Protein AF-A0A3D4V371-F1 (afdb_monomer_lite)

Radius of gyration: 34.93 Å; chains: 1; bounding box: 84×102×111 Å

Secondary structure (DSSP, 8-state):
-HHHHHHHHHHHHHHHHHHHHHHHHTTTS-TTSTTSHHHHHHHHHHHHHHHHHHHHHHTSTTGGG--THHHHHHHHHHHHHHHHHHHHHHHHHHHHHHHS--HHHHHHHHHHHHTTTT--SHHHHHHHHHHHHHEE--TTS--EEPHHHHHHHHHHHHHHHTSTHHHHHHHHHHHHHHHHHHHHHHHHHHHHHHHH--HHHHHHHHHHHHHHHHTHHHHHHHHHHHHHHHHHS-GGG---TT----GGG--HHHHHHHHHHH--HHHHHHHHHHHHHHHHHH-TTTTHHHHHHHHHHHHHHHHHHHHHHHHHHHHHHHHHHHHTSSSS--HHHHHHHHHHHHHTTB-TTS-B-GGGSHHHHHHHHHHTT----GGGHHHHHHHHHH-GGGHHHHHTHHHHHHHHHHHHHHSTTGGGGSHHHHHHHH--TT--TTTGGGT--SHHHHHHHHHHHHHHHHHHHHHHHHHHHHHHTT-B--S--SSHHHHHHHHHTT--SSEEEETTEEEEGGGSTTTHHHHHHHHHHHHHHHHH-HHHHHHHHHHHHTT--TTTT-HHHHHHHHHHHHHHHT-TTHHHHHHHHHHHHTSS-HHHHHHHHHHHS-S-B---S-HHHHHHHH-GGGGGT-SSPPPBPB-TTT-PBTT---HHHHHHHHH-SS-EEPPPPHHHHHHHHTT---TT-TTB-TT--B-SS-HHHHHHHHHHHHT---TTS--HHHHHHHHHH-HHHHHHHHHHHHHHHTT-TTS-HHHH-HHHHHHHHHHHHHHHHHHHHHTTSHHHHHHHHHHHHHHHHHHHHHHHHHHHHHHSS--

Sequence (811 aa):
VIVADLVNSALFKQLRDLSLGAREISDFADIFAVDGPMKTIADRLVVGLTNVKRSRYLISTEFSKLKGDAAKRAVKDFTQDIHQETQDGVKLMMQMMRDSDSIELANGILEVWSQADKIQNWMDFDNFMRKRVYGGKFKGGDKKTGQIIRELQGVMINSRLSGFRTPQRAIIGTGFNEFLTEWNTLVGATIRAPFTGDTVTLKANLAKMKGMFEVIPEAWDTFNSKLNSYFSSDITQIKSRYGVTRHADFNWDIQEAWLEKRGNDWDKYLHRIGRIGYNLNNDVVASWSPRTLKAGDDAHAVIMGRARAKEKAMIAAIEAQSRGDIPEVNEQVLKQAEDLFFNQLLDEHGDIDVTKDAFLEFEFREGTLTTELGENSALMERLFNQIPLLKPHFMFIRPSINGLKVNVKNMPLLNLVLDEARSVHFGKPDNFEHLAQYGITNAQELANAKSKWLGRLAMGMGITYMGVQKYLTGGLTGNGPVDPSIRKMWEDGGWERGTISLFGQRFDLDTIEPYSILMKSIADVGDNMYLMGPEWAEERFQAIALSVAAASTSKTFMQGANNLVELFKGTPGSKGRIIGGLLNDQVPMGGARNDIGKLLNPYMRELSKSTWDAIRNRNLITEHIARDPLPVSYNILNGKPRGGANPLRRMFNAAYAFRILEGNSEALWLLKNSNFDERLSTYTSPDGIKLQDENGVRSKFQKAIGDWRNSRGQSLEDALVELSKEKRIIESINEMRKDMKNGNYDIDPMKAYYHNVRIKQIMENARKIAWSRISASGEVQKLIAEQKSLELRTSQSRSQTSTQNLLSIYK

Foldseek 3Di:
DVVLLVLLQVLLVVLLVLLVVLVVCVVPDDQLPPPHSLVVNLVSQLVNQLSVVLVVCCVDPVLVPDDDVRSVVCSVVSSVVSSVVSSVVSVVVSVVVVVPPDPLVSNQVSVLSNPSNLVSDVVLSVVVLVCQACWQDRPPDDTDHHLLLQLLLLLLLLQQLLFLANLVLLLLQLLVLLLLLLVLLLQLCVVCCVVPVCVLSNVLSVQLNVLLVVCLVVLVVLLVVQLVVLLVDFCLPPDFLSDDDVCSNPDLVVSVVCCVVPNDPVSVVSSVSSVVSVCLSRDCSLRVRRSSNSSSLQSVLSSLLLSVLLSQLSNVLVVCCVVVVDVDDDPVSSVVSSVVSSVQQADPVRGGNQVSQLLSVLSSCLSSLNDDPPPVVVVVVVVCSVPVLCVSVCSVVSSVVSLLLQLLLLQAPSVCVDPQLVCLCVPDQVDCPSVVNNSDDGNSSSSSSSSSSSSSNVVNLVLLVVLLVQLVVVQAAAQAEPPPLLSVLLVLQVDDHQWGQDPNWIWHLSSVPPCSLLSNQSNHLVRCCLVVFVVSSVVVSVCSSVGPPRSPPPVSSVVSVVLVVCCVVVDQLSVLLVVLSSVLSSDGNLSVQQLVLCLVVQFDFQAASHSVSSNCNSRNVCQVVDPDHGFFRARLQALHGHRPDDNVLSVVCSNHNIHTGDDRAPLSVLSSLLPAPSPVGLQAALVGQGCRRPRPLSSLLSNQSNCDADPVRDTNRRVSNVLSPDPLLVVQSVVVVVCSVVVVSVPDSCPNTPNNVVNCVSNSVSRVSSCVVCCPDPVNVVSVVVVVVVVVVVVVVVVVVVVVVVVVVVD

pLDDT: mean 72.8, std 11.35, range [37.69, 90.12]

Structure (mmCIF, N/CA/C/O backbone):
data_AF-A0A3D4V371-F1
#
_entry.id   AF-A0A3D4V371-F1
#
loop_
_atom_site.group_PDB
_atom_site.id
_atom_site.type_symbol
_atom_site.label_atom_id
_atom_site.label_alt_id
_atom_site.label_comp_id
_atom_site.label_asym_id
_atom_site.label_entity_id
_atom_site.label_seq_id
_atom_site.pdbx_PDB_ins_code
_atom_site.Cartn_x
_atom_site.Cartn_y
_atom_site.Cartn_z
_atom_site.occupancy
_atom_site.B_iso_or_equiv
_atom_site.auth_seq_id
_atom_site.auth_comp_id
_atom_site.auth_asym_id
_atom_site.auth_atom_id
_atom_site.pdbx_PDB_model_num
ATOM 1 N N . VAL A 1 1 ? -41.589 -46.573 -9.405 1.00 42.97 1 VAL A N 1
ATOM 2 C CA . VAL A 1 1 ? -40.660 -45.419 -9.493 1.00 42.97 1 VAL A CA 1
ATOM 3 C C . VAL A 1 1 ? -41.199 -44.227 -8.718 1.00 42.97 1 VAL A C 1
ATOM 5 O O . VAL A 1 1 ? -40.668 -43.964 -7.655 1.00 42.97 1 VAL A O 1
ATOM 8 N N . ILE A 1 2 ? -42.329 -43.633 -9.122 1.00 42.19 2 ILE A N 1
ATOM 9 C CA . ILE A 1 2 ? -42.969 -42.501 -8.414 1.00 42.19 2 ILE A CA 1
ATOM 10 C C . ILE A 1 2 ? -43.218 -42.796 -6.920 1.00 42.19 2 ILE A C 1
ATOM 12 O O . ILE A 1 2 ? -42.904 -41.979 -6.064 1.00 42.19 2 ILE A O 1
ATOM 16 N N . VAL A 1 3 ? -43.694 -44.002 -6.586 1.00 46.31 3 VAL A N 1
ATOM 17 C CA . VAL A 1 3 ? -43.887 -44.434 -5.186 1.00 46.31 3 VAL A CA 1
ATOM 18 C C . VAL A 1 3 ? -42.561 -44.522 -4.416 1.00 46.31 3 VAL A C 1
ATOM 20 O O . VAL A 1 3 ? -42.509 -44.148 -3.252 1.00 46.31 3 VAL A O 1
ATOM 23 N N . ALA A 1 4 ? -41.475 -44.964 -5.057 1.00 51.72 4 ALA A N 1
ATOM 24 C CA . ALA A 1 4 ? -40.159 -45.037 -4.420 1.00 51.72 4 ALA A CA 1
ATOM 25 C C . ALA A 1 4 ? -39.572 -43.635 -4.185 1.00 51.72 4 ALA A C 1
ATOM 27 O O . ALA A 1 4 ? -38.981 -43.395 -3.138 1.00 51.72 4 ALA A O 1
ATOM 28 N N . ASP A 1 5 ? -39.789 -42.697 -5.108 1.00 48.56 5 ASP A N 1
ATOM 29 C CA . ASP A 1 5 ? -39.353 -41.304 -4.956 1.00 48.56 5 ASP A CA 1
ATOM 30 C C . ASP A 1 5 ? -40.151 -40.560 -3.871 1.00 48.56 5 ASP A C 1
ATOM 32 O O . ASP A 1 5 ? -39.570 -39.800 -3.098 1.00 48.56 5 ASP A O 1
ATOM 36 N N . LEU A 1 6 ? -41.454 -40.834 -3.736 1.00 55.31 6 LEU A N 1
ATOM 37 C CA . LEU A 1 6 ? -42.285 -40.309 -2.642 1.00 55.31 6 LEU A CA 1
ATOM 38 C C . LEU A 1 6 ? -41.867 -40.870 -1.276 1.00 55.31 6 LEU A C 1
ATOM 40 O O . LEU A 1 6 ? -41.757 -40.115 -0.310 1.00 55.31 6 LEU A O 1
ATOM 44 N N . VAL A 1 7 ? -41.583 -42.175 -1.201 1.00 61.88 7 VAL A N 1
ATOM 45 C CA . VAL A 1 7 ? -41.063 -42.826 0.014 1.00 61.88 7 VAL A CA 1
ATOM 46 C C . VAL A 1 7 ? -39.697 -42.249 0.393 1.00 61.88 7 VAL A C 1
ATOM 48 O O . VAL A 1 7 ? -39.482 -41.914 1.554 1.00 61.88 7 VAL A O 1
ATOM 51 N N . ASN A 1 8 ? -38.800 -42.046 -0.574 1.00 55.62 8 ASN A N 1
ATOM 52 C CA . ASN A 1 8 ? -37.504 -41.411 -0.329 1.00 55.62 8 ASN A CA 1
ATOM 53 C C . ASN A 1 8 ? -37.654 -39.955 0.133 1.00 55.62 8 ASN A C 1
ATOM 55 O O . ASN A 1 8 ? -36.995 -39.552 1.085 1.00 55.62 8 ASN A O 1
ATOM 59 N N . SER A 1 9 ? -38.554 -39.174 -0.473 1.00 56.00 9 SER A N 1
ATOM 60 C CA . SER A 1 9 ? -38.822 -37.793 -0.051 1.00 56.00 9 SER A CA 1
ATOM 61 C C . SER A 1 9 ? -39.347 -37.713 1.389 1.00 56.00 9 SER A C 1
ATOM 63 O O . SER A 1 9 ? -38.922 -36.842 2.151 1.00 56.00 9 SER A O 1
ATOM 65 N N . ALA A 1 10 ? -40.222 -38.639 1.791 1.00 65.75 10 ALA A N 1
ATOM 66 C CA . ALA A 1 10 ? -40.706 -38.734 3.166 1.00 65.75 10 ALA A CA 1
ATOM 67 C C . ALA A 1 10 ? -39.591 -39.138 4.148 1.00 65.75 10 ALA A C 1
ATOM 69 O O . ALA A 1 10 ? -39.469 -38.532 5.213 1.00 65.75 10 ALA A O 1
ATOM 70 N N . LEU A 1 11 ? -38.743 -40.101 3.767 1.00 66.88 11 LEU A N 1
ATOM 71 C CA . LEU A 1 11 ? -37.583 -40.526 4.557 1.00 66.88 11 LEU A CA 1
ATOM 72 C C . LEU A 1 11 ? -36.573 -39.385 4.748 1.00 66.88 11 LEU A C 1
ATOM 74 O O . LEU A 1 11 ? -36.081 -39.194 5.855 1.00 66.88 11 LEU A O 1
ATOM 78 N N . PHE A 1 12 ? -36.302 -38.579 3.718 1.00 60.09 12 PHE A N 1
ATOM 79 C CA . PHE A 1 12 ? -35.377 -37.444 3.809 1.00 60.09 12 PHE A CA 1
ATOM 80 C C . PHE A 1 12 ? -35.896 -36.305 4.705 1.00 60.09 12 PHE A C 1
ATOM 82 O O . PHE A 1 12 ? -35.118 -35.751 5.479 1.00 60.09 12 PHE A O 1
ATOM 89 N N . LYS A 1 13 ? -37.203 -36.002 4.695 1.00 66.56 13 LYS A N 1
ATOM 90 C CA . LYS A 1 13 ? -37.808 -35.052 5.658 1.00 66.56 13 LYS A CA 1
ATOM 91 C C . LYS A 1 13 ? -37.681 -35.540 7.100 1.00 66.56 13 LYS A C 1
ATOM 93 O O . LYS A 1 13 ? -37.314 -34.791 7.994 1.00 66.56 13 LYS A O 1
ATOM 98 N N . GLN A 1 14 ? -37.931 -36.827 7.299 1.00 68.31 14 GLN A N 1
ATOM 99 C CA . GLN A 1 14 ? -37.776 -37.492 8.583 1.00 68.31 14 GLN A CA 1
ATOM 100 C C . GLN A 1 14 ? -36.322 -37.523 9.078 1.00 68.31 14 GLN A C 1
ATOM 102 O O . GLN A 1 14 ? -36.089 -37.426 10.281 1.00 68.31 14 GLN A O 1
ATOM 107 N N . LEU A 1 15 ? -35.352 -37.668 8.171 1.00 66.75 15 LEU A N 1
ATOM 108 C CA . LEU A 1 15 ? -33.925 -37.566 8.477 1.00 66.75 15 LEU A CA 1
ATOM 109 C C . LEU A 1 15 ? -33.547 -36.140 8.895 1.00 66.75 15 LEU A C 1
ATOM 111 O O . LEU A 1 15 ? -32.866 -35.988 9.900 1.00 66.75 15 LEU A O 1
ATOM 115 N N . ARG A 1 16 ? -34.047 -35.105 8.204 1.00 65.31 16 ARG A N 1
ATOM 116 C CA . ARG A 1 16 ? -33.845 -33.691 8.577 1.00 65.31 16 ARG A CA 1
ATOM 117 C C . ARG A 1 16 ? -34.300 -33.402 10.002 1.00 65.31 16 ARG A C 1
ATOM 119 O O . ARG A 1 16 ? -33.537 -32.831 10.773 1.00 65.31 16 ARG A O 1
ATOM 126 N N . ASP A 1 17 ? -35.527 -33.790 10.342 1.00 70.50 17 ASP A N 1
ATOM 127 C CA . ASP A 1 17 ? -36.112 -33.491 11.654 1.00 70.50 17 ASP A CA 1
ATOM 128 C C . ASP A 1 17 ? -35.336 -34.197 12.779 1.00 70.50 17 ASP A C 1
ATOM 130 O O . ASP A 1 17 ? -35.054 -33.599 13.816 1.00 70.50 17 ASP A O 1
ATOM 134 N N . LEU A 1 18 ? -34.902 -35.441 12.536 1.00 71.06 18 LEU A N 1
ATOM 135 C CA . LEU A 1 18 ? -34.026 -36.175 13.451 1.00 71.06 18 LEU A CA 1
ATOM 136 C C . LEU A 1 18 ? -32.629 -35.563 13.553 1.00 71.06 18 LEU A C 1
ATOM 138 O O . LEU A 1 18 ? -32.069 -35.542 14.642 1.00 71.06 18 LEU A O 1
ATOM 142 N N . SER A 1 19 ? -32.059 -35.066 12.454 1.00 64.81 19 SER A N 1
ATOM 143 C CA . SER A 1 19 ? -30.743 -34.425 12.464 1.00 64.81 19 SER A CA 1
ATOM 144 C C . SER A 1 19 ? -30.756 -33.075 13.180 1.00 64.81 19 SER A C 1
ATOM 146 O O . SER A 1 19 ? -29.814 -32.765 13.902 1.00 64.81 19 SER A O 1
ATOM 148 N N . LEU A 1 20 ? -31.828 -32.292 13.030 1.00 66.75 20 LEU A N 1
ATOM 149 C CA . LEU A 1 20 ? -32.030 -31.067 13.805 1.00 66.75 20 LEU A CA 1
ATOM 150 C C . LEU A 1 20 ? -32.135 -31.392 15.299 1.00 66.75 20 LEU A C 1
ATOM 152 O O . LEU A 1 20 ? -31.408 -30.806 16.090 1.00 66.75 20 LEU A O 1
ATOM 156 N N . GLY A 1 21 ? -32.952 -32.383 15.672 1.00 68.62 21 GLY A N 1
ATOM 157 C CA . GLY A 1 21 ? -33.056 -32.834 17.062 1.00 68.62 21 GLY A CA 1
ATOM 158 C C . GLY A 1 21 ? -31.738 -33.379 17.624 1.00 68.62 21 GLY A C 1
ATOM 159 O O . GLY A 1 21 ? -31.376 -33.060 18.750 1.00 68.62 21 GLY A O 1
ATOM 160 N N . ALA A 1 22 ? -30.983 -34.149 16.835 1.00 70.38 22 ALA A N 1
ATOM 161 C CA . ALA A 1 22 ? -29.677 -34.670 17.237 1.00 70.38 22 ALA A CA 1
ATOM 162 C C . ALA A 1 22 ? -28.665 -33.552 17.509 1.00 70.38 22 ALA A C 1
ATOM 164 O O . ALA A 1 22 ? -27.906 -33.652 18.464 1.00 70.38 22 ALA A O 1
ATOM 165 N N . ARG A 1 23 ? -28.674 -32.487 16.699 1.00 64.62 23 ARG A N 1
ATOM 166 C CA . ARG A 1 23 ? -27.763 -31.346 16.847 1.00 64.62 23 ARG A CA 1
ATOM 167 C C . ARG A 1 23 ? -28.049 -30.517 18.099 1.00 64.62 23 ARG A C 1
ATOM 169 O O . ARG A 1 23 ? -27.128 -30.028 18.724 1.00 64.62 23 ARG A O 1
ATOM 176 N N . GLU A 1 24 ? -29.315 -30.352 18.469 1.00 69.50 24 GLU A N 1
ATOM 177 C CA . GLU A 1 24 ? -29.670 -29.612 19.692 1.00 69.50 24 GLU A CA 1
ATOM 178 C C . GLU A 1 24 ? -29.376 -30.431 20.966 1.00 69.50 24 GLU A C 1
ATOM 180 O O . GLU A 1 24 ? -29.199 -29.871 22.043 1.00 69.50 24 GLU A O 1
ATOM 185 N N . ILE A 1 25 ? -29.321 -31.764 20.853 1.00 73.12 25 ILE A N 1
ATOM 186 C CA . ILE A 1 25 ? -29.072 -32.679 21.978 1.00 73.12 25 ILE A CA 1
ATOM 187 C C . ILE A 1 25 ? -27.586 -33.065 22.085 1.00 73.12 25 ILE A C 1
ATOM 189 O O . ILE A 1 25 ? -27.158 -33.492 23.156 1.00 73.12 25 ILE A O 1
ATOM 193 N N . SER A 1 26 ? -26.780 -32.888 21.029 1.00 64.12 26 SER A N 1
ATOM 194 C CA . SER A 1 26 ? -25.364 -33.292 21.006 1.00 64.12 26 SER A CA 1
ATOM 195 C C . SER A 1 26 ? -24.506 -32.628 22.075 1.00 64.12 26 SER A C 1
ATOM 197 O O . SER A 1 26 ? -23.529 -33.224 22.515 1.00 64.12 26 SER A O 1
ATOM 199 N N . ASP A 1 27 ? -24.892 -31.433 22.520 1.00 60.06 27 ASP A N 1
ATOM 200 C CA . ASP A 1 27 ? -24.180 -30.693 23.566 1.00 60.06 27 ASP A CA 1
ATOM 201 C C . ASP A 1 27 ? -24.510 -31.210 24.981 1.00 60.06 27 ASP A C 1
ATOM 203 O O . ASP A 1 27 ? -23.805 -30.897 25.939 1.00 60.06 27 ASP A O 1
ATOM 207 N N . PHE A 1 28 ? -25.568 -32.019 25.124 1.00 63.03 28 PHE A N 1
ATOM 208 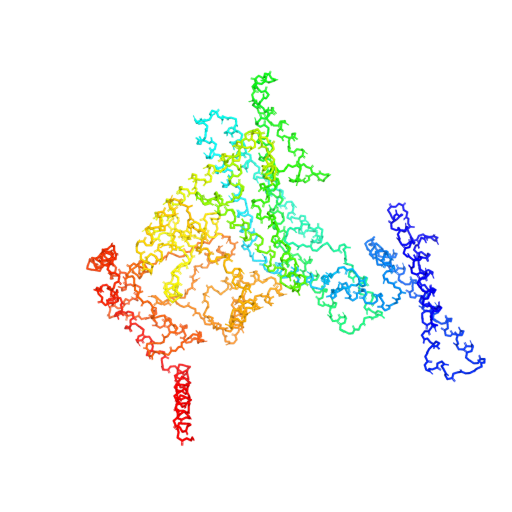C CA . PHE A 1 28 ? -26.113 -32.452 26.416 1.00 63.03 28 PHE A CA 1
ATOM 209 C C . PHE A 1 28 ? -26.206 -33.979 26.587 1.00 63.03 28 PHE A C 1
ATOM 211 O O . PHE A 1 28 ? -26.343 -34.448 27.718 1.00 63.03 28 PHE A O 1
ATOM 218 N N . ALA A 1 29 ? -26.148 -34.772 25.509 1.00 68.00 29 ALA A N 1
ATOM 219 C CA . ALA A 1 29 ? -26.218 -36.234 25.567 1.00 68.00 29 ALA A CA 1
ATOM 220 C C . ALA A 1 29 ? -25.497 -36.926 24.394 1.00 68.00 29 ALA A C 1
ATOM 222 O O . ALA A 1 29 ? -25.366 -36.376 23.301 1.00 68.00 29 ALA A O 1
ATOM 223 N N . ASP A 1 30 ? -25.078 -38.179 24.611 1.00 70.69 30 ASP A N 1
ATOM 224 C CA . ASP A 1 30 ? -24.441 -39.012 23.585 1.00 70.69 30 ASP A CA 1
ATOM 225 C C . ASP A 1 30 ? -25.437 -39.394 22.475 1.00 70.69 30 ASP A C 1
ATOM 227 O O . ASP A 1 30 ? -26.304 -40.261 22.630 1.00 70.69 30 ASP A O 1
ATOM 231 N N . ILE A 1 31 ? -25.287 -38.749 21.319 1.00 70.69 31 ILE A N 1
ATOM 232 C CA . ILE A 1 31 ? -26.118 -38.964 20.129 1.00 70.69 31 ILE A CA 1
ATOM 233 C C . ILE A 1 31 ? -25.930 -40.351 19.485 1.00 70.69 31 ILE A C 1
ATOM 235 O O . ILE A 1 31 ? -26.783 -40.754 18.685 1.00 70.69 31 ILE A O 1
ATOM 239 N N . PHE A 1 32 ? -24.871 -41.091 19.845 1.00 69.62 32 PHE A N 1
ATOM 240 C CA . PHE A 1 32 ? -24.551 -42.447 19.371 1.00 69.62 32 PHE A CA 1
ATOM 241 C C . PHE A 1 32 ? -24.966 -43.561 20.343 1.00 69.62 32 PHE A C 1
ATOM 243 O O . PHE A 1 32 ? -24.647 -44.732 20.104 1.00 69.62 32 PHE A O 1
ATOM 250 N N . ALA A 1 33 ? -25.694 -43.232 21.415 1.00 72.31 33 ALA A N 1
ATOM 251 C CA . ALA A 1 33 ? -26.216 -44.213 22.360 1.00 72.31 33 ALA A CA 1
ATOM 252 C C . ALA A 1 33 ? -27.034 -45.326 21.671 1.00 72.31 33 ALA A C 1
ATOM 254 O O . ALA A 1 33 ? -27.526 -45.177 20.549 1.00 72.31 33 ALA A O 1
ATOM 255 N N . VAL A 1 34 ? -27.223 -46.449 22.375 1.00 60.19 34 VAL A N 1
ATOM 256 C CA . VAL A 1 34 ? -27.874 -47.661 21.840 1.00 60.19 34 VAL A CA 1
ATOM 257 C C . VAL A 1 34 ? -29.276 -47.393 21.285 1.00 60.19 34 VAL A C 1
ATOM 259 O O . VAL A 1 34 ? -29.660 -48.115 20.377 1.00 60.19 34 VAL A O 1
ATOM 262 N N . ASP A 1 35 ? -29.982 -46.343 21.722 1.00 67.88 35 ASP A N 1
ATOM 263 C CA . ASP A 1 35 ? -31.250 -45.861 21.138 1.00 67.88 35 ASP A CA 1
ATOM 264 C C . ASP A 1 35 ? -31.214 -44.360 20.776 1.00 67.88 35 ASP A C 1
ATOM 266 O O . ASP A 1 35 ? -32.230 -43.665 20.762 1.00 67.88 35 ASP A O 1
ATOM 270 N N . GLY A 1 36 ? -30.019 -43.847 20.479 1.00 71.50 36 GLY A N 1
ATOM 271 C CA . GLY A 1 36 ? -29.780 -42.454 20.125 1.00 71.50 36 GLY A CA 1
ATOM 272 C C . GLY A 1 36 ? -30.296 -42.068 18.729 1.00 71.50 36 GLY A C 1
ATOM 273 O O . GLY A 1 36 ? -30.561 -42.922 17.868 1.00 71.50 36 GLY A O 1
ATOM 274 N N . PRO A 1 37 ? -30.411 -40.758 18.452 1.00 73.25 37 PRO A N 1
ATOM 275 C CA . PRO A 1 37 ? -30.914 -40.257 17.177 1.00 73.25 37 PRO A CA 1
ATOM 276 C C . PRO A 1 37 ? -30.051 -40.691 15.979 1.00 73.25 37 PRO A C 1
ATOM 278 O O . PRO A 1 37 ? -30.598 -40.915 14.896 1.00 73.25 37 PRO A O 1
ATOM 281 N N . MET A 1 38 ? -28.740 -40.914 16.159 1.00 69.88 38 MET A N 1
ATOM 282 C CA . MET A 1 38 ? -27.856 -41.379 15.080 1.00 69.88 38 MET A CA 1
ATOM 283 C C . MET A 1 38 ? -28.152 -42.811 14.626 1.00 69.88 38 MET A C 1
ATOM 285 O O . MET A 1 38 ? -28.105 -43.086 13.428 1.00 69.88 38 MET A O 1
ATOM 289 N N . LYS A 1 39 ? -28.546 -43.712 15.534 1.00 75.25 39 LYS A N 1
ATOM 290 C CA . LYS A 1 39 ? -28.999 -45.064 15.163 1.00 75.25 39 LYS A CA 1
ATOM 291 C C . LYS A 1 39 ? -30.274 -45.003 14.324 1.00 75.25 39 LYS A C 1
ATOM 293 O O . LYS A 1 39 ? -30.368 -45.650 13.287 1.00 75.25 39 LYS A O 1
ATOM 298 N N . THR A 1 40 ? -31.218 -44.147 14.712 1.00 75.38 40 THR A N 1
ATOM 299 C CA . THR A 1 40 ? -32.464 -43.956 13.952 1.00 75.38 40 THR A CA 1
ATOM 300 C C . THR A 1 40 ? -32.193 -43.370 12.559 1.00 75.38 40 THR A C 1
ATOM 302 O O . THR A 1 40 ? -32.826 -43.767 11.578 1.00 75.38 40 THR A O 1
ATOM 305 N N . ILE A 1 41 ? -31.224 -42.454 12.446 1.00 72.12 41 ILE A N 1
ATOM 306 C CA . ILE A 1 41 ? -30.726 -41.931 11.165 1.00 72.12 41 ILE A CA 1
ATOM 307 C C . ILE A 1 41 ? -30.092 -43.057 10.331 1.00 72.12 41 ILE A C 1
ATOM 309 O O . ILE A 1 41 ? -30.400 -43.175 9.144 1.00 72.12 41 ILE A O 1
ATOM 313 N N . ALA A 1 42 ? -29.269 -43.915 10.942 1.00 68.38 42 ALA A N 1
ATOM 314 C CA . ALA A 1 42 ? -28.642 -45.065 10.290 1.00 68.38 42 ALA A CA 1
ATOM 315 C C . ALA A 1 42 ? -29.680 -46.023 9.699 1.00 68.38 42 ALA A C 1
ATOM 317 O O . ALA A 1 42 ? -29.649 -46.315 8.505 1.00 68.38 42 ALA A O 1
ATOM 318 N N . ASP A 1 43 ? -30.648 -46.449 10.505 1.00 75.50 43 ASP A N 1
ATOM 319 C CA . ASP A 1 43 ? -31.670 -47.410 10.093 1.00 75.50 43 ASP A CA 1
ATOM 320 C C . ASP A 1 43 ? -32.529 -46.854 8.946 1.00 75.50 43 ASP A C 1
ATOM 322 O O . ASP A 1 43 ? -32.800 -47.542 7.956 1.00 75.50 43 ASP A O 1
ATOM 326 N N . ARG A 1 44 ? -32.891 -45.566 9.009 1.00 72.75 44 ARG A N 1
ATOM 327 C CA . ARG A 1 44 ? -33.640 -44.891 7.936 1.00 72.75 44 ARG A CA 1
ATOM 328 C C . ARG A 1 44 ? -32.815 -44.733 6.657 1.00 72.75 44 ARG A C 1
ATOM 330 O O . ARG A 1 44 ? -33.365 -44.893 5.564 1.00 72.75 44 ARG A O 1
ATOM 337 N N . LEU A 1 45 ? -31.508 -44.481 6.767 1.00 64.50 45 LEU A N 1
ATOM 338 C CA . LEU A 1 45 ? -30.591 -44.453 5.623 1.00 64.50 45 LEU A CA 1
ATOM 339 C C . LEU A 1 45 ? -30.463 -45.826 4.964 1.00 64.50 45 LEU A C 1
ATOM 341 O O . LEU A 1 45 ? -30.512 -45.901 3.735 1.00 64.50 45 LEU A O 1
ATOM 345 N N . VAL A 1 46 ? -30.371 -46.906 5.750 1.00 68.50 46 VAL A N 1
ATOM 346 C CA . VAL A 1 46 ? -30.342 -48.278 5.223 1.00 68.50 46 VAL A CA 1
ATOM 347 C C . VAL A 1 46 ? -31.605 -48.565 4.420 1.00 68.50 46 VAL A C 1
ATOM 349 O O . VAL A 1 46 ? -31.520 -49.030 3.281 1.00 68.50 46 VAL A O 1
ATOM 352 N N . VAL A 1 47 ? -32.778 -48.226 4.958 1.00 74.00 47 VAL A N 1
ATOM 353 C CA . VAL A 1 47 ? -34.063 -48.414 4.267 1.00 74.00 47 VAL A CA 1
ATOM 354 C C . VAL A 1 47 ? -34.136 -47.583 2.979 1.00 74.00 47 VAL A C 1
ATOM 356 O O . VAL A 1 47 ? -34.516 -48.110 1.929 1.00 74.00 47 VAL A O 1
ATOM 359 N N . GLY A 1 48 ? -33.731 -46.311 3.019 1.00 65.06 48 GLY A N 1
ATOM 360 C CA . GLY A 1 48 ? -33.734 -45.426 1.849 1.00 65.06 48 GLY A CA 1
ATOM 361 C C . GLY A 1 48 ? -32.792 -45.899 0.735 1.00 65.06 48 GLY A C 1
ATOM 362 O O . GLY A 1 48 ? -33.195 -46.031 -0.422 1.00 65.06 48 GLY A O 1
ATOM 363 N N . LEU A 1 49 ? -31.543 -46.222 1.075 1.00 58.72 49 LEU A N 1
ATOM 364 C CA . LEU A 1 49 ? -30.536 -46.725 0.133 1.00 58.72 49 LEU A CA 1
ATOM 365 C C . LEU A 1 49 ? -30.930 -48.078 -0.475 1.00 58.72 49 LEU A C 1
ATOM 367 O O . LEU A 1 49 ? -30.810 -48.257 -1.692 1.00 58.72 49 LEU A O 1
ATOM 371 N N . THR A 1 50 ? -31.466 -48.990 0.343 1.00 65.06 50 THR A N 1
ATOM 372 C CA . THR A 1 50 ? -31.971 -50.296 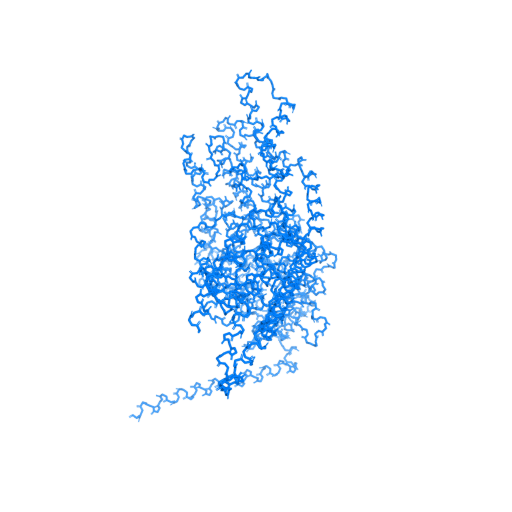-0.111 1.00 65.06 50 THR A CA 1
ATOM 373 C C . THR A 1 50 ? -33.092 -50.107 -1.133 1.00 65.06 50 THR A C 1
ATOM 375 O O . THR A 1 50 ? -33.059 -50.696 -2.214 1.00 65.06 50 THR A O 1
ATOM 378 N N . ASN A 1 51 ? -34.058 -49.226 -0.849 1.00 65.38 51 ASN A N 1
ATOM 379 C CA . ASN A 1 51 ? -35.179 -48.957 -1.752 1.00 65.38 51 ASN A CA 1
ATOM 380 C C . ASN A 1 51 ? -34.744 -48.313 -3.076 1.00 65.38 51 ASN A C 1
ATOM 382 O O . ASN A 1 51 ? -35.284 -48.652 -4.131 1.00 65.38 51 ASN A O 1
ATOM 386 N N . VAL A 1 52 ? -33.745 -47.427 -3.058 1.00 57.97 52 VAL A N 1
ATOM 387 C CA . VAL A 1 52 ? -33.190 -46.808 -4.276 1.00 57.97 52 VAL A CA 1
ATOM 388 C C . VAL A 1 52 ? -32.500 -47.841 -5.157 1.00 57.97 52 VAL A C 1
ATOM 390 O O . VAL A 1 52 ? -32.781 -47.922 -6.356 1.00 57.97 52 VAL A O 1
ATOM 393 N N . LYS A 1 53 ? -31.599 -48.635 -4.574 1.00 60.28 53 LYS A N 1
ATOM 394 C CA . LYS A 1 53 ? -30.872 -49.682 -5.296 1.00 60.28 53 LYS A CA 1
ATOM 395 C C . LYS A 1 53 ? -31.839 -50.744 -5.846 1.00 60.28 53 LYS A C 1
ATOM 397 O O . LYS A 1 53 ? -31.743 -51.103 -7.019 1.00 60.28 53 LYS A O 1
ATOM 402 N N . ARG A 1 54 ? -32.853 -51.137 -5.063 1.00 66.69 54 ARG A N 1
ATOM 403 C CA . ARG A 1 54 ? -33.951 -52.014 -5.502 1.00 66.69 54 ARG A CA 1
ATOM 404 C C . ARG A 1 54 ? -34.734 -51.419 -6.674 1.00 66.69 54 ARG A C 1
ATOM 406 O O . ARG A 1 54 ? -34.957 -52.104 -7.664 1.00 66.69 54 ARG A O 1
ATOM 413 N N . SER A 1 55 ? -35.120 -50.144 -6.603 1.00 62.16 55 SER A N 1
ATOM 414 C CA . SER A 1 55 ? -35.847 -49.460 -7.684 1.00 62.16 55 SER A CA 1
ATOM 415 C C . SER A 1 55 ? -35.036 -49.436 -8.987 1.00 62.16 55 SER A C 1
ATOM 417 O O . SER A 1 55 ? -35.576 -49.718 -10.052 1.00 62.16 55 SER A O 1
ATOM 419 N N . ARG A 1 56 ? -33.721 -49.185 -8.914 1.00 58.34 56 ARG A N 1
ATOM 420 C CA . ARG A 1 56 ? -32.824 -49.207 -10.085 1.00 58.34 56 ARG A CA 1
ATOM 421 C C . ARG A 1 56 ? -32.690 -50.594 -10.705 1.00 58.34 56 ARG A C 1
ATOM 423 O O . ARG A 1 56 ? -32.685 -50.708 -11.925 1.00 58.34 56 ARG A O 1
ATOM 430 N N . TYR A 1 57 ? -32.629 -51.637 -9.884 1.00 66.12 57 TYR A N 1
ATOM 431 C CA . TYR A 1 57 ? -32.609 -53.013 -10.373 1.00 66.12 57 TYR A CA 1
ATOM 432 C C . TYR A 1 57 ? -33.915 -53.416 -11.043 1.00 66.12 57 TYR A C 1
ATOM 434 O O . TYR A 1 57 ? -33.879 -53.988 -12.125 1.00 66.12 57 TYR A O 1
ATOM 442 N N . LEU A 1 58 ? -35.059 -53.023 -10.478 1.00 66.38 58 LEU A N 1
ATOM 443 C CA . LEU A 1 58 ? -36.374 -53.272 -11.075 1.00 66.38 58 LEU A CA 1
ATOM 444 C C . LEU A 1 58 ? -36.571 -52.576 -12.435 1.00 66.38 58 LEU A C 1
ATOM 446 O O . LEU A 1 58 ? -37.426 -52.991 -13.209 1.00 66.38 58 LEU A O 1
ATOM 450 N N . ILE A 1 59 ? -35.796 -51.529 -12.729 1.00 61.59 59 ILE A N 1
ATOM 451 C CA . ILE A 1 59 ? -35.803 -50.808 -14.016 1.00 61.59 59 ILE A CA 1
ATOM 452 C C . ILE A 1 59 ? -34.688 -51.323 -14.949 1.00 61.59 59 ILE A C 1
ATOM 454 O O . ILE A 1 59 ? -34.619 -50.945 -16.117 1.00 61.59 59 ILE A O 1
ATOM 458 N N . SER A 1 60 ? -33.797 -52.191 -14.461 1.00 61.09 60 SER A N 1
ATOM 459 C CA . SER A 1 60 ? -32.673 -52.686 -15.251 1.00 61.09 60 SER A CA 1
ATOM 460 C C . SER A 1 60 ? -33.131 -53.609 -16.386 1.00 61.09 60 SER A C 1
ATOM 462 O O . SER A 1 60 ? -34.115 -54.352 -16.287 1.00 61.09 60 SER A O 1
ATOM 464 N N . THR A 1 61 ? -32.382 -53.575 -17.486 1.00 49.59 61 THR A N 1
ATOM 465 C CA . THR A 1 61 ? -32.596 -54.437 -18.655 1.00 49.59 61 THR A CA 1
ATOM 466 C C . THR A 1 61 ? -32.392 -55.916 -18.326 1.00 49.59 61 THR A C 1
ATOM 468 O O . THR A 1 61 ? -33.053 -56.759 -18.923 1.00 49.59 61 THR A O 1
ATOM 471 N N . GLU A 1 62 ? -31.534 -56.230 -17.354 1.00 59.06 62 GLU A N 1
ATOM 472 C CA . GLU A 1 62 ? -31.319 -57.585 -16.832 1.00 59.06 62 GLU A CA 1
ATOM 473 C C . GLU A 1 62 ? -32.544 -58.116 -16.081 1.00 59.06 62 GLU A C 1
ATOM 475 O O . GLU A 1 62 ? -32.993 -59.232 -16.334 1.00 59.06 62 GLU A O 1
ATOM 480 N N . PHE A 1 63 ? -33.166 -57.292 -15.235 1.00 62.25 63 PHE A N 1
ATOM 481 C CA . PHE A 1 63 ? -34.394 -57.676 -14.542 1.00 62.25 63 PHE A CA 1
ATOM 482 C C . PHE A 1 63 ? -35.588 -57.830 -15.496 1.00 62.25 63 PHE A C 1
ATOM 484 O O . PHE A 1 63 ? -36.385 -58.757 -15.360 1.00 62.25 63 PHE A O 1
ATOM 491 N N . SER A 1 64 ? -35.678 -56.967 -16.511 1.00 59.88 64 SER A N 1
ATOM 492 C CA . SER A 1 64 ? -36.761 -56.974 -17.508 1.00 59.88 64 SER A CA 1
ATOM 493 C C . SER A 1 64 ? -36.821 -58.261 -18.352 1.00 59.88 64 SER A C 1
ATOM 495 O O . SER A 1 64 ? -37.839 -58.536 -18.988 1.00 59.88 64 SER A O 1
ATOM 497 N N . LYS A 1 65 ? -35.743 -59.059 -18.364 1.00 66.56 65 LYS A N 1
ATOM 498 C CA . LYS A 1 65 ? -35.660 -60.357 -19.057 1.00 66.56 65 LYS A CA 1
ATOM 499 C C . LYS A 1 65 ? -36.212 -61.523 -18.226 1.00 66.56 65 LYS A C 1
ATOM 501 O O . LYS A 1 65 ? -36.486 -62.584 -18.784 1.00 66.56 65 LYS A O 1
ATOM 506 N N . LEU A 1 66 ? -36.389 -61.351 -16.915 1.00 68.38 66 LEU A N 1
ATOM 507 C CA . LEU A 1 66 ? -36.881 -62.388 -16.006 1.00 68.38 66 LEU A CA 1
ATOM 508 C C . LEU A 1 66 ? -38.420 -62.401 -15.982 1.00 68.38 66 LEU A C 1
ATOM 510 O O . LEU A 1 66 ? -39.061 -61.354 -15.926 1.00 68.38 66 LEU A O 1
ATOM 514 N N . LYS A 1 67 ? -39.041 -63.590 -15.995 1.00 66.69 67 LYS A N 1
ATOM 515 C CA . LYS A 1 67 ? -40.508 -63.759 -15.934 1.00 66.69 67 LYS A CA 1
ATOM 516 C C . LYS A 1 67 ? -40.926 -64.725 -14.823 1.00 66.69 67 LYS A C 1
ATOM 518 O O . LYS A 1 67 ? -40.193 -65.648 -14.478 1.00 66.69 67 LYS A O 1
ATOM 523 N N . GLY A 1 68 ? -42.132 -64.526 -14.286 1.00 72.50 68 GLY A N 1
ATOM 524 C CA . GLY A 1 68 ? -42.755 -65.435 -13.316 1.00 72.50 68 GLY A CA 1
ATOM 525 C C . GLY A 1 68 ? -42.029 -65.505 -11.966 1.00 72.50 68 GLY A C 1
ATOM 526 O O . GLY A 1 68 ? -41.490 -64.511 -11.479 1.00 72.50 68 GLY A O 1
ATOM 527 N N . ASP A 1 69 ? -42.018 -66.683 -11.341 1.00 68.25 69 ASP A N 1
ATOM 528 C CA . ASP A 1 69 ? -41.458 -66.872 -9.994 1.00 68.25 69 ASP A CA 1
ATOM 529 C C . ASP A 1 69 ? -39.930 -66.709 -9.926 1.00 68.25 69 ASP A C 1
ATOM 531 O O . ASP A 1 69 ? -39.402 -66.363 -8.868 1.00 68.25 69 ASP A O 1
ATOM 535 N N . ALA A 1 70 ? -39.223 -66.849 -11.053 1.00 67.50 70 ALA A N 1
ATOM 536 C CA . ALA A 1 70 ? -37.795 -66.542 -11.152 1.00 67.50 70 ALA A CA 1
ATOM 537 C C . ALA A 1 70 ? -37.513 -65.042 -10.948 1.00 67.50 70 ALA A C 1
ATOM 539 O O . ALA A 1 70 ? -36.568 -64.687 -10.250 1.00 67.50 70 ALA A O 1
ATOM 540 N N . ALA A 1 71 ? -38.377 -64.158 -11.466 1.00 66.94 71 ALA A N 1
ATOM 541 C CA . ALA A 1 71 ? -38.271 -62.718 -11.229 1.00 66.94 71 ALA A CA 1
ATOM 542 C C . ALA A 1 71 ? -38.533 -62.375 -9.754 1.00 66.94 71 ALA A C 1
ATOM 544 O O . ALA A 1 71 ? -37.814 -61.570 -9.170 1.00 66.94 71 ALA A O 1
ATOM 545 N N . LYS A 1 72 ? -39.519 -63.020 -9.113 1.00 70.00 72 LYS A N 1
ATOM 546 C CA . LYS A 1 72 ? -39.812 -62.801 -7.685 1.00 70.00 72 LYS A CA 1
ATOM 547 C C . LYS A 1 72 ? -38.655 -63.233 -6.779 1.00 70.00 72 LYS A C 1
ATOM 549 O O . LYS A 1 72 ? -38.341 -62.507 -5.839 1.00 70.00 72 LYS A O 1
ATOM 554 N N . ARG A 1 73 ? -38.022 -64.380 -7.064 1.00 74.88 73 ARG A N 1
ATOM 555 C CA . ARG A 1 73 ? -36.835 -64.855 -6.327 1.00 74.88 73 ARG A CA 1
ATOM 556 C C . ARG A 1 73 ? -35.640 -63.933 -6.548 1.00 74.88 73 ARG A C 1
ATOM 558 O O . ARG A 1 73 ? -35.099 -63.441 -5.572 1.00 74.88 73 ARG A O 1
ATOM 565 N N . ALA A 1 74 ? -35.349 -63.562 -7.795 1.00 73.00 74 ALA A N 1
ATOM 566 C CA . ALA A 1 74 ? -34.263 -62.635 -8.110 1.00 73.00 74 ALA A CA 1
ATOM 567 C C . ALA A 1 74 ? -34.422 -61.265 -7.427 1.00 73.00 74 ALA A C 1
ATOM 569 O O . ALA A 1 74 ? -33.453 -60.744 -6.890 1.00 73.00 74 ALA A O 1
ATOM 570 N N . VAL A 1 75 ? -35.636 -60.692 -7.367 1.00 72.06 75 VAL A N 1
ATOM 571 C CA . VAL A 1 75 ? -35.875 -59.455 -6.591 1.00 72.06 75 VAL A CA 1
ATOM 572 C C . VAL A 1 75 ? -35.640 -59.682 -5.110 1.00 72.06 75 VAL A C 1
ATOM 574 O O . VAL A 1 75 ? -35.087 -58.800 -4.462 1.00 72.06 75 VAL A O 1
ATOM 577 N N . LYS A 1 76 ? -36.102 -60.806 -4.556 1.00 76.00 76 LYS A N 1
ATOM 578 C CA . LYS A 1 76 ? -35.974 -61.096 -3.128 1.00 76.00 76 LYS A CA 1
ATOM 579 C C . LYS A 1 76 ? -34.504 -61.246 -2.735 1.00 76.00 76 LYS A C 1
ATOM 581 O O . LYS A 1 76 ? -34.074 -60.539 -1.830 1.00 76.00 76 LYS A O 1
ATOM 586 N N . ASP A 1 77 ? -33.760 -62.070 -3.464 1.00 77.75 77 ASP A N 1
ATOM 587 C CA . ASP A 1 77 ? -32.348 -62.359 -3.207 1.00 77.75 77 ASP A CA 1
ATOM 588 C C . ASP A 1 77 ? -31.505 -61.092 -3.409 1.00 77.75 77 ASP A C 1
ATOM 590 O O . ASP A 1 77 ? -30.810 -60.654 -2.499 1.00 77.75 77 ASP A O 1
ATOM 594 N N . PHE A 1 78 ? -31.701 -60.379 -4.524 1.00 72.25 78 PHE A N 1
ATOM 595 C CA . PHE A 1 78 ? -31.020 -59.109 -4.782 1.00 72.25 78 PHE A CA 1
ATOM 596 C C . PHE A 1 78 ? -31.356 -58.021 -3.752 1.00 72.25 78 PHE A C 1
ATOM 598 O O . PHE A 1 78 ? -30.490 -57.246 -3.353 1.00 72.25 78 PHE A O 1
ATOM 605 N N . THR A 1 79 ? -32.617 -57.927 -3.311 1.00 73.44 79 THR A N 1
ATOM 606 C CA . THR A 1 79 ? -33.004 -56.959 -2.270 1.00 73.44 79 THR A CA 1
ATOM 607 C C . THR A 1 79 ? -32.346 -57.311 -0.940 1.00 73.44 79 THR A C 1
ATOM 609 O O . THR A 1 79 ? -31.953 -56.398 -0.223 1.00 73.44 79 THR A O 1
ATOM 612 N N . GLN A 1 80 ? -32.216 -58.598 -0.613 1.00 74.88 80 GLN A N 1
ATOM 613 C CA . GLN A 1 80 ? -31.580 -59.065 0.615 1.00 74.88 80 GLN A CA 1
ATOM 614 C C . GLN A 1 80 ? -30.066 -58.812 0.598 1.00 74.88 80 GLN A C 1
ATOM 616 O O . GLN A 1 80 ? -29.551 -58.231 1.552 1.00 74.88 80 GLN A O 1
ATOM 621 N N . ASP A 1 81 ? -29.389 -59.122 -0.509 1.00 70.44 81 ASP A N 1
ATOM 622 C CA . ASP A 1 81 ? -27.955 -58.859 -0.692 1.00 70.44 81 ASP A CA 1
ATOM 623 C C . ASP A 1 81 ? -27.645 -57.364 -0.589 1.00 70.44 81 ASP A C 1
ATOM 625 O O . ASP A 1 81 ? -26.737 -56.939 0.124 1.00 70.44 81 ASP A O 1
ATOM 629 N N . ILE A 1 82 ? -28.457 -56.533 -1.244 1.00 66.25 82 ILE A N 1
ATOM 630 C CA . ILE A 1 82 ? -28.296 -55.082 -1.197 1.00 66.25 82 ILE A CA 1
ATOM 631 C C . ILE A 1 82 ? -28.656 -54.498 0.153 1.00 66.25 82 ILE A C 1
ATOM 633 O O . ILE A 1 82 ? -28.039 -53.513 0.560 1.00 66.25 82 ILE A O 1
ATOM 637 N N . HIS A 1 83 ? -29.654 -55.050 0.836 1.00 71.19 83 HIS A N 1
ATOM 638 C CA . HIS A 1 83 ? -29.982 -54.621 2.183 1.00 71.19 83 HIS A CA 1
ATOM 639 C C . HIS A 1 83 ? -28.799 -54.873 3.118 1.00 71.19 83 HIS A C 1
ATOM 641 O O . HIS A 1 83 ? -28.410 -53.954 3.833 1.00 71.19 83 HIS A O 1
ATOM 647 N N . GLN A 1 84 ? -28.171 -56.050 3.029 1.00 66.75 84 GLN A N 1
ATOM 648 C CA . GLN A 1 84 ? -26.988 -56.400 3.813 1.00 66.75 84 GLN A CA 1
ATOM 649 C C . GLN A 1 84 ? -25.783 -55.514 3.461 1.00 66.75 84 GLN A C 1
ATOM 651 O O . GLN A 1 84 ? -25.218 -54.873 4.340 1.00 66.75 84 GLN A O 1
ATOM 656 N N . GLU A 1 85 ? -25.461 -55.361 2.173 1.00 57.19 85 GLU A N 1
ATOM 657 C CA . GLU A 1 85 ? -24.376 -54.488 1.690 1.00 57.19 85 GLU A CA 1
ATOM 658 C C . GLU A 1 85 ? -24.571 -53.029 2.145 1.00 57.19 85 GLU A C 1
ATOM 660 O O . GLU A 1 85 ? -23.637 -52.331 2.542 1.00 57.19 85 GLU A O 1
ATOM 665 N N . THR A 1 86 ? -25.815 -52.552 2.093 1.00 53.88 86 THR A N 1
ATOM 666 C CA . THR A 1 86 ? -26.181 -51.202 2.522 1.00 53.88 86 THR A CA 1
ATOM 667 C C . THR A 1 86 ? -26.095 -51.065 4.038 1.00 53.88 86 THR A C 1
ATOM 669 O O . THR A 1 86 ? -25.617 -50.043 4.526 1.00 53.88 86 THR A O 1
ATOM 672 N N . GLN A 1 87 ? -26.536 -52.076 4.785 1.00 66.56 87 GLN A N 1
ATOM 673 C CA . GLN A 1 87 ? -26.451 -52.103 6.238 1.00 66.56 87 GLN A CA 1
ATOM 674 C C . GLN A 1 87 ? -24.995 -52.084 6.703 1.00 66.56 87 GLN A C 1
ATOM 676 O O . GLN A 1 87 ? -24.661 -51.308 7.594 1.00 66.56 87 GLN A O 1
ATOM 681 N N . ASP A 1 88 ? -24.125 -52.866 6.071 1.00 59.53 88 ASP A N 1
ATOM 682 C CA . ASP A 1 88 ? -22.703 -52.926 6.404 1.00 59.53 88 ASP A CA 1
ATOM 683 C C . ASP A 1 88 ? -21.989 -51.617 6.036 1.00 59.53 88 ASP A C 1
ATOM 685 O O . ASP A 1 88 ? -21.209 -51.089 6.827 1.00 59.53 88 ASP A O 1
ATOM 689 N N . GLY A 1 89 ? -22.333 -51.013 4.892 1.00 47.06 89 GLY A N 1
ATOM 690 C CA . GLY A 1 89 ? -21.818 -49.699 4.499 1.00 47.06 89 GLY A CA 1
ATOM 691 C C . GLY A 1 89 ? -22.252 -48.563 5.435 1.00 47.06 89 GLY A C 1
ATOM 692 O O . GLY A 1 89 ? -21.439 -47.707 5.783 1.00 47.06 89 GLY A O 1
ATOM 693 N N . VAL A 1 90 ? -23.514 -48.557 5.876 1.00 57.97 90 VAL A N 1
ATOM 694 C CA . VAL A 1 90 ? -24.021 -47.559 6.832 1.00 57.97 90 VAL A CA 1
ATOM 695 C C . VAL A 1 90 ? -23.456 -47.800 8.234 1.00 57.97 90 VAL A C 1
ATOM 697 O O . VAL A 1 90 ? -23.119 -46.831 8.908 1.00 57.97 90 VAL A O 1
ATOM 700 N N . LYS A 1 91 ? -23.283 -49.055 8.666 1.00 60.25 91 LYS A N 1
ATOM 701 C CA . LYS A 1 91 ? -22.610 -49.388 9.933 1.00 60.25 91 LYS A CA 1
ATOM 702 C C . LYS A 1 91 ? -21.156 -48.937 9.937 1.00 60.25 91 LYS A C 1
ATOM 704 O O . LYS A 1 91 ? -20.750 -48.325 10.913 1.00 60.25 91 LYS A O 1
ATOM 709 N N . LEU A 1 92 ? -20.411 -49.165 8.855 1.00 50.31 92 LEU A N 1
ATOM 710 C CA . LEU A 1 92 ? -19.035 -48.685 8.721 1.00 50.31 92 LEU A CA 1
ATOM 711 C C . LEU A 1 92 ? -18.976 -47.154 8.775 1.00 50.31 92 LEU A C 1
ATOM 713 O O . LEU A 1 92 ? -18.156 -46.602 9.494 1.00 50.31 92 LEU A O 1
ATOM 717 N N . MET A 1 93 ? -19.883 -46.462 8.079 1.00 52.72 93 MET A N 1
ATOM 718 C CA . MET A 1 93 ? -19.994 -45.001 8.151 1.00 52.72 93 MET A CA 1
ATOM 719 C C . MET A 1 93 ? -20.296 -44.525 9.582 1.00 52.72 93 MET A C 1
ATOM 721 O O . MET A 1 93 ? -19.698 -43.564 10.050 1.00 52.72 93 MET A O 1
ATOM 725 N N . MET A 1 94 ? -21.200 -45.206 10.292 1.00 61.91 94 MET A N 1
ATOM 726 C CA . MET A 1 94 ? -21.557 -44.897 11.682 1.00 61.91 94 MET A CA 1
ATOM 727 C C . MET A 1 94 ? -20.434 -45.219 12.671 1.00 61.91 94 MET A C 1
ATOM 729 O O . MET A 1 94 ? -20.250 -44.475 13.626 1.00 61.91 94 MET A O 1
ATOM 733 N N . GLN A 1 95 ? -19.660 -46.275 12.425 1.00 59.75 95 GLN A N 1
ATOM 734 C CA . GLN A 1 95 ? -18.454 -46.605 13.182 1.00 59.75 95 GLN A CA 1
ATOM 735 C C . GLN A 1 95 ? -17.359 -45.568 12.942 1.00 59.75 95 GLN A C 1
ATOM 737 O O . GLN A 1 95 ? -16.846 -45.024 13.903 1.00 59.75 95 GLN A O 1
ATOM 742 N N . MET A 1 96 ? -17.096 -45.174 11.692 1.00 52.22 96 MET A N 1
ATOM 743 C CA . MET A 1 96 ? -16.147 -44.097 11.382 1.00 52.22 96 MET A CA 1
ATOM 744 C C . MET A 1 96 ? -16.532 -42.767 12.043 1.00 52.22 96 MET A C 1
ATOM 746 O O . MET A 1 96 ? -15.651 -42.047 12.489 1.00 52.22 96 MET A O 1
ATOM 750 N N . MET A 1 97 ? -17.830 -42.452 12.135 1.00 58.53 97 MET A N 1
ATOM 751 C CA . MET A 1 97 ? -18.320 -41.261 12.847 1.00 58.53 97 MET A CA 1
ATOM 752 C C . MET A 1 97 ? -18.204 -41.362 14.369 1.00 58.53 97 MET A C 1
ATOM 754 O O . MET A 1 97 ? -18.077 -40.339 15.032 1.00 58.53 97 MET A O 1
ATOM 758 N N . ARG A 1 98 ? -18.296 -42.576 14.918 1.00 61.22 98 ARG A N 1
ATOM 759 C CA . ARG A 1 98 ? -18.160 -42.842 16.354 1.00 61.22 98 ARG A CA 1
ATOM 760 C C . ARG A 1 98 ? -16.696 -42.879 16.793 1.00 61.22 98 ARG A C 1
ATOM 762 O O . ARG A 1 98 ? -16.394 -42.456 17.900 1.00 61.22 98 ARG A O 1
ATOM 769 N N . ASP A 1 99 ? -15.824 -43.386 15.927 1.00 54.94 99 ASP A N 1
ATOM 770 C CA . ASP A 1 99 ? -14.393 -43.572 16.176 1.00 54.94 99 ASP A CA 1
ATOM 771 C C . ASP A 1 99 ? -13.572 -42.322 15.804 1.00 54.94 99 ASP A C 1
ATOM 773 O O . ASP A 1 99 ? -12.405 -42.211 16.175 1.00 54.94 99 ASP A O 1
ATOM 777 N N . SER A 1 100 ? -14.156 -41.366 15.071 1.00 51.19 100 SER A N 1
ATOM 778 C CA . SER A 1 100 ? -13.563 -40.046 14.872 1.00 51.19 100 SER A CA 1
ATOM 779 C C . SER A 1 100 ? -13.862 -39.155 16.080 1.00 51.19 100 SER A C 1
ATOM 781 O O . SER A 1 100 ? -15.012 -38.774 16.283 1.00 51.19 100 SER A O 1
ATOM 783 N N . ASP A 1 101 ? -12.838 -38.731 16.819 1.00 45.69 101 ASP A N 1
ATOM 784 C CA . ASP A 1 101 ? -12.953 -37.789 17.950 1.00 45.69 101 ASP A CA 1
ATOM 785 C C . ASP A 1 101 ? -13.480 -36.379 17.566 1.00 45.69 101 ASP A C 1
ATOM 787 O O . ASP A 1 101 ? -13.469 -35.460 18.386 1.00 45.69 101 ASP A O 1
ATOM 791 N N . SER A 1 102 ? -13.938 -36.148 16.325 1.00 51.62 102 SER A N 1
ATOM 792 C CA . SER A 1 102 ? -14.392 -34.832 15.865 1.00 51.62 102 SER A CA 1
ATOM 793 C C . SER A 1 102 ? -15.921 -34.689 15.893 1.00 51.62 102 SER A C 1
ATOM 795 O O . SER A 1 102 ? -16.660 -35.118 15.005 1.00 51.62 102 SER A O 1
ATOM 797 N N . ILE A 1 103 ? -16.403 -33.955 16.900 1.00 51.62 103 ILE A N 1
ATOM 798 C CA . ILE A 1 103 ? -17.766 -33.389 16.965 1.00 51.62 103 ILE A CA 1
ATOM 799 C C . ILE A 1 103 ? -18.118 -32.631 15.663 1.00 51.62 103 ILE A C 1
ATOM 801 O O . ILE A 1 103 ? -19.270 -32.595 15.231 1.00 51.62 103 ILE A O 1
ATOM 805 N N . GLU A 1 104 ? -17.114 -32.080 14.975 1.00 50.41 104 GLU A N 1
ATOM 806 C CA . GLU A 1 104 ? -17.237 -31.402 13.680 1.00 50.41 104 GLU A CA 1
ATOM 807 C C . GLU A 1 104 ? -17.662 -32.319 12.520 1.00 50.41 104 GLU A C 1
ATOM 809 O O . GLU A 1 104 ? -18.370 -31.862 11.619 1.00 50.41 104 GLU A O 1
ATOM 814 N N . LEU A 1 105 ? -17.281 -33.605 12.514 1.00 54.66 105 LEU A N 1
ATOM 815 C CA . LEU A 1 105 ? -17.729 -34.554 11.488 1.00 54.66 105 LEU A CA 1
ATOM 816 C C . LEU A 1 105 ? -19.215 -34.874 11.659 1.00 54.66 105 LEU A C 1
ATOM 818 O O . LEU A 1 105 ? -19.977 -34.810 10.690 1.00 54.66 105 LEU A O 1
ATOM 822 N N . ALA A 1 106 ? -19.638 -35.143 12.896 1.00 56.84 106 ALA A N 1
ATOM 823 C CA . ALA A 1 106 ? -21.040 -35.364 13.230 1.00 56.84 106 ALA A CA 1
ATOM 824 C C . ALA A 1 106 ? -21.887 -34.125 12.887 1.00 56.84 106 ALA A C 1
ATOM 826 O O . ALA A 1 106 ? -22.861 -34.234 12.142 1.00 56.84 106 ALA A O 1
ATOM 827 N N . ASN A 1 107 ? -21.462 -32.932 13.313 1.00 57.31 107 ASN A N 1
ATOM 828 C CA . ASN A 1 107 ? -22.149 -31.673 13.010 1.00 57.31 107 ASN A CA 1
ATOM 829 C C . ASN A 1 107 ? -22.188 -31.350 11.511 1.00 57.31 107 ASN A C 1
ATOM 831 O O . ASN A 1 107 ? -23.220 -30.903 11.009 1.00 57.31 107 ASN A O 1
ATOM 835 N N . GLY A 1 108 ? -21.110 -31.620 10.770 1.00 56.28 108 GLY A N 1
ATOM 836 C CA . GLY A 1 108 ? -21.066 -31.427 9.320 1.00 56.28 108 GLY A CA 1
ATOM 837 C C . GLY A 1 108 ? -22.033 -32.351 8.578 1.00 56.28 108 GLY A C 1
ATOM 838 O O . GLY A 1 108 ? -22.732 -31.917 7.663 1.00 56.28 108 GLY A O 1
ATOM 839 N N . ILE A 1 109 ? -22.139 -33.612 8.998 1.00 58.34 109 ILE A N 1
ATOM 840 C CA . ILE A 1 109 ? -23.096 -34.570 8.434 1.00 58.34 109 ILE A CA 1
ATOM 841 C C . ILE A 1 109 ? -24.533 -34.153 8.780 1.00 58.34 109 ILE A C 1
ATOM 843 O O . ILE A 1 109 ? -25.387 -34.114 7.891 1.00 58.34 109 ILE A O 1
ATOM 847 N N . LEU A 1 110 ? -24.794 -33.749 10.026 1.00 58.84 110 LEU A N 1
ATOM 848 C CA . LEU A 1 110 ? -26.089 -33.210 10.455 1.00 58.84 110 LEU A CA 1
ATOM 849 C C . LEU A 1 110 ? -26.474 -31.942 9.677 1.00 58.84 110 LEU A C 1
ATOM 851 O O . LEU A 1 110 ? -27.639 -31.785 9.323 1.00 58.84 110 LEU A O 1
ATOM 855 N N . GLU A 1 111 ? -25.521 -31.071 9.332 1.00 58.31 111 GLU A N 1
ATOM 856 C CA . GLU A 1 111 ? -25.762 -29.888 8.497 1.00 58.31 111 GLU A CA 1
ATOM 857 C C . GLU A 1 111 ? -26.201 -30.276 7.076 1.00 58.31 111 GLU A C 1
ATOM 859 O O . GLU A 1 111 ? -27.161 -29.711 6.543 1.00 58.31 111 GLU A O 1
ATOM 864 N N . VAL A 1 112 ? -25.545 -31.267 6.463 1.00 61.06 112 VAL A N 1
ATOM 865 C CA . VAL A 1 112 ? -25.912 -31.772 5.129 1.00 61.06 112 VAL A CA 1
ATOM 866 C C . VAL A 1 112 ? -27.330 -32.345 5.141 1.00 61.06 112 VAL A C 1
ATOM 868 O O . VAL A 1 112 ? -28.126 -32.046 4.247 1.00 61.06 112 VAL A O 1
ATOM 871 N N . TRP A 1 113 ? -27.681 -33.101 6.183 1.00 57.44 113 TRP A N 1
ATOM 872 C CA . TRP A 1 113 ? -29.022 -33.664 6.348 1.00 57.44 113 TRP A CA 1
ATOM 873 C C . TRP A 1 113 ? -30.072 -32.630 6.776 1.00 57.44 113 TRP A C 1
ATOM 875 O O . TRP A 1 113 ? -31.229 -32.737 6.374 1.00 57.44 113 TRP A O 1
ATOM 885 N N . SER A 1 114 ? -29.692 -31.562 7.483 1.00 56.44 114 SER A N 1
ATOM 886 C CA . SER A 1 114 ? -30.592 -30.445 7.817 1.00 56.44 114 SER A CA 1
ATOM 887 C C . SER A 1 114 ? -31.135 -29.728 6.568 1.00 56.44 114 SER A C 1
ATOM 889 O O . SER A 1 114 ? -32.186 -29.092 6.604 1.00 56.44 114 SER A O 1
ATOM 891 N N . GLN A 1 115 ? -30.457 -29.876 5.424 1.00 54.84 115 GLN A N 1
ATOM 892 C CA . GLN A 1 115 ? -30.863 -29.309 4.136 1.00 54.84 115 GLN A CA 1
ATOM 893 C C . GLN A 1 115 ? -31.699 -30.272 3.273 1.00 54.84 115 GLN A C 1
ATOM 895 O O . GLN A 1 115 ? -31.895 -30.015 2.078 1.00 54.84 115 GLN A O 1
ATOM 900 N N . ALA A 1 116 ? -32.230 -31.360 3.847 1.00 51.28 116 ALA A N 1
ATOM 901 C CA . ALA A 1 116 ? -32.918 -32.401 3.083 1.00 51.28 116 ALA A CA 1
ATOM 902 C C . ALA A 1 116 ? -34.186 -31.941 2.337 1.00 51.28 116 ALA A C 1
ATOM 904 O O . ALA A 1 116 ? -34.555 -32.563 1.347 1.00 51.28 116 ALA A O 1
ATOM 905 N N . ASP A 1 117 ? -34.813 -30.811 2.686 1.00 48.84 117 ASP A N 1
ATOM 906 C CA . ASP A 1 117 ? -35.912 -30.257 1.866 1.00 48.84 117 ASP A CA 1
ATOM 907 C C . ASP A 1 117 ? -35.487 -29.954 0.427 1.00 48.84 117 ASP A C 1
ATOM 909 O O . ASP A 1 117 ? -36.283 -30.039 -0.513 1.00 48.84 117 ASP A O 1
ATOM 913 N N . LYS A 1 118 ? -34.209 -29.599 0.256 1.00 54.22 118 LYS A N 1
ATOM 914 C CA . LYS A 1 118 ? -33.595 -29.323 -1.043 1.00 54.22 118 LYS A CA 1
ATOM 915 C C . LYS A 1 118 ? -32.994 -30.596 -1.656 1.00 54.22 118 LYS A C 1
ATOM 917 O O . LYS A 1 118 ? -32.881 -30.685 -2.881 1.00 54.22 118 LYS A O 1
ATOM 922 N N . ILE A 1 119 ? -32.657 -31.595 -0.839 1.00 57.25 119 ILE A N 1
ATOM 923 C CA . ILE A 1 119 ? -32.043 -32.866 -1.249 1.00 57.25 119 ILE A CA 1
ATOM 924 C C . ILE A 1 119 ? -33.101 -33.974 -1.216 1.00 57.25 119 ILE A C 1
ATOM 926 O O . ILE A 1 119 ? -33.324 -34.620 -0.200 1.00 57.25 119 ILE A O 1
ATOM 930 N N . GLN A 1 120 ? -33.763 -34.201 -2.350 1.00 52.56 120 GLN A N 1
ATOM 931 C CA . GLN A 1 120 ? -34.904 -35.123 -2.422 1.00 52.56 120 GLN A CA 1
ATOM 932 C C . GLN A 1 120 ? -34.510 -36.518 -2.926 1.00 52.56 120 GLN A C 1
ATOM 934 O O . GLN A 1 120 ? -35.275 -37.470 -2.793 1.00 52.56 120 GLN A O 1
ATOM 939 N N . ASN A 1 121 ? -33.320 -36.650 -3.517 1.00 53.03 121 ASN A N 1
ATOM 940 C CA . ASN A 1 121 ? -32.776 -37.905 -4.022 1.00 53.03 121 ASN A CA 1
ATOM 941 C C . ASN A 1 121 ? -31.232 -37.875 -4.049 1.00 53.03 121 ASN A C 1
ATOM 943 O O . ASN A 1 121 ? -30.601 -36.838 -3.852 1.00 53.03 121 ASN A O 1
ATOM 947 N N . TRP A 1 122 ? -30.608 -39.018 -4.347 1.00 55.34 122 TRP A N 1
ATOM 948 C CA . TRP A 1 122 ? -29.144 -39.143 -4.398 1.00 55.34 122 TRP A CA 1
ATOM 949 C C . TRP A 1 122 ? -28.470 -38.314 -5.497 1.00 55.34 122 TRP A C 1
ATOM 951 O O . TRP A 1 122 ? -27.321 -37.924 -5.331 1.00 55.34 122 TRP A O 1
ATOM 961 N N . MET A 1 123 ? -29.162 -38.018 -6.602 1.00 60.75 123 MET A N 1
ATOM 962 C CA . MET A 1 123 ? -28.612 -37.126 -7.631 1.00 60.75 123 MET A CA 1
ATOM 963 C C . MET A 1 123 ? -28.573 -35.679 -7.133 1.00 60.75 123 MET A C 1
ATOM 965 O O . MET A 1 123 ? -27.623 -34.958 -7.423 1.00 60.75 123 MET A O 1
ATOM 969 N N . ASP A 1 124 ? -29.563 -35.261 -6.345 1.00 59.56 124 ASP A N 1
ATOM 970 C CA . ASP A 1 124 ? -29.557 -33.963 -5.673 1.00 59.56 124 ASP A CA 1
ATOM 971 C C . ASP A 1 124 ? -28.444 -33.877 -4.631 1.00 59.56 124 ASP A C 1
ATOM 973 O O . ASP A 1 124 ? -27.802 -32.837 -4.529 1.00 59.56 124 ASP A O 1
ATOM 977 N N . PHE A 1 125 ? -28.180 -34.968 -3.907 1.00 65.25 125 PHE A N 1
ATOM 978 C CA . PHE A 1 125 ? -27.073 -35.063 -2.955 1.00 65.25 125 PHE A CA 1
ATOM 979 C C . PHE A 1 125 ? -25.710 -34.968 -3.656 1.00 65.25 125 PHE A C 1
ATOM 981 O O . PHE A 1 125 ? -24.878 -34.148 -3.280 1.00 65.25 125 PHE A O 1
ATOM 988 N N . ASP A 1 126 ? -25.498 -35.729 -4.734 1.00 67.00 126 ASP A N 1
ATOM 989 C CA . ASP A 1 126 ? -24.258 -35.665 -5.519 1.00 67.00 126 ASP A CA 1
ATOM 990 C C . ASP A 1 126 ? -24.058 -34.271 -6.129 1.00 67.00 126 ASP A C 1
ATOM 992 O O . ASP A 1 126 ? -22.959 -33.716 -6.098 1.00 67.00 126 ASP A O 1
ATOM 996 N N . ASN A 1 127 ? -25.131 -33.662 -6.643 1.00 71.19 127 ASN A N 1
ATOM 997 C CA . ASN A 1 127 ? -25.100 -32.290 -7.137 1.00 71.19 127 ASN A CA 1
ATOM 998 C C . ASN A 1 127 ? -24.805 -31.291 -6.016 1.00 71.19 127 ASN A C 1
ATOM 1000 O O . ASN A 1 127 ? -24.053 -30.347 -6.240 1.00 71.19 127 ASN A O 1
ATOM 1004 N N . PHE A 1 128 ? -25.350 -31.486 -4.819 1.00 73.44 128 PHE A N 1
ATOM 1005 C CA . PHE A 1 128 ? -25.067 -30.654 -3.656 1.00 73.44 128 PHE A CA 1
ATOM 1006 C C . PHE A 1 128 ? -23.584 -30.723 -3.263 1.00 73.44 128 PHE A C 1
ATOM 1008 O O . PHE A 1 128 ? -22.925 -29.680 -3.208 1.00 73.44 128 PHE A O 1
ATOM 1015 N N . MET A 1 129 ? -23.032 -31.930 -3.100 1.00 75.62 129 MET A N 1
ATOM 1016 C CA . MET A 1 129 ? -21.617 -32.150 -2.765 1.00 75.62 129 MET A CA 1
ATOM 1017 C C . MET A 1 129 ? -20.689 -31.542 -3.826 1.00 75.62 129 MET A C 1
ATOM 1019 O O . MET A 1 129 ? -19.797 -30.749 -3.515 1.00 75.62 129 MET A O 1
ATOM 1023 N N . ARG A 1 130 ? -20.976 -31.782 -5.113 1.00 78.19 130 ARG A N 1
ATOM 1024 C CA . ARG A 1 130 ? -20.251 -31.163 -6.237 1.00 78.19 130 ARG A CA 1
ATOM 1025 C C . ARG A 1 130 ? -20.338 -29.640 -6.226 1.00 78.19 130 ARG A C 1
ATOM 1027 O O . ARG A 1 130 ? -19.342 -28.966 -6.472 1.00 78.19 130 ARG A O 1
ATOM 1034 N N . LYS A 1 131 ? -21.505 -29.057 -5.935 1.00 79.56 131 LYS A N 1
ATOM 1035 C CA . LYS A 1 131 ? -21.675 -27.595 -5.874 1.00 79.56 131 LYS A CA 1
ATOM 1036 C C . LYS A 1 131 ? -20.967 -26.971 -4.673 1.00 79.56 131 LYS A C 1
ATOM 1038 O O . LYS A 1 131 ? -20.520 -25.833 -4.802 1.00 79.56 131 LYS A O 1
ATOM 1043 N N . ARG A 1 132 ? -20.795 -27.689 -3.559 1.00 76.00 132 ARG A N 1
ATOM 1044 C CA . ARG A 1 132 ? -19.987 -27.224 -2.416 1.00 76.00 132 ARG A CA 1
ATOM 1045 C C . ARG A 1 132 ? -18.500 -27.116 -2.798 1.00 76.00 132 ARG A C 1
ATOM 1047 O O . ARG A 1 132 ? -17.839 -26.150 -2.425 1.00 76.00 132 ARG A O 1
ATOM 1054 N N . VAL A 1 133 ? -18.011 -28.026 -3.645 1.00 74.94 133 VAL A N 1
ATOM 1055 C CA . VAL A 1 133 ? -16.622 -28.051 -4.143 1.00 74.94 133 VAL A CA 1
ATOM 1056 C C . VAL A 1 133 ? -16.368 -27.096 -5.316 1.00 74.94 133 VAL A C 1
ATOM 1058 O O . VAL A 1 133 ? -15.442 -26.286 -5.257 1.00 74.94 133 VAL A O 1
ATOM 1061 N N . TYR A 1 134 ? -17.184 -27.155 -6.374 1.00 73.75 134 TYR A N 1
ATOM 1062 C CA . TYR A 1 134 ? -16.996 -26.370 -7.609 1.00 73.75 134 TYR A CA 1
ATOM 1063 C C . TYR A 1 134 ? -17.605 -24.972 -7.543 1.00 73.75 134 TYR A C 1
ATOM 1065 O O . TYR A 1 134 ? -17.171 -24.059 -8.245 1.00 73.75 134 TYR A O 1
ATOM 1073 N N . GLY A 1 135 ? -18.619 -24.795 -6.701 1.00 72.19 135 GLY A N 1
ATOM 1074 C CA . GLY A 1 135 ? -19.436 -23.594 -6.657 1.00 72.19 135 GLY A CA 1
ATOM 1075 C C . GLY A 1 135 ? -20.612 -23.632 -7.630 1.00 72.19 135 GLY A C 1
ATOM 1076 O O . GLY A 1 135 ? -20.708 -24.454 -8.548 1.00 72.19 135 GLY A O 1
ATOM 1077 N N . GLY A 1 136 ? -21.546 -22.712 -7.416 1.00 71.31 136 GLY A N 1
ATOM 1078 C CA . GLY A 1 136 ? -22.743 -22.548 -8.232 1.00 71.31 136 GLY A CA 1
ATOM 1079 C C . GLY A 1 136 ? -24.017 -22.399 -7.409 1.00 71.31 136 GLY A C 1
ATOM 1080 O O . GLY A 1 136 ? -23.983 -22.249 -6.190 1.00 71.31 136 GLY A O 1
ATOM 1081 N N . LYS A 1 137 ? -25.151 -22.404 -8.113 1.00 72.69 137 LYS A N 1
ATOM 1082 C CA . LYS A 1 137 ? -26.492 -22.324 -7.527 1.00 72.69 137 LYS A CA 1
ATOM 1083 C C . LYS A 1 137 ? -27.008 -23.737 -7.242 1.00 72.69 137 LYS A C 1
ATOM 1085 O O . LYS A 1 137 ? -26.940 -24.584 -8.134 1.00 72.69 137 LYS A O 1
ATOM 1090 N N . PHE A 1 138 ? -27.543 -23.986 -6.048 1.00 68.75 138 PHE A N 1
ATOM 1091 C CA . PHE A 1 138 ? -28.256 -25.227 -5.726 1.00 68.75 138 PHE A CA 1
ATOM 1092 C C . PHE A 1 138 ? -29.725 -24.913 -5.426 1.00 68.75 138 PHE A C 1
ATOM 1094 O O . PHE A 1 138 ? -30.004 -24.099 -4.547 1.00 68.75 138 PHE A O 1
ATOM 1101 N N . LYS A 1 139 ? -30.637 -25.504 -6.215 1.00 58.28 139 LYS A N 1
ATOM 1102 C CA . LYS A 1 139 ? -32.111 -25.407 -6.125 1.00 58.28 139 LYS A CA 1
ATOM 1103 C C . LYS A 1 139 ? -32.646 -24.124 -5.457 1.00 58.28 139 LYS A C 1
ATOM 1105 O O . LYS A 1 139 ? -33.196 -24.155 -4.363 1.00 58.28 139 LYS A O 1
ATOM 1110 N N . GLY A 1 140 ? -32.465 -22.984 -6.126 1.00 57.00 140 GLY A N 1
ATOM 1111 C CA . GLY A 1 140 ? -33.043 -21.697 -5.710 1.00 57.00 140 GLY A CA 1
ATOM 1112 C C . GLY A 1 140 ? -32.223 -20.868 -4.712 1.00 57.00 140 GLY A C 1
ATOM 1113 O O . GLY A 1 140 ? -32.489 -19.677 -4.618 1.00 57.00 140 GLY A O 1
ATOM 1114 N N . GLY A 1 141 ? -31.202 -21.427 -4.050 1.00 60.78 141 GLY A N 1
ATOM 1115 C CA . GLY A 1 141 ? -30.314 -20.673 -3.145 1.00 60.78 141 GLY A CA 1
ATOM 1116 C C . GLY A 1 141 ? -29.308 -19.777 -3.872 1.00 60.78 141 GLY A C 1
ATOM 1117 O O . GLY A 1 141 ? -29.186 -19.857 -5.088 1.00 60.78 141 GLY A O 1
ATOM 1118 N N . ASP A 1 142 ? -28.562 -18.938 -3.157 1.00 60.22 142 ASP A N 1
ATOM 1119 C CA . ASP A 1 142 ? -27.592 -18.028 -3.780 1.00 60.22 142 ASP A CA 1
ATOM 1120 C C . ASP A 1 142 ? -26.406 -18.751 -4.430 1.00 60.22 142 ASP A C 1
ATOM 1122 O O . ASP A 1 142 ? -26.030 -19.867 -4.056 1.00 60.22 142 ASP A O 1
ATOM 1126 N N . LYS A 1 143 ? -25.797 -18.111 -5.438 1.00 66.88 143 LYS A N 1
ATOM 1127 C CA . LYS A 1 143 ? -24.586 -18.625 -6.089 1.00 66.88 143 LYS A CA 1
ATOM 1128 C C . LYS A 1 143 ? -23.431 -18.554 -5.088 1.00 66.88 143 LYS A C 1
ATOM 1130 O O . LYS A 1 143 ? -22.928 -17.473 -4.806 1.00 66.88 143 LYS A O 1
ATOM 1135 N N . LYS A 1 144 ? -22.982 -19.706 -4.586 1.00 69.19 144 LYS A N 1
ATOM 1136 C CA . LYS A 1 144 ? -21.829 -19.784 -3.679 1.00 69.19 144 LYS A CA 1
ATOM 1137 C C . LYS A 1 144 ? -20.550 -20.104 -4.452 1.00 69.19 144 LYS A C 1
ATOM 1139 O O . LYS A 1 144 ? -20.555 -20.936 -5.360 1.00 69.19 144 LYS A O 1
ATOM 1144 N N . THR A 1 145 ? -19.444 -19.463 -4.080 1.00 70.69 145 THR A N 1
ATOM 1145 C CA . THR A 1 145 ? -18.097 -19.843 -4.538 1.00 70.69 145 THR A CA 1
ATOM 1146 C C . THR A 1 145 ? -17.715 -21.179 -3.912 1.00 70.69 145 THR A C 1
ATOM 1148 O O . THR A 1 145 ? -17.857 -21.326 -2.694 1.00 70.69 145 THR A O 1
ATOM 1151 N N . GLY A 1 146 ? -17.248 -22.125 -4.730 1.00 78.06 146 GLY A N 1
ATOM 1152 C CA . GLY A 1 146 ? -16.855 -23.464 -4.287 1.00 78.06 146 GLY A CA 1
ATOM 1153 C C . GLY A 1 146 ? -15.586 -23.470 -3.444 1.00 78.06 146 GLY A C 1
ATOM 1154 O O . GLY A 1 146 ? -14.765 -22.556 -3.562 1.00 78.06 146 GLY A O 1
ATOM 1155 N N . GLN A 1 147 ? -15.424 -24.499 -2.612 1.00 80.06 147 GLN A N 1
ATOM 1156 C CA . GLN A 1 147 ? -14.318 -24.580 -1.660 1.00 80.06 147 GLN A CA 1
ATOM 1157 C C . GLN A 1 147 ? -12.943 -24.562 -2.336 1.00 80.06 147 GLN A C 1
ATOM 1159 O O . GLN A 1 147 ? -12.076 -23.831 -1.879 1.00 80.06 147 GLN A O 1
ATOM 1164 N N . ILE A 1 148 ? -12.748 -25.254 -3.468 1.00 78.44 148 ILE A N 1
ATOM 1165 C CA . ILE A 1 148 ? -11.444 -25.272 -4.168 1.00 78.44 148 ILE A CA 1
ATOM 1166 C C . ILE A 1 148 ? -10.991 -23.855 -4.514 1.00 78.44 148 ILE A C 1
ATOM 1168 O O . ILE A 1 148 ? -9.839 -23.487 -4.306 1.00 78.44 148 ILE A O 1
ATOM 1172 N N . ILE A 1 149 ? -11.912 -23.043 -5.035 1.00 74.94 149 ILE A N 1
ATOM 1173 C CA . ILE A 1 149 ? -11.603 -21.663 -5.397 1.00 74.94 149 ILE A CA 1
ATOM 1174 C C . ILE A 1 149 ? -11.241 -20.867 -4.141 1.00 74.94 149 ILE A C 1
ATOM 1176 O O . ILE A 1 149 ? -10.312 -20.073 -4.199 1.00 74.94 149 ILE A O 1
ATOM 1180 N N . ARG A 1 150 ? -11.925 -21.085 -3.011 1.00 77.69 150 ARG A N 1
ATOM 1181 C CA . ARG A 1 150 ? -11.596 -20.418 -1.741 1.00 77.69 150 ARG A CA 1
ATOM 1182 C C . ARG A 1 150 ? -10.214 -20.817 -1.221 1.00 77.69 150 ARG A C 1
ATOM 1184 O O . ARG A 1 150 ? -9.465 -19.937 -0.816 1.00 77.69 150 ARG A O 1
ATOM 1191 N N . GLU A 1 151 ? -9.844 -22.094 -1.308 1.00 78.00 151 GLU A N 1
ATOM 1192 C CA . GLU A 1 151 ? -8.506 -22.538 -0.901 1.00 78.00 151 GLU A CA 1
ATOM 1193 C C . GLU A 1 151 ? -7.417 -21.932 -1.784 1.00 78.00 151 GLU A C 1
ATOM 1195 O O . GLU A 1 151 ? -6.437 -21.392 -1.280 1.00 78.00 151 GLU A O 1
ATOM 1200 N N . LEU A 1 152 ? -7.605 -21.948 -3.107 1.00 77.19 152 LEU A N 1
ATOM 1201 C CA . LEU A 1 152 ? -6.657 -21.338 -4.044 1.00 77.19 152 LEU A CA 1
ATOM 1202 C C . LEU A 1 152 ? -6.559 -19.818 -3.855 1.00 77.19 152 LEU A C 1
ATOM 1204 O O . LEU A 1 152 ? -5.484 -19.244 -4.019 1.00 77.19 152 LEU A O 1
ATOM 1208 N N . GLN A 1 153 ? -7.661 -19.160 -3.486 1.00 76.75 153 GLN A N 1
ATOM 1209 C CA . GLN A 1 153 ? -7.654 -17.757 -3.072 1.00 76.75 153 GLN A CA 1
ATOM 1210 C C . GLN A 1 153 ? -6.810 -17.555 -1.807 1.00 76.75 153 GLN A C 1
ATOM 1212 O O . GLN A 1 153 ? -6.004 -16.629 -1.788 1.00 76.75 153 GLN A O 1
ATOM 1217 N N . GLY A 1 154 ? -6.957 -18.420 -0.798 1.00 76.94 154 GLY A N 1
ATOM 1218 C CA . GLY A 1 154 ? -6.124 -18.426 0.410 1.00 76.94 154 GLY A CA 1
ATOM 1219 C C . GLY A 1 154 ? -4.638 -18.568 0.083 1.00 76.94 154 GLY A C 1
ATOM 1220 O O . GLY A 1 154 ? -3.836 -17.723 0.484 1.00 76.94 154 GLY A O 1
ATOM 1221 N N . VAL A 1 155 ? -4.281 -19.535 -0.771 1.00 80.12 155 VAL A N 1
ATOM 1222 C CA . VAL A 1 155 ? -2.889 -19.754 -1.192 1.00 80.12 155 VAL A CA 1
ATOM 1223 C C . VAL A 1 155 ? -2.353 -18.518 -1.894 1.00 80.12 155 VAL A C 1
ATOM 1225 O O . VAL A 1 155 ? -1.228 -18.100 -1.634 1.00 80.12 155 VAL A O 1
ATOM 1228 N N . MET A 1 156 ? -3.164 -17.890 -2.745 1.00 76.38 156 MET A N 1
ATOM 1229 C CA . MET A 1 156 ? -2.779 -16.673 -3.449 1.00 76.38 156 MET A CA 1
ATOM 1230 C C . MET A 1 156 ? -2.510 -15.505 -2.492 1.00 76.38 156 MET A C 1
ATOM 1232 O O . MET A 1 156 ? -1.540 -14.764 -2.673 1.00 76.38 156 MET A O 1
ATOM 1236 N N . ILE A 1 157 ? -3.349 -15.332 -1.470 1.00 77.56 157 ILE A N 1
ATOM 1237 C CA . ILE A 1 157 ? -3.178 -14.298 -0.443 1.00 77.56 157 ILE A CA 1
ATOM 1238 C C . ILE A 1 157 ? -1.894 -14.556 0.342 1.00 77.56 157 ILE A C 1
ATOM 1240 O O . ILE A 1 157 ? -1.035 -13.676 0.408 1.00 77.56 157 ILE A O 1
ATOM 1244 N N . ASN A 1 158 ? -1.735 -15.772 0.863 1.00 82.19 158 ASN A N 1
ATOM 1245 C CA . ASN A 1 158 ? -0.572 -16.204 1.633 1.00 82.19 158 ASN A CA 1
ATOM 1246 C C . ASN A 1 158 ? 0.718 -16.035 0.823 1.00 82.19 158 ASN A C 1
ATOM 1248 O O . ASN A 1 158 ? 1.691 -15.428 1.271 1.00 82.19 158 ASN A O 1
ATOM 1252 N N . SER A 1 159 ? 0.690 -16.475 -0.433 1.00 82.25 159 SER A N 1
ATOM 1253 C CA . SER A 1 159 ? 1.787 -16.345 -1.383 1.00 82.25 159 SER A CA 1
ATOM 1254 C C . SER A 1 159 ? 2.163 -14.886 -1.631 1.00 82.25 159 SER A C 1
ATOM 1256 O O . SER A 1 159 ? 3.342 -14.539 -1.554 1.00 82.25 159 SER A O 1
ATOM 1258 N N . ARG A 1 160 ? 1.192 -13.997 -1.857 1.00 76.94 160 ARG A N 1
ATOM 1259 C CA . ARG A 1 160 ? 1.457 -12.571 -2.087 1.00 76.94 160 ARG A CA 1
ATOM 1260 C C . ARG A 1 160 ? 1.966 -11.857 -0.834 1.00 76.94 160 ARG A C 1
ATOM 1262 O O . ARG A 1 160 ? 2.840 -10.998 -0.943 1.00 76.94 160 ARG A O 1
ATOM 1269 N N . LEU A 1 161 ? 1.438 -12.212 0.334 1.00 77.62 161 LEU A N 1
ATOM 1270 C CA . LEU A 1 161 ? 1.816 -11.617 1.615 1.00 77.62 161 LEU A CA 1
ATOM 1271 C C . LEU A 1 161 ? 3.167 -12.123 2.136 1.00 77.62 161 LEU A C 1
ATOM 1273 O O . LEU A 1 161 ? 3.844 -11.391 2.844 1.00 77.62 161 LEU A O 1
ATOM 1277 N N . SER A 1 162 ? 3.622 -13.301 1.702 1.00 82.50 162 SER A N 1
ATOM 1278 C CA . SER A 1 162 ? 4.867 -13.947 2.155 1.00 82.50 162 SER A CA 1
ATOM 1279 C C . SER A 1 162 ? 6.177 -13.166 1.963 1.00 82.50 162 SER A C 1
ATOM 1281 O O . SER A 1 162 ? 7.222 -13.669 2.355 1.00 82.50 162 SER A O 1
ATOM 1283 N N . GLY A 1 163 ? 6.182 -11.990 1.328 1.00 80.94 163 GLY A N 1
ATOM 1284 C CA . GLY A 1 163 ? 7.394 -11.165 1.235 1.00 80.94 163 GLY A CA 1
ATOM 1285 C C . GLY A 1 163 ? 7.874 -10.736 2.622 1.00 80.94 163 GLY A C 1
ATOM 1286 O O . GLY A 1 163 ? 7.059 -10.309 3.437 1.00 80.94 163 GLY A O 1
ATOM 1287 N N . PHE A 1 164 ? 9.181 -10.799 2.890 1.00 76.81 164 PHE A N 1
ATOM 1288 C CA . PHE A 1 164 ? 9.740 -10.538 4.228 1.00 76.81 164 PHE A CA 1
ATOM 1289 C C . PHE A 1 164 ? 9.422 -9.130 4.740 1.00 76.81 164 PHE A C 1
ATOM 1291 O O . PHE A 1 164 ? 9.207 -8.909 5.930 1.00 76.81 164 PHE A O 1
ATOM 1298 N N . ARG A 1 165 ? 9.324 -8.176 3.813 1.00 75.06 165 ARG A N 1
ATOM 1299 C CA . ARG A 1 165 ? 9.014 -6.776 4.113 1.00 75.06 165 ARG A CA 1
ATOM 1300 C C . ARG A 1 165 ? 7.529 -6.520 4.316 1.00 75.06 165 ARG A C 1
ATOM 1302 O O . ARG A 1 165 ? 7.181 -5.502 4.899 1.00 75.06 165 ARG A O 1
ATOM 1309 N N . THR A 1 166 ? 6.650 -7.364 3.784 1.00 75.94 166 THR A N 1
ATOM 1310 C CA . THR A 1 166 ? 5.203 -7.111 3.759 1.00 75.94 166 THR A CA 1
ATOM 1311 C C . THR A 1 166 ? 4.600 -6.989 5.159 1.00 75.94 166 THR A C 1
ATOM 1313 O O . THR A 1 166 ? 3.979 -5.956 5.418 1.00 75.94 166 THR A O 1
ATOM 1316 N N . PRO A 1 167 ? 4.803 -7.952 6.086 1.00 71.56 167 PRO A N 1
ATOM 1317 C CA . PRO A 1 167 ? 4.266 -7.822 7.435 1.00 71.56 167 PRO A CA 1
ATOM 1318 C C . PRO A 1 167 ? 4.894 -6.644 8.177 1.00 71.56 167 PRO A C 1
ATOM 1320 O O . PRO A 1 167 ? 4.183 -5.888 8.824 1.00 71.56 167 PRO A O 1
ATOM 1323 N N . GLN A 1 168 ? 6.196 -6.405 8.002 1.00 73.12 168 GLN A N 1
ATOM 1324 C CA . GLN A 1 168 ? 6.870 -5.265 8.621 1.00 73.12 168 GLN A CA 1
ATOM 1325 C C . GLN A 1 168 ? 6.321 -3.926 8.124 1.00 73.12 168 GLN A C 1
ATOM 1327 O O . GLN A 1 168 ? 6.019 -3.065 8.934 1.00 73.12 168 GLN A O 1
ATOM 1332 N N . ARG A 1 169 ? 6.148 -3.737 6.808 1.00 70.31 169 ARG A N 1
ATOM 1333 C CA . ARG A 1 169 ? 5.577 -2.505 6.236 1.00 70.31 169 ARG A CA 1
ATOM 1334 C C . ARG A 1 169 ? 4.154 -2.271 6.714 1.00 70.31 169 ARG A C 1
ATOM 1336 O O . ARG A 1 169 ? 3.794 -1.125 6.938 1.00 70.31 169 ARG A O 1
ATOM 1343 N N . ALA A 1 170 ? 3.361 -3.328 6.857 1.00 71.31 170 ALA A N 1
ATOM 1344 C CA . ALA A 1 170 ? 2.004 -3.213 7.367 1.00 71.31 170 ALA A CA 1
ATOM 1345 C C . ALA A 1 170 ? 1.988 -2.853 8.860 1.00 71.31 170 ALA A C 1
ATOM 1347 O O . ALA A 1 170 ? 1.280 -1.926 9.229 1.00 71.31 170 ALA A O 1
ATOM 1348 N N . ILE A 1 171 ? 2.792 -3.520 9.695 1.00 70.56 171 ILE A N 1
ATOM 1349 C CA . ILE A 1 171 ? 2.873 -3.258 11.142 1.00 70.56 171 ILE A CA 1
ATOM 1350 C C . ILE A 1 171 ? 3.450 -1.865 11.405 1.00 70.56 171 ILE A C 1
ATOM 1352 O O . ILE A 1 171 ? 2.828 -1.057 12.088 1.00 70.56 171 ILE A O 1
ATOM 1356 N N . ILE A 1 172 ? 4.604 -1.558 10.805 1.00 67.69 172 ILE A N 1
ATOM 1357 C CA . ILE A 1 172 ? 5.259 -0.251 10.914 1.00 67.69 172 ILE A CA 1
ATOM 1358 C C . ILE A 1 172 ? 4.353 0.827 10.331 1.00 67.69 172 ILE A C 1
ATOM 1360 O O . ILE A 1 172 ? 4.161 1.845 10.971 1.00 67.69 172 ILE A O 1
ATOM 1364 N N . GLY A 1 173 ? 3.769 0.615 9.149 1.00 68.06 173 GLY A N 1
ATOM 1365 C CA . GLY A 1 173 ? 2.888 1.592 8.514 1.00 68.06 173 GLY A CA 1
ATOM 1366 C C . GLY A 1 173 ? 1.628 1.873 9.331 1.00 68.06 173 GLY A C 1
ATOM 1367 O O . GLY A 1 173 ? 1.272 3.033 9.488 1.00 68.06 173 GLY A O 1
ATOM 1368 N N . THR A 1 174 ? 0.995 0.839 9.893 1.00 71.81 174 THR A N 1
ATOM 1369 C CA . THR A 1 174 ? -0.199 0.974 10.747 1.00 71.81 174 THR A CA 1
ATOM 1370 C C . THR A 1 174 ? 0.150 1.711 12.041 1.00 71.81 174 THR A C 1
ATOM 1372 O O . THR A 1 174 ? -0.430 2.757 12.316 1.00 71.81 174 THR A O 1
ATOM 1375 N N . GLY A 1 175 ? 1.161 1.239 12.782 1.00 71.12 175 GLY A N 1
ATOM 1376 C CA . GLY A 1 175 ? 1.565 1.856 14.049 1.00 71.12 175 GLY A CA 1
ATOM 1377 C C . GLY A 1 175 ? 2.150 3.264 13.889 1.00 71.12 175 GLY A C 1
ATOM 1378 O O . GLY A 1 175 ? 1.864 4.149 14.689 1.00 71.12 175 GLY A O 1
ATOM 1379 N N . PHE A 1 176 ? 2.929 3.512 12.832 1.00 70.31 176 PHE A N 1
ATOM 1380 C CA . PHE A 1 176 ? 3.478 4.838 12.536 1.00 70.31 176 PHE A CA 1
ATOM 1381 C C . PHE A 1 176 ? 2.394 5.824 12.092 1.00 70.31 176 PHE A C 1
ATOM 1383 O O . PHE A 1 176 ? 2.417 6.975 12.518 1.00 70.31 176 PHE A O 1
ATOM 1390 N N . ASN A 1 177 ? 1.431 5.395 11.269 1.00 75.50 177 ASN A N 1
ATOM 1391 C CA . ASN A 1 177 ? 0.310 6.243 10.862 1.00 75.50 177 ASN A CA 1
ATOM 1392 C C . ASN A 1 177 ? -0.573 6.627 12.058 1.00 75.50 177 ASN A C 1
ATOM 1394 O O . ASN A 1 177 ? -1.026 7.769 12.140 1.00 75.50 177 ASN A O 1
ATOM 1398 N N . GLU A 1 178 ? -0.778 5.705 13.000 1.00 78.31 178 GLU A N 1
ATOM 1399 C CA . GLU A 1 178 ? -1.511 5.985 14.235 1.00 78.31 178 GLU A CA 1
ATOM 1400 C C . GLU A 1 178 ? -0.747 6.971 15.121 1.00 78.31 178 GLU A C 1
ATOM 1402 O O . GLU A 1 178 ? -1.281 8.008 15.505 1.00 78.31 178 GLU A O 1
ATOM 1407 N N . PHE A 1 179 ? 0.549 6.733 15.338 1.00 82.62 179 PHE A N 1
ATOM 1408 C CA . PHE A 1 179 ? 1.410 7.668 16.060 1.00 82.62 179 PHE A CA 1
ATOM 1409 C C . PHE A 1 179 ? 1.390 9.075 15.446 1.00 82.62 179 PHE A C 1
ATOM 1411 O O . PHE A 1 179 ? 1.228 10.069 16.152 1.00 82.62 179 PHE A O 1
ATOM 1418 N N . LEU A 1 180 ? 1.515 9.176 14.119 1.00 81.81 180 LEU A N 1
ATOM 1419 C CA . LEU A 1 180 ? 1.413 10.450 13.411 1.00 81.81 180 LEU A CA 1
ATOM 1420 C C . LEU A 1 180 ? 0.028 11.078 13.547 1.00 81.81 180 LEU A C 1
ATOM 1422 O O . LEU A 1 180 ? -0.082 12.299 13.625 1.00 81.81 180 LEU A O 1
ATOM 1426 N N . THR A 1 181 ? -1.026 10.268 13.565 1.00 84.44 181 THR A N 1
ATOM 1427 C CA . THR A 1 181 ? -2.393 10.746 13.748 1.00 84.44 181 THR A CA 1
ATOM 1428 C C . THR A 1 181 ? -2.572 11.361 15.128 1.00 84.44 181 THR A C 1
ATOM 1430 O O . THR A 1 181 ? -3.058 12.486 15.219 1.00 84.44 181 THR A O 1
ATOM 1433 N N . GLU A 1 182 ? -2.097 10.702 16.179 1.00 87.44 182 GLU A N 1
ATOM 1434 C CA . GLU A 1 182 ? -2.142 11.243 17.538 1.00 87.44 182 GLU A CA 1
ATOM 1435 C C . GLU A 1 182 ? -1.209 12.439 17.722 1.00 87.44 182 GLU A C 1
ATOM 1437 O O . GLU A 1 182 ? -1.533 13.396 18.427 1.00 87.44 182 GLU A O 1
ATOM 1442 N N . TRP A 1 183 ? -0.079 12.454 17.016 1.00 87.00 183 TRP A N 1
ATOM 1443 C CA . TRP A 1 183 ? 0.812 13.606 16.987 1.00 87.00 183 TRP A CA 1
ATOM 1444 C C . TRP A 1 183 ? 0.134 14.809 16.335 1.00 87.00 183 TRP A C 1
ATOM 1446 O O . TRP A 1 183 ? 0.186 15.915 16.871 1.00 87.00 183 TRP A O 1
ATOM 1456 N N . ASN A 1 184 ? -0.559 14.595 15.212 1.00 88.06 184 ASN A N 1
ATOM 1457 C CA . ASN A 1 184 ? -1.378 15.620 14.579 1.00 88.06 184 ASN A CA 1
ATOM 1458 C C . ASN A 1 184 ? -2.412 16.140 15.589 1.00 88.06 184 ASN A C 1
ATOM 1460 O O . ASN A 1 184 ? -2.492 17.347 15.810 1.00 88.06 184 ASN A O 1
ATOM 1464 N N . THR A 1 185 ? -3.152 15.254 16.255 1.00 89.12 185 THR A N 1
ATOM 1465 C CA . THR A 1 185 ? -4.143 15.631 17.272 1.00 89.12 185 THR A CA 1
ATOM 1466 C C . THR A 1 185 ? -3.543 16.491 18.384 1.00 89.12 185 THR A C 1
ATOM 1468 O O . THR A 1 185 ? -4.095 17.549 18.698 1.00 89.12 185 THR A O 1
ATOM 1471 N N . LEU A 1 186 ? -2.374 16.117 18.913 1.00 90.00 186 LEU A N 1
ATOM 1472 C CA . LEU A 1 186 ? -1.651 16.889 19.923 1.00 90.00 186 LEU A CA 1
ATOM 1473 C C . LEU A 1 186 ? -1.204 18.268 19.409 1.00 90.00 186 LEU A C 1
ATOM 1475 O O . LEU A 1 186 ? -1.398 19.275 20.096 1.00 90.00 186 LEU A O 1
ATOM 1479 N N . VAL A 1 187 ? -0.634 18.342 18.202 1.00 87.69 187 VAL A N 1
ATOM 1480 C CA . VAL A 1 187 ? -0.245 19.612 17.563 1.00 87.69 187 VAL A CA 1
ATOM 1481 C C . VAL A 1 187 ? -1.463 20.521 17.413 1.00 87.69 187 VAL A C 1
ATOM 1483 O O . VAL A 1 187 ? -1.416 21.690 17.791 1.00 87.69 187 VAL A O 1
ATOM 1486 N N . GLY A 1 188 ? -2.585 19.990 16.928 1.00 87.19 188 GLY A N 1
ATOM 1487 C CA . GLY A 1 188 ? -3.816 20.759 16.782 1.00 87.19 188 GLY A CA 1
ATOM 1488 C C . GLY A 1 188 ? -4.422 21.193 18.116 1.00 87.19 188 GLY A C 1
ATOM 1489 O O . GLY A 1 188 ? -4.885 22.328 18.223 1.00 87.19 188 GLY A O 1
ATOM 1490 N N . ALA A 1 189 ? -4.367 20.349 19.150 1.00 88.88 189 ALA A N 1
ATOM 1491 C CA . ALA A 1 189 ? -4.799 20.712 20.499 1.00 88.88 189 ALA A CA 1
ATOM 1492 C C . ALA A 1 189 ? -3.925 21.835 21.078 1.00 88.88 189 ALA A C 1
ATOM 1494 O O . ALA A 1 189 ? -4.447 22.788 21.652 1.00 88.88 189 ALA A O 1
ATOM 1495 N N . THR A 1 190 ? -2.610 21.777 20.847 1.00 89.31 190 THR A N 1
ATOM 1496 C CA . THR A 1 190 ? -1.652 22.815 21.263 1.00 89.31 190 THR A CA 1
ATOM 1497 C C . THR A 1 190 ? -1.923 24.143 20.561 1.00 89.31 190 THR A C 1
ATOM 1499 O O . THR A 1 190 ? -1.922 25.187 21.206 1.00 89.31 190 THR A O 1
ATOM 1502 N N . ILE A 1 191 ? -2.209 24.114 19.254 1.00 87.12 191 ILE A N 1
ATOM 1503 C CA . ILE A 1 191 ? -2.568 25.318 18.491 1.00 87.12 191 ILE A CA 1
ATOM 1504 C C . ILE A 1 191 ? -3.907 25.888 18.974 1.00 87.12 191 ILE A C 1
ATOM 1506 O O . ILE A 1 191 ? -4.043 27.102 19.068 1.00 87.12 191 ILE A O 1
ATOM 1510 N N . ARG A 1 192 ? -4.899 25.045 19.292 1.00 85.50 192 ARG A N 1
ATOM 1511 C CA . ARG A 1 192 ? -6.233 25.494 19.731 1.00 85.50 192 ARG A CA 1
ATOM 1512 C C . ARG A 1 192 ? -6.278 26.008 21.160 1.00 85.50 192 ARG A C 1
ATOM 1514 O O . ARG A 1 192 ? -7.076 26.908 21.427 1.00 85.50 192 ARG A O 1
ATOM 1521 N N . ALA A 1 193 ? -5.477 25.450 22.062 1.00 85.81 193 ALA A N 1
ATOM 1522 C CA . ALA A 1 193 ? -5.480 25.788 23.482 1.00 85.81 193 ALA A CA 1
ATOM 1523 C C . ALA A 1 193 ? -5.441 27.308 23.762 1.00 85.81 193 ALA A C 1
ATOM 1525 O O . ALA A 1 193 ? -6.322 27.773 24.486 1.00 85.81 193 ALA A O 1
ATOM 1526 N N . PRO A 1 194 ? -4.541 28.119 23.161 1.00 81.19 194 PRO A N 1
ATOM 1527 C CA . PRO A 1 194 ? -4.506 29.563 23.414 1.00 81.19 194 PRO A CA 1
ATOM 1528 C C . PRO A 1 194 ? -5.730 30.329 22.887 1.00 81.19 194 PRO A C 1
ATOM 1530 O O . PRO A 1 194 ? -6.044 31.388 23.417 1.00 81.19 194 PRO A O 1
ATOM 1533 N N . PHE A 1 195 ? -6.436 29.818 21.872 1.00 83.25 195 PHE A N 1
ATOM 1534 C CA . PHE A 1 195 ? -7.604 30.495 21.283 1.00 83.25 195 PHE A CA 1
ATOM 1535 C C . PHE A 1 195 ? -8.940 30.049 21.882 1.00 83.25 195 PHE A C 1
ATOM 1537 O O . PHE A 1 195 ? -9.923 30.777 21.801 1.00 83.25 195 PHE A O 1
ATOM 1544 N N . THR A 1 196 ? -8.996 28.839 22.439 1.00 79.62 196 THR A N 1
ATOM 1545 C CA . THR A 1 196 ? -10.241 28.221 22.928 1.00 79.62 196 THR A CA 1
ATOM 1546 C C . THR A 1 196 ? -10.283 28.055 24.444 1.00 79.62 196 THR A C 1
ATOM 1548 O O . THR A 1 196 ? -11.356 27.813 24.984 1.00 79.62 196 THR A O 1
ATOM 1551 N N . GLY A 1 197 ? -9.141 28.158 25.135 1.00 79.75 197 GLY A N 1
ATOM 1552 C CA . GLY A 1 197 ? -9.033 27.876 26.570 1.00 79.75 197 GLY A CA 1
ATOM 1553 C C . GLY A 1 197 ? -9.158 26.389 26.931 1.00 79.75 197 GLY A C 1
ATOM 1554 O O . GLY A 1 197 ? -9.120 26.040 28.110 1.00 79.75 197 GLY A O 1
ATOM 1555 N N . ASP A 1 198 ? -9.283 25.502 25.939 1.00 81.56 198 ASP A N 1
ATOM 1556 C CA . ASP A 1 198 ? -9.501 24.066 26.121 1.00 81.56 198 ASP A CA 1
ATOM 1557 C C . ASP A 1 198 ? -8.206 23.335 26.520 1.00 81.56 198 ASP A C 1
ATOM 1559 O O . ASP A 1 198 ? -7.522 22.688 25.722 1.00 81.56 198 ASP A O 1
ATOM 1563 N N . THR A 1 199 ? -7.845 23.472 27.795 1.00 82.88 199 THR A N 1
ATOM 1564 C CA . THR A 1 199 ? -6.689 22.783 28.387 1.00 82.88 199 THR A CA 1
ATOM 1565 C C . THR A 1 199 ? -6.968 21.308 28.686 1.00 82.88 199 THR A C 1
ATOM 1567 O O . THR A 1 199 ? -6.020 20.531 28.817 1.00 82.88 199 THR A O 1
ATOM 1570 N N . VAL A 1 200 ? -8.245 20.908 28.753 1.00 84.44 200 VAL A N 1
ATOM 1571 C CA . VAL A 1 200 ? -8.676 19.524 29.002 1.00 84.44 200 VAL A CA 1
ATOM 1572 C C . VAL A 1 200 ? -8.294 18.647 27.818 1.00 84.44 200 VAL A C 1
ATOM 1574 O O . VAL A 1 200 ? -7.569 17.669 27.995 1.00 84.44 200 VAL A O 1
ATOM 1577 N N . THR A 1 201 ? -8.666 19.052 26.599 1.00 85.81 201 THR A N 1
ATOM 1578 C CA . THR A 1 201 ? -8.307 18.332 25.369 1.00 85.81 201 THR A CA 1
ATOM 1579 C C . THR A 1 201 ? -6.794 18.250 25.173 1.00 85.81 201 THR A C 1
ATOM 1581 O O . THR A 1 201 ? -6.287 17.216 24.739 1.00 85.81 201 THR A O 1
ATOM 1584 N N . LEU A 1 202 ? -6.041 19.301 25.516 1.00 87.06 202 LEU A N 1
ATOM 1585 C CA . LEU A 1 202 ? -4.576 19.275 25.442 1.00 87.06 202 LEU A CA 1
ATOM 1586 C C . LEU A 1 202 ? -3.974 18.246 26.410 1.00 87.06 202 LEU A C 1
ATOM 1588 O O . LEU A 1 202 ? -3.157 17.419 26.006 1.00 87.06 202 LEU A O 1
ATOM 1592 N N . LYS A 1 203 ? -4.390 18.273 27.681 1.00 87.75 203 LYS A N 1
ATOM 1593 C CA . LYS A 1 203 ? -3.909 17.341 28.710 1.00 87.75 203 LYS A CA 1
ATOM 1594 C C . LYS A 1 203 ? -4.304 15.894 28.407 1.00 87.75 203 LYS A C 1
ATOM 1596 O O . LYS A 1 203 ? -3.474 15.003 28.567 1.00 87.75 203 LYS A O 1
ATOM 1601 N N . ALA A 1 204 ? -5.526 15.668 27.924 1.00 87.94 204 ALA A N 1
ATOM 1602 C CA . ALA A 1 204 ? -6.005 14.350 27.515 1.00 87.94 204 ALA A CA 1
ATOM 1603 C C . ALA A 1 204 ? -5.185 13.781 26.344 1.00 87.94 204 ALA A C 1
ATOM 1605 O O . ALA A 1 204 ? -4.761 12.630 26.401 1.00 87.94 204 ALA A O 1
ATOM 1606 N N . ASN A 1 205 ? -4.868 14.595 25.330 1.00 87.56 205 ASN A N 1
ATOM 1607 C CA . ASN A 1 205 ? -4.032 14.165 24.203 1.00 87.56 205 ASN A CA 1
ATOM 1608 C C . ASN A 1 205 ? -2.562 13.937 24.589 1.00 87.56 205 ASN A C 1
ATOM 1610 O O . ASN A 1 205 ? -1.929 13.016 24.077 1.00 87.56 205 ASN A O 1
ATOM 1614 N N . LEU A 1 206 ? -2.015 14.720 25.525 1.00 88.19 206 LEU A N 1
ATOM 1615 C CA . LEU A 1 206 ? -0.694 14.444 26.104 1.00 88.19 206 LEU A CA 1
ATOM 1616 C C . LEU A 1 206 ? -0.680 13.111 26.866 1.00 88.19 206 LEU A C 1
ATOM 1618 O O . LEU A 1 206 ? 0.270 12.342 26.727 1.00 88.19 206 LEU A O 1
ATOM 1622 N N . ALA A 1 207 ? -1.736 12.817 27.632 1.00 87.19 207 ALA A N 1
ATOM 1623 C CA . ALA A 1 207 ? -1.889 11.545 28.334 1.00 87.19 207 ALA A CA 1
ATOM 1624 C C . ALA A 1 207 ? -2.037 10.364 27.358 1.00 87.19 207 ALA A C 1
ATOM 1626 O O . ALA A 1 207 ? -1.366 9.347 27.540 1.00 87.19 207 ALA A O 1
ATOM 1627 N N . LYS A 1 208 ? -2.834 10.522 26.290 1.00 88.19 208 LYS A N 1
ATOM 1628 C CA . LYS A 1 208 ? -2.984 9.539 25.203 1.00 88.19 208 LYS A CA 1
ATOM 1629 C C . LYS A 1 208 ? -1.632 9.231 24.550 1.00 88.19 208 LYS A C 1
ATOM 1631 O O . LYS A 1 208 ? -1.230 8.072 24.486 1.00 88.19 208 LYS A O 1
ATOM 1636 N N . MET A 1 209 ? -0.884 10.270 24.167 1.00 86.50 209 MET A N 1
ATOM 1637 C CA . MET A 1 209 ? 0.446 10.148 23.557 1.00 86.50 209 MET A CA 1
ATOM 1638 C C . MET A 1 209 ? 1.458 9.468 24.487 1.00 86.50 209 MET A C 1
ATOM 1640 O O . MET A 1 209 ? 2.173 8.559 24.074 1.00 86.50 209 MET A O 1
ATOM 1644 N N . LYS A 1 210 ? 1.502 9.873 25.763 1.00 85.62 210 LYS A N 1
ATOM 1645 C CA . LYS A 1 210 ? 2.339 9.222 26.780 1.00 85.62 210 LYS A CA 1
ATOM 1646 C C . LYS A 1 210 ? 1.980 7.737 26.911 1.00 85.62 210 LYS A C 1
ATOM 1648 O O . LYS A 1 210 ? 2.874 6.895 26.930 1.00 85.62 210 LYS A O 1
ATOM 1653 N N . GLY A 1 211 ? 0.685 7.419 26.915 1.00 83.50 211 GLY A N 1
ATOM 1654 C CA . GLY A 1 211 ? 0.178 6.052 26.956 1.00 83.50 211 GLY A CA 1
ATOM 1655 C C . GLY A 1 211 ? 0.672 5.171 25.825 1.00 83.50 211 GLY A C 1
ATOM 1656 O O . GLY A 1 211 ? 1.100 4.050 26.082 1.00 83.50 211 GLY A O 1
ATOM 1657 N N . MET A 1 212 ? 0.686 5.699 24.600 1.00 85.06 212 MET A N 1
ATOM 1658 C CA . MET A 1 212 ? 1.193 4.970 23.436 1.00 85.06 212 MET A CA 1
ATOM 1659 C C . MET A 1 212 ? 2.664 4.568 23.572 1.00 85.06 212 MET A C 1
ATOM 1661 O O . MET A 1 212 ? 3.043 3.534 23.034 1.00 85.06 212 MET A O 1
ATOM 1665 N N . PHE A 1 213 ? 3.491 5.353 24.271 1.00 82.00 213 PHE A N 1
ATOM 1666 C CA . PHE A 1 213 ? 4.900 5.019 24.501 1.00 82.00 213 PHE A CA 1
ATOM 1667 C C . PHE A 1 213 ? 5.098 4.046 25.666 1.00 82.00 213 PHE A C 1
ATOM 1669 O O . PHE A 1 213 ? 5.917 3.134 25.563 1.00 82.00 213 PHE A O 1
ATOM 1676 N N . GLU A 1 214 ? 4.355 4.223 26.760 1.00 85.06 214 GLU A N 1
ATOM 1677 C CA . GLU A 1 214 ? 4.461 3.369 27.952 1.00 85.06 214 GLU A CA 1
ATOM 1678 C C . GLU A 1 214 ? 4.024 1.926 27.682 1.00 85.06 214 GLU A C 1
ATOM 1680 O O . GLU A 1 214 ? 4.590 1.000 28.255 1.00 85.06 214 GLU A O 1
ATOM 1685 N N . VAL A 1 215 ? 3.053 1.731 26.785 1.00 87.25 215 VAL A N 1
ATOM 1686 C CA . VAL A 1 215 ? 2.487 0.415 26.454 1.00 87.25 215 VAL A CA 1
ATOM 1687 C C . VAL A 1 215 ? 3.320 -0.377 25.435 1.00 87.25 215 VAL A C 1
ATOM 1689 O O . VAL A 1 215 ? 3.063 -1.557 25.226 1.00 87.25 215 VAL A O 1
ATOM 1692 N N . ILE A 1 216 ? 4.346 0.212 24.802 1.00 84.69 216 ILE A N 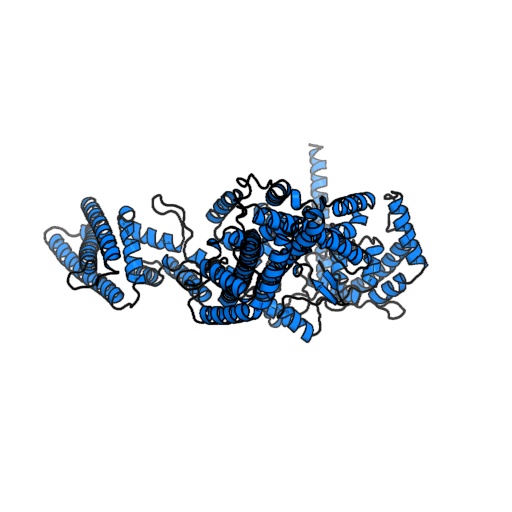1
ATOM 1693 C CA . ILE A 1 216 ? 5.156 -0.485 23.778 1.00 84.69 216 ILE A CA 1
ATOM 1694 C C . ILE A 1 216 ? 5.718 -1.832 24.278 1.00 84.69 216 ILE A C 1
ATOM 1696 O O . ILE A 1 216 ? 5.621 -2.805 23.526 1.00 84.69 216 ILE A O 1
ATOM 1700 N N . PRO A 1 217 ? 6.268 -1.951 25.506 1.00 87.12 217 PRO A N 1
ATOM 1701 C CA . PRO A 1 217 ? 6.730 -3.237 26.030 1.00 87.12 217 PRO A CA 1
ATOM 1702 C C . PRO A 1 217 ? 5.599 -4.267 26.184 1.00 87.12 217 PRO A C 1
ATOM 1704 O O . PRO A 1 217 ? 5.737 -5.388 25.707 1.00 87.12 217 PRO A O 1
ATOM 1707 N N . GLU A 1 218 ? 4.453 -3.879 26.756 1.00 85.62 218 GLU A N 1
ATOM 1708 C CA . GLU A 1 218 ? 3.271 -4.751 26.916 1.00 85.62 218 GLU A CA 1
ATOM 1709 C C . GLU A 1 218 ? 2.717 -5.204 25.555 1.00 85.62 218 GLU A C 1
ATOM 1711 O O . GLU A 1 218 ? 2.371 -6.371 25.354 1.00 85.62 218 GLU A O 1
ATOM 1716 N N . ALA A 1 219 ? 2.684 -4.294 24.580 1.00 85.56 219 ALA A N 1
ATOM 1717 C CA . ALA A 1 219 ? 2.289 -4.596 23.213 1.00 85.56 219 ALA A CA 1
ATOM 1718 C C . ALA A 1 219 ? 3.281 -5.553 22.531 1.00 85.56 219 ALA A C 1
ATOM 1720 O O . ALA A 1 219 ? 2.860 -6.420 21.767 1.00 85.56 219 ALA A O 1
ATOM 1721 N N . TRP A 1 220 ? 4.582 -5.446 22.820 1.00 84.25 220 TRP A N 1
ATOM 1722 C CA . TRP A 1 220 ? 5.602 -6.371 22.318 1.00 84.25 220 TRP A CA 1
ATOM 1723 C C . TRP A 1 220 ? 5.478 -7.768 22.936 1.00 84.25 220 TRP A C 1
ATOM 1725 O O . TRP A 1 220 ? 5.583 -8.771 22.228 1.00 84.25 220 TRP A O 1
ATOM 1735 N N . ASP A 1 221 ? 5.192 -7.851 24.232 1.00 86.56 221 ASP A N 1
ATOM 1736 C CA . ASP A 1 221 ? 4.930 -9.123 24.908 1.00 86.56 221 ASP A CA 1
ATOM 1737 C C . ASP A 1 221 ? 3.653 -9.777 24.372 1.00 86.56 221 ASP A C 1
ATOM 1739 O O . ASP A 1 221 ? 3.649 -10.970 24.051 1.00 86.56 221 ASP A O 1
ATOM 1743 N N . THR A 1 222 ? 2.599 -8.984 24.161 1.00 85.88 222 THR A N 1
ATOM 1744 C CA . THR A 1 222 ? 1.359 -9.440 23.516 1.00 85.88 222 THR A CA 1
ATOM 1745 C C . THR A 1 222 ? 1.626 -9.919 22.094 1.00 85.88 222 THR A C 1
ATOM 1747 O O . THR A 1 222 ? 1.175 -11.001 21.720 1.00 85.88 222 THR A O 1
ATOM 1750 N N . PHE A 1 223 ? 2.405 -9.163 21.314 1.00 86.69 223 PHE A N 1
ATOM 1751 C CA . PHE A 1 223 ? 2.813 -9.549 19.967 1.00 86.69 223 PHE A CA 1
ATOM 1752 C C . PHE A 1 223 ? 3.504 -10.912 19.977 1.00 86.69 223 PHE A C 1
ATOM 1754 O O . PHE A 1 223 ? 3.082 -11.801 19.246 1.00 86.69 223 PHE A O 1
ATOM 1761 N N . ASN A 1 224 ? 4.520 -11.109 20.823 1.00 85.56 224 ASN A N 1
ATOM 1762 C CA . ASN A 1 224 ? 5.262 -12.370 20.895 1.00 85.56 224 ASN A CA 1
ATOM 1763 C C . ASN A 1 224 ? 4.387 -13.530 21.383 1.00 85.56 224 ASN A C 1
ATOM 1765 O O . ASN A 1 224 ? 4.458 -14.628 20.831 1.00 85.56 224 ASN A O 1
ATOM 1769 N N . SER A 1 225 ? 3.540 -13.293 22.385 1.00 86.31 225 SER A N 1
ATOM 1770 C CA . SER A 1 225 ? 2.613 -14.293 22.921 1.00 86.31 225 SER A CA 1
ATOM 1771 C C . SER A 1 225 ? 1.600 -14.745 21.865 1.00 86.31 225 SER A C 1
ATOM 1773 O O . SER A 1 225 ? 1.486 -15.941 21.576 1.00 86.31 225 SER A O 1
ATOM 1775 N N . LYS A 1 226 ? 0.928 -13.794 21.202 1.00 84.81 226 LYS A N 1
ATOM 1776 C CA . LYS A 1 226 ? -0.024 -14.072 20.118 1.00 84.81 226 LYS A CA 1
ATOM 1777 C C . LYS A 1 226 ? 0.674 -14.674 18.905 1.00 84.81 226 LYS A C 1
ATOM 1779 O O . LYS A 1 226 ? 0.144 -15.606 18.316 1.00 84.81 226 LYS A O 1
ATOM 1784 N N . LEU A 1 227 ? 1.879 -14.222 18.559 1.00 85.75 227 LEU A N 1
ATOM 1785 C CA . LEU A 1 227 ? 2.678 -14.813 17.486 1.00 85.75 227 LEU A CA 1
ATOM 1786 C C . LEU A 1 227 ? 2.979 -16.287 17.782 1.00 85.75 227 LEU A C 1
ATOM 1788 O O . LEU A 1 227 ? 2.703 -17.134 16.940 1.00 85.75 227 LEU A O 1
ATOM 1792 N N . ASN A 1 228 ? 3.464 -16.615 18.980 1.00 84.88 228 ASN A N 1
ATOM 1793 C CA . ASN A 1 228 ? 3.723 -18.000 19.376 1.00 84.88 228 ASN A CA 1
ATOM 1794 C C . ASN A 1 228 ? 2.444 -18.846 19.341 1.00 84.88 228 ASN A C 1
ATOM 1796 O O . ASN A 1 228 ? 2.453 -19.933 18.767 1.00 84.88 228 ASN A O 1
ATOM 1800 N N . SER A 1 229 ? 1.336 -18.322 19.874 1.00 82.50 229 SER A N 1
ATOM 1801 C CA . SER A 1 229 ? 0.024 -18.979 19.837 1.00 82.50 229 SER A CA 1
ATOM 1802 C C . SER A 1 229 ? -0.467 -19.214 18.404 1.00 82.50 229 SER A C 1
ATOM 1804 O O . SER A 1 229 ? -0.916 -20.305 18.070 1.00 82.50 229 SER A O 1
ATOM 1806 N N . TYR A 1 230 ? -0.327 -18.238 17.510 1.00 82.44 230 TYR A N 1
ATOM 1807 C CA . TYR A 1 230 ? -0.738 -18.365 16.112 1.00 82.44 230 TYR A CA 1
ATOM 1808 C C . TYR A 1 230 ? 0.162 -19.286 15.297 1.00 82.44 230 TYR A C 1
ATOM 1810 O O . TYR A 1 230 ? -0.293 -19.865 14.314 1.00 82.44 230 TYR A O 1
ATOM 1818 N N . PHE A 1 231 ? 1.432 -19.439 15.669 1.00 81.81 231 PHE A N 1
ATOM 1819 C CA . PHE A 1 231 ? 2.329 -20.408 15.042 1.00 81.81 231 PHE A CA 1
ATOM 1820 C C . PHE A 1 231 ? 2.110 -21.835 15.568 1.00 81.81 231 PHE A C 1
ATOM 1822 O O . PHE A 1 231 ? 2.360 -22.778 14.819 1.00 81.81 231 PHE A O 1
ATOM 1829 N N . SER A 1 232 ? 1.594 -22.001 16.792 1.00 77.06 232 SER A N 1
ATOM 1830 C CA . SER A 1 232 ? 1.221 -23.306 17.358 1.00 77.06 232 SER A CA 1
ATOM 1831 C C . SER A 1 232 ? -0.225 -23.735 17.074 1.00 77.06 232 SER A C 1
ATOM 1833 O O . SER A 1 232 ? -0.526 -24.922 17.171 1.00 77.06 232 SER A O 1
ATOM 1835 N N . SER A 1 233 ? -1.106 -22.801 16.702 1.00 65.56 233 SER A N 1
ATOM 1836 C CA . SER A 1 233 ? -2.524 -23.060 16.413 1.00 65.56 233 SER A CA 1
ATOM 1837 C C . SER A 1 233 ? -2.791 -23.275 14.921 1.00 65.56 233 SER A C 1
ATOM 1839 O O . SER A 1 233 ? -2.031 -22.824 14.055 1.00 65.56 233 SER A O 1
ATOM 1841 N N . ASP A 1 234 ? -3.907 -23.940 14.613 1.00 59.47 234 ASP A N 1
ATOM 1842 C CA . ASP A 1 234 ? -4.397 -24.039 13.240 1.00 59.47 234 ASP A CA 1
ATOM 1843 C C . ASP A 1 234 ? -4.877 -22.661 12.752 1.00 59.47 234 ASP A C 1
ATOM 1845 O O . ASP A 1 234 ? -5.620 -21.953 13.437 1.00 59.47 234 ASP A O 1
ATOM 1849 N N . ILE A 1 235 ? -4.465 -22.270 11.544 1.00 56.75 235 ILE A N 1
ATOM 1850 C CA . ILE A 1 235 ? -4.799 -20.964 10.966 1.00 56.75 235 ILE A CA 1
ATOM 1851 C C . ILE A 1 235 ? -6.307 -20.779 10.782 1.00 56.75 235 ILE A C 1
ATOM 1853 O O . ILE A 1 235 ? -6.801 -19.653 10.756 1.00 56.75 235 ILE A O 1
ATOM 1857 N N . THR A 1 236 ? -7.042 -21.884 10.683 1.00 52.72 236 THR A N 1
ATOM 1858 C CA . THR A 1 236 ? -8.499 -21.926 10.532 1.00 52.72 236 THR A CA 1
ATOM 1859 C C . THR A 1 236 ? -9.244 -21.325 11.730 1.00 52.72 236 THR A C 1
ATOM 1861 O O . THR A 1 236 ? -10.376 -20.857 11.578 1.00 52.72 236 THR A O 1
ATOM 1864 N N . GLN A 1 237 ? -8.593 -21.267 12.895 1.00 53.28 237 GLN A N 1
ATOM 1865 C CA . GLN A 1 237 ? -9.098 -20.639 14.118 1.00 53.28 237 GLN A CA 1
ATOM 1866 C C . GLN A 1 237 ? -8.723 -19.149 14.209 1.00 53.28 237 GLN A C 1
ATOM 1868 O O . GLN A 1 237 ? -9.276 -18.404 15.019 1.00 53.28 237 GLN A O 1
ATOM 1873 N N . ILE A 1 238 ? -7.820 -18.676 13.343 1.00 60.03 238 ILE A N 1
ATOM 1874 C CA . ILE A 1 238 ? -7.304 -17.307 13.355 1.00 60.03 238 ILE A CA 1
ATOM 1875 C C . ILE A 1 238 ? -8.186 -16.422 12.471 1.00 60.03 238 ILE A C 1
ATOM 1877 O O . ILE A 1 238 ? -8.041 -16.356 11.246 1.00 60.03 238 ILE A O 1
ATOM 1881 N N . LYS A 1 239 ? -9.091 -15.665 13.098 1.00 60.62 239 LYS A N 1
ATOM 1882 C CA . LYS A 1 239 ? -9.855 -14.619 12.405 1.00 60.62 239 LYS A CA 1
ATOM 1883 C C . LYS A 1 239 ? -8.919 -13.477 12.006 1.00 60.62 239 LYS A C 1
ATOM 1885 O O . LYS A 1 239 ? -8.570 -12.641 12.832 1.00 60.62 239 LYS A O 1
ATOM 1890 N N . SER A 1 240 ? -8.534 -13.411 10.733 1.00 64.56 240 SER A N 1
ATOM 1891 C CA . SER A 1 240 ? -7.795 -12.271 10.182 1.00 64.56 240 SER A CA 1
ATOM 1892 C C . SER A 1 240 ? -8.581 -11.565 9.078 1.00 64.56 240 SER A C 1
ATOM 1894 O O . SER A 1 240 ? -9.291 -12.182 8.280 1.00 64.56 240 SER A O 1
ATOM 1896 N N . ARG A 1 241 ? -8.401 -10.245 8.984 1.00 59.22 241 ARG A N 1
ATOM 1897 C CA . ARG A 1 241 ? -8.952 -9.406 7.905 1.00 59.22 241 ARG A CA 1
ATOM 1898 C C . ARG A 1 241 ? -8.411 -9.745 6.513 1.00 59.22 241 ARG A C 1
ATOM 1900 O O . ARG A 1 241 ? -8.999 -9.346 5.513 1.00 59.22 241 ARG A O 1
ATOM 1907 N N . TYR A 1 242 ? -7.297 -10.475 6.451 1.00 53.59 242 TYR A N 1
ATOM 1908 C CA . TYR A 1 242 ? -6.663 -10.912 5.209 1.00 53.59 242 TYR A CA 1
ATOM 1909 C C . TYR A 1 242 ? -7.296 -12.185 4.638 1.00 53.59 242 TYR A C 1
ATOM 1911 O O . TYR A 1 242 ? -6.935 -12.600 3.545 1.00 53.59 242 TYR A O 1
ATOM 1919 N N . GLY A 1 243 ? -8.311 -12.729 5.313 1.00 54.19 243 GLY A N 1
ATOM 1920 C CA . GLY A 1 243 ? -9.085 -13.863 4.846 1.00 54.19 243 GLY A CA 1
ATOM 1921 C C . GLY A 1 243 ? -8.442 -15.165 5.279 1.00 54.19 243 GLY A C 1
ATOM 1922 O O . GLY A 1 243 ? -7.467 -15.617 4.693 1.00 54.19 243 GLY A O 1
ATOM 1923 N N . VAL A 1 244 ? -9.060 -15.805 6.261 1.00 47.38 244 VAL A N 1
ATOM 1924 C CA . VAL A 1 244 ? -8.976 -17.253 6.395 1.00 47.38 244 VAL A CA 1
ATOM 1925 C C . VAL A 1 244 ? -10.413 -17.722 6.488 1.00 47.38 244 VAL A C 1
ATOM 1927 O O . VAL A 1 244 ? -11.208 -17.224 7.287 1.00 47.38 244 VAL A O 1
ATOM 1930 N N . THR A 1 245 ? -10.789 -18.567 5.539 1.00 48.28 245 THR A N 1
ATOM 1931 C CA . THR A 1 245 ? -12.083 -19.231 5.489 1.00 48.28 245 THR A CA 1
ATOM 1932 C C . THR A 1 245 ? -12.428 -19.798 6.858 1.00 48.28 245 THR A C 1
ATOM 1934 O O . THR A 1 245 ? -11.607 -20.460 7.480 1.00 48.28 245 THR A O 1
ATOM 1937 N N . ARG A 1 246 ? -13.666 -19.591 7.313 1.00 45.97 246 ARG A N 1
ATOM 1938 C CA . ARG A 1 246 ? -14.216 -20.397 8.401 1.00 45.97 246 ARG A CA 1
ATOM 1939 C C . ARG A 1 246 ? -14.312 -21.827 7.857 1.00 45.97 246 ARG A C 1
ATOM 1941 O O . ARG A 1 246 ? -15.211 -22.121 7.072 1.00 45.97 246 ARG A O 1
ATOM 1948 N N . HIS A 1 247 ? -13.347 -22.687 8.182 1.00 49.22 247 HIS A N 1
ATOM 1949 C CA . HIS A 1 247 ? -13.368 -24.088 7.736 1.00 49.22 247 HIS A CA 1
ATOM 1950 C C . HIS A 1 247 ? -14.494 -24.890 8.398 1.00 49.22 247 HIS A C 1
ATOM 1952 O O . HIS A 1 247 ? -14.850 -25.947 7.890 1.00 49.22 247 HIS A O 1
ATOM 1958 N N . ALA A 1 248 ? -15.144 -24.328 9.426 1.00 47.53 248 ALA A N 1
ATOM 1959 C CA . ALA A 1 248 ? -16.378 -24.861 10.003 1.00 47.53 248 ALA A CA 1
ATOM 1960 C C . ALA A 1 248 ? -17.469 -25.143 8.945 1.00 47.53 248 ALA A C 1
ATOM 1962 O O . ALA A 1 248 ? -18.280 -26.042 9.127 1.00 47.53 248 ALA A O 1
ATOM 1963 N N . ASP A 1 249 ? -17.457 -24.433 7.807 1.00 50.69 249 ASP A N 1
ATOM 1964 C CA . ASP A 1 249 ? -18.438 -24.611 6.733 1.00 50.69 249 ASP A CA 1
ATOM 1965 C C . ASP A 1 249 ? -18.017 -25.660 5.675 1.00 50.69 249 ASP A C 1
ATOM 1967 O O . ASP A 1 249 ? -18.721 -25.827 4.675 1.00 50.69 249 ASP A O 1
ATOM 1971 N N . PHE A 1 250 ? -16.874 -26.349 5.777 1.00 65.75 250 PHE A N 1
ATOM 1972 C CA . PHE A 1 250 ? -16.500 -27.389 4.804 1.00 65.75 250 PHE A CA 1
ATOM 1973 C C . PHE A 1 250 ? -15.568 -28.449 5.395 1.00 65.75 250 PHE A C 1
ATOM 1975 O O . PHE A 1 250 ? -14.378 -28.209 5.582 1.00 65.75 250 PHE A O 1
ATOM 1982 N N . ASN A 1 251 ? -16.104 -29.653 5.597 1.00 71.00 251 ASN A N 1
ATOM 1983 C CA . ASN A 1 251 ? -15.342 -30.797 6.081 1.00 71.00 251 ASN A CA 1
ATOM 1984 C C . ASN A 1 251 ? -14.793 -31.622 4.897 1.00 71.00 251 ASN A C 1
ATOM 1986 O O . ASN A 1 251 ? -15.555 -32.169 4.093 1.00 71.00 251 ASN A O 1
ATOM 1990 N N . TRP A 1 252 ? -13.463 -31.684 4.790 1.00 74.19 252 TRP A N 1
ATOM 1991 C CA . TRP A 1 252 ? -12.756 -32.415 3.734 1.00 74.19 252 TRP A CA 1
ATOM 1992 C C . TRP A 1 252 ? -12.924 -33.932 3.841 1.00 74.19 252 TRP A C 1
ATOM 1994 O O . TRP A 1 252 ? -12.988 -34.595 2.809 1.00 74.19 252 TRP A O 1
ATOM 2004 N N . ASP A 1 253 ? -13.090 -34.469 5.046 1.00 72.44 253 ASP A N 1
ATOM 2005 C CA . ASP A 1 253 ? -13.188 -35.911 5.275 1.00 72.44 253 ASP A CA 1
ATOM 2006 C C . ASP A 1 253 ? -14.556 -36.446 4.808 1.00 72.44 253 ASP A C 1
ATOM 2008 O O . ASP A 1 253 ? -14.644 -37.502 4.180 1.00 72.44 253 ASP A O 1
ATOM 2012 N N . ILE A 1 254 ? -15.631 -35.659 4.981 1.00 70.00 254 ILE A N 1
ATOM 2013 C CA . ILE A 1 254 ? -16.957 -35.960 4.395 1.00 70.00 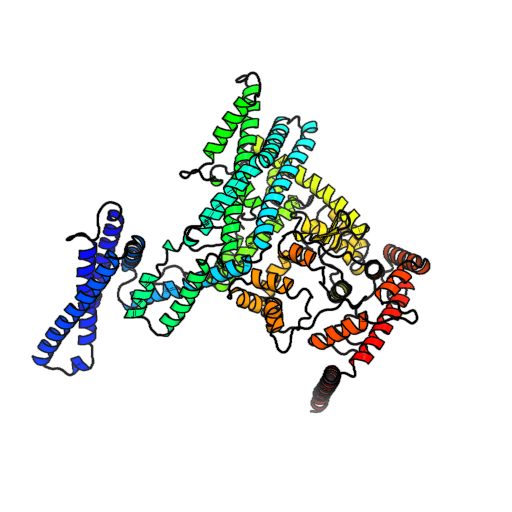254 ILE A CA 1
ATOM 2014 C C . ILE A 1 254 ? -16.874 -35.986 2.864 1.00 70.00 254 ILE A C 1
ATOM 2016 O O . ILE A 1 254 ? -17.482 -36.830 2.198 1.00 70.00 254 ILE A O 1
ATOM 2020 N N . GLN A 1 255 ? -16.137 -35.036 2.289 1.00 75.75 255 GLN A N 1
ATOM 2021 C CA . GLN A 1 255 ? -15.973 -34.938 0.845 1.00 75.75 255 GLN A CA 1
ATOM 2022 C C . GLN A 1 255 ? -15.168 -36.120 0.290 1.00 75.75 255 GLN A C 1
ATOM 2024 O O . GLN A 1 255 ? -15.522 -36.648 -0.767 1.00 75.75 255 GLN A O 1
ATOM 2029 N N . GLU A 1 256 ? -14.122 -36.544 0.996 1.00 73.69 256 GLU A N 1
ATOM 2030 C CA . GLU A 1 256 ? -13.289 -37.695 0.651 1.00 73.69 256 GLU A CA 1
ATOM 2031 C C . GLU A 1 256 ? -14.101 -38.997 0.694 1.00 73.69 256 GLU A C 1
ATOM 2033 O O . GLU A 1 256 ? -14.156 -39.715 -0.308 1.00 73.69 256 GLU A O 1
ATOM 2038 N N . ALA A 1 257 ? -14.878 -39.217 1.760 1.00 67.88 257 ALA A N 1
ATOM 2039 C CA . ALA A 1 257 ? -15.789 -40.358 1.868 1.00 67.88 257 ALA A CA 1
ATOM 2040 C C . ALA A 1 257 ? -16.833 -40.402 0.730 1.00 67.88 257 ALA A C 1
ATOM 2042 O O . ALA A 1 257 ? -17.132 -41.465 0.174 1.00 67.88 257 ALA A O 1
ATOM 2043 N N . TRP A 1 258 ? -17.377 -39.247 0.325 1.00 76.25 258 TRP A N 1
ATOM 2044 C CA . TRP A 1 258 ? -18.282 -39.167 -0.828 1.00 76.25 258 TRP A CA 1
ATOM 2045 C C . TRP A 1 258 ? -17.569 -39.486 -2.154 1.00 76.25 258 TRP A C 1
ATOM 2047 O O . TRP A 1 258 ? -18.115 -40.217 -2.989 1.00 76.25 258 TRP A O 1
ATOM 2057 N N . LEU A 1 259 ? -16.349 -38.979 -2.355 1.00 76.31 259 LEU A N 1
ATOM 2058 C CA . LEU A 1 259 ? -15.562 -39.197 -3.574 1.00 76.31 259 LEU A CA 1
ATOM 2059 C C . LEU A 1 259 ? -15.172 -40.658 -3.775 1.00 76.31 259 LEU A C 1
ATOM 2061 O O . LEU A 1 259 ? -15.227 -41.142 -4.906 1.00 76.31 259 LEU A O 1
ATOM 2065 N N . GLU A 1 260 ? -14.803 -41.358 -2.704 1.00 72.06 260 GLU A N 1
ATOM 2066 C CA . GLU A 1 260 ? -14.446 -42.777 -2.758 1.00 72.06 260 GLU A CA 1
ATOM 2067 C C . GLU A 1 260 ? -15.603 -43.645 -3.251 1.00 72.06 260 GLU A C 1
ATOM 2069 O O . GLU A 1 260 ? -15.402 -44.575 -4.033 1.00 72.06 260 GLU A O 1
ATOM 2074 N N . LYS A 1 261 ? -16.829 -43.328 -2.824 1.00 66.31 261 LYS A N 1
ATOM 2075 C CA . LYS A 1 261 ? -18.018 -44.128 -3.140 1.00 66.31 261 LYS A CA 1
ATOM 2076 C C . LYS A 1 261 ? -18.733 -43.691 -4.418 1.00 66.31 261 LYS A C 1
ATOM 2078 O O . LYS A 1 261 ? -19.398 -44.515 -5.044 1.00 66.31 261 LYS A O 1
ATOM 2083 N N . ARG A 1 262 ? -18.687 -42.400 -4.775 1.00 67.00 262 ARG A N 1
ATOM 2084 C CA . ARG A 1 262 ? -19.567 -41.809 -5.809 1.00 67.00 262 ARG A CA 1
ATOM 2085 C C . ARG A 1 262 ? -18.879 -40.813 -6.752 1.00 67.00 262 ARG A C 1
ATOM 2087 O O . ARG A 1 262 ? -19.503 -40.385 -7.726 1.00 67.00 262 ARG A O 1
ATOM 2094 N N . GLY A 1 263 ? -17.631 -40.429 -6.484 1.00 71.00 263 GLY A N 1
ATOM 2095 C CA . GLY A 1 263 ? -16.887 -39.451 -7.280 1.00 71.00 263 GLY A CA 1
ATOM 2096 C C . GLY A 1 263 ? -16.361 -40.020 -8.598 1.00 71.00 263 GLY A C 1
ATOM 2097 O O . GLY A 1 263 ? -15.891 -41.157 -8.653 1.00 71.00 263 GLY A O 1
ATOM 2098 N N . ASN A 1 264 ? -16.397 -39.212 -9.659 1.00 77.81 264 ASN A N 1
ATOM 2099 C CA . ASN A 1 264 ? -15.718 -39.536 -10.919 1.00 77.81 264 ASN A CA 1
ATOM 2100 C C . ASN A 1 264 ? -14.232 -39.096 -10.879 1.00 77.81 264 ASN A C 1
ATOM 2102 O O . ASN A 1 264 ? -13.804 -38.402 -9.954 1.00 77.81 264 ASN A O 1
ATOM 2106 N N . ASP A 1 265 ? -13.438 -39.469 -11.886 1.00 75.56 265 ASP A N 1
ATOM 2107 C CA . ASP A 1 265 ? -11.998 -39.149 -11.927 1.00 75.56 265 ASP A CA 1
ATOM 2108 C C . ASP A 1 265 ? -11.708 -37.642 -11.945 1.00 75.56 265 ASP A C 1
ATOM 2110 O O . ASP A 1 265 ? -10.735 -37.180 -11.345 1.00 75.56 265 ASP A O 1
ATOM 2114 N N . TRP A 1 266 ? -12.582 -36.858 -12.576 1.00 69.56 266 TRP A N 1
ATOM 2115 C CA . TRP A 1 266 ? -12.490 -35.402 -12.576 1.00 69.56 266 TRP A CA 1
ATOM 2116 C C . TRP A 1 266 ? -12.765 -34.811 -11.188 1.00 69.56 266 TRP A C 1
ATOM 2118 O O . TRP A 1 266 ? -12.061 -33.902 -10.742 1.00 69.56 266 TRP A O 1
ATOM 2128 N N . ASP A 1 267 ? -13.732 -35.370 -10.462 1.00 75.69 267 ASP A N 1
ATOM 2129 C CA . ASP A 1 267 ? -14.074 -34.965 -9.107 1.00 75.69 267 ASP A CA 1
ATOM 2130 C C . ASP A 1 267 ? -12.905 -35.255 -8.149 1.00 75.69 267 ASP A C 1
ATOM 2132 O O . ASP A 1 267 ? -12.551 -34.401 -7.333 1.00 75.69 267 ASP A O 1
ATOM 2136 N N . LYS A 1 268 ? -12.248 -36.414 -8.309 1.00 76.81 268 LYS A N 1
ATOM 2137 C CA . LYS A 1 268 ? -11.046 -36.809 -7.552 1.00 76.81 268 LYS A CA 1
ATOM 2138 C C . LYS A 1 268 ? -9.842 -35.919 -7.867 1.00 76.81 268 LYS A C 1
ATOM 2140 O O . LYS A 1 268 ? -9.121 -35.510 -6.956 1.00 76.81 268 LYS A O 1
ATOM 2145 N N . TYR A 1 269 ? -9.625 -35.590 -9.141 1.00 73.00 269 TYR A N 1
ATOM 2146 C CA . TYR A 1 269 ? -8.555 -34.683 -9.563 1.00 73.00 269 TYR A CA 1
ATOM 2147 C C . TYR A 1 269 ? -8.723 -33.286 -8.953 1.00 73.00 269 TYR A C 1
ATOM 2149 O O . TYR A 1 269 ? -7.790 -32.738 -8.362 1.00 73.00 269 TYR A O 1
ATOM 2157 N N . LEU A 1 270 ? -9.933 -32.730 -9.030 1.00 69.94 270 LEU A N 1
ATOM 2158 C CA . LEU A 1 270 ? -10.245 -31.426 -8.453 1.00 69.94 270 LEU A CA 1
ATOM 2159 C C . LEU A 1 270 ? -10.152 -31.430 -6.923 1.00 69.94 270 LEU A C 1
ATOM 2161 O O . LEU A 1 270 ? -9.627 -30.478 -6.345 1.00 69.94 270 LEU A O 1
ATOM 2165 N N . HIS A 1 271 ? -10.582 -32.506 -6.263 1.00 77.81 271 HIS A N 1
ATOM 2166 C CA . HIS A 1 271 ? -10.384 -32.673 -4.824 1.00 77.81 271 HIS A CA 1
ATOM 2167 C C . HIS A 1 271 ? -8.909 -32.628 -4.434 1.00 77.81 271 HIS A C 1
ATOM 2169 O O . HIS A 1 271 ? -8.553 -31.919 -3.499 1.00 77.81 271 HIS A O 1
ATOM 2175 N N . ARG A 1 272 ? -8.036 -33.308 -5.188 1.00 76.50 272 ARG A N 1
ATOM 2176 C CA . ARG A 1 272 ? -6.587 -33.276 -4.949 1.00 76.50 272 ARG A CA 1
ATOM 2177 C C . ARG A 1 272 ? -6.029 -31.854 -5.035 1.00 76.50 272 ARG A C 1
ATOM 2179 O O . ARG A 1 272 ? -5.242 -31.468 -4.178 1.00 76.50 272 ARG A O 1
ATOM 2186 N N . ILE A 1 273 ? -6.459 -31.063 -6.021 1.00 73.56 273 ILE A N 1
ATOM 2187 C CA . ILE A 1 273 ? -6.077 -29.643 -6.128 1.00 73.56 273 ILE A CA 1
ATOM 2188 C C . ILE A 1 273 ? -6.564 -28.855 -4.906 1.00 73.56 273 ILE A C 1
ATOM 2190 O O . ILE A 1 273 ? -5.796 -28.096 -4.319 1.00 73.56 273 ILE A O 1
ATOM 2194 N N . GLY A 1 274 ? -7.820 -29.054 -4.502 1.00 76.06 274 GLY A N 1
ATOM 2195 C CA . GLY A 1 274 ? -8.390 -28.429 -3.309 1.00 76.06 274 GLY A CA 1
ATOM 2196 C C . GLY A 1 274 ? -7.627 -28.774 -2.030 1.00 76.06 274 GLY A C 1
ATOM 2197 O O . GLY A 1 274 ? -7.287 -27.874 -1.270 1.00 76.06 274 GLY A O 1
ATOM 2198 N N . ARG A 1 275 ? -7.284 -30.053 -1.838 1.00 80.44 275 ARG A N 1
ATOM 2199 C CA . ARG A 1 275 ? -6.534 -30.559 -0.680 1.00 80.44 275 ARG A CA 1
ATOM 2200 C C . ARG A 1 275 ? -5.110 -30.011 -0.630 1.00 80.44 275 ARG A C 1
ATOM 2202 O O . ARG A 1 275 ? -4.638 -29.666 0.444 1.00 80.44 275 ARG A O 1
ATOM 2209 N N . ILE A 1 276 ? -4.446 -29.869 -1.780 1.00 78.81 276 ILE A N 1
ATOM 2210 C CA . ILE A 1 276 ? -3.156 -29.167 -1.863 1.00 78.81 276 ILE A CA 1
ATOM 2211 C C . ILE A 1 276 ? -3.322 -27.718 -1.392 1.00 78.81 276 ILE A C 1
ATOM 2213 O O . ILE A 1 276 ? -2.532 -27.257 -0.575 1.00 78.81 276 ILE A O 1
ATOM 2217 N N . GLY A 1 277 ? -4.361 -27.018 -1.861 1.00 76.38 277 GLY A N 1
ATOM 2218 C CA . GLY A 1 277 ? -4.661 -25.655 -1.421 1.00 76.38 277 GLY A CA 1
ATOM 2219 C C . GLY A 1 277 ? -4.906 -25.552 0.088 1.00 76.38 277 GLY A C 1
ATOM 2220 O O . GLY A 1 277 ? -4.294 -24.718 0.744 1.00 76.38 277 GLY A O 1
ATOM 2221 N N . TYR A 1 278 ? -5.727 -26.448 0.635 1.00 79.25 278 TYR A N 1
ATOM 2222 C CA . TYR A 1 278 ? -6.011 -26.548 2.067 1.00 79.25 278 TYR A CA 1
ATOM 2223 C C . TYR A 1 278 ? -4.741 -26.791 2.896 1.00 79.25 278 TYR A C 1
ATOM 2225 O O . TYR A 1 278 ? -4.451 -26.036 3.821 1.00 79.25 278 TYR A O 1
ATOM 2233 N N . ASN A 1 279 ? -3.927 -27.779 2.514 1.00 80.50 279 ASN A N 1
ATOM 2234 C CA . ASN A 1 279 ? -2.679 -28.090 3.214 1.00 80.50 279 ASN A CA 1
ATOM 2235 C C . ASN A 1 279 ? -1.701 -26.906 3.182 1.00 80.50 279 ASN A C 1
ATOM 2237 O O . ASN A 1 279 ? -1.056 -26.615 4.181 1.00 80.50 279 ASN A O 1
ATOM 2241 N N . LEU A 1 280 ? -1.607 -26.200 2.052 1.00 79.75 280 LEU A N 1
ATOM 2242 C CA . LEU A 1 280 ? -0.768 -25.006 1.918 1.00 79.75 280 LEU A CA 1
ATOM 2243 C C . LEU A 1 280 ? -1.300 -23.809 2.709 1.00 79.75 280 LEU A C 1
ATOM 2245 O O . LEU A 1 280 ? -0.515 -22.965 3.130 1.00 79.75 280 LEU A O 1
ATOM 2249 N N . ASN A 1 281 ? -2.613 -23.700 2.899 1.00 78.12 281 ASN A N 1
ATOM 2250 C CA . ASN A 1 281 ? -3.178 -22.666 3.756 1.00 78.12 281 ASN A CA 1
ATOM 2251 C C . ASN A 1 281 ? -2.868 -22.941 5.227 1.00 78.12 281 ASN A C 1
ATOM 2253 O O . ASN A 1 281 ? -2.494 -22.005 5.928 1.00 78.12 281 ASN A O 1
ATOM 2257 N N . ASN A 1 282 ? -2.940 -24.202 5.658 1.00 75.62 282 ASN A N 1
ATOM 2258 C CA . ASN A 1 282 ? -2.700 -24.596 7.048 1.00 75.62 282 ASN A CA 1
ATOM 2259 C C . ASN A 1 282 ? -1.215 -24.743 7.405 1.00 75.62 282 ASN A C 1
ATOM 2261 O O . ASN A 1 282 ? -0.853 -24.648 8.579 1.00 75.62 282 ASN A O 1
ATOM 2265 N N . ASP A 1 283 ? -0.339 -24.916 6.416 1.00 81.31 283 ASP A N 1
ATOM 2266 C CA . ASP A 1 283 ? 1.103 -24.983 6.629 1.00 81.31 283 ASP A CA 1
ATOM 2267 C C . ASP A 1 283 ? 1.656 -23.687 7.252 1.00 81.31 283 ASP A C 1
ATOM 2269 O O . ASP A 1 283 ? 1.374 -22.572 6.799 1.00 81.31 283 ASP A O 1
ATOM 2273 N N . VAL A 1 284 ? 2.466 -23.836 8.304 1.00 79.50 284 VAL A N 1
ATOM 2274 C CA . VAL A 1 284 ? 3.026 -22.719 9.084 1.00 79.50 284 VAL A CA 1
ATOM 2275 C C . VAL A 1 284 ? 3.960 -21.854 8.234 1.00 79.50 284 VAL A C 1
ATOM 2277 O O . VAL A 1 284 ? 3.973 -20.632 8.379 1.00 79.50 284 VAL A O 1
ATOM 2280 N N . VAL A 1 285 ? 4.713 -22.457 7.309 1.00 81.06 285 VAL A N 1
ATOM 2281 C CA . VAL A 1 285 ? 5.683 -21.744 6.468 1.00 81.06 285 VAL A CA 1
ATOM 2282 C C . VAL A 1 285 ? 4.978 -21.011 5.338 1.00 81.06 285 VAL A C 1
ATOM 2284 O O . VAL A 1 285 ? 5.311 -19.869 5.050 1.00 81.06 285 VAL A O 1
ATOM 2287 N N . ALA A 1 286 ? 3.986 -21.617 4.695 1.00 79.75 286 ALA A N 1
ATOM 2288 C CA . ALA A 1 286 ? 3.234 -20.966 3.631 1.00 79.75 286 ALA A CA 1
ATOM 2289 C C . ALA A 1 286 ? 2.329 -19.835 4.155 1.00 79.75 286 ALA A C 1
ATOM 2291 O O . ALA A 1 286 ? 2.131 -18.846 3.446 1.00 79.75 286 ALA A O 1
ATOM 2292 N N . SER A 1 287 ? 1.843 -19.932 5.397 1.00 79.31 287 SER A N 1
ATOM 2293 C CA . SER A 1 287 ? 0.913 -18.975 6.016 1.00 79.31 287 SER A CA 1
ATOM 2294 C C . SER A 1 287 ? 1.515 -18.070 7.102 1.00 79.31 287 SER A C 1
ATOM 2296 O O . SER A 1 287 ? 0.787 -17.382 7.822 1.00 79.31 287 SER A O 1
ATOM 2298 N N . TRP A 1 288 ? 2.845 -18.008 7.192 1.00 82.44 288 TRP A N 1
ATOM 2299 C CA . TRP A 1 288 ? 3.563 -17.246 8.220 1.00 82.44 288 TRP A CA 1
ATOM 2300 C C . TRP A 1 288 ? 3.171 -15.757 8.271 1.00 82.44 288 TRP A C 1
ATOM 2302 O O . TRP A 1 288 ? 2.962 -15.197 9.344 1.00 82.44 288 TRP A O 1
ATOM 2312 N N . SER A 1 289 ? 3.032 -15.107 7.108 1.00 81.81 289 SER A N 1
ATOM 2313 C CA . SER A 1 289 ? 2.819 -13.657 7.036 1.00 81.81 289 SER A CA 1
ATOM 2314 C C . SER A 1 289 ? 1.455 -13.209 7.587 1.00 81.81 289 SER A C 1
ATOM 2316 O O . SER A 1 289 ? 1.451 -12.293 8.411 1.00 81.81 289 SER A O 1
ATOM 2318 N N . PRO A 1 290 ? 0.311 -13.814 7.209 1.00 80.38 290 PRO A N 1
ATOM 2319 C CA . PRO A 1 290 ? -0.977 -13.527 7.843 1.00 80.38 290 PRO A CA 1
ATOM 2320 C C . PRO A 1 290 ? -0.978 -13.709 9.367 1.00 80.38 290 PRO A C 1
ATOM 2322 O O . PRO A 1 290 ? -1.573 -12.889 10.065 1.00 80.38 290 PRO A O 1
ATOM 2325 N N . ARG A 1 291 ? -0.285 -14.734 9.891 1.00 83.06 291 ARG A N 1
ATOM 2326 C CA . ARG A 1 291 ? -0.153 -14.972 11.342 1.00 83.06 291 ARG A CA 1
ATOM 2327 C C . ARG A 1 291 ? 0.586 -13.818 12.022 1.00 83.06 291 ARG A C 1
ATOM 2329 O O . ARG A 1 291 ? 0.109 -13.277 13.016 1.00 83.06 291 ARG A O 1
ATOM 2336 N N . THR A 1 292 ? 1.703 -13.376 11.439 1.00 84.00 292 THR A N 1
ATOM 2337 C CA . THR A 1 292 ? 2.456 -12.206 11.921 1.00 84.00 292 THR A CA 1
ATOM 2338 C C . THR A 1 292 ? 1.643 -10.914 11.834 1.00 84.00 292 THR A C 1
ATOM 2340 O O . THR A 1 292 ? 1.673 -10.108 12.758 1.00 84.00 292 THR A O 1
ATOM 2343 N N . LEU A 1 293 ? 0.897 -10.711 10.744 1.00 82.94 293 LEU A N 1
ATOM 2344 C CA . LEU A 1 293 ? 0.031 -9.543 10.567 1.00 82.94 293 LEU A CA 1
ATOM 2345 C C . LEU A 1 293 ? -1.068 -9.481 11.631 1.00 82.94 293 LEU A C 1
ATOM 2347 O O . LEU A 1 293 ? -1.297 -8.413 12.184 1.00 82.94 293 LEU A O 1
ATOM 2351 N N . LYS A 1 294 ? -1.709 -10.613 11.948 1.00 82.62 294 LYS A N 1
ATOM 2352 C CA . LYS A 1 294 ? -2.735 -10.673 12.998 1.00 82.62 294 LYS A CA 1
ATOM 2353 C C . LYS A 1 294 ? -2.153 -10.402 14.385 1.00 82.62 294 LYS A C 1
ATOM 2355 O O . LYS A 1 294 ? -2.737 -9.620 15.121 1.00 82.62 294 LYS A O 1
ATOM 2360 N N . ALA A 1 295 ? -0.995 -10.979 14.716 1.00 84.06 295 ALA A N 1
ATOM 2361 C CA . ALA A 1 295 ? -0.304 -10.662 15.969 1.00 84.06 295 ALA A CA 1
ATOM 2362 C C . ALA A 1 295 ? 0.031 -9.163 16.068 1.00 84.06 295 ALA A C 1
ATOM 2364 O O . ALA A 1 295 ? -0.102 -8.563 17.131 1.00 84.06 295 ALA A O 1
ATOM 2365 N N . GLY A 1 296 ? 0.424 -8.547 14.947 1.00 84.31 296 GLY A N 1
ATOM 2366 C CA . GLY A 1 296 ? 0.636 -7.104 14.853 1.00 84.31 296 GLY A CA 1
ATOM 2367 C C . GLY A 1 296 ? -0.641 -6.289 15.063 1.00 84.31 296 GLY A C 1
ATOM 2368 O O . GLY A 1 296 ? -0.610 -5.310 15.801 1.00 84.31 296 GLY A O 1
ATOM 2369 N N . ASP A 1 297 ? -1.759 -6.703 14.457 1.00 81.62 297 ASP A N 1
ATOM 2370 C CA . ASP A 1 297 ? -3.070 -6.069 14.651 1.00 81.62 297 ASP A CA 1
ATOM 2371 C C . ASP A 1 297 ? -3.526 -6.161 16.128 1.00 81.62 297 ASP A C 1
ATOM 2373 O O . ASP A 1 297 ? -4.076 -5.194 16.652 1.00 81.62 297 ASP A O 1
ATOM 2377 N N . ASP A 1 298 ? -3.247 -7.271 16.822 1.00 83.56 298 ASP A N 1
ATOM 2378 C CA . ASP A 1 298 ? -3.578 -7.451 18.248 1.00 83.56 298 ASP A CA 1
ATOM 2379 C C . ASP A 1 298 ? -2.721 -6.582 19.163 1.00 83.56 298 ASP A C 1
ATOM 2381 O O . ASP A 1 298 ? -3.237 -5.891 20.038 1.00 83.56 298 ASP A O 1
ATOM 2385 N N . ALA A 1 299 ? -1.408 -6.557 18.929 1.00 86.44 299 ALA A N 1
ATOM 2386 C CA . ALA A 1 299 ? -0.509 -5.658 19.643 1.00 86.44 299 ALA A CA 1
ATOM 2387 C C . ALA A 1 299 ? -0.900 -4.188 19.425 1.00 86.44 299 ALA A C 1
ATOM 2389 O O . ALA A 1 299 ? -0.857 -3.379 20.349 1.00 86.44 299 ALA A O 1
ATOM 2390 N N . HIS A 1 300 ? -1.342 -3.845 18.214 1.00 84.62 300 HIS A N 1
ATOM 2391 C CA . HIS A 1 300 ? -1.858 -2.519 17.903 1.00 84.62 300 HIS A CA 1
ATOM 2392 C C . HIS A 1 300 ? -3.150 -2.200 18.670 1.00 84.62 300 HIS A C 1
ATOM 2394 O O . HIS A 1 300 ? -3.284 -1.096 19.196 1.00 84.62 300 HIS A O 1
ATOM 2400 N N . ALA A 1 301 ? -4.070 -3.163 18.798 1.00 85.62 301 ALA A N 1
ATOM 2401 C CA . ALA A 1 301 ? -5.274 -3.000 19.611 1.00 85.62 301 ALA A CA 1
ATOM 2402 C C . ALA A 1 301 ? -4.933 -2.714 21.086 1.00 85.62 301 ALA A C 1
ATOM 2404 O O . ALA A 1 301 ? -5.584 -1.869 21.696 1.00 85.62 301 ALA A O 1
ATOM 2405 N N . VAL A 1 302 ? -3.868 -3.323 21.630 1.00 87.31 302 VAL A N 1
ATOM 2406 C CA . VAL A 1 302 ? -3.341 -3.016 22.979 1.00 87.31 302 VAL A CA 1
ATOM 2407 C C . VAL A 1 302 ? -2.857 -1.583 23.097 1.00 87.31 302 VAL A C 1
ATOM 2409 O O . VAL A 1 302 ? -3.265 -0.880 24.025 1.00 87.31 302 VAL A O 1
ATOM 2412 N N . ILE A 1 303 ? -2.056 -1.121 22.135 1.00 87.94 303 ILE A N 1
ATOM 2413 C CA . ILE A 1 303 ? -1.560 0.259 22.129 1.00 87.94 303 ILE A CA 1
ATOM 2414 C C . ILE A 1 303 ? -2.732 1.246 22.133 1.00 87.94 303 ILE A C 1
ATOM 2416 O O . ILE A 1 303 ? -2.782 2.145 22.975 1.00 87.94 303 ILE A O 1
ATOM 2420 N N . MET A 1 304 ? -3.694 1.063 21.225 1.00 87.19 304 MET A N 1
ATOM 2421 C CA . MET A 1 304 ? -4.832 1.976 21.097 1.00 87.19 304 MET A CA 1
ATOM 2422 C C . MET A 1 304 ? -5.792 1.889 22.286 1.00 87.19 304 MET A C 1
ATOM 2424 O O . MET A 1 304 ? -6.246 2.921 22.776 1.00 87.19 304 MET A O 1
ATOM 2428 N N . GLY A 1 305 ? -6.070 0.683 22.787 1.00 88.56 305 GLY A N 1
ATOM 2429 C CA . GLY A 1 305 ? -6.940 0.465 23.941 1.00 88.56 305 GLY A CA 1
ATOM 2430 C C . GLY A 1 305 ? -6.398 1.134 25.204 1.00 88.56 305 GLY A C 1
ATOM 2431 O O . GLY A 1 305 ? -7.124 1.876 25.866 1.00 88.56 305 GLY A O 1
ATOM 2432 N N . ARG A 1 306 ? -5.100 0.965 25.501 1.00 88.12 306 ARG A N 1
ATOM 2433 C CA . ARG A 1 306 ? -4.437 1.640 26.633 1.00 88.12 306 ARG A CA 1
ATOM 2434 C C . ARG A 1 306 ? -4.382 3.154 26.449 1.00 88.12 306 ARG A C 1
ATOM 2436 O O . ARG A 1 306 ? -4.690 3.895 27.381 1.00 88.12 306 ARG A O 1
ATOM 2443 N N . ALA A 1 307 ? -4.042 3.632 25.251 1.00 88.88 307 ALA A N 1
ATOM 2444 C CA . ALA A 1 307 ? -4.008 5.064 24.962 1.00 88.88 307 ALA A CA 1
ATOM 2445 C C . ALA A 1 307 ? -5.392 5.715 25.151 1.00 88.88 307 ALA A C 1
ATOM 2447 O O . ALA A 1 307 ? -5.501 6.755 25.804 1.00 88.88 307 ALA A O 1
ATOM 2448 N N . ARG A 1 308 ? -6.458 5.072 24.654 1.00 88.75 308 ARG A N 1
ATOM 2449 C CA . ARG A 1 308 ? -7.849 5.519 24.826 1.00 88.75 308 ARG A CA 1
ATOM 2450 C C . ARG A 1 308 ? -8.301 5.461 26.285 1.00 88.75 308 ARG A C 1
ATOM 2452 O O . ARG A 1 308 ? -8.971 6.383 26.746 1.00 88.75 308 ARG A O 1
ATOM 2459 N N . ALA A 1 309 ? -7.912 4.426 27.030 1.00 89.62 309 ALA A N 1
ATOM 2460 C CA . ALA A 1 309 ? -8.198 4.331 28.459 1.00 89.62 309 ALA A CA 1
ATOM 2461 C C . ALA A 1 309 ? -7.550 5.483 29.247 1.00 89.62 309 ALA A C 1
ATOM 2463 O O . ALA A 1 309 ? -8.228 6.119 30.053 1.00 89.62 309 ALA A O 1
ATOM 2464 N N . LYS A 1 310 ? -6.286 5.831 28.956 1.00 89.38 310 LYS A N 1
ATOM 2465 C CA . LYS A 1 310 ? -5.603 6.987 29.569 1.00 89.38 310 LYS A CA 1
ATOM 2466 C C . LYS A 1 310 ? -6.224 8.327 29.184 1.00 89.38 310 LYS A C 1
ATOM 2468 O O . LYS A 1 310 ? -6.320 9.214 30.031 1.00 89.38 310 LYS A O 1
ATOM 2473 N N . GLU A 1 311 ? -6.662 8.483 27.936 1.00 88.81 311 GLU A N 1
ATOM 2474 C CA . GLU A 1 311 ? -7.398 9.673 27.491 1.00 88.81 311 GLU A CA 1
ATOM 2475 C C . GLU A 1 311 ? -8.670 9.867 28.332 1.00 88.81 311 GLU A C 1
ATOM 2477 O O . GLU A 1 311 ? -8.858 10.924 28.939 1.00 88.81 311 GLU A O 1
ATOM 2482 N N . LYS A 1 312 ? -9.510 8.825 28.428 1.00 88.00 312 LYS A N 1
ATOM 2483 C CA . LYS A 1 312 ? -10.751 8.855 29.217 1.00 88.00 312 LYS A CA 1
ATOM 2484 C C . LYS A 1 312 ? -10.491 9.050 30.706 1.00 88.00 312 LYS A C 1
ATOM 2486 O O . LYS A 1 312 ? -11.195 9.831 31.339 1.00 88.00 312 LYS A O 1
ATOM 2491 N N . ALA A 1 313 ? -9.470 8.392 31.252 1.00 88.12 313 ALA A N 1
ATOM 2492 C CA . ALA A 1 313 ? -9.067 8.547 32.645 1.00 88.12 313 ALA A CA 1
ATOM 2493 C C . ALA A 1 313 ? -8.682 9.996 32.962 1.00 88.12 313 ALA A C 1
ATOM 2495 O O . ALA A 1 313 ? -9.129 10.545 33.968 1.00 88.12 313 ALA A O 1
ATOM 2496 N N . MET A 1 314 ? -7.913 10.643 32.080 1.00 88.00 314 MET A N 1
ATOM 2497 C CA . MET A 1 314 ? -7.517 12.039 32.256 1.00 88.00 314 MET A CA 1
ATOM 2498 C C . MET A 1 314 ? -8.716 12.989 32.182 1.00 88.00 314 MET A C 1
ATOM 2500 O O . MET A 1 314 ? -8.824 13.895 33.005 1.00 88.00 314 MET A O 1
ATOM 2504 N N . ILE A 1 315 ? -9.633 12.772 31.234 1.00 86.12 315 ILE A N 1
ATOM 2505 C CA . ILE A 1 315 ? -10.869 13.562 31.122 1.00 86.12 315 ILE A CA 1
ATOM 2506 C C . ILE A 1 315 ? -11.709 13.405 32.395 1.00 86.12 315 ILE A C 1
ATOM 2508 O O . ILE A 1 315 ? -12.033 14.399 33.041 1.00 86.12 315 ILE A O 1
ATOM 2512 N N . ALA A 1 316 ? -11.984 12.164 32.806 1.00 86.12 316 ALA A N 1
ATOM 2513 C CA . ALA A 1 316 ? -12.782 11.868 33.991 1.00 86.12 316 ALA A CA 1
ATOM 2514 C C . ALA A 1 316 ? -12.169 12.464 35.269 1.00 86.12 316 ALA A C 1
ATOM 2516 O O . ALA A 1 316 ? -12.895 13.000 36.104 1.00 86.12 316 ALA A O 1
ATOM 2517 N N . ALA A 1 317 ? -10.840 12.420 35.408 1.00 85.12 317 ALA A N 1
ATOM 2518 C CA . ALA A 1 317 ? -10.140 12.998 36.550 1.00 85.12 317 ALA A CA 1
ATOM 2519 C C . ALA A 1 317 ? -10.219 14.535 36.569 1.00 85.12 317 ALA A C 1
ATOM 2521 O O . ALA A 1 317 ? -10.484 15.120 37.618 1.00 85.12 317 ALA A O 1
ATOM 2522 N N . ILE A 1 318 ? -10.046 15.205 35.424 1.00 84.12 318 ILE A N 1
ATOM 2523 C CA . ILE A 1 318 ? -10.176 16.670 35.339 1.00 84.12 318 ILE A CA 1
ATOM 2524 C C . ILE A 1 318 ? -11.616 17.111 35.632 1.00 84.12 318 ILE A C 1
ATOM 2526 O O . ILE A 1 318 ? -11.834 18.104 36.330 1.00 84.12 318 ILE A O 1
ATOM 2530 N N . GLU A 1 319 ? -12.609 16.381 35.128 1.00 83.44 319 GLU A N 1
ATOM 2531 C CA . GLU A 1 319 ? -14.014 16.668 35.410 1.00 83.44 319 GLU A CA 1
ATOM 2532 C C . GLU A 1 319 ? -14.363 16.434 36.884 1.00 83.44 319 GLU A C 1
ATOM 2534 O O . GLU A 1 319 ? -15.023 17.275 37.491 1.00 83.44 319 GLU A O 1
ATOM 2539 N N . ALA A 1 320 ? -13.887 15.336 37.482 1.00 82.12 320 ALA A N 1
ATOM 2540 C CA . ALA A 1 320 ? -14.058 15.055 38.907 1.00 82.12 320 ALA A CA 1
ATOM 2541 C C . ALA A 1 320 ? -13.421 16.149 39.775 1.00 82.12 320 ALA A C 1
ATOM 2543 O O . ALA A 1 320 ? -14.030 16.606 40.741 1.00 82.12 320 ALA A O 1
ATOM 2544 N N . GLN A 1 321 ? -12.238 16.639 39.396 1.00 82.00 321 GLN A N 1
ATOM 2545 C CA . GLN A 1 321 ? -11.606 17.775 40.066 1.00 82.00 321 GLN A CA 1
ATOM 2546 C C . GLN A 1 321 ? -12.438 19.056 39.908 1.00 82.00 321 GLN A C 1
ATOM 2548 O O . GLN A 1 321 ? -12.632 19.793 40.871 1.00 82.00 321 GLN A O 1
ATOM 2553 N N . SER A 1 322 ? -12.975 19.310 38.712 1.00 79.75 322 SER A N 1
ATOM 2554 C CA . SER A 1 322 ? -13.788 20.502 38.428 1.00 79.75 322 SER A CA 1
ATOM 2555 C C . SER A 1 322 ? -15.125 20.503 39.179 1.00 79.75 322 SER A C 1
ATOM 2557 O O . SER A 1 322 ? -15.638 21.571 39.508 1.00 79.75 322 SER A O 1
ATOM 2559 N N . ARG A 1 323 ? -15.681 19.320 39.476 1.00 81.44 323 ARG A N 1
ATOM 2560 C CA . ARG A 1 323 ? -16.872 19.144 40.327 1.00 81.44 323 ARG A CA 1
ATOM 2561 C C . ARG A 1 323 ? -16.568 19.183 41.828 1.00 81.44 323 ARG A C 1
ATOM 2563 O O . ARG A 1 323 ? -17.498 19.288 42.621 1.00 81.44 323 ARG A O 1
ATOM 2570 N N . GLY A 1 324 ? -15.293 19.124 42.216 1.00 76.56 324 GLY A N 1
ATOM 2571 C CA . GLY A 1 324 ? -14.862 19.045 43.613 1.00 76.56 324 GLY A CA 1
ATOM 2572 C C . GLY A 1 324 ? -14.936 17.639 44.220 1.00 76.56 324 GLY A C 1
ATOM 2573 O O . GLY A 1 324 ? -14.778 17.507 45.431 1.00 76.56 324 GLY A O 1
ATOM 2574 N N . ASP A 1 325 ? -15.143 16.597 43.404 1.00 78.38 325 ASP A N 1
ATOM 2575 C CA . ASP A 1 325 ? -15.199 15.193 43.843 1.00 78.38 325 ASP A CA 1
ATOM 2576 C C . ASP A 1 325 ? -13.822 14.695 44.321 1.00 78.38 325 ASP A C 1
ATOM 2578 O O . ASP A 1 325 ? -13.726 13.818 45.180 1.00 78.38 325 ASP A O 1
ATOM 2582 N N . ILE A 1 326 ? -12.744 15.262 43.763 1.00 77.31 326 ILE A N 1
ATOM 2583 C CA . ILE A 1 326 ? -11.358 14.987 44.153 1.00 77.31 326 ILE A CA 1
ATOM 2584 C C . ILE A 1 326 ? -10.577 16.296 44.357 1.00 77.31 326 ILE A C 1
ATOM 2586 O O . ILE A 1 326 ? -10.734 17.231 43.569 1.00 77.31 326 ILE A O 1
ATOM 2590 N N . PRO A 1 327 ? -9.704 16.377 45.380 1.00 67.38 327 PRO A N 1
ATOM 2591 C CA . PRO A 1 327 ? -8.921 17.581 45.656 1.00 67.38 327 PRO A CA 1
ATOM 2592 C C . PRO A 1 327 ? -7.820 17.822 44.611 1.00 67.38 327 PRO A C 1
ATOM 2594 O O . PRO A 1 327 ? -7.552 18.962 44.236 1.00 67.38 327 PRO A O 1
ATOM 2597 N N . GLU A 1 328 ? -7.199 16.754 44.104 1.00 74.56 328 GLU A N 1
ATOM 2598 C CA . GLU A 1 328 ? -6.133 16.832 43.107 1.00 74.56 328 GLU A CA 1
ATOM 2599 C C . GLU A 1 328 ? -6.112 15.582 42.220 1.00 74.56 328 GLU A C 1
ATOM 2601 O O . GLU A 1 328 ? -6.401 14.471 42.673 1.00 74.56 328 GLU A O 1
ATOM 2606 N N . VAL A 1 329 ? -5.748 15.763 40.948 1.00 74.94 329 VAL A N 1
ATOM 2607 C CA . VAL A 1 329 ? -5.479 14.658 40.022 1.00 74.94 329 VAL A CA 1
ATOM 2608 C C . VAL A 1 329 ? -4.135 14.028 40.395 1.00 74.94 329 VAL A C 1
ATOM 2610 O O . VAL A 1 329 ? -3.080 14.532 40.015 1.00 74.94 329 VAL A O 1
ATOM 2613 N N . ASN A 1 330 ? -4.174 12.931 41.153 1.00 78.00 330 ASN A N 1
ATOM 2614 C CA . ASN A 1 330 ? -2.989 12.160 41.534 1.00 78.00 330 ASN A CA 1
ATOM 2615 C C . ASN A 1 330 ? -2.816 10.896 40.664 1.00 78.00 330 ASN A C 1
ATOM 2617 O O . ASN A 1 330 ? -3.724 10.469 39.947 1.00 78.00 330 ASN A O 1
ATOM 2621 N N . GLU A 1 331 ? -1.632 10.281 40.729 1.00 78.19 331 GLU A N 1
ATOM 2622 C CA . GLU A 1 331 ? -1.286 9.099 39.923 1.00 78.19 331 GLU A CA 1
ATOM 2623 C C . GLU A 1 331 ? -2.182 7.884 40.222 1.00 78.19 331 GLU A C 1
ATOM 2625 O O . GLU A 1 331 ? -2.526 7.128 39.316 1.00 78.19 331 GLU A O 1
ATOM 2630 N N . GLN A 1 332 ? -2.610 7.712 41.476 1.00 78.94 332 GLN A N 1
ATOM 2631 C CA . GLN A 1 332 ? -3.443 6.578 41.886 1.00 78.94 332 GLN A CA 1
ATOM 2632 C C . GLN A 1 332 ? -4.859 6.658 41.304 1.00 78.94 332 GLN A C 1
ATOM 2634 O O . GLN A 1 332 ? -5.363 5.656 40.803 1.00 78.94 332 GLN A O 1
ATOM 2639 N N . VAL A 1 333 ? -5.476 7.843 41.320 1.00 78.25 333 VAL A N 1
ATOM 2640 C CA . VAL A 1 333 ? -6.802 8.091 40.734 1.00 78.25 333 VAL A CA 1
ATOM 2641 C C . VAL A 1 333 ? -6.760 7.883 39.223 1.00 78.25 333 VAL A C 1
ATOM 2643 O O . VAL A 1 333 ? -7.641 7.228 38.670 1.00 78.25 333 VAL A O 1
ATOM 2646 N N . LEU A 1 334 ? -5.709 8.374 38.556 1.00 81.06 334 LEU A N 1
ATOM 2647 C CA . LEU A 1 334 ? -5.528 8.160 37.120 1.00 81.06 334 LEU A CA 1
ATOM 2648 C C . LEU A 1 334 ? -5.354 6.681 36.777 1.00 81.06 334 LEU A C 1
ATOM 2650 O O . LEU A 1 334 ? -5.981 6.214 35.832 1.00 81.06 334 LEU A O 1
ATOM 2654 N N . LYS A 1 335 ? -4.560 5.936 37.554 1.00 83.31 335 LYS A N 1
ATOM 2655 C CA . LYS A 1 335 ? -4.345 4.502 37.326 1.00 83.31 335 LYS A CA 1
ATOM 2656 C C . LYS A 1 335 ? -5.622 3.685 37.531 1.00 83.31 335 LYS A C 1
ATOM 2658 O O . LYS A 1 335 ? -5.943 2.841 36.706 1.00 83.31 335 LYS A O 1
ATOM 2663 N N . GLN A 1 336 ? -6.387 3.972 38.584 1.00 82.00 336 GLN A N 1
ATOM 2664 C CA . GLN A 1 336 ? -7.669 3.302 38.832 1.00 82.00 336 GLN A CA 1
ATOM 2665 C C . GLN A 1 336 ? -8.698 3.599 37.735 1.00 82.00 336 GLN A C 1
ATOM 2667 O O . GLN A 1 336 ? -9.405 2.695 37.291 1.00 82.00 336 GLN A O 1
ATOM 2672 N N . ALA A 1 337 ? -8.775 4.852 37.280 1.00 82.69 337 ALA A N 1
ATOM 2673 C CA . ALA A 1 337 ? -9.645 5.230 36.174 1.00 82.69 337 ALA A CA 1
ATOM 2674 C C . ALA A 1 337 ? -9.195 4.583 34.852 1.00 82.69 337 ALA A C 1
ATOM 2676 O O . ALA A 1 337 ? -10.033 4.099 34.095 1.00 82.69 337 ALA A O 1
ATOM 2677 N N . GLU A 1 338 ? -7.885 4.525 34.592 1.00 85.31 338 GLU A N 1
ATOM 2678 C CA . GLU A 1 338 ? -7.307 3.841 33.430 1.00 85.31 338 GLU A CA 1
ATOM 2679 C C . GLU A 1 338 ? -7.682 2.357 33.425 1.00 85.31 338 GLU A C 1
ATOM 2681 O O . GLU A 1 338 ? -8.225 1.880 32.432 1.00 85.31 338 GLU A O 1
ATOM 2686 N N . ASP A 1 339 ? -7.464 1.645 34.534 1.00 85.50 339 ASP A N 1
ATOM 2687 C CA . ASP A 1 339 ? -7.793 0.221 34.651 1.00 85.50 339 ASP A CA 1
ATOM 2688 C C . ASP A 1 339 ? -9.299 -0.024 34.469 1.00 85.50 339 ASP A C 1
ATOM 2690 O O . ASP A 1 339 ? -9.700 -0.975 33.799 1.00 85.50 339 ASP A O 1
ATOM 2694 N N . LEU A 1 340 ? -10.153 0.860 34.999 1.00 86.62 340 LEU A N 1
ATOM 2695 C CA . LEU A 1 340 ? -11.603 0.773 34.822 1.00 86.62 340 LEU A CA 1
ATOM 2696 C C . LEU A 1 340 ? -12.010 0.909 33.349 1.00 86.62 340 LEU A C 1
ATOM 2698 O O . LEU A 1 340 ? -12.767 0.078 32.847 1.00 86.62 340 LEU A O 1
ATOM 2702 N N . PHE A 1 341 ? -11.504 1.926 32.647 1.00 85.94 341 PHE A N 1
ATOM 2703 C CA . PHE A 1 341 ? -11.817 2.121 31.230 1.00 85.94 341 PHE A CA 1
ATOM 2704 C C . PHE A 1 341 ? -11.184 1.051 30.341 1.00 85.94 341 PHE A C 1
ATOM 2706 O O . PHE A 1 341 ? -11.791 0.659 29.348 1.00 85.94 341 PHE A O 1
ATOM 2713 N N . PHE A 1 342 ? -10.001 0.547 30.692 1.00 85.19 342 PHE A N 1
ATOM 2714 C CA . PHE A 1 342 ? -9.353 -0.534 29.959 1.00 85.19 342 PHE A CA 1
ATOM 2715 C C . PHE A 1 342 ? -10.119 -1.854 30.104 1.00 85.19 342 PHE A C 1
ATOM 2717 O O . PHE A 1 342 ? -10.392 -2.511 29.105 1.00 85.19 342 PHE A O 1
ATOM 2724 N N . ASN A 1 343 ? -10.562 -2.203 31.316 1.00 85.38 343 ASN A N 1
ATOM 2725 C CA . ASN A 1 343 ? -11.341 -3.420 31.564 1.00 85.38 343 ASN A CA 1
ATOM 2726 C C . ASN A 1 343 ? -12.685 -3.432 30.819 1.00 85.38 343 ASN A C 1
ATOM 2728 O O . ASN A 1 343 ? -13.165 -4.495 30.438 1.00 85.38 343 ASN A O 1
ATOM 2732 N N . GLN A 1 344 ? -13.281 -2.263 30.562 1.00 86.19 344 GLN A N 1
ATOM 2733 C CA . GLN A 1 344 ? -14.492 -2.155 29.738 1.00 86.19 344 GLN A CA 1
ATOM 2734 C C . GLN A 1 344 ? -14.257 -2.544 28.272 1.00 86.19 344 GLN A C 1
ATOM 2736 O O . GLN A 1 344 ? -15.209 -2.921 27.591 1.00 86.19 344 GLN A O 1
ATOM 2741 N N . LEU A 1 345 ? -13.013 -2.472 27.790 1.00 84.62 345 LEU A N 1
ATOM 2742 C CA . LEU A 1 345 ? -12.631 -2.852 26.430 1.00 84.62 345 LEU A CA 1
ATOM 2743 C C . LEU A 1 345 ? -12.291 -4.344 26.298 1.00 84.62 345 LEU A C 1
ATOM 2745 O O . LEU A 1 345 ? -12.129 -4.813 25.178 1.00 84.62 345 LEU A O 1
ATOM 2749 N N . LEU A 1 346 ? -12.187 -5.098 27.397 1.00 82.12 346 LEU A N 1
ATOM 2750 C CA . LEU A 1 346 ? -11.834 -6.521 27.361 1.00 82.12 346 LEU A CA 1
ATOM 2751 C C . LEU A 1 346 ? -13.056 -7.395 27.066 1.00 82.12 346 LEU A C 1
ATOM 2753 O O . LEU A 1 346 ? -14.133 -7.160 27.616 1.00 82.12 346 LEU A O 1
ATOM 2757 N N . ASP A 1 347 ? -12.913 -8.396 26.203 1.00 76.12 347 ASP A N 1
ATOM 2758 C CA . ASP A 1 347 ? -13.922 -9.424 25.936 1.00 76.12 347 ASP A CA 1
ATOM 2759 C C . ASP A 1 347 ? -13.940 -10.542 26.999 1.00 76.12 347 ASP A C 1
ATOM 2761 O O . ASP A 1 347 ? -13.218 -10.500 27.996 1.00 76.12 347 ASP A O 1
ATOM 2765 N N . GLU A 1 348 ? -14.801 -11.548 26.805 1.00 68.88 348 GLU A N 1
ATOM 2766 C CA . GLU A 1 348 ? -14.948 -12.705 27.708 1.00 68.88 348 GLU A CA 1
ATOM 2767 C C . GLU A 1 348 ? -13.664 -13.545 27.844 1.00 68.88 348 GLU A C 1
ATOM 2769 O O . GLU A 1 348 ? -13.539 -14.349 28.768 1.00 68.88 348 GLU A O 1
ATOM 2774 N N . HIS A 1 349 ? -12.706 -13.362 26.934 1.00 62.84 349 HIS A N 1
ATOM 2775 C CA . HIS A 1 349 ? -11.432 -14.070 26.890 1.00 62.84 349 HIS A CA 1
ATOM 2776 C C . HIS A 1 349 ? -10.250 -13.195 27.335 1.00 62.84 349 HIS A C 1
ATOM 2778 O O . HIS A 1 349 ? -9.116 -13.677 27.359 1.00 62.84 349 HIS A O 1
ATOM 2784 N N . GLY A 1 350 ? -10.504 -11.943 27.733 1.00 66.50 350 GLY A N 1
ATOM 2785 C CA . GLY A 1 350 ? -9.474 -10.992 28.147 1.00 66.50 350 GLY A CA 1
ATOM 2786 C C . GLY A 1 350 ? -8.704 -10.360 26.984 1.00 66.50 350 GLY A C 1
ATOM 2787 O O . GLY A 1 350 ? -7.666 -9.745 27.221 1.00 66.50 350 GLY A O 1
ATOM 2788 N N . ASP A 1 351 ? -9.195 -10.494 25.750 1.00 74.19 351 ASP A N 1
ATOM 2789 C CA . ASP A 1 351 ? -8.661 -9.812 24.572 1.00 74.19 351 ASP A CA 1
ATOM 2790 C C . ASP A 1 351 ? -9.365 -8.463 24.363 1.00 74.19 351 ASP A C 1
ATOM 2792 O O . ASP A 1 351 ? -10.487 -8.242 24.815 1.00 74.19 351 ASP A O 1
ATOM 2796 N N . ILE A 1 352 ? -8.702 -7.522 23.686 1.00 81.00 352 ILE A N 1
ATOM 2797 C CA . ILE A 1 352 ? -9.275 -6.191 23.451 1.00 81.00 352 ILE A CA 1
ATOM 2798 C C . ILE A 1 352 ? -10.297 -6.243 22.322 1.00 81.00 352 ILE A C 1
ATOM 2800 O O . ILE A 1 352 ? -9.966 -6.524 21.168 1.00 81.00 352 ILE A O 1
ATOM 2804 N N . ASP A 1 353 ? -11.523 -5.862 22.656 1.00 82.00 353 ASP A N 1
ATOM 2805 C CA . ASP A 1 353 ? -12.618 -5.664 21.728 1.00 82.00 353 ASP A CA 1
ATOM 2806 C C . ASP A 1 353 ? -12.823 -4.171 21.452 1.00 82.00 353 ASP A C 1
ATOM 2808 O O . ASP A 1 353 ? -13.479 -3.436 22.196 1.00 82.00 353 ASP A O 1
ATOM 2812 N N . VAL A 1 354 ? -12.264 -3.725 20.326 1.00 81.81 354 VAL A N 1
ATOM 2813 C CA . VAL A 1 354 ? -12.373 -2.334 19.869 1.00 81.81 354 VAL A CA 1
ATOM 2814 C C . VAL A 1 354 ? -13.815 -1.912 19.578 1.00 81.81 354 VAL A C 1
ATOM 2816 O O . VAL A 1 354 ? -14.081 -0.717 19.579 1.00 81.81 354 VAL A O 1
ATOM 2819 N N . THR A 1 355 ? -14.752 -2.847 19.366 1.00 81.94 355 THR A N 1
ATOM 2820 C CA . THR A 1 355 ? -16.157 -2.528 19.043 1.00 81.94 355 THR A CA 1
ATOM 2821 C C . THR A 1 355 ? -16.947 -1.999 20.241 1.00 81.94 355 THR A C 1
ATOM 2823 O O . THR A 1 355 ? -18.008 -1.398 20.075 1.00 81.94 355 THR A O 1
ATOM 2826 N N . LYS A 1 356 ? -16.416 -2.159 21.460 1.00 84.00 356 LYS A N 1
ATOM 2827 C CA . LYS A 1 356 ? -17.024 -1.638 22.693 1.00 84.00 356 LYS A CA 1
ATOM 2828 C C . LYS A 1 356 ? -16.909 -0.117 22.835 1.00 84.00 356 LYS A C 1
ATOM 2830 O O . LYS A 1 356 ? -17.597 0.471 23.667 1.00 84.00 356 LYS A O 1
ATOM 2835 N N . ASP A 1 357 ? -16.073 0.530 22.025 1.00 85.25 357 ASP A N 1
ATOM 2836 C CA . ASP A 1 357 ? -15.955 1.986 21.937 1.00 85.25 357 ASP A CA 1
ATOM 2837 C C . ASP A 1 357 ? -15.982 2.406 20.461 1.00 85.25 357 ASP A C 1
ATOM 2839 O O . ASP A 1 357 ? -15.046 2.149 19.710 1.00 85.25 357 ASP A O 1
ATOM 2843 N N . ALA A 1 358 ? -17.062 3.069 20.038 1.00 83.81 358 ALA A N 1
ATOM 2844 C CA . ALA A 1 358 ? -17.269 3.437 18.636 1.00 83.81 358 ALA A CA 1
ATOM 2845 C C . ALA A 1 358 ? -16.196 4.399 18.088 1.00 83.81 358 ALA A C 1
ATOM 2847 O O . ALA A 1 358 ? -15.878 4.358 16.897 1.00 83.81 358 ALA A O 1
ATOM 2848 N N . PHE A 1 359 ? -15.626 5.261 18.938 1.00 83.25 359 PHE A N 1
ATOM 2849 C CA . PHE A 1 359 ? -14.544 6.166 18.552 1.00 83.25 359 PHE A CA 1
ATOM 2850 C C . PHE A 1 359 ? -13.245 5.381 18.339 1.00 83.25 359 PHE A C 1
ATOM 2852 O O . PHE A 1 359 ? -12.600 5.523 17.301 1.00 83.25 359 PHE A O 1
ATOM 2859 N N . LEU A 1 360 ? -12.907 4.485 19.271 1.00 85.94 360 LEU A N 1
ATOM 2860 C CA . LEU A 1 360 ? -11.763 3.579 19.169 1.00 85.94 360 LEU A CA 1
ATOM 2861 C C . LEU A 1 360 ? -11.883 2.652 17.957 1.00 85.94 360 LEU A C 1
ATOM 2863 O O . LEU A 1 360 ? -10.906 2.464 17.238 1.00 85.94 360 LEU A O 1
ATOM 2867 N N . GLU A 1 361 ? -13.068 2.099 17.699 1.00 86.25 361 GLU A N 1
ATOM 2868 C CA . GLU A 1 361 ? -13.326 1.270 16.525 1.00 86.25 361 GLU A CA 1
ATOM 2869 C C . GLU A 1 361 ? -13.069 2.049 15.233 1.00 86.25 361 GLU A C 1
ATOM 2871 O O . GLU A 1 361 ? -12.424 1.538 14.311 1.00 86.25 361 GLU A O 1
ATOM 2876 N N . PHE A 1 362 ? -13.551 3.292 15.157 1.00 84.31 362 PHE A N 1
ATOM 2877 C CA . PHE A 1 362 ? -13.336 4.145 13.997 1.00 84.31 362 PHE A CA 1
ATOM 2878 C C . PHE A 1 362 ? -11.847 4.449 13.784 1.00 84.31 362 PHE A C 1
ATOM 2880 O O . PHE A 1 362 ? -11.348 4.272 12.668 1.00 84.31 362 PHE A O 1
ATOM 2887 N N . GLU A 1 363 ? -11.122 4.842 14.838 1.00 82.50 363 GLU A N 1
ATOM 2888 C CA . GLU A 1 363 ? -9.678 5.104 14.770 1.00 82.50 363 GLU A CA 1
ATOM 2889 C C . GLU A 1 363 ? -8.897 3.839 14.396 1.00 82.50 363 GLU A C 1
ATOM 2891 O O . GLU A 1 363 ? -8.079 3.869 13.477 1.00 82.50 363 GLU A O 1
ATOM 2896 N N . PHE A 1 364 ? -9.226 2.694 14.996 1.00 84.56 364 PHE A N 1
ATOM 2897 C CA . PHE A 1 364 ? -8.597 1.414 14.682 1.00 84.56 364 PHE A CA 1
ATOM 2898 C C . PHE A 1 364 ? -8.840 1.005 13.224 1.00 84.56 364 PHE A C 1
ATOM 2900 O O . PHE A 1 364 ? -7.914 0.583 12.521 1.00 84.56 364 PHE A O 1
ATOM 2907 N N . ARG A 1 365 ? -10.071 1.161 12.714 1.00 83.12 365 ARG A N 1
ATOM 2908 C CA . ARG A 1 365 ? -10.409 0.883 11.306 1.00 83.12 365 ARG A CA 1
ATOM 2909 C C . ARG A 1 365 ? -9.715 1.854 10.346 1.00 83.12 365 ARG A C 1
ATOM 2911 O O . ARG A 1 365 ? -9.363 1.458 9.230 1.00 83.12 365 ARG A O 1
ATOM 2918 N N . GLU A 1 366 ? -9.516 3.109 10.743 1.00 82.06 366 GLU A N 1
ATOM 2919 C CA . GLU A 1 366 ? -8.760 4.099 9.972 1.00 82.06 366 GLU A CA 1
ATOM 2920 C C . GLU A 1 366 ? -7.267 3.759 9.930 1.00 82.06 366 GLU A C 1
ATOM 2922 O O . GLU A 1 366 ? -6.721 3.634 8.833 1.00 82.06 366 GLU A O 1
ATOM 2927 N N . GLY A 1 367 ? -6.626 3.549 11.084 1.00 79.00 367 GLY A N 1
ATOM 2928 C CA . GLY A 1 367 ? -5.204 3.216 11.192 1.00 79.00 367 GLY A CA 1
ATOM 2929 C C . GLY A 1 367 ? -4.857 1.925 10.451 1.00 79.00 367 GLY A C 1
ATOM 2930 O O . GLY A 1 367 ? -3.878 1.868 9.707 1.00 79.00 367 GLY A O 1
ATOM 2931 N N . THR A 1 368 ? -5.727 0.914 10.547 1.00 74.62 368 THR A N 1
ATOM 2932 C CA . THR A 1 368 ? -5.577 -0.359 9.826 1.00 74.62 368 THR A CA 1
ATOM 2933 C C . THR A 1 368 ? -6.024 -0.296 8.358 1.00 74.62 368 THR A C 1
ATOM 2935 O O . THR A 1 368 ? -5.863 -1.279 7.639 1.00 74.62 368 THR A O 1
ATOM 2938 N N . LEU A 1 369 ? -6.557 0.818 7.847 1.00 76.56 369 LEU A N 1
ATOM 2939 C CA . LEU A 1 369 ? -7.073 0.934 6.472 1.00 76.56 369 LEU A CA 1
ATOM 2940 C C . LEU A 1 369 ? -8.211 -0.059 6.148 1.00 76.56 369 LEU A C 1
ATOM 2942 O O . LEU A 1 369 ? -8.355 -0.515 5.008 1.00 76.56 369 LEU A O 1
ATOM 2946 N N . THR A 1 370 ? -9.045 -0.404 7.128 1.00 74.38 370 THR A N 1
ATOM 2947 C CA . THR A 1 370 ? -10.144 -1.382 6.996 1.00 74.38 370 THR A CA 1
ATOM 2948 C C . THR A 1 370 ? -11.538 -0.765 6.933 1.00 74.38 370 THR A C 1
ATOM 2950 O O . THR A 1 370 ? -12.511 -1.507 6.786 1.00 74.38 370 THR A O 1
ATOM 2953 N N . THR A 1 371 ? -11.639 0.567 6.955 1.00 74.81 371 THR A N 1
ATOM 2954 C CA . THR A 1 371 ? -12.905 1.299 6.792 1.00 74.81 371 THR A CA 1
ATOM 2955 C C . THR A 1 371 ? -13.727 0.804 5.595 1.00 74.81 371 THR A C 1
ATOM 2957 O O . THR A 1 371 ? -13.206 0.398 4.548 1.00 74.81 371 THR A O 1
ATOM 2960 N N . GLU A 1 372 ? -15.044 0.770 5.774 1.00 69.50 372 GLU A N 1
ATOM 2961 C CA . GLU A 1 372 ? -15.961 0.245 4.767 1.00 69.50 372 GLU A CA 1
ATOM 2962 C C . GLU A 1 372 ? -16.103 1.218 3.590 1.00 69.50 372 GLU A C 1
ATOM 2964 O O . GLU A 1 372 ? -16.101 2.435 3.754 1.00 69.50 372 GLU A O 1
ATOM 2969 N N . LEU A 1 373 ? -16.224 0.671 2.376 1.00 60.97 373 LEU A N 1
ATOM 2970 C CA . LEU A 1 373 ? -16.262 1.452 1.130 1.00 60.97 373 LEU A CA 1
ATOM 2971 C C . LEU A 1 373 ? -17.669 1.981 0.772 1.00 60.97 373 LEU A C 1
ATOM 2973 O O . LEU A 1 373 ? -17.861 2.469 -0.343 1.00 60.97 373 LEU A O 1
ATOM 2977 N N . GLY A 1 374 ? -18.649 1.857 1.675 1.00 65.31 374 GLY A N 1
ATOM 2978 C CA . GLY A 1 374 ? -20.037 2.281 1.452 1.00 65.31 374 GLY A CA 1
ATOM 2979 C C . GLY A 1 374 ? -20.713 1.589 0.256 1.00 65.31 374 GLY A C 1
ATOM 2980 O O . GLY A 1 374 ? -20.447 0.417 -0.032 1.00 65.31 374 GLY A O 1
ATOM 2981 N N . GLU A 1 375 ? -21.564 2.325 -0.469 1.00 53.56 375 GLU A N 1
ATOM 2982 C CA . GLU A 1 375 ? -22.408 1.847 -1.587 1.00 53.56 375 GLU A CA 1
ATOM 2983 C C . GLU A 1 375 ? -21.630 1.196 -2.755 1.00 53.56 375 GLU A C 1
ATOM 2985 O O . GLU A 1 375 ? -22.154 0.333 -3.461 1.00 53.56 375 GLU A O 1
ATOM 2990 N N . ASN A 1 376 ? -20.341 1.519 -2.927 1.00 50.38 376 ASN A N 1
ATOM 2991 C CA . ASN A 1 376 ? -19.480 0.938 -3.970 1.00 50.38 376 ASN A CA 1
ATOM 2992 C C . ASN A 1 376 ? -19.144 -0.552 -3.744 1.00 50.38 376 ASN A C 1
ATOM 2994 O O . ASN A 1 376 ? -18.648 -1.230 -4.651 1.00 50.38 376 ASN A O 1
ATOM 2998 N N . SER A 1 377 ? -19.418 -1.082 -2.549 1.00 55.56 377 SER A N 1
ATOM 2999 C CA . SER A 1 377 ? -19.259 -2.504 -2.217 1.00 55.56 377 SER A CA 1
ATOM 3000 C C . SER A 1 377 ? -20.158 -3.413 -3.065 1.00 55.56 377 SER A C 1
ATOM 3002 O O . SER A 1 377 ? -19.698 -4.457 -3.527 1.00 55.56 377 SER A O 1
ATOM 3004 N N . ALA A 1 378 ? -21.380 -2.978 -3.388 1.00 57.84 378 ALA A N 1
ATOM 3005 C CA . ALA A 1 378 ? -22.354 -3.771 -4.139 1.00 57.84 378 ALA A CA 1
ATOM 3006 C C . ALA A 1 378 ? -21.912 -4.068 -5.588 1.00 57.84 378 ALA A C 1
ATOM 3008 O O . ALA A 1 378 ? -22.147 -5.160 -6.115 1.00 57.84 378 ALA A O 1
ATOM 3009 N N . LEU A 1 379 ? -21.231 -3.122 -6.247 1.00 55.06 379 LEU A N 1
ATOM 3010 C CA . LEU A 1 379 ? -20.659 -3.330 -7.586 1.00 55.06 379 LEU A CA 1
ATOM 3011 C C . LEU A 1 379 ? -19.519 -4.360 -7.549 1.00 55.06 379 LEU A C 1
ATOM 3013 O O . LEU A 1 379 ? -19.423 -5.228 -8.420 1.00 55.06 379 LEU A O 1
ATOM 3017 N N . MET A 1 380 ? -18.677 -4.282 -6.519 1.00 58.62 380 MET A N 1
ATOM 3018 C CA . MET A 1 380 ? -17.551 -5.195 -6.321 1.00 58.62 380 MET A CA 1
ATOM 3019 C C . MET A 1 380 ? -18.025 -6.608 -5.977 1.00 58.62 380 MET A C 1
ATOM 3021 O O . MET A 1 380 ? -17.500 -7.580 -6.516 1.00 58.62 380 MET A O 1
ATOM 3025 N N . GLU A 1 381 ? -19.077 -6.739 -5.173 1.00 61.12 381 GLU A N 1
ATOM 3026 C CA . GLU A 1 381 ? -19.714 -8.025 -4.887 1.00 61.12 381 GLU A CA 1
ATOM 3027 C C . GLU A 1 381 ? -20.290 -8.683 -6.145 1.00 61.12 381 GLU A C 1
ATOM 3029 O O . GLU A 1 381 ? -20.059 -9.874 -6.380 1.00 61.12 381 GLU A O 1
ATOM 3034 N N . ARG A 1 382 ? -20.963 -7.917 -7.017 1.00 63.22 382 ARG A N 1
ATOM 3035 C CA . ARG A 1 382 ? -21.426 -8.424 -8.324 1.00 63.22 382 ARG A CA 1
ATOM 3036 C C . ARG A 1 382 ? -20.262 -8.948 -9.166 1.00 63.22 382 ARG A C 1
ATOM 3038 O O . ARG A 1 382 ? -20.378 -10.020 -9.761 1.00 63.22 382 ARG A O 1
ATOM 3045 N N . LEU A 1 383 ? -19.134 -8.238 -9.173 1.00 61.34 383 LEU A N 1
ATOM 3046 C CA . LEU A 1 383 ? -17.934 -8.643 -9.900 1.00 61.34 383 LEU A CA 1
ATOM 3047 C C . LEU A 1 383 ? -17.291 -9.913 -9.313 1.00 61.34 383 LEU A C 1
ATOM 3049 O O . LEU A 1 383 ? -16.943 -10.821 -10.068 1.00 61.34 383 LEU A O 1
ATOM 3053 N N . PHE A 1 384 ? -17.181 -10.031 -7.986 1.00 63.72 384 PHE A N 1
ATOM 3054 C CA . PHE A 1 384 ? -16.627 -11.228 -7.329 1.00 63.72 384 PHE A CA 1
ATOM 3055 C C . PHE A 1 384 ? -17.490 -12.463 -7.549 1.00 63.72 384 PHE A C 1
ATOM 3057 O O . PHE A 1 384 ? -16.965 -13.567 -7.675 1.00 63.72 384 PHE A O 1
ATOM 3064 N N . ASN A 1 385 ? -18.803 -12.282 -7.663 1.00 64.88 385 ASN A N 1
ATOM 3065 C CA . ASN A 1 385 ? -19.723 -13.366 -7.986 1.00 64.88 385 ASN A CA 1
ATOM 3066 C C . ASN A 1 385 ? -19.614 -13.820 -9.455 1.00 64.88 385 ASN A C 1
ATOM 3068 O O . ASN A 1 385 ? -19.942 -14.971 -9.778 1.00 64.88 385 ASN A O 1
ATOM 3072 N N . GLN A 1 386 ? -19.149 -12.947 -10.357 1.00 64.75 386 GLN A N 1
ATOM 3073 C CA . GLN A 1 386 ? -18.917 -13.265 -11.770 1.00 64.75 386 GLN A CA 1
ATOM 3074 C C . GLN A 1 386 ? -17.540 -13.889 -12.012 1.00 64.75 386 GLN A C 1
ATOM 3076 O O . GLN A 1 386 ? -17.464 -14.916 -12.686 1.00 64.75 386 GLN A O 1
ATOM 3081 N N . ILE A 1 387 ? -16.477 -13.329 -11.425 1.00 66.62 387 ILE A N 1
ATOM 3082 C CA . ILE A 1 387 ? -15.102 -13.834 -11.553 1.00 66.62 387 ILE A CA 1
ATOM 3083 C C . ILE A 1 387 ? -14.484 -14.009 -10.155 1.00 66.62 387 ILE A C 1
ATOM 3085 O O . ILE A 1 387 ? -13.705 -13.166 -9.702 1.00 66.62 387 ILE A O 1
ATOM 3089 N N . PRO A 1 388 ? -14.782 -15.122 -9.458 1.00 66.06 388 PRO A N 1
ATOM 3090 C CA . PRO A 1 388 ? -14.309 -15.346 -8.094 1.00 66.06 388 PRO A CA 1
ATOM 3091 C C . PRO A 1 388 ? -12.788 -15.265 -7.935 1.00 66.06 388 PRO A C 1
ATOM 3093 O O . PRO A 1 388 ? -12.313 -14.723 -6.943 1.00 66.06 388 PRO A O 1
ATOM 3096 N N . LEU A 1 389 ? -12.001 -15.724 -8.915 1.00 64.88 389 LEU A N 1
ATOM 3097 C CA . LEU A 1 389 ? -10.529 -15.671 -8.870 1.00 64.88 389 LEU A CA 1
ATOM 3098 C C . LEU A 1 389 ? -9.957 -14.253 -8.737 1.00 64.88 389 LEU A C 1
ATOM 3100 O O . LEU A 1 389 ? -8.808 -14.095 -8.338 1.00 64.88 389 LEU A O 1
ATOM 3104 N N . LEU A 1 390 ? -10.744 -13.217 -9.033 1.00 64.19 390 LEU A N 1
ATOM 3105 C CA . LEU A 1 390 ? -10.315 -11.842 -8.831 1.00 64.19 390 LEU A CA 1
ATOM 3106 C C . LEU A 1 390 ? -10.428 -11.394 -7.370 1.00 64.19 390 LEU A C 1
ATOM 3108 O O . LEU A 1 390 ? -9.685 -10.504 -6.974 1.00 64.19 390 LEU A O 1
ATOM 3112 N N . LYS A 1 391 ? -11.271 -12.019 -6.538 1.00 68.62 391 LYS A N 1
ATOM 3113 C CA . LYS A 1 391 ? -11.530 -11.590 -5.150 1.00 68.62 391 LYS A CA 1
ATOM 3114 C C . LYS A 1 391 ? -10.250 -11.298 -4.330 1.00 68.62 391 LYS A C 1
ATOM 3116 O O . LYS A 1 391 ? -10.204 -10.231 -3.718 1.00 68.62 391 LYS A O 1
ATOM 3121 N N . PRO A 1 392 ? -9.178 -12.123 -4.361 1.00 65.06 392 PRO A N 1
ATOM 3122 C CA . PRO A 1 392 ? -7.914 -11.815 -3.680 1.00 65.06 392 PRO A CA 1
ATOM 3123 C C . PRO A 1 392 ? -7.244 -10.530 -4.144 1.00 65.06 392 PRO A C 1
ATOM 3125 O O . PRO A 1 392 ? -6.696 -9.791 -3.336 1.00 65.06 392 PRO A O 1
ATOM 3128 N N . HIS A 1 393 ? -7.303 -10.224 -5.440 1.00 62.25 393 HIS A N 1
ATOM 3129 C CA . HIS A 1 393 ? -6.744 -8.985 -5.969 1.00 62.25 393 HIS A CA 1
ATOM 3130 C C . HIS A 1 393 ? -7.471 -7.759 -5.405 1.00 62.25 393 HIS A C 1
ATOM 3132 O O . HIS A 1 393 ? -6.841 -6.743 -5.117 1.00 62.25 393 HIS A O 1
ATOM 3138 N N . PHE A 1 394 ? -8.781 -7.878 -5.192 1.00 61.12 394 PHE A N 1
ATOM 3139 C CA . PHE A 1 394 ? -9.622 -6.789 -4.717 1.00 61.12 394 PHE A CA 1
ATOM 3140 C C . PHE A 1 394 ? -9.657 -6.637 -3.194 1.00 61.12 394 PHE A C 1
ATOM 3142 O O . PHE A 1 394 ? -9.942 -5.542 -2.712 1.00 61.12 394 PHE A O 1
ATOM 3149 N N . MET A 1 395 ? -9.290 -7.666 -2.424 1.00 64.38 395 MET A N 1
ATOM 3150 C CA . MET A 1 395 ? -9.066 -7.511 -0.979 1.00 64.38 395 MET A CA 1
ATOM 3151 C C . MET A 1 395 ? -7.964 -6.486 -0.673 1.00 64.38 395 MET A C 1
ATOM 3153 O O . MET A 1 395 ? -8.038 -5.801 0.339 1.00 64.38 395 MET A O 1
ATOM 3157 N N . PHE A 1 396 ? -7.014 -6.283 -1.591 1.00 64.31 396 PHE A N 1
ATOM 3158 C CA . PHE A 1 396 ? -5.994 -5.232 -1.487 1.00 64.31 396 PHE A CA 1
ATOM 3159 C C . PHE A 1 396 ? -6.439 -3.865 -2.030 1.00 64.31 396 PHE A C 1
ATOM 3161 O O . PHE A 1 396 ? -5.741 -2.871 -1.829 1.00 64.31 396 PHE A O 1
ATOM 3168 N N . ILE A 1 397 ? -7.600 -3.775 -2.691 1.00 65.31 397 ILE A N 1
ATOM 3169 C CA . ILE A 1 397 ? -8.138 -2.498 -3.183 1.00 65.31 397 ILE A CA 1
ATOM 3170 C C . ILE A 1 397 ? -8.740 -1.687 -2.036 1.00 65.31 397 ILE A C 1
ATOM 3172 O O . ILE A 1 397 ? -8.497 -0.487 -1.986 1.00 65.31 397 ILE A O 1
ATOM 3176 N N . ARG A 1 398 ? -9.455 -2.314 -1.086 1.00 70.00 398 ARG A N 1
ATOM 3177 C CA . ARG A 1 398 ? -10.016 -1.600 0.079 1.00 70.00 398 ARG A CA 1
ATOM 3178 C C . ARG A 1 398 ? -8.924 -0.882 0.892 1.00 70.00 398 ARG A C 1
ATOM 3180 O O . ARG A 1 398 ? -9.021 0.337 0.999 1.00 70.00 398 ARG A O 1
ATOM 3187 N N . PRO A 1 399 ? -7.843 -1.550 1.341 1.00 70.88 399 PRO A N 1
ATOM 3188 C CA . PRO A 1 399 ? -6.711 -0.866 1.964 1.00 70.88 399 PRO A CA 1
ATOM 3189 C C . PRO A 1 399 ? -6.081 0.218 1.082 1.00 70.88 399 PRO A C 1
ATOM 3191 O O . PRO A 1 399 ? -5.685 1.254 1.596 1.00 70.88 399 PRO A O 1
ATOM 3194 N N . SER A 1 400 ? -6.028 0.033 -0.243 1.00 65.56 400 SER A N 1
ATOM 3195 C CA . SER A 1 400 ? -5.489 1.055 -1.158 1.00 65.56 400 SER A CA 1
ATOM 3196 C C . SER A 1 400 ? -6.366 2.315 -1.225 1.00 65.56 400 SER A C 1
ATOM 3198 O O . SER A 1 400 ? -5.846 3.428 -1.210 1.00 65.56 400 SER A O 1
ATOM 3200 N N . ILE A 1 401 ? -7.694 2.160 -1.286 1.00 69.94 401 ILE A N 1
ATOM 3201 C CA . ILE A 1 401 ? -8.649 3.282 -1.281 1.00 69.94 401 ILE A CA 1
ATOM 3202 C C . ILE A 1 401 ? -8.634 3.980 0.077 1.00 69.94 401 ILE A C 1
ATOM 3204 O O . ILE A 1 401 ? -8.595 5.206 0.144 1.00 69.94 401 ILE A O 1
ATOM 3208 N N . ASN A 1 402 ? -8.618 3.208 1.159 1.00 76.00 402 ASN A N 1
ATOM 3209 C CA . ASN A 1 402 ? -8.556 3.759 2.505 1.00 76.00 402 ASN A CA 1
ATOM 3210 C C . ASN A 1 402 ? -7.224 4.479 2.740 1.00 76.00 402 ASN A C 1
ATOM 3212 O O . ASN A 1 402 ? -7.227 5.573 3.292 1.00 76.00 402 ASN A O 1
ATOM 3216 N N . GLY A 1 403 ? -6.110 3.948 2.227 1.00 75.12 403 GLY A N 1
ATOM 3217 C CA . GLY A 1 403 ? -4.810 4.622 2.235 1.00 75.12 403 GLY A CA 1
ATOM 3218 C C . GLY A 1 403 ? -4.848 5.961 1.498 1.00 75.12 403 GLY A C 1
ATOM 3219 O O . GLY A 1 403 ? -4.350 6.961 2.011 1.00 75.12 403 GLY A O 1
ATOM 3220 N N . LEU A 1 404 ? -5.522 6.026 0.343 1.00 74.38 404 LEU A N 1
ATOM 3221 C CA . LEU A 1 404 ? -5.761 7.289 -0.361 1.00 74.38 404 LEU A CA 1
ATOM 3222 C C . LEU A 1 404 ? -6.612 8.252 0.477 1.00 74.38 404 LEU A C 1
ATOM 3224 O O . LEU A 1 404 ? -6.266 9.426 0.576 1.00 74.38 404 LEU A O 1
ATOM 3228 N N . LYS A 1 405 ? -7.696 7.773 1.102 1.00 76.25 405 LYS A N 1
ATOM 3229 C CA . LYS A 1 405 ? -8.538 8.597 1.981 1.00 76.25 405 LYS A CA 1
ATOM 3230 C C . LYS A 1 405 ? -7.704 9.185 3.121 1.00 76.25 405 LYS A C 1
ATOM 3232 O O . LYS A 1 405 ? -7.786 10.385 3.355 1.00 76.25 405 LYS A O 1
ATOM 3237 N N . VAL A 1 406 ? -6.853 8.385 3.767 1.00 81.44 406 VAL A N 1
ATOM 3238 C CA . VAL A 1 406 ? -5.933 8.850 4.819 1.00 81.44 406 VAL A CA 1
ATOM 3239 C C . VAL A 1 406 ? -4.923 9.869 4.272 1.00 81.44 406 VAL A C 1
ATOM 3241 O O . VAL A 1 406 ? -4.721 10.903 4.902 1.00 81.44 406 VAL A O 1
ATOM 3244 N N . ASN A 1 407 ? -4.346 9.663 3.085 1.00 79.44 407 ASN A N 1
ATOM 3245 C CA . ASN A 1 407 ? -3.483 10.670 2.449 1.00 79.44 407 ASN A CA 1
ATOM 3246 C C . ASN A 1 407 ? -4.234 11.994 2.232 1.00 79.44 407 ASN A C 1
ATOM 3248 O O . ASN A 1 407 ? -3.746 13.049 2.625 1.00 79.44 407 ASN A O 1
ATOM 3252 N N . VAL A 1 408 ? -5.450 11.945 1.674 1.00 78.75 408 VAL A N 1
ATOM 3253 C CA . VAL A 1 408 ? -6.283 13.137 1.434 1.00 78.75 408 VAL A CA 1
ATOM 3254 C C . VAL A 1 408 ? -6.647 13.843 2.744 1.00 78.75 408 VAL A C 1
ATOM 3256 O O . VAL A 1 408 ? -6.627 15.068 2.784 1.00 78.75 408 VAL A O 1
ATOM 3259 N N . LYS A 1 409 ? -6.901 13.113 3.840 1.00 84.12 409 LYS A N 1
ATOM 3260 C CA . LYS A 1 409 ? -7.131 13.713 5.172 1.00 84.12 409 LYS A CA 1
ATOM 3261 C C . LYS A 1 409 ? -5.939 14.541 5.670 1.00 84.12 409 LYS A C 1
ATOM 3263 O O . LYS A 1 409 ? -6.146 15.506 6.405 1.00 84.12 409 LYS A O 1
ATOM 3268 N N . ASN A 1 410 ? -4.720 14.154 5.292 1.00 83.25 410 ASN A N 1
ATOM 3269 C CA . ASN A 1 410 ? -3.465 14.809 5.673 1.00 83.25 410 ASN A CA 1
ATOM 3270 C C . ASN A 1 410 ? -2.977 15.837 4.637 1.00 83.25 410 ASN A C 1
ATOM 3272 O O . ASN A 1 410 ? -1.974 16.514 4.859 1.00 83.25 410 ASN A O 1
ATOM 3276 N N . MET A 1 411 ? -3.681 15.977 3.511 1.00 82.00 411 MET A N 1
ATOM 3277 C CA . MET A 1 411 ? -3.457 17.070 2.576 1.00 82.00 411 MET A CA 1
ATOM 3278 C C . MET A 1 411 ? -4.155 18.326 3.104 1.00 82.00 411 MET A C 1
ATOM 3280 O O . MET A 1 411 ? -5.345 18.261 3.433 1.00 82.00 411 MET A O 1
ATOM 3284 N N . PRO A 1 412 ? -3.453 19.471 3.174 1.00 75.94 412 PRO A N 1
ATOM 3285 C CA . PRO A 1 412 ? -4.095 20.739 3.507 1.00 75.94 412 PRO A CA 1
ATOM 3286 C C . PRO A 1 412 ? -5.286 20.989 2.571 1.00 75.94 412 PRO A C 1
ATOM 3288 O O . PRO A 1 412 ? -5.236 20.514 1.443 1.00 75.94 412 PRO A O 1
ATOM 3291 N N . LEU A 1 413 ? -6.346 21.645 3.065 1.00 69.00 413 LEU A N 1
ATOM 3292 C CA . LEU A 1 413 ? -7.627 22.053 2.427 1.00 69.00 413 LEU A CA 1
ATOM 3293 C C . LEU A 1 413 ? -8.395 21.019 1.568 1.00 69.00 413 LEU A C 1
ATOM 3295 O O . LEU A 1 413 ? -9.617 20.952 1.667 1.00 69.00 413 LEU A O 1
ATOM 3299 N N . LEU A 1 414 ? -7.735 20.162 0.793 1.00 72.75 414 LEU A N 1
ATOM 3300 C CA . LEU A 1 414 ? -8.295 19.017 0.084 1.00 72.75 414 LEU A CA 1
ATOM 3301 C C . LEU A 1 414 ? -8.962 18.019 1.032 1.00 72.75 414 LEU A C 1
ATOM 3303 O O . LEU A 1 414 ? -9.888 17.316 0.626 1.00 72.75 414 LEU A O 1
ATOM 3307 N N . ASN A 1 415 ? -8.549 17.982 2.303 1.00 73.25 415 ASN A N 1
ATOM 3308 C CA . ASN A 1 415 ? -9.239 17.189 3.310 1.00 73.25 415 ASN A CA 1
ATOM 3309 C C . ASN A 1 415 ? -10.741 17.533 3.399 1.00 73.25 415 ASN A C 1
ATOM 3311 O O . ASN A 1 415 ? -11.534 16.617 3.594 1.00 73.25 415 ASN A O 1
ATOM 3315 N N . LEU A 1 416 ? -11.156 18.782 3.133 1.00 77.50 416 LEU A N 1
ATOM 3316 C CA . LEU A 1 416 ? -12.557 19.236 3.122 1.00 77.50 416 LEU A CA 1
ATOM 3317 C C . LEU A 1 416 ? -13.389 18.671 1.960 1.00 77.50 416 LEU A C 1
ATOM 3319 O O . LEU A 1 416 ? -14.606 18.853 1.931 1.00 77.50 416 LEU A O 1
ATOM 3323 N N . VAL A 1 417 ? -12.782 17.973 0.997 1.00 76.50 417 VAL A N 1
ATOM 3324 C CA . VAL A 1 417 ? -13.540 17.194 0.004 1.00 76.50 417 VAL A CA 1
ATOM 3325 C C . VAL A 1 417 ? -14.214 15.989 0.668 1.00 76.50 417 VAL A C 1
ATOM 3327 O O . VAL A 1 417 ? -15.272 15.556 0.210 1.00 76.50 417 VAL A O 1
ATOM 3330 N N . LEU A 1 418 ? -13.645 15.487 1.768 1.00 79.00 418 LEU A N 1
ATOM 3331 C CA . LEU A 1 418 ? -14.184 14.365 2.526 1.00 79.00 418 LEU A CA 1
ATOM 3332 C C . LEU A 1 418 ? -15.323 14.825 3.440 1.00 79.00 418 LEU A C 1
ATOM 3334 O O . LEU A 1 418 ? -15.168 15.785 4.198 1.00 79.00 418 LEU A O 1
ATOM 3338 N N . ASP A 1 419 ? -16.434 14.084 3.418 1.00 81.88 419 ASP A N 1
ATOM 3339 C CA . ASP A 1 419 ? -17.599 14.352 4.272 1.00 81.88 419 ASP A CA 1
ATOM 3340 C C . ASP A 1 419 ? -17.217 14.425 5.748 1.00 81.88 419 ASP A C 1
ATOM 3342 O O . ASP A 1 419 ? -17.590 15.368 6.429 1.00 81.88 419 ASP A O 1
ATOM 3346 N N . GLU A 1 420 ? -16.375 13.503 6.211 1.00 83.00 420 GLU A N 1
ATOM 3347 C CA . GLU A 1 420 ? -15.869 13.468 7.585 1.00 83.00 420 GLU A CA 1
ATOM 3348 C C . GLU A 1 420 ? -15.197 14.776 8.007 1.00 83.00 420 GLU A C 1
ATOM 3350 O O . GLU A 1 420 ? -15.527 15.335 9.050 1.00 83.00 420 GLU A O 1
ATOM 3355 N N . ALA A 1 421 ? -14.285 15.303 7.187 1.00 83.38 421 ALA A N 1
ATOM 3356 C CA . ALA A 1 421 ? -13.580 16.534 7.518 1.00 83.38 421 ALA A CA 1
ATOM 3357 C C . ALA A 1 421 ? -14.536 17.731 7.556 1.00 83.38 421 ALA A C 1
ATOM 3359 O O . ALA A 1 421 ? -14.398 18.583 8.431 1.00 83.38 421 ALA A O 1
ATOM 3360 N N . ARG A 1 422 ? -15.530 17.783 6.654 1.00 85.25 422 ARG A N 1
ATOM 3361 C CA . ARG A 1 422 ? -16.573 18.822 6.678 1.00 85.25 422 ARG A CA 1
ATOM 3362 C C . ARG A 1 422 ? -17.459 18.699 7.909 1.00 85.25 422 ARG A C 1
ATOM 3364 O O . ARG A 1 422 ? -17.669 19.697 8.591 1.00 85.25 422 ARG A O 1
ATOM 3371 N N . SER A 1 423 ? -17.945 17.496 8.208 1.00 85.12 423 SER A N 1
ATOM 3372 C CA . SER A 1 423 ? -18.788 17.223 9.372 1.00 85.12 423 SER A CA 1
ATOM 3373 C C . SER A 1 423 ? -18.077 17.599 10.670 1.00 85.12 423 SER A C 1
ATOM 3375 O O . SER A 1 423 ? -18.677 18.253 11.512 1.00 85.12 423 SER A O 1
ATOM 3377 N N . VAL A 1 424 ? -16.791 17.267 10.817 1.00 85.75 424 VAL A N 1
ATOM 3378 C CA . VAL A 1 424 ? -15.993 17.629 12.000 1.00 85.75 424 VAL A CA 1
ATOM 3379 C C . VAL A 1 424 ? -15.712 19.133 12.058 1.00 85.75 424 VAL A C 1
ATOM 3381 O O . VAL A 1 424 ? -15.864 19.746 13.116 1.00 85.75 424 VAL A O 1
ATOM 3384 N N . HIS A 1 425 ? -15.320 19.749 10.939 1.00 84.56 425 HIS A N 1
ATOM 3385 C CA . HIS A 1 425 ? -14.978 21.172 10.893 1.00 84.56 425 HIS A CA 1
ATOM 3386 C C . HIS A 1 425 ? -16.193 22.067 11.186 1.00 84.56 425 HIS A C 1
ATOM 3388 O O . HIS A 1 425 ? -16.126 22.935 12.059 1.00 84.56 425 HIS A O 1
ATOM 3394 N N . PHE A 1 426 ? -17.317 21.818 10.507 1.00 84.81 426 PHE A N 1
ATOM 3395 C CA . PHE A 1 426 ? -18.561 22.581 10.659 1.00 84.81 426 PHE A CA 1
ATOM 3396 C C . PHE A 1 426 ? -19.474 22.062 11.781 1.00 84.81 426 PHE A C 1
ATOM 3398 O O . PHE A 1 426 ? -20.492 22.686 12.078 1.00 84.81 426 PHE A O 1
ATOM 3405 N N . GLY A 1 427 ? -19.116 20.943 12.417 1.00 84.62 427 GLY A N 1
ATOM 3406 C CA . GLY A 1 427 ? -19.880 20.333 13.501 1.00 84.62 427 GLY A CA 1
ATOM 3407 C C . GLY A 1 427 ? -20.026 21.266 14.698 1.00 84.62 427 GLY A C 1
ATOM 3408 O O . GLY A 1 427 ? -19.070 21.944 15.104 1.00 84.62 427 GLY A O 1
ATOM 3409 N N . LYS A 1 428 ? -21.226 21.298 15.274 1.00 83.00 428 LYS A N 1
ATOM 3410 C CA . LYS A 1 428 ? -21.537 22.093 16.463 1.00 83.00 428 LYS A CA 1
ATOM 3411 C C . LYS A 1 428 ? -21.644 21.191 17.703 1.00 83.00 428 LYS A C 1
ATOM 3413 O O . LYS A 1 428 ? -22.015 20.031 17.555 1.00 83.00 428 LYS A O 1
ATOM 3418 N N . PRO A 1 429 ? -21.332 21.694 18.913 1.00 79.06 429 PRO A N 1
ATOM 3419 C CA . PRO A 1 429 ? -21.365 20.895 20.146 1.00 79.06 429 PRO A CA 1
ATOM 3420 C C . PRO A 1 429 ? -22.757 20.410 20.587 1.00 79.06 429 PRO A C 1
ATOM 3422 O O . PRO A 1 429 ? -22.852 19.701 21.580 1.00 79.06 429 PRO A O 1
ATOM 3425 N N . ASP A 1 430 ? -23.821 20.822 19.900 1.00 81.00 430 ASP A N 1
ATOM 3426 C CA . ASP A 1 430 ? -25.226 20.548 20.211 1.00 81.00 430 ASP A CA 1
ATOM 3427 C C . ASP A 1 430 ? -25.902 19.581 19.219 1.00 81.00 430 ASP A C 1
ATOM 3429 O O . ASP A 1 430 ? -27.027 19.151 19.466 1.00 81.00 430 ASP A O 1
ATOM 3433 N N . ASN A 1 431 ? -25.240 19.210 18.114 1.00 82.81 431 ASN A N 1
ATOM 3434 C CA . ASN A 1 431 ? -25.785 18.285 17.117 1.00 82.81 431 ASN A CA 1
ATOM 3435 C C . ASN A 1 431 ? -24.752 17.230 16.695 1.00 82.81 431 ASN A C 1
ATOM 3437 O O . ASN A 1 431 ? -23.779 17.538 16.002 1.00 82.81 431 ASN A O 1
ATOM 3441 N N . PHE A 1 432 ? -25.019 15.972 17.062 1.00 82.62 432 PHE A N 1
ATOM 3442 C CA . PHE A 1 432 ? -24.144 14.826 16.803 1.00 82.62 432 PHE A CA 1
ATOM 3443 C C . PHE A 1 432 ? -24.686 13.829 15.766 1.00 82.62 432 PHE A C 1
ATOM 3445 O O . PHE A 1 432 ? -24.015 12.842 15.478 1.00 82.62 432 PHE A O 1
ATOM 3452 N N . GLU A 1 433 ? -25.853 14.067 15.160 1.00 80.88 433 GLU A N 1
ATOM 3453 C CA . GLU A 1 433 ? -26.523 13.089 14.281 1.00 80.88 433 GLU A CA 1
ATOM 3454 C C . GLU A 1 433 ? -25.630 12.647 13.107 1.00 80.88 433 GLU A C 1
ATOM 3456 O O . GLU A 1 433 ? -25.441 11.458 12.854 1.00 80.88 433 GLU A O 1
ATOM 3461 N N . HIS A 1 434 ? -24.977 13.606 12.446 1.00 78.56 434 HIS A N 1
ATOM 3462 C CA . HIS A 1 434 ? -24.052 13.344 11.337 1.00 78.56 434 HIS A CA 1
ATOM 3463 C C . HIS A 1 434 ? -22.614 13.012 11.778 1.00 78.56 434 HIS A C 1
ATOM 3465 O O . HIS A 1 434 ? -21.764 12.719 10.932 1.00 78.56 434 HIS A O 1
ATOM 3471 N N . LEU A 1 435 ? -22.332 13.082 13.081 1.00 83.25 435 LEU A N 1
ATOM 3472 C CA . LEU A 1 435 ? 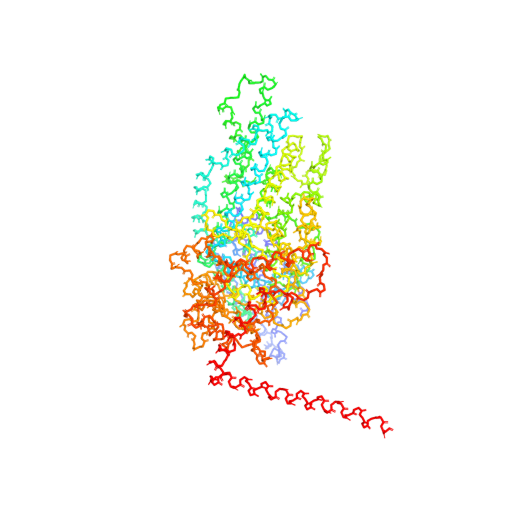-21.024 12.836 13.695 1.00 83.25 435 LEU A CA 1
ATOM 3473 C C . LEU A 1 435 ? -20.928 11.435 14.321 1.00 83.25 435 LEU A C 1
ATOM 3475 O O . LEU A 1 435 ? -19.839 10.859 14.356 1.00 83.25 435 LEU A O 1
ATOM 3479 N N . ALA A 1 436 ? -22.063 10.850 14.711 1.00 82.75 436 ALA A N 1
ATOM 3480 C CA . ALA A 1 436 ? -22.149 9.521 15.311 1.00 82.75 436 ALA A CA 1
ATOM 3481 C C . ALA A 1 436 ? -21.578 8.411 14.409 1.00 82.75 436 ALA A C 1
ATOM 3483 O O . ALA A 1 436 ? -20.956 7.475 14.903 1.00 82.75 436 ALA A O 1
ATOM 3484 N N . GLN A 1 437 ? -21.695 8.547 13.082 1.00 80.94 437 GLN A N 1
ATOM 3485 C CA . GLN A 1 437 ? -21.086 7.623 12.107 1.00 80.94 437 GLN A CA 1
ATOM 3486 C C . GLN A 1 437 ? -19.546 7.565 12.173 1.00 80.94 437 GLN A C 1
ATOM 3488 O O . GLN A 1 437 ? -18.940 6.638 11.640 1.00 80.94 437 GLN A O 1
ATOM 3493 N N . TYR A 1 438 ? -18.912 8.556 12.807 1.00 81.81 438 TYR A N 1
ATOM 3494 C CA . TYR A 1 438 ? -17.467 8.623 13.043 1.00 81.81 438 TYR A CA 1
ATOM 3495 C C . TYR A 1 438 ? -17.103 8.296 14.500 1.00 81.81 438 TYR A C 1
ATOM 3497 O O . TYR A 1 438 ? -15.993 8.591 14.934 1.00 81.81 438 TYR A O 1
ATOM 3505 N N . GLY A 1 439 ? -18.050 7.757 15.275 1.00 79.25 439 GLY A N 1
ATOM 3506 C CA . GLY A 1 439 ? -17.876 7.490 16.701 1.00 79.25 439 GLY A CA 1
ATOM 3507 C C . GLY A 1 439 ? -17.872 8.742 17.581 1.00 79.25 439 GLY A C 1
ATOM 3508 O O . GLY A 1 439 ? -17.532 8.640 18.751 1.00 79.25 439 GLY A O 1
ATOM 3509 N N . ILE A 1 440 ? -18.234 9.917 17.049 1.00 85.69 440 ILE A N 1
ATOM 3510 C CA . ILE A 1 440 ? -18.273 11.175 17.805 1.00 85.69 440 ILE A CA 1
ATOM 3511 C C . ILE A 1 440 ? -19.683 11.372 18.364 1.00 85.69 440 ILE A C 1
ATOM 3513 O O . ILE A 1 440 ? -20.631 11.633 17.622 1.00 85.69 440 ILE A O 1
ATOM 3517 N N . THR A 1 441 ? -19.805 11.269 19.682 1.00 84.94 441 THR A N 1
ATOM 3518 C CA . THR A 1 441 ? -21.083 11.264 20.412 1.00 84.94 441 THR A CA 1
ATOM 3519 C C . THR A 1 441 ? -21.223 12.401 21.415 1.00 84.94 441 THR A C 1
ATOM 3521 O O . THR A 1 441 ? -22.328 12.687 21.872 1.00 84.94 441 THR A O 1
ATOM 3524 N N . ASN A 1 442 ? -20.118 13.060 21.763 1.00 85.50 442 ASN A N 1
ATOM 3525 C CA . ASN A 1 442 ? -20.098 14.117 22.763 1.00 85.50 442 ASN A CA 1
ATOM 3526 C C . ASN A 1 442 ? -19.190 15.292 22.360 1.00 85.50 442 ASN A C 1
ATOM 3528 O O . ASN A 1 442 ? -18.406 15.230 21.407 1.00 85.50 442 ASN A O 1
ATOM 3532 N N . ALA A 1 443 ? -19.313 16.397 23.099 1.00 84.94 443 ALA A N 1
ATOM 3533 C CA . ALA A 1 443 ? -18.589 17.634 22.816 1.00 84.94 443 ALA A CA 1
ATOM 3534 C C . ALA A 1 443 ? -17.064 17.480 22.957 1.00 84.94 443 ALA A C 1
ATOM 3536 O O . ALA A 1 443 ? -16.322 18.118 22.209 1.00 84.94 443 ALA A O 1
ATOM 3537 N N . GLN A 1 444 ? -16.601 16.613 23.862 1.00 82.75 444 GLN A N 1
ATOM 3538 C CA . GLN A 1 444 ? -15.180 16.352 24.088 1.00 82.75 444 GLN A CA 1
ATOM 3539 C C . GLN A 1 444 ? -14.560 15.572 22.918 1.00 82.75 444 GLN A C 1
ATOM 3541 O O . GLN A 1 444 ? -13.481 15.918 22.443 1.00 82.75 444 GLN A O 1
ATOM 3546 N N . GLU A 1 445 ? -15.272 14.587 22.373 1.00 85.25 445 GLU A N 1
ATOM 3547 C CA . GLU A 1 445 ? -14.886 13.864 21.155 1.00 85.25 445 GLU A CA 1
ATOM 3548 C C . GLU A 1 445 ? -14.891 14.778 19.930 1.00 85.25 445 GLU A C 1
ATOM 3550 O O . GLU A 1 445 ? -13.970 14.724 19.116 1.00 85.25 445 GLU A O 1
ATOM 3555 N N . LEU A 1 446 ? -15.871 15.683 19.818 1.00 87.69 446 LEU A N 1
ATOM 3556 C CA . LEU A 1 446 ? -15.879 16.695 18.761 1.00 87.69 446 LEU A CA 1
ATOM 3557 C C . LEU A 1 446 ? -14.698 17.664 18.907 1.00 87.69 446 LEU A C 1
ATOM 3559 O O . LEU A 1 446 ? -14.065 18.028 17.911 1.00 87.69 446 LEU A O 1
ATOM 3563 N N . ALA A 1 447 ? -14.372 18.080 20.133 1.00 86.31 447 ALA A N 1
ATOM 3564 C CA . ALA A 1 447 ? -13.189 18.884 20.399 1.00 86.31 447 ALA A CA 1
ATOM 3565 C C . ALA A 1 447 ? -11.921 18.116 20.011 1.00 86.31 447 ALA A C 1
ATOM 3567 O O . ALA A 1 447 ? -11.065 18.686 19.336 1.00 86.31 447 ALA A O 1
ATOM 3568 N N . ASN A 1 448 ? -11.819 16.827 20.326 1.00 87.50 448 ASN A N 1
ATOM 3569 C CA . ASN A 1 448 ? -10.659 16.039 19.941 1.00 87.50 448 ASN A CA 1
ATOM 3570 C C . ASN A 1 448 ? -10.546 15.886 18.409 1.00 87.50 448 ASN A C 1
ATOM 3572 O O . ASN A 1 448 ? -9.505 16.173 17.814 1.00 87.50 448 ASN A O 1
ATOM 3576 N N . ALA A 1 449 ? -11.657 15.587 17.732 1.00 88.12 449 ALA A N 1
ATOM 3577 C CA . ALA A 1 449 ? -11.723 15.490 16.275 1.00 88.12 449 ALA A CA 1
ATOM 3578 C C . ALA A 1 449 ? -11.351 16.810 15.571 1.00 88.12 449 ALA A C 1
ATOM 3580 O O . ALA A 1 449 ? -10.629 16.807 14.569 1.00 88.12 449 ALA A O 1
ATOM 3581 N N . LYS A 1 450 ? -11.772 17.964 16.109 1.00 89.31 450 LYS A N 1
ATOM 3582 C CA . LYS A 1 450 ? -11.371 19.287 15.596 1.00 89.31 450 LYS A CA 1
ATOM 3583 C C . LYS A 1 450 ? -9.878 19.562 15.787 1.00 89.31 450 LYS A C 1
ATOM 3585 O O . LYS A 1 450 ? -9.256 20.162 14.910 1.00 89.31 450 LYS A O 1
ATOM 3590 N N . SER A 1 451 ? -9.292 19.113 16.898 1.00 89.25 451 SER A N 1
ATOM 3591 C CA . SER A 1 451 ? -7.842 19.178 17.125 1.00 89.25 451 SER A CA 1
ATOM 3592 C C . SER A 1 451 ? -7.093 18.291 16.129 1.00 89.25 451 SER A C 1
ATOM 3594 O O . SER A 1 451 ? -6.179 18.770 15.466 1.00 89.25 451 SER A O 1
ATOM 3596 N N . LYS A 1 452 ? -7.550 17.057 15.902 1.00 90.12 452 LYS A N 1
ATOM 3597 C CA . LYS A 1 452 ? -7.030 16.155 14.860 1.00 90.12 452 LYS A CA 1
ATOM 3598 C C . LYS A 1 452 ? -7.082 16.786 13.468 1.00 90.12 452 LYS A C 1
ATOM 3600 O O . LYS A 1 452 ? -6.081 16.771 12.753 1.00 90.12 452 LYS A O 1
ATOM 3605 N N . TRP A 1 453 ? -8.202 17.407 13.090 1.00 87.62 453 TRP A N 1
ATOM 3606 C CA . TRP A 1 453 ? -8.331 18.118 11.810 1.00 87.62 453 TRP A CA 1
ATOM 3607 C C . TRP A 1 453 ? -7.335 19.280 11.677 1.00 87.62 453 TRP A C 1
ATOM 3609 O O . TRP A 1 453 ? -6.617 19.358 10.677 1.00 87.62 453 TRP A O 1
ATOM 3619 N N . LEU A 1 454 ? -7.245 20.156 12.684 1.00 84.69 454 LEU A N 1
ATOM 3620 C CA . LEU A 1 454 ? -6.327 21.299 12.643 1.00 84.69 454 LEU A CA 1
ATOM 3621 C C . LEU A 1 454 ? -4.860 20.852 12.640 1.00 84.69 454 LEU A C 1
ATOM 3623 O O . LEU A 1 454 ? -4.029 21.427 11.942 1.00 84.69 454 LEU A O 1
ATOM 3627 N N . GLY A 1 455 ? -4.555 19.798 13.388 1.00 85.94 455 GLY A N 1
ATOM 3628 C CA . GLY A 1 455 ? -3.257 19.147 13.405 1.00 85.94 455 GLY A CA 1
ATOM 3629 C C . GLY A 1 455 ? -2.824 18.643 12.040 1.00 85.94 455 GLY A C 1
ATOM 3630 O O . GLY A 1 455 ? -1.728 18.956 11.582 1.00 85.94 455 GLY A O 1
ATOM 3631 N N . ARG A 1 456 ? -3.718 17.917 11.357 1.00 86.88 456 ARG A N 1
ATOM 3632 C CA . ARG A 1 456 ? -3.508 17.443 9.981 1.00 86.88 456 ARG A CA 1
ATOM 3633 C C . ARG A 1 456 ? -3.268 18.599 9.015 1.00 86.88 456 ARG A C 1
ATOM 3635 O O . ARG A 1 456 ? -2.391 18.497 8.164 1.00 86.88 456 ARG A O 1
ATOM 3642 N N . LEU A 1 457 ? -3.997 19.707 9.168 1.00 82.88 457 LEU A N 1
ATOM 3643 C CA . LEU A 1 457 ? -3.781 20.915 8.370 1.00 82.88 457 LEU A CA 1
ATOM 3644 C C . LEU A 1 457 ? -2.384 21.507 8.617 1.00 82.88 457 LEU A C 1
ATOM 3646 O O . LEU A 1 457 ? -1.634 21.717 7.666 1.00 82.88 457 LEU A O 1
ATOM 3650 N N . ALA A 1 458 ? -2.013 21.737 9.878 1.00 81.62 458 ALA A N 1
ATOM 3651 C CA . ALA A 1 458 ? -0.723 22.319 10.246 1.00 81.62 458 ALA A CA 1
ATOM 3652 C C . ALA A 1 458 ? 0.458 21.445 9.789 1.00 81.62 458 ALA A C 1
ATOM 3654 O O . ALA A 1 458 ? 1.406 21.938 9.172 1.00 81.62 458 ALA A O 1
ATOM 3655 N N . MET A 1 459 ? 0.375 20.137 10.031 1.00 84.56 459 MET A N 1
ATOM 3656 C CA . MET A 1 459 ? 1.400 19.174 9.632 1.00 84.56 459 MET A CA 1
ATOM 3657 C C . MET A 1 459 ? 1.464 19.014 8.116 1.00 84.56 459 MET A C 1
ATOM 3659 O O . MET A 1 459 ? 2.553 19.066 7.549 1.00 84.56 459 MET A O 1
ATOM 3663 N N . GLY A 1 460 ? 0.321 18.926 7.433 1.00 79.19 460 GLY A N 1
ATOM 3664 C CA . GLY A 1 460 ? 0.265 18.916 5.974 1.00 79.19 460 GLY A CA 1
ATOM 3665 C C . GLY A 1 460 ? 0.924 20.153 5.354 1.00 79.19 460 GLY A C 1
ATOM 3666 O O . GLY A 1 460 ? 1.662 20.027 4.375 1.00 79.19 460 GLY A O 1
ATOM 3667 N N . MET A 1 461 ? 0.736 21.342 5.940 1.00 75.81 461 MET A N 1
ATOM 3668 C CA . MET A 1 461 ? 1.386 22.579 5.485 1.00 75.81 461 MET A CA 1
ATOM 3669 C C . MET A 1 461 ? 2.902 22.543 5.714 1.00 75.81 461 MET A C 1
ATOM 3671 O O . MET A 1 461 ? 3.671 22.851 4.801 1.00 75.81 461 MET A O 1
ATOM 3675 N N . GLY A 1 462 ? 3.351 22.103 6.894 1.00 77.00 462 GLY A N 1
ATOM 3676 C CA . GLY A 1 462 ? 4.778 21.948 7.198 1.00 77.00 462 GLY A CA 1
ATOM 3677 C C . GLY A 1 462 ? 5.474 20.935 6.282 1.00 77.00 462 GLY A C 1
ATOM 3678 O O . GLY A 1 462 ? 6.556 21.197 5.754 1.00 77.00 462 GLY A O 1
ATOM 3679 N N . ILE A 1 463 ? 4.820 19.802 6.022 1.00 83.06 463 ILE A N 1
ATOM 3680 C CA . ILE A 1 463 ? 5.302 18.772 5.100 1.00 83.06 463 ILE A CA 1
ATOM 3681 C C . ILE A 1 463 ? 5.304 19.269 3.654 1.00 83.06 463 ILE A C 1
ATOM 3683 O O . ILE A 1 463 ? 6.245 18.970 2.921 1.00 83.06 463 ILE A O 1
ATOM 3687 N N . THR A 1 464 ? 4.307 20.058 3.246 1.00 79.88 464 THR A N 1
ATOM 3688 C CA . THR A 1 464 ? 4.291 20.697 1.923 1.00 79.88 464 THR A CA 1
ATOM 3689 C C . THR A 1 464 ? 5.510 21.596 1.759 1.00 79.88 464 THR A C 1
ATOM 3691 O O . THR A 1 464 ? 6.269 21.427 0.806 1.00 79.88 464 THR A O 1
ATOM 3694 N N . TYR A 1 465 ? 5.765 22.482 2.726 1.00 75.19 465 TYR A N 1
ATOM 3695 C CA . TYR A 1 465 ? 6.939 23.354 2.720 1.00 75.19 465 TYR A CA 1
ATOM 3696 C C . TYR A 1 465 ? 8.249 22.556 2.648 1.00 75.19 465 TYR A C 1
ATOM 3698 O O . TYR A 1 465 ? 9.097 22.820 1.792 1.00 75.19 465 TYR A O 1
ATOM 3706 N N . MET A 1 466 ? 8.396 21.526 3.488 1.00 81.50 466 MET A N 1
ATOM 3707 C CA . MET A 1 466 ? 9.560 20.639 3.459 1.00 81.50 466 MET A CA 1
ATOM 3708 C C . MET A 1 466 ? 9.706 19.930 2.107 1.00 81.50 466 MET A C 1
ATOM 3710 O O . MET A 1 466 ? 10.815 19.834 1.583 1.00 81.50 466 MET A O 1
ATOM 3714 N N . GLY A 1 467 ? 8.605 19.440 1.536 1.00 81.56 467 GLY A N 1
ATOM 3715 C CA . GLY A 1 467 ? 8.572 18.773 0.240 1.00 81.56 467 GLY A CA 1
ATOM 3716 C C . GLY A 1 467 ? 9.060 19.688 -0.877 1.00 81.56 467 GLY A C 1
ATOM 3717 O O . GLY A 1 467 ? 9.925 19.284 -1.652 1.00 81.56 467 GLY A O 1
ATOM 3718 N N . VAL A 1 468 ? 8.593 20.942 -0.910 1.00 74.75 468 VAL A N 1
ATOM 3719 C CA . VAL A 1 468 ? 9.072 21.950 -1.869 1.00 74.75 468 VAL A CA 1
ATOM 3720 C C . VAL A 1 468 ? 10.573 22.189 -1.697 1.00 74.75 468 VAL A C 1
ATOM 3722 O O . VAL A 1 468 ? 11.321 22.077 -2.665 1.00 74.75 468 VAL A O 1
ATOM 3725 N N . GLN A 1 469 ? 11.050 22.428 -0.472 1.00 72.00 469 GLN A N 1
ATOM 3726 C CA . GLN A 1 469 ? 12.481 22.640 -0.204 1.00 72.00 469 GLN A CA 1
ATOM 3727 C C . GLN A 1 469 ? 13.335 21.430 -0.615 1.00 72.00 469 GLN A C 1
ATOM 3729 O O . GLN A 1 469 ? 14.394 21.568 -1.235 1.00 72.00 469 GLN A O 1
ATOM 3734 N N . LYS A 1 470 ? 12.871 20.214 -0.314 1.00 80.81 470 LYS A N 1
ATOM 3735 C CA . LYS A 1 470 ? 13.556 18.975 -0.697 1.00 80.81 470 LYS A CA 1
ATOM 3736 C C . LYS A 1 470 ? 13.540 18.752 -2.201 1.00 80.81 470 LYS A C 1
ATOM 3738 O O . LYS A 1 470 ? 14.532 18.263 -2.731 1.00 80.81 470 LYS A O 1
ATOM 3743 N N . TYR A 1 471 ? 12.475 19.126 -2.899 1.00 77.94 471 TYR A N 1
ATOM 3744 C CA . TYR A 1 471 ? 12.443 19.081 -4.356 1.00 77.94 471 TYR A CA 1
ATOM 3745 C C . TYR A 1 471 ? 13.446 20.065 -4.969 1.00 77.94 471 TYR A C 1
ATOM 3747 O O . TYR A 1 471 ? 14.296 19.654 -5.757 1.00 77.94 471 TYR A O 1
ATOM 3755 N N . LEU A 1 472 ? 13.433 21.327 -4.525 1.00 69.88 472 LEU A N 1
ATOM 3756 C CA . LEU A 1 472 ? 14.346 22.370 -5.011 1.00 69.88 472 LEU A CA 1
ATOM 3757 C C . LEU A 1 472 ? 15.826 22.021 -4.784 1.00 69.88 472 LEU A C 1
ATOM 3759 O O . LEU A 1 472 ? 16.674 22.335 -5.614 1.00 69.88 472 LEU A O 1
ATOM 3763 N N . THR A 1 473 ? 16.137 21.323 -3.691 1.00 70.12 473 THR A N 1
ATOM 3764 C CA . THR A 1 473 ? 17.498 20.858 -3.368 1.00 70.12 473 THR A CA 1
ATOM 3765 C C . THR A 1 473 ? 17.875 19.519 -4.026 1.00 70.12 473 THR A C 1
ATOM 3767 O O . THR A 1 473 ? 18.942 18.979 -3.746 1.00 70.12 473 THR A O 1
ATOM 3770 N N . GLY A 1 474 ? 17.021 18.940 -4.884 1.00 71.94 474 GLY A N 1
ATOM 3771 C CA . GLY A 1 474 ? 17.255 17.634 -5.531 1.00 71.94 474 GLY A CA 1
ATOM 3772 C C . GLY A 1 474 ? 17.136 16.422 -4.589 1.00 71.94 474 GLY A C 1
ATOM 3773 O O . GLY A 1 474 ? 17.421 15.272 -4.956 1.00 71.94 474 GLY A O 1
ATOM 3774 N N . GLY A 1 475 ? 16.696 16.670 -3.356 1.00 76.62 475 GLY A N 1
ATOM 3775 C CA . GLY A 1 475 ? 16.449 15.678 -2.324 1.00 76.62 475 GLY A CA 1
ATOM 3776 C C . GLY A 1 475 ? 15.124 14.933 -2.478 1.00 76.62 475 GLY A C 1
ATOM 3777 O O . GLY A 1 475 ? 14.988 13.896 -1.848 1.00 76.62 475 GLY A O 1
ATOM 3778 N N . LEU A 1 476 ? 14.175 15.387 -3.301 1.00 83.25 476 LEU A N 1
ATOM 3779 C CA . LEU A 1 476 ? 12.877 14.731 -3.517 1.00 83.25 476 LEU A CA 1
ATOM 3780 C C . LEU A 1 476 ? 12.705 14.280 -4.970 1.00 83.25 476 LEU A C 1
ATOM 3782 O O . LEU A 1 476 ? 13.161 14.949 -5.891 1.00 83.25 476 LEU A O 1
ATOM 3786 N N . THR A 1 477 ? 12.053 13.139 -5.183 1.00 82.31 477 THR A N 1
ATOM 3787 C CA . THR A 1 477 ? 11.755 12.595 -6.520 1.00 82.31 477 THR A CA 1
ATOM 3788 C C . THR A 1 477 ? 10.346 12.026 -6.568 1.00 82.31 477 THR A C 1
ATOM 3790 O O . THR A 1 477 ? 9.940 11.324 -5.642 1.00 82.31 477 THR A O 1
ATOM 3793 N N . GLY A 1 478 ? 9.620 12.324 -7.646 1.00 80.75 478 GLY A N 1
ATOM 3794 C CA . GLY A 1 478 ? 8.238 11.901 -7.845 1.00 80.75 478 GLY A CA 1
ATOM 3795 C C . GLY A 1 478 ? 8.115 10.601 -8.634 1.00 80.75 478 GLY A C 1
ATOM 3796 O O . GLY A 1 478 ? 9.007 9.749 -8.651 1.00 80.75 478 GLY A O 1
ATOM 3797 N N . ASN A 1 479 ? 6.983 10.455 -9.308 1.00 80.94 479 ASN A N 1
ATOM 3798 C CA . ASN A 1 479 ? 6.707 9.443 -10.322 1.00 80.94 479 ASN A CA 1
ATOM 3799 C C . ASN A 1 479 ? 7.386 9.747 -11.667 1.00 80.94 479 ASN A C 1
ATOM 3801 O O . ASN A 1 479 ? 7.426 8.861 -12.533 1.00 80.94 479 ASN A O 1
ATOM 3805 N N . GLY A 1 480 ? 7.957 10.946 -11.811 1.00 75.94 480 GLY A N 1
ATOM 3806 C CA . GLY A 1 480 ? 8.709 11.403 -12.972 1.00 75.94 480 GLY A CA 1
ATOM 3807 C C . GLY A 1 480 ? 7.817 12.036 -14.042 1.00 75.94 480 GLY A C 1
ATOM 3808 O O . GLY A 1 480 ? 6.598 12.132 -13.867 1.00 75.94 480 GLY A O 1
ATOM 3809 N N . PRO A 1 481 ? 8.402 12.426 -15.185 1.00 74.00 481 PRO A N 1
ATOM 3810 C CA . PRO A 1 481 ? 7.678 13.097 -16.253 1.00 74.00 481 PRO A CA 1
ATOM 3811 C C . PRO A 1 481 ? 6.526 12.242 -16.800 1.00 74.00 481 PRO A C 1
ATOM 3813 O O . PRO A 1 481 ? 6.574 11.001 -16.810 1.00 74.00 481 PRO A O 1
ATOM 3816 N N . VAL A 1 482 ? 5.470 12.914 -17.262 1.00 71.25 482 VAL A N 1
ATOM 3817 C CA . VAL A 1 482 ? 4.296 12.292 -17.887 1.00 71.25 482 VAL A CA 1
ATOM 3818 C C . VAL A 1 482 ? 4.721 11.532 -19.142 1.00 71.25 482 VAL A C 1
ATOM 3820 O O . VAL A 1 482 ? 4.231 10.418 -19.359 1.00 71.25 482 VAL A O 1
ATOM 3823 N N . ASP A 1 483 ? 5.681 12.072 -19.904 1.00 70.06 483 ASP A N 1
ATOM 3824 C CA . ASP A 1 483 ? 6.274 11.392 -21.054 1.00 70.06 483 ASP A CA 1
ATOM 3825 C C . ASP A 1 483 ? 7.029 10.116 -20.611 1.00 70.06 483 ASP A C 1
ATOM 3827 O O . ASP A 1 483 ? 8.037 10.182 -19.892 1.00 70.06 483 ASP A O 1
ATOM 3831 N N . PRO A 1 484 ? 6.573 8.917 -21.030 1.00 68.69 484 PRO A N 1
ATOM 3832 C CA . PRO A 1 484 ? 7.209 7.663 -20.649 1.00 68.69 484 PRO A CA 1
ATOM 3833 C C . PRO A 1 484 ? 8.643 7.498 -21.159 1.00 68.69 484 PRO A C 1
ATOM 3835 O O . PRO A 1 484 ? 9.387 6.727 -20.550 1.00 68.69 484 PRO A O 1
ATOM 3838 N N . SER A 1 485 ? 9.008 8.156 -22.262 1.00 67.31 485 SER A N 1
ATOM 3839 C CA . SER A 1 485 ? 10.336 8.060 -22.874 1.00 67.31 485 SER A CA 1
ATOM 3840 C C . SER A 1 485 ? 11.384 8.804 -22.047 1.00 67.31 485 SER A C 1
ATOM 3842 O O . SER A 1 485 ? 12.385 8.194 -21.670 1.00 67.31 485 SER A O 1
ATOM 3844 N N . ILE A 1 486 ? 11.081 10.043 -21.652 1.00 70.19 486 ILE A N 1
ATOM 3845 C CA . ILE A 1 486 ? 11.906 10.874 -20.761 1.00 70.19 486 ILE A CA 1
ATOM 3846 C C . ILE A 1 486 ? 12.069 10.175 -19.410 1.00 70.19 486 ILE A C 1
ATOM 3848 O O . ILE A 1 486 ? 13.174 9.891 -18.951 1.00 70.19 486 ILE A O 1
ATOM 3852 N N . ARG A 1 487 ? 10.956 9.741 -18.802 1.00 75.50 487 ARG A N 1
ATOM 3853 C CA . ARG A 1 487 ? 11.022 9.012 -17.527 1.00 75.50 487 ARG A CA 1
ATOM 3854 C C . ARG A 1 487 ? 11.894 7.756 -17.611 1.00 75.50 487 ARG A C 1
ATOM 3856 O O . ARG A 1 487 ? 12.639 7.465 -16.678 1.00 75.50 487 ARG A O 1
ATOM 3863 N N . LYS A 1 488 ? 11.791 6.982 -18.696 1.00 73.19 488 LYS A N 1
ATOM 3864 C CA . LYS A 1 488 ? 12.614 5.780 -18.868 1.00 73.19 488 LYS A CA 1
ATOM 3865 C C . LYS A 1 488 ? 14.094 6.133 -18.983 1.00 73.19 488 LYS A C 1
ATOM 3867 O O . LYS A 1 488 ? 14.915 5.397 -18.448 1.00 73.19 488 LYS A O 1
ATOM 3872 N N . MET A 1 489 ? 14.441 7.232 -19.644 1.00 72.50 489 MET A N 1
ATOM 3873 C CA . MET A 1 489 ? 15.835 7.645 -19.739 1.00 72.50 489 MET A CA 1
ATOM 3874 C C . MET A 1 489 ? 16.379 8.104 -18.383 1.00 72.50 489 MET A C 1
ATOM 3876 O O . MET A 1 489 ? 17.486 7.708 -18.027 1.00 72.50 489 MET A O 1
ATOM 3880 N N . TRP A 1 490 ? 15.588 8.826 -17.579 1.00 75.56 490 TRP A N 1
ATOM 3881 C CA . TRP A 1 490 ? 15.955 9.128 -16.191 1.00 75.56 490 TRP A CA 1
ATOM 3882 C C . TRP A 1 490 ? 16.255 7.839 -15.422 1.00 75.56 490 TRP A C 1
ATOM 3884 O O . TRP A 1 490 ? 17.310 7.722 -14.800 1.00 75.56 490 TRP A O 1
ATOM 3894 N N . GLU A 1 491 ? 15.369 6.842 -15.500 1.00 77.56 491 GLU A N 1
ATOM 3895 C CA . GLU A 1 491 ? 15.578 5.535 -14.862 1.00 77.56 491 GLU A CA 1
ATOM 3896 C C . GLU A 1 491 ? 16.845 4.844 -15.362 1.00 77.56 491 GLU A C 1
ATOM 3898 O O . GLU A 1 491 ? 17.607 4.279 -14.572 1.00 77.56 491 GLU A O 1
ATOM 3903 N N . ASP A 1 492 ? 17.065 4.841 -16.676 1.00 73.19 492 ASP A N 1
ATOM 3904 C CA . ASP A 1 492 ? 18.243 4.249 -17.310 1.00 73.19 492 ASP A CA 1
ATOM 3905 C C . ASP A 1 492 ? 19.528 4.995 -16.907 1.00 73.19 492 ASP A C 1
ATOM 3907 O O . ASP A 1 492 ? 20.580 4.369 -16.827 1.00 73.19 492 ASP A O 1
ATOM 3911 N N . GLY A 1 493 ? 19.443 6.285 -16.562 1.00 71.00 493 GLY A N 1
ATOM 3912 C CA . GLY A 1 493 ? 20.519 7.080 -15.962 1.00 71.00 493 GLY A CA 1
ATOM 3913 C C . GLY A 1 493 ? 20.711 6.878 -14.453 1.00 71.00 493 GLY A C 1
ATOM 3914 O O . GLY A 1 493 ? 21.608 7.477 -13.863 1.00 71.00 493 GLY A O 1
ATOM 3915 N N . GLY A 1 494 ? 19.909 6.022 -13.814 1.00 71.38 494 GLY A N 1
ATOM 3916 C CA . GLY A 1 494 ? 20.006 5.711 -12.384 1.00 71.38 494 GLY A CA 1
ATOM 3917 C C . GLY A 1 494 ? 19.040 6.490 -11.490 1.00 71.38 494 GLY A C 1
ATOM 3918 O O . GLY A 1 494 ? 19.136 6.384 -10.272 1.00 71.38 494 GLY A O 1
ATOM 3919 N N . TRP A 1 495 ? 18.096 7.240 -12.062 1.00 76.38 495 TRP A N 1
ATOM 3920 C CA . TRP A 1 495 ? 17.029 7.872 -11.294 1.00 76.38 495 TRP A CA 1
ATOM 3921 C C . TRP A 1 495 ? 16.090 6.833 -10.679 1.00 76.38 495 TRP A C 1
ATOM 3923 O O . TRP A 1 495 ? 15.595 5.930 -11.359 1.00 76.38 495 TRP A O 1
ATOM 3933 N N . GLU A 1 496 ? 15.761 7.025 -9.407 1.00 77.12 496 GLU A N 1
ATOM 3934 C CA . GLU A 1 496 ? 14.771 6.213 -8.712 1.00 77.12 496 GLU A CA 1
ATOM 3935 C C . GLU A 1 496 ? 13.502 7.015 -8.406 1.00 77.12 496 GLU A C 1
ATOM 3937 O O . GLU A 1 496 ? 13.548 8.174 -7.984 1.00 77.12 496 GLU A O 1
ATOM 3942 N N . ARG A 1 497 ? 12.353 6.368 -8.625 1.00 83.25 497 ARG A N 1
ATOM 3943 C CA . ARG A 1 497 ? 11.022 6.937 -8.388 1.00 83.25 497 ARG A CA 1
ATOM 3944 C C . ARG A 1 497 ? 10.740 7.053 -6.897 1.00 83.25 497 ARG A C 1
ATOM 3946 O O . ARG A 1 497 ? 11.016 6.117 -6.153 1.00 83.25 497 ARG A O 1
ATOM 3953 N N . GLY A 1 498 ? 10.066 8.130 -6.501 1.00 83.12 498 GLY A N 1
ATOM 3954 C CA . GLY A 1 498 ? 9.410 8.210 -5.200 1.00 83.12 498 GLY A CA 1
ATOM 3955 C C . GLY A 1 498 ? 10.370 8.145 -4.017 1.00 83.12 498 GLY A C 1
ATOM 3956 O O . GLY A 1 498 ? 10.122 7.389 -3.089 1.00 83.12 498 GLY A O 1
ATOM 3957 N N . THR A 1 499 ? 11.469 8.895 -4.046 1.00 84.44 499 THR A N 1
ATOM 3958 C CA . THR A 1 499 ? 12.473 8.895 -2.967 1.00 84.44 499 THR A CA 1
ATOM 3959 C C . THR A 1 499 ? 12.660 10.271 -2.342 1.00 84.44 499 THR A C 1
ATOM 3961 O O . THR A 1 499 ? 12.545 11.290 -3.032 1.00 84.44 499 THR A O 1
ATOM 3964 N N . ILE A 1 500 ? 13.015 10.290 -1.058 1.00 83.75 500 ILE A N 1
ATOM 3965 C CA . ILE A 1 500 ? 13.415 11.485 -0.310 1.00 83.75 500 ILE A CA 1
ATOM 3966 C C . ILE A 1 500 ? 14.801 11.301 0.315 1.00 83.75 500 ILE A C 1
ATOM 3968 O O . ILE A 1 500 ? 15.123 10.240 0.838 1.00 83.75 500 ILE A O 1
ATOM 3972 N N . SER A 1 501 ? 15.630 12.340 0.265 1.00 80.88 501 SER A N 1
ATOM 3973 C CA . SER A 1 501 ? 16.945 12.397 0.896 1.00 80.88 501 SER A CA 1
ATOM 3974 C C . SER A 1 501 ? 16.834 12.996 2.295 1.00 80.88 501 SER A C 1
ATOM 3976 O O . SER A 1 501 ? 16.522 14.184 2.460 1.00 80.88 501 SER A O 1
ATOM 3978 N N . LEU A 1 502 ? 17.113 12.177 3.305 1.00 73.75 502 LEU A N 1
ATOM 3979 C CA . LEU A 1 502 ? 17.150 12.538 4.719 1.00 73.75 502 LEU A CA 1
ATOM 3980 C C . LEU A 1 502 ? 18.514 12.117 5.276 1.00 73.75 502 LEU A C 1
ATOM 3982 O O . LEU A 1 502 ? 18.991 11.027 4.985 1.00 73.75 502 LEU A O 1
ATOM 3986 N N . PHE A 1 503 ? 19.175 12.986 6.044 1.00 72.81 503 PHE A N 1
ATOM 3987 C CA . PHE A 1 503 ? 20.471 12.674 6.677 1.00 72.81 503 PHE A CA 1
ATOM 3988 C C . PHE A 1 503 ? 21.560 12.161 5.706 1.00 72.81 503 PHE A C 1
ATOM 3990 O O . PHE A 1 503 ? 22.364 11.300 6.052 1.00 72.81 503 PHE A O 1
ATOM 3997 N N . GLY A 1 504 ? 21.565 12.650 4.461 1.00 66.38 504 GLY A N 1
ATOM 3998 C CA . GLY A 1 504 ? 22.514 12.219 3.426 1.00 66.38 504 GLY A CA 1
ATOM 3999 C C . GLY A 1 504 ? 22.216 10.850 2.798 1.00 66.38 504 GLY A C 1
ATOM 4000 O O . GLY A 1 504 ? 22.972 10.403 1.939 1.00 66.38 504 GLY A O 1
ATOM 4001 N N . GLN A 1 505 ? 21.116 10.193 3.175 1.00 71.12 505 GLN A N 1
ATOM 4002 C CA . GLN A 1 505 ? 20.676 8.911 2.621 1.00 71.12 505 GLN A CA 1
ATOM 4003 C C . GLN A 1 505 ? 19.313 9.051 1.936 1.00 71.12 505 GLN A C 1
ATOM 4005 O O . GLN A 1 505 ? 18.474 9.848 2.353 1.00 71.12 505 GLN A O 1
ATOM 4010 N N . ARG A 1 506 ? 19.076 8.278 0.869 1.00 76.38 506 ARG A N 1
ATOM 4011 C CA . ARG A 1 506 ? 17.779 8.257 0.179 1.00 76.38 506 ARG A CA 1
ATOM 4012 C C . ARG A 1 506 ? 16.896 7.136 0.719 1.00 76.38 506 ARG A C 1
ATOM 4014 O O . ARG A 1 506 ? 17.344 5.994 0.819 1.00 76.38 506 ARG A O 1
ATOM 4021 N N . PHE A 1 507 ? 15.644 7.478 0.993 1.00 78.12 507 PHE A N 1
ATOM 4022 C CA . PHE A 1 507 ? 14.594 6.596 1.493 1.00 78.12 507 PHE A CA 1
ATOM 4023 C C . PHE A 1 507 ? 13.412 6.556 0.525 1.00 78.12 507 PHE A C 1
ATOM 4025 O O . PHE A 1 507 ? 13.164 7.514 -0.208 1.00 78.12 507 PHE A O 1
ATOM 4032 N N . ASP A 1 508 ? 12.680 5.445 0.535 1.00 81.38 508 ASP A N 1
ATOM 4033 C CA . ASP A 1 508 ? 11.460 5.241 -0.253 1.00 81.38 508 ASP A CA 1
ATOM 4034 C C . ASP A 1 508 ? 10.275 5.996 0.383 1.00 81.38 508 ASP A C 1
ATOM 4036 O O . ASP A 1 508 ? 9.937 5.761 1.545 1.00 81.38 508 ASP A O 1
ATOM 4040 N N . LEU A 1 509 ? 9.633 6.898 -0.367 1.00 78.12 509 LEU A N 1
ATOM 4041 C CA . LEU A 1 509 ? 8.490 7.692 0.103 1.00 78.12 509 LEU A CA 1
ATOM 4042 C C . LEU A 1 509 ? 7.291 6.819 0.477 1.00 78.12 509 LEU A C 1
ATOM 4044 O O . LEU A 1 509 ? 6.525 7.210 1.350 1.00 78.12 509 LEU A O 1
ATOM 4048 N N . ASP A 1 510 ? 7.149 5.626 -0.110 1.00 74.38 510 ASP A N 1
ATOM 4049 C CA . ASP A 1 510 ? 6.064 4.688 0.226 1.00 74.38 510 ASP A CA 1
ATOM 4050 C C . ASP A 1 510 ? 6.245 4.022 1.604 1.00 74.38 510 ASP A C 1
ATOM 4052 O O . ASP A 1 510 ? 5.494 3.119 1.975 1.00 74.38 510 ASP A O 1
ATOM 4056 N N . THR A 1 511 ? 7.292 4.388 2.345 1.00 69.00 511 THR A N 1
ATOM 4057 C CA . THR A 1 511 ? 7.454 4.034 3.765 1.00 69.00 511 THR A CA 1
ATOM 4058 C C . THR A 1 511 ? 7.043 5.167 4.706 1.00 69.00 511 THR A C 1
ATOM 4060 O O . THR A 1 511 ? 6.949 4.945 5.907 1.00 69.00 511 THR A O 1
ATOM 4063 N N . ILE A 1 512 ? 6.759 6.354 4.160 1.00 71.19 512 ILE A N 1
ATOM 4064 C CA . ILE A 1 512 ? 6.402 7.579 4.886 1.00 71.19 512 ILE A CA 1
ATOM 4065 C C . ILE A 1 512 ? 4.945 7.947 4.551 1.00 71.19 512 ILE A C 1
ATOM 4067 O O . ILE A 1 512 ? 4.620 9.053 4.112 1.00 71.19 512 ILE A O 1
ATOM 4071 N N . GLU A 1 513 ? 4.048 6.977 4.706 1.00 73.62 513 GLU A N 1
ATOM 4072 C CA . GLU A 1 513 ? 2.607 7.239 4.722 1.00 73.62 513 GLU A CA 1
ATOM 4073 C C . GLU A 1 513 ? 2.248 8.024 5.999 1.00 73.62 513 GLU A C 1
ATOM 4075 O O . GLU A 1 513 ? 2.877 7.791 7.035 1.00 73.62 513 GLU A O 1
ATOM 4080 N N . PRO A 1 514 ? 1.289 8.971 5.962 1.00 76.69 514 PRO A N 1
ATOM 4081 C CA . PRO A 1 514 ? 0.344 9.282 4.880 1.00 76.69 514 PRO A CA 1
ATOM 4082 C C . PRO A 1 514 ? 0.742 10.494 4.012 1.00 76.69 514 PRO A C 1
ATOM 4084 O O . PRO A 1 514 ? -0.115 11.159 3.433 1.00 76.69 514 PRO A O 1
ATOM 4087 N N . TYR A 1 515 ? 2.029 10.845 3.966 1.00 80.50 515 TYR A N 1
ATOM 4088 C CA . TYR A 1 515 ? 2.512 12.030 3.244 1.00 80.50 515 TYR A CA 1
ATOM 4089 C C . TYR A 1 515 ? 3.139 11.701 1.885 1.00 80.50 515 TYR A C 1
ATOM 4091 O O . TYR A 1 515 ? 3.543 12.607 1.148 1.00 80.50 515 TYR A O 1
ATOM 4099 N N . SER A 1 516 ? 3.214 10.415 1.537 1.00 80.75 516 SER A N 1
ATOM 4100 C CA . SER A 1 516 ? 3.867 9.923 0.326 1.00 80.75 516 SER A CA 1
ATOM 4101 C C . SER A 1 516 ? 3.252 10.542 -0.935 1.00 80.75 516 SER A C 1
ATOM 4103 O O . SER A 1 516 ? 3.988 11.035 -1.792 1.00 80.75 516 SER A O 1
ATOM 4105 N N . ILE A 1 517 ? 1.916 10.594 -1.031 1.00 80.31 517 ILE A N 1
ATOM 4106 C CA . ILE A 1 517 ? 1.210 11.142 -2.194 1.00 80.31 517 ILE A CA 1
ATOM 4107 C C . ILE A 1 517 ? 1.434 12.647 -2.285 1.00 80.31 517 ILE A C 1
ATOM 4109 O O . ILE A 1 517 ? 1.748 13.139 -3.361 1.00 80.31 517 ILE A O 1
ATOM 4113 N N . LEU A 1 518 ? 1.343 13.374 -1.169 1.00 80.88 518 LEU A N 1
ATOM 4114 C CA . LEU A 1 518 ? 1.587 14.817 -1.137 1.00 80.88 518 LEU A CA 1
ATOM 4115 C C . LEU A 1 518 ? 2.993 15.158 -1.647 1.00 80.88 518 LEU A C 1
ATOM 4117 O O . LEU A 1 518 ? 3.144 15.979 -2.550 1.00 80.88 518 LEU A O 1
ATOM 4121 N N . MET A 1 519 ? 4.015 14.477 -1.126 1.00 84.44 519 MET A N 1
ATOM 4122 C CA . MET A 1 519 ? 5.401 14.682 -1.546 1.00 84.44 519 MET A CA 1
ATOM 4123 C C . MET A 1 519 ? 5.640 14.277 -3.005 1.00 84.44 519 MET A C 1
ATOM 4125 O O . MET A 1 519 ? 6.310 15.000 -3.744 1.00 84.44 519 MET A O 1
ATOM 4129 N N . LYS A 1 520 ? 5.076 13.148 -3.448 1.00 84.00 520 LYS A N 1
ATOM 4130 C CA . LYS A 1 520 ? 5.162 12.725 -4.852 1.00 84.00 520 LYS A CA 1
ATOM 4131 C C . LYS A 1 520 ? 4.477 13.725 -5.775 1.00 84.00 520 LYS A C 1
ATOM 4133 O O . LYS A 1 520 ? 5.051 14.039 -6.805 1.00 84.00 520 LYS A O 1
ATOM 4138 N N . SER A 1 521 ? 3.323 14.272 -5.397 1.00 77.88 521 SER A N 1
ATOM 4139 C CA . SER A 1 521 ? 2.609 15.282 -6.184 1.00 77.88 521 SER A CA 1
ATOM 4140 C C . SER A 1 521 ? 3.391 16.592 -6.295 1.00 77.88 521 SER A C 1
ATOM 4142 O O . SER A 1 521 ? 3.441 17.164 -7.379 1.00 77.88 521 SER A O 1
ATOM 4144 N N . ILE A 1 522 ? 4.063 17.033 -5.225 1.00 79.06 522 ILE A N 1
ATOM 4145 C CA . ILE A 1 522 ? 4.987 18.182 -5.274 1.00 79.06 522 ILE A CA 1
ATOM 4146 C C . ILE A 1 522 ? 6.106 17.927 -6.287 1.00 79.06 522 ILE A C 1
ATOM 4148 O O . ILE A 1 522 ? 6.381 18.771 -7.141 1.00 79.06 522 ILE A O 1
ATOM 4152 N N . ALA A 1 523 ? 6.733 16.752 -6.211 1.00 82.94 523 ALA A N 1
ATOM 4153 C CA . ALA A 1 523 ? 7.804 16.394 -7.126 1.00 82.94 523 ALA A CA 1
ATOM 4154 C C . ALA A 1 523 ? 7.307 16.180 -8.563 1.00 82.94 523 ALA A C 1
ATOM 4156 O O . ALA A 1 523 ? 8.007 16.559 -9.488 1.00 82.94 523 ALA A O 1
ATOM 4157 N N . ASP A 1 524 ? 6.098 15.654 -8.766 1.00 79.00 524 ASP A N 1
ATOM 4158 C CA . ASP A 1 524 ? 5.497 15.458 -10.088 1.00 79.00 524 ASP A CA 1
ATOM 4159 C C . ASP A 1 524 ? 5.163 16.789 -10.763 1.00 79.00 524 ASP A C 1
ATOM 4161 O O . ASP A 1 524 ? 5.394 16.930 -11.963 1.00 79.00 524 ASP A O 1
ATOM 4165 N N . VAL A 1 525 ? 4.643 17.775 -10.021 1.00 75.00 525 VAL A N 1
ATOM 4166 C CA . VAL A 1 525 ? 4.437 19.132 -10.555 1.00 75.00 525 VAL A CA 1
ATOM 4167 C C . VAL A 1 525 ? 5.773 19.734 -10.964 1.00 75.00 525 VAL A C 1
ATOM 4169 O O . VAL A 1 525 ? 5.884 20.277 -12.058 1.00 75.00 525 VAL A O 1
ATOM 4172 N N . GLY A 1 526 ? 6.806 19.567 -10.140 1.00 73.19 526 GLY A N 1
ATOM 4173 C CA . GLY A 1 526 ? 8.151 20.002 -10.484 1.00 73.19 526 GLY A CA 1
ATOM 4174 C C . GLY A 1 526 ? 8.743 19.281 -11.704 1.00 73.19 526 GLY A C 1
ATOM 4175 O O . GLY A 1 526 ? 9.289 19.940 -12.586 1.00 73.19 526 GLY A O 1
ATOM 4176 N N . ASP A 1 527 ? 8.620 17.953 -11.774 1.00 74.31 527 ASP A N 1
ATOM 4177 C CA . ASP A 1 527 ? 9.157 17.111 -12.852 1.00 74.31 527 ASP A CA 1
ATOM 4178 C C . ASP A 1 527 ? 8.442 17.398 -14.191 1.00 74.31 527 ASP A C 1
ATOM 4180 O O . ASP A 1 527 ? 9.020 17.204 -15.259 1.00 74.31 527 ASP A O 1
ATOM 4184 N N . ASN A 1 528 ? 7.189 17.871 -14.145 1.00 70.81 528 ASN A N 1
ATOM 4185 C CA . ASN A 1 528 ? 6.372 18.201 -15.320 1.00 70.81 528 ASN A CA 1
ATOM 4186 C C . ASN A 1 528 ? 6.242 19.699 -15.603 1.00 70.81 528 ASN A C 1
ATOM 4188 O O . ASN A 1 528 ? 5.676 20.063 -16.633 1.00 70.81 528 ASN A O 1
ATOM 4192 N N . MET A 1 529 ? 6.790 20.562 -14.745 1.00 66.56 529 MET A N 1
ATOM 4193 C CA . MET A 1 529 ? 6.737 22.018 -14.897 1.00 66.56 529 MET A CA 1
ATOM 4194 C C . MET A 1 529 ? 7.217 22.472 -16.273 1.00 66.56 529 MET A C 1
ATOM 4196 O O . MET A 1 529 ? 6.673 23.401 -16.855 1.00 66.56 529 MET A O 1
ATOM 4200 N N . TYR A 1 530 ? 8.213 21.788 -16.822 1.00 58.56 530 TYR A N 1
ATOM 4201 C CA . TYR A 1 530 ? 8.785 22.143 -18.114 1.00 58.56 530 TYR A CA 1
ATOM 4202 C C . TYR A 1 530 ? 8.021 21.550 -19.306 1.00 58.56 530 TYR A C 1
ATOM 4204 O O . TYR A 1 530 ? 7.981 22.180 -20.356 1.00 58.56 530 TYR A O 1
ATOM 4212 N N . LEU A 1 531 ? 7.367 20.389 -19.145 1.00 63.56 531 LEU A N 1
ATOM 4213 C CA . LEU A 1 531 ? 6.504 19.800 -20.181 1.00 63.56 531 LEU A CA 1
ATOM 4214 C C . LEU A 1 531 ? 5.180 20.557 -20.336 1.00 63.56 531 LEU A C 1
ATOM 4216 O O . LEU A 1 531 ? 4.615 20.591 -21.424 1.00 63.56 531 LEU A O 1
ATOM 4220 N N . MET A 1 532 ? 4.679 21.120 -19.237 1.00 63.56 532 MET A N 1
ATOM 4221 C CA . MET A 1 532 ? 3.354 21.740 -19.161 1.00 63.56 532 MET A CA 1
ATOM 4222 C C . MET A 1 532 ? 3.400 23.276 -19.130 1.00 63.56 532 MET A C 1
ATOM 4224 O O . MET A 1 532 ? 2.365 23.911 -19.302 1.00 63.56 532 MET A O 1
ATOM 4228 N N . GLY A 1 533 ? 4.580 23.863 -18.911 1.00 58.69 533 GLY A N 1
ATOM 4229 C CA . GLY A 1 533 ? 4.804 25.303 -18.783 1.00 58.69 533 GLY A CA 1
ATOM 4230 C C . GLY A 1 533 ? 4.923 25.782 -17.318 1.00 58.69 533 GLY A C 1
ATOM 4231 O O . GLY A 1 533 ? 4.240 25.258 -16.432 1.00 58.69 533 GLY A O 1
ATOM 4232 N N . PRO A 1 534 ? 5.777 26.785 -17.027 1.00 56.88 534 PRO A N 1
ATOM 4233 C CA . PRO A 1 534 ? 5.934 27.392 -15.711 1.00 56.88 534 PRO A CA 1
ATOM 4234 C C . PRO A 1 534 ? 4.659 28.068 -15.204 1.00 56.88 534 PRO A C 1
ATOM 4236 O O . PRO A 1 534 ? 4.442 28.029 -14.005 1.00 56.88 534 PRO A O 1
ATOM 4239 N N . GLU A 1 535 ? 3.791 28.602 -16.068 1.00 60.66 535 GLU A N 1
ATOM 4240 C CA . GLU A 1 535 ? 2.476 29.131 -15.657 1.00 60.66 535 GLU A CA 1
ATOM 4241 C C . GLU A 1 535 ? 1.575 28.026 -15.093 1.00 60.66 535 GLU A C 1
ATOM 4243 O O . GLU A 1 535 ? 1.007 28.180 -14.015 1.00 60.66 535 GLU A O 1
ATOM 4248 N N . TRP A 1 536 ? 1.518 26.865 -15.760 1.00 69.31 536 TRP A N 1
ATOM 4249 C CA . TRP A 1 536 ? 0.814 25.687 -15.246 1.00 69.31 536 TRP A CA 1
ATOM 4250 C C . TRP A 1 536 ? 1.422 25.219 -13.924 1.00 69.31 536 TRP A C 1
ATOM 4252 O O . TRP A 1 536 ? 0.703 24.874 -12.992 1.00 69.31 536 TRP A O 1
ATOM 4262 N N . ALA A 1 537 ? 2.749 25.197 -13.815 1.00 62.91 537 ALA A N 1
ATOM 4263 C CA . ALA A 1 537 ? 3.404 24.765 -12.589 1.00 62.91 537 ALA A CA 1
ATOM 4264 C C . ALA A 1 537 ? 3.208 25.756 -11.448 1.00 62.91 537 ALA A C 1
ATOM 4266 O O . ALA A 1 537 ? 2.997 25.328 -10.321 1.00 62.91 537 ALA A O 1
ATOM 4267 N N . GLU A 1 538 ? 3.257 27.055 -11.723 1.00 63.81 538 GLU A N 1
ATOM 4268 C CA . GLU A 1 538 ? 2.988 28.114 -10.761 1.00 63.81 538 GLU A CA 1
ATOM 4269 C C . GLU A 1 538 ? 1.537 28.041 -10.290 1.00 63.81 538 GLU A C 1
ATOM 4271 O O . GLU A 1 538 ? 1.311 27.998 -9.086 1.00 63.81 538 GLU A O 1
ATOM 4276 N N . GLU A 1 539 ? 0.570 27.883 -11.199 1.00 65.56 539 GLU A N 1
ATOM 4277 C CA . GLU A 1 539 ? -0.833 27.629 -10.858 1.00 65.56 539 GLU A CA 1
ATOM 4278 C C . GLU A 1 539 ? -0.970 26.370 -9.990 1.00 65.56 539 GLU A C 1
ATOM 4280 O O . GLU A 1 539 ? -1.688 26.371 -8.995 1.00 65.56 539 GLU A O 1
ATOM 4285 N N . ARG A 1 540 ? -0.250 25.288 -10.307 1.00 66.56 540 ARG A N 1
ATOM 4286 C CA . ARG A 1 540 ? -0.292 24.035 -9.537 1.00 66.56 540 ARG A CA 1
ATOM 4287 C C . ARG A 1 540 ? 0.428 24.131 -8.201 1.00 66.56 540 ARG A C 1
ATOM 4289 O O . ARG A 1 540 ? -0.052 23.536 -7.246 1.00 66.56 540 ARG A O 1
ATOM 4296 N N . PHE A 1 541 ? 1.529 24.866 -8.094 1.00 66.94 541 PHE A N 1
ATOM 4297 C CA . PHE A 1 541 ? 2.223 25.116 -6.833 1.00 66.94 541 PHE A CA 1
ATOM 4298 C C . PHE A 1 541 ? 1.423 26.070 -5.952 1.00 66.94 541 PHE A C 1
ATOM 4300 O O . PHE A 1 541 ? 1.313 25.813 -4.758 1.00 66.94 541 PHE A O 1
ATOM 4307 N N . GLN A 1 542 ? 0.789 27.094 -6.526 1.00 62.44 542 GLN A N 1
ATOM 4308 C CA . GLN A 1 542 ? -0.193 27.934 -5.842 1.00 62.44 542 GLN A CA 1
ATOM 4309 C C . GLN A 1 542 ? -1.399 27.095 -5.416 1.00 62.44 542 GLN A C 1
ATOM 4311 O O . GLN A 1 542 ? -1.805 27.173 -4.268 1.00 62.44 542 GLN A O 1
ATOM 4316 N N . ALA A 1 543 ? -1.913 26.201 -6.260 1.00 60.59 543 ALA A N 1
ATOM 4317 C CA . ALA A 1 543 ? -2.988 25.275 -5.911 1.00 60.59 543 ALA A CA 1
ATOM 4318 C C . ALA A 1 543 ? -2.547 24.140 -4.972 1.00 60.59 543 ALA A C 1
ATOM 4320 O O . ALA A 1 543 ? -3.402 23.493 -4.387 1.00 60.59 543 ALA A O 1
ATOM 4321 N N . ILE A 1 544 ? -1.255 23.852 -4.810 1.00 61.41 544 ILE A N 1
ATOM 4322 C CA . ILE A 1 544 ? -0.723 22.949 -3.776 1.00 61.41 544 ILE A CA 1
ATOM 4323 C C . ILE A 1 544 ? -0.548 23.717 -2.464 1.00 61.41 544 ILE A C 1
ATOM 4325 O O . ILE A 1 544 ? -0.870 23.181 -1.411 1.00 61.41 544 ILE A O 1
ATOM 4329 N N . ALA A 1 545 ? -0.123 24.980 -2.524 1.00 54.75 545 ALA A N 1
ATOM 4330 C CA . ALA A 1 545 ? -0.018 25.880 -1.377 1.00 54.75 545 ALA A CA 1
ATOM 4331 C C . ALA A 1 545 ? -1.397 26.285 -0.822 1.00 54.75 545 ALA A C 1
ATOM 4333 O O . ALA A 1 545 ? -1.570 26.384 0.387 1.00 54.75 545 ALA A O 1
ATOM 4334 N N . LEU A 1 546 ? -2.385 26.455 -1.706 1.00 54.12 546 LEU A N 1
ATOM 4335 C CA . LEU A 1 546 ? -3.822 26.595 -1.428 1.00 54.12 546 LEU A CA 1
ATOM 4336 C C . LEU A 1 546 ? -4.529 25.231 -1.391 1.00 54.12 546 LEU A C 1
ATOM 4338 O O . LEU A 1 546 ? -5.702 25.122 -1.055 1.00 54.12 546 LEU A O 1
ATOM 4342 N N . SER A 1 547 ? -3.791 24.169 -1.698 1.00 54.44 547 SER A N 1
ATOM 4343 C CA . SER A 1 547 ? -4.084 22.773 -1.400 1.00 54.44 547 SER A CA 1
ATOM 4344 C C . SER A 1 547 ? -5.414 22.201 -1.935 1.00 54.44 547 SER A C 1
ATOM 4346 O O . SER A 1 547 ? -6.228 21.618 -1.233 1.00 54.44 547 SER A O 1
ATOM 4348 N N . VAL A 1 548 ? -5.592 22.326 -3.251 1.00 44.97 548 VAL A N 1
ATOM 4349 C CA . VAL A 1 548 ? -6.738 21.855 -4.048 1.00 44.97 548 VAL A CA 1
ATOM 4350 C C . VAL A 1 548 ? -6.350 20.749 -5.060 1.00 44.97 548 VAL A C 1
ATOM 4352 O O . VAL A 1 548 ? -7.214 20.008 -5.518 1.00 44.97 548 VAL A O 1
ATOM 4355 N N . ALA A 1 549 ? -5.067 20.563 -5.419 1.00 42.28 549 ALA A N 1
ATOM 4356 C CA . ALA A 1 549 ? -4.710 19.825 -6.652 1.00 42.28 549 ALA A CA 1
ATOM 4357 C C . ALA A 1 549 ? -4.053 18.427 -6.515 1.00 42.28 549 ALA A C 1
ATOM 4359 O O . ALA A 1 549 ? -3.911 17.722 -7.519 1.00 42.28 549 ALA A O 1
ATOM 4360 N N . ALA A 1 550 ? -3.643 17.988 -5.322 1.00 46.72 550 ALA A N 1
ATOM 4361 C CA . ALA A 1 550 ? -2.644 16.917 -5.195 1.00 46.72 550 ALA A CA 1
ATOM 4362 C C . ALA A 1 550 ? -3.138 15.467 -5.437 1.00 46.72 550 ALA A C 1
ATOM 4364 O O . ALA A 1 550 ? -2.308 14.565 -5.552 1.00 46.72 550 ALA A O 1
ATOM 4365 N N . ALA A 1 551 ? -4.449 15.219 -5.563 1.00 38.78 551 ALA A N 1
ATOM 4366 C CA . ALA A 1 551 ? -4.993 13.863 -5.757 1.00 38.78 551 ALA A CA 1
ATOM 4367 C C . ALA A 1 551 ? -5.002 13.374 -7.223 1.00 38.78 551 ALA A C 1
ATOM 4369 O O . ALA A 1 551 ? -4.899 12.169 -7.469 1.00 38.78 551 ALA A O 1
ATOM 4370 N N . SER A 1 552 ? -5.092 14.289 -8.198 1.00 37.69 552 SER A N 1
ATOM 4371 C CA . SER A 1 552 ? -5.294 13.958 -9.625 1.00 37.69 552 SER A CA 1
ATOM 4372 C C . SER A 1 552 ? -4.082 13.315 -10.318 1.00 37.69 552 SER A C 1
ATOM 4374 O O . SER A 1 552 ? -4.234 12.640 -11.335 1.00 37.69 552 SER A O 1
ATOM 4376 N N . THR A 1 553 ? -2.884 13.466 -9.752 1.00 46.53 553 THR A N 1
ATOM 4377 C CA . THR A 1 553 ? -1.618 12.935 -10.288 1.00 46.53 553 THR A CA 1
ATOM 4378 C C . THR A 1 553 ? -1.243 11.567 -9.712 1.00 46.53 553 THR A C 1
ATOM 4380 O O . THR A 1 553 ? -0.303 10.927 -10.189 1.00 46.53 553 THR A O 1
ATOM 4383 N N . SER A 1 554 ? -1.973 11.077 -8.701 1.00 43.00 554 SER A N 1
ATOM 4384 C CA . SER A 1 554 ? -1.618 9.846 -7.993 1.00 43.00 554 SER A CA 1
ATOM 4385 C C . SER A 1 554 ? -1.857 8.599 -8.860 1.00 43.00 554 SER A C 1
ATOM 4387 O O . SER A 1 554 ? -2.940 8.016 -8.961 1.00 43.00 554 SER A O 1
ATOM 4389 N N . LYS A 1 555 ? -0.785 8.155 -9.520 1.00 41.97 555 LYS A N 1
ATOM 4390 C CA . LYS A 1 555 ? -0.802 7.017 -10.445 1.00 41.97 555 LYS A CA 1
ATOM 4391 C C . LYS A 1 555 ? -1.141 5.685 -9.767 1.00 41.97 555 LYS A C 1
ATOM 4393 O O . LYS A 1 555 ? -1.539 4.763 -10.465 1.00 41.97 555 LYS A O 1
ATOM 4398 N N . THR A 1 556 ? -1.015 5.562 -8.446 1.00 44.16 556 THR A N 1
ATOM 4399 C CA . THR A 1 556 ? -1.198 4.303 -7.701 1.00 44.16 556 THR A CA 1
ATOM 4400 C C . THR A 1 556 ? -2.656 3.824 -7.693 1.00 44.16 556 THR A C 1
ATOM 4402 O O . THR A 1 556 ? -2.918 2.654 -7.976 1.00 44.16 556 THR A O 1
ATOM 4405 N N . PHE A 1 557 ? -3.619 4.731 -7.473 1.00 42.94 557 PHE A N 1
ATOM 4406 C CA . PHE A 1 557 ? -5.054 4.428 -7.573 1.00 42.94 557 PHE A CA 1
ATOM 4407 C C . PHE A 1 557 ? -5.455 4.151 -9.025 1.00 42.94 557 PHE A C 1
ATOM 4409 O O . PHE A 1 557 ? -6.056 3.118 -9.337 1.00 42.94 557 PHE A O 1
ATOM 4416 N N . MET A 1 558 ? -5.018 5.032 -9.930 1.00 48.28 558 MET A N 1
ATOM 4417 C CA . MET A 1 558 ? -5.252 4.865 -11.358 1.00 48.28 558 MET A CA 1
ATOM 4418 C C . MET A 1 558 ? -4.579 3.609 -11.899 1.00 48.28 558 MET A C 1
ATOM 4420 O O . MET A 1 558 ? -5.096 3.048 -12.838 1.00 48.28 558 MET A O 1
ATOM 4424 N N . GLN A 1 559 ? -3.491 3.091 -11.329 1.00 50.56 559 GLN A N 1
ATOM 4425 C CA . GLN A 1 559 ? -2.908 1.815 -11.750 1.00 50.56 559 GLN A CA 1
ATOM 4426 C C . GLN A 1 559 ? -3.785 0.632 -11.361 1.00 50.56 559 GLN A C 1
ATOM 4428 O O . GLN A 1 559 ? -3.983 -0.248 -12.190 1.00 50.56 559 GLN A O 1
ATOM 4433 N N . GLY A 1 560 ? -4.327 0.600 -10.139 1.00 44.56 560 GLY A N 1
ATOM 4434 C CA . GLY A 1 560 ? -5.269 -0.444 -9.725 1.00 44.56 560 GLY A CA 1
ATOM 4435 C C . GLY A 1 560 ? -6.524 -0.455 -10.604 1.00 44.56 560 GLY A C 1
ATOM 4436 O O . GLY A 1 560 ? -6.894 -1.498 -11.139 1.00 44.56 560 GLY A O 1
ATOM 4437 N N . ALA A 1 561 ? -7.114 0.720 -10.835 1.00 49.38 561 ALA A N 1
ATOM 4438 C CA . ALA A 1 561 ? -8.286 0.888 -11.692 1.00 49.38 561 ALA A CA 1
ATOM 4439 C C . ALA A 1 561 ? -7.976 0.715 -13.195 1.00 49.38 561 ALA A C 1
ATOM 4441 O O . ALA A 1 561 ? -8.736 0.065 -13.908 1.00 49.38 561 ALA A O 1
ATOM 4442 N N . ASN A 1 562 ? -6.842 1.214 -13.694 1.00 48.47 562 ASN A N 1
ATOM 4443 C CA . ASN A 1 562 ? -6.416 1.036 -15.088 1.00 48.47 562 ASN A CA 1
ATOM 4444 C C . ASN A 1 562 ? -6.070 -0.418 -15.371 1.00 48.47 562 ASN A C 1
ATOM 4446 O O . ASN A 1 562 ? -6.420 -0.894 -16.436 1.00 48.47 562 ASN A O 1
ATOM 4450 N N . ASN A 1 563 ? -5.470 -1.159 -14.435 1.00 50.09 563 ASN A N 1
ATOM 4451 C CA . ASN A 1 563 ? -5.262 -2.598 -14.601 1.00 50.09 563 ASN A CA 1
ATOM 4452 C C . ASN A 1 563 ? -6.601 -3.327 -14.811 1.00 50.09 563 ASN A C 1
ATOM 4454 O O . ASN A 1 563 ? -6.668 -4.255 -15.616 1.00 50.09 563 ASN A O 1
ATOM 4458 N N . LEU A 1 564 ? -7.676 -2.884 -14.144 1.00 52.31 564 LEU A N 1
ATOM 4459 C CA . LEU A 1 564 ? -9.030 -3.398 -14.371 1.00 52.31 564 LEU A CA 1
ATOM 4460 C C . LEU A 1 564 ? -9.551 -3.001 -15.748 1.00 52.31 564 LEU A C 1
ATOM 4462 O O . LEU A 1 564 ? -9.955 -3.862 -16.525 1.00 52.31 564 LEU A O 1
ATOM 4466 N N . VAL A 1 565 ? -9.492 -1.714 -16.080 1.00 54.59 565 VAL A N 1
ATOM 4467 C CA . VAL A 1 565 ? -9.960 -1.198 -17.369 1.00 54.59 565 VAL A CA 1
ATOM 4468 C C . VAL A 1 565 ? -9.187 -1.823 -18.536 1.00 54.59 565 VAL A C 1
ATOM 4470 O O . VAL A 1 565 ? -9.795 -2.167 -19.538 1.00 54.59 565 VAL A O 1
ATOM 4473 N N . GLU A 1 566 ? -7.880 -2.037 -18.420 1.00 52.66 566 GLU A N 1
ATOM 4474 C CA . GLU A 1 566 ? -7.027 -2.674 -19.428 1.00 52.66 566 GLU A CA 1
ATOM 4475 C C . GLU A 1 566 ? -7.292 -4.182 -19.555 1.00 52.66 566 GLU A C 1
ATOM 4477 O O . GLU A 1 566 ? -7.304 -4.715 -20.670 1.00 52.66 566 GLU A O 1
ATOM 4482 N N . LEU A 1 567 ? -7.573 -4.870 -18.440 1.00 55.72 567 LEU A N 1
ATOM 4483 C CA . LEU A 1 567 ? -8.014 -6.267 -18.451 1.00 55.72 567 LEU A CA 1
ATOM 4484 C C . LEU A 1 567 ? -9.342 -6.417 -19.212 1.00 55.72 567 LEU A C 1
ATOM 4486 O O . LEU A 1 567 ? -9.463 -7.320 -20.045 1.00 55.72 567 LEU A O 1
ATOM 4490 N N . PHE A 1 568 ? -10.290 -5.499 -18.989 1.00 54.28 568 PHE A N 1
ATOM 4491 C CA . PHE A 1 568 ? -11.573 -5.452 -19.698 1.00 54.28 568 PHE A CA 1
ATOM 4492 C C . PHE A 1 568 ? -11.440 -4.997 -21.159 1.00 54.28 568 PHE A C 1
ATOM 4494 O O . PHE A 1 568 ? -12.062 -5.589 -22.037 1.00 54.28 568 PHE A O 1
ATOM 4501 N N . LYS A 1 569 ? -10.602 -3.992 -21.445 1.00 48.53 569 LYS A N 1
ATOM 4502 C CA . LYS A 1 569 ? -10.436 -3.397 -22.785 1.00 48.53 569 LYS A CA 1
ATOM 4503 C C . LYS A 1 569 ? -9.617 -4.234 -23.757 1.00 48.53 569 LYS A C 1
ATOM 4505 O O . LYS A 1 569 ? -9.616 -3.930 -24.944 1.00 48.53 569 LYS A O 1
ATOM 4510 N N . GLY A 1 570 ? -8.920 -5.276 -23.309 1.00 49.12 570 GLY A N 1
ATOM 4511 C CA . GLY A 1 570 ? -8.223 -6.138 -24.263 1.00 49.12 570 GLY A CA 1
ATOM 4512 C C . GLY A 1 570 ? -6.771 -5.795 -24.557 1.00 49.12 570 GLY A C 1
ATOM 4513 O O . GLY A 1 570 ? -6.180 -6.505 -25.364 1.00 49.12 570 GLY A O 1
ATOM 4514 N N . THR A 1 571 ? -6.192 -4.762 -23.940 1.00 45.94 571 THR A N 1
ATOM 4515 C CA . THR A 1 571 ? -4.923 -4.177 -24.397 1.00 45.94 571 THR A CA 1
ATOM 4516 C C . THR A 1 571 ? -3.780 -5.216 -24.423 1.00 45.94 571 THR A C 1
ATOM 4518 O O . THR A 1 571 ? -3.475 -5.820 -23.386 1.00 45.94 571 THR A O 1
ATOM 4521 N N . PRO A 1 572 ? -3.131 -5.461 -25.582 1.00 41.41 572 PRO A N 1
ATOM 4522 C CA . PRO A 1 572 ? -2.029 -6.420 -25.690 1.00 41.41 572 PRO A CA 1
ATOM 4523 C C . PRO A 1 572 ? -0.837 -6.026 -24.795 1.00 41.41 572 PRO A C 1
ATOM 4525 O O . PRO A 1 572 ? -0.372 -4.890 -24.839 1.00 41.41 572 PRO A O 1
ATOM 4528 N N . GLY A 1 573 ? -0.336 -6.958 -23.974 1.00 52.06 573 GLY A N 1
ATOM 4529 C CA . GLY A 1 573 ? 0.844 -6.782 -23.104 1.00 52.06 573 GLY A CA 1
ATOM 4530 C C . GLY A 1 573 ? 0.550 -6.525 -21.616 1.00 52.06 573 GLY A C 1
ATOM 4531 O O . GLY A 1 573 ? 1.215 -7.106 -20.756 1.00 52.06 573 GLY A O 1
ATOM 4532 N N . SER A 1 574 ? -0.476 -5.741 -21.264 1.00 51.62 574 SER A N 1
ATOM 4533 C CA . SER A 1 574 ? -0.835 -5.513 -19.849 1.00 51.62 574 SER A CA 1
ATOM 4534 C C . SER A 1 574 ? -1.604 -6.682 -19.232 1.00 51.62 574 SER A C 1
ATOM 4536 O O . SER A 1 574 ? -1.335 -7.065 -18.090 1.00 51.62 574 SER A O 1
ATOM 4538 N N . LYS A 1 575 ? -2.445 -7.353 -20.032 1.00 51.75 575 LYS A N 1
ATOM 4539 C CA . LYS A 1 575 ? -3.067 -8.640 -19.680 1.00 51.75 575 LYS A CA 1
ATOM 4540 C C . LYS A 1 575 ? -2.040 -9.687 -19.256 1.00 51.75 575 LYS A C 1
ATOM 4542 O O . LYS A 1 575 ? -2.232 -10.357 -18.247 1.00 51.75 575 LYS A O 1
ATOM 4547 N N . GLY A 1 576 ? -0.931 -9.780 -19.990 1.00 52.59 576 GLY A N 1
ATOM 4548 C CA . GLY A 1 576 ? 0.151 -10.721 -19.711 1.00 52.59 576 GLY A CA 1
ATOM 4549 C C . GLY A 1 576 ? 0.762 -10.524 -18.328 1.00 52.59 576 GLY A C 1
ATOM 4550 O O . GLY A 1 576 ? 0.889 -11.467 -17.559 1.00 52.59 576 GLY A O 1
ATOM 4551 N N . ARG A 1 577 ? 1.058 -9.278 -17.948 1.00 60.41 577 ARG A N 1
ATOM 4552 C CA . ARG A 1 577 ? 1.637 -8.964 -16.632 1.00 60.41 577 ARG A CA 1
ATOM 4553 C C . ARG A 1 577 ? 0.684 -9.275 -15.472 1.00 60.41 577 ARG A C 1
ATOM 4555 O O . ARG A 1 577 ? 1.127 -9.777 -14.442 1.00 60.41 577 ARG A O 1
ATOM 4562 N N . ILE A 1 578 ? -0.604 -8.969 -15.630 1.00 56.28 578 ILE A N 1
ATOM 4563 C CA . ILE A 1 578 ? -1.626 -9.191 -14.594 1.00 56.28 578 ILE A CA 1
ATOM 4564 C C . ILE A 1 578 ? -1.912 -10.689 -14.445 1.00 56.28 578 ILE A C 1
ATOM 4566 O O . ILE A 1 578 ? -1.855 -11.209 -13.334 1.00 56.28 578 ILE A O 1
ATOM 4570 N N . ILE A 1 579 ? -2.140 -11.397 -15.557 1.00 56.44 579 ILE A N 1
ATOM 4571 C CA . ILE A 1 579 ? -2.373 -12.849 -15.574 1.00 56.44 579 ILE A CA 1
ATOM 4572 C C . ILE A 1 579 ? -1.125 -13.599 -15.102 1.00 56.44 579 ILE A C 1
ATOM 4574 O O . ILE A 1 579 ? -1.234 -14.499 -14.280 1.00 56.44 579 ILE A O 1
ATOM 4578 N N . GLY A 1 580 ? 0.068 -13.195 -15.540 1.00 58.47 580 GLY A N 1
ATOM 4579 C CA . GLY A 1 580 ? 1.330 -13.770 -15.073 1.00 58.47 580 GLY A CA 1
ATOM 4580 C C . GLY A 1 580 ? 1.545 -13.574 -13.572 1.00 58.47 580 GLY A C 1
ATOM 4581 O O . GLY A 1 580 ? 2.022 -14.482 -12.900 1.00 58.47 580 GLY A O 1
ATOM 4582 N N . GLY A 1 581 ? 1.125 -12.432 -13.016 1.00 59.66 581 GLY A N 1
ATOM 4583 C CA . GLY A 1 581 ? 1.093 -12.222 -11.569 1.00 59.66 581 GLY A CA 1
ATOM 4584 C C . GLY A 1 581 ? 0.097 -13.142 -10.856 1.00 59.66 581 GLY A C 1
ATOM 4585 O O . GLY A 1 581 ? 0.457 -13.768 -9.868 1.00 59.66 581 GLY A O 1
ATOM 4586 N N . LEU A 1 582 ? -1.119 -13.279 -11.394 1.00 63.16 582 LEU A N 1
ATOM 4587 C CA . LEU A 1 582 ? -2.155 -14.171 -10.858 1.00 63.16 582 LEU A CA 1
ATOM 4588 C C . LEU A 1 582 ? -1.729 -15.647 -10.875 1.00 63.16 582 LEU A C 1
ATOM 4590 O O . LEU A 1 582 ? -2.019 -16.375 -9.934 1.00 63.16 582 LEU A O 1
ATOM 4594 N N . LEU A 1 583 ? -1.039 -16.087 -11.930 1.00 64.88 583 LEU A N 1
ATOM 4595 C CA . LEU A 1 583 ? -0.510 -17.447 -12.047 1.00 64.88 583 LEU A CA 1
ATOM 4596 C C . LEU A 1 583 ? 0.700 -17.669 -11.132 1.00 64.88 583 LEU A C 1
ATOM 4598 O O . LEU A 1 583 ? 0.816 -18.722 -10.515 1.00 64.88 583 LEU A O 1
ATOM 4602 N N . ASN A 1 584 ? 1.582 -16.675 -11.001 1.00 65.75 584 ASN A N 1
ATOM 4603 C CA . ASN A 1 584 ? 2.727 -16.745 -10.094 1.00 65.75 584 ASN A CA 1
ATOM 4604 C C . ASN A 1 584 ? 2.303 -16.922 -8.632 1.00 65.75 584 ASN A C 1
ATOM 4606 O O . ASN A 1 584 ? 2.920 -17.698 -7.901 1.00 65.75 584 ASN A O 1
ATOM 4610 N N . ASP A 1 585 ? 1.266 -16.192 -8.223 1.00 67.44 585 ASP A N 1
ATOM 4611 C CA . ASP A 1 585 ? 0.808 -16.151 -6.837 1.00 67.44 585 ASP A CA 1
ATOM 4612 C C . ASP A 1 585 ? 0.046 -17.441 -6.450 1.00 67.44 585 ASP A C 1
ATOM 4614 O O . ASP A 1 585 ? -0.100 -17.723 -5.268 1.00 67.44 585 ASP A O 1
ATOM 4618 N N . GLN A 1 586 ? -0.357 -18.286 -7.412 1.00 68.44 586 GLN A N 1
ATOM 4619 C CA . GLN A 1 586 ? -0.878 -19.640 -7.138 1.00 68.44 586 GLN A CA 1
ATOM 4620 C C . GLN A 1 586 ? 0.202 -20.611 -6.654 1.00 68.44 586 GLN A C 1
ATOM 4622 O O . GLN A 1 586 ? -0.109 -21.606 -6.003 1.00 68.44 586 GLN A O 1
ATOM 4627 N N . VAL A 1 587 ? 1.472 -20.333 -6.958 1.00 76.19 587 VAL A N 1
ATOM 4628 C CA . VAL A 1 587 ? 2.588 -21.073 -6.375 1.00 76.19 587 VAL A CA 1
ATOM 4629 C C . VAL A 1 587 ? 2.938 -20.404 -5.039 1.00 76.19 587 VAL A C 1
ATOM 4631 O O . VAL A 1 587 ? 3.146 -19.185 -5.025 1.00 76.19 587 VAL A O 1
ATOM 4634 N N . PRO A 1 588 ? 3.021 -21.153 -3.924 1.00 75.12 588 PRO A N 1
ATOM 4635 C CA . PRO A 1 588 ? 3.291 -20.607 -2.596 1.00 75.12 588 PRO A CA 1
ATOM 4636 C C . PRO A 1 588 ? 4.520 -19.706 -2.523 1.00 75.12 588 PRO A C 1
ATOM 4638 O O . PRO A 1 588 ? 5.432 -19.772 -3.354 1.00 75.12 588 PRO A O 1
ATOM 4641 N N . MET A 1 589 ? 4.557 -18.878 -1.480 1.00 75.69 589 MET A N 1
ATOM 4642 C CA . MET A 1 589 ? 5.707 -18.033 -1.165 1.00 75.69 589 MET A CA 1
ATOM 4643 C C . MET A 1 589 ? 6.122 -17.079 -2.303 1.00 75.69 589 MET A C 1
ATOM 4645 O O . MET A 1 589 ? 7.298 -16.784 -2.462 1.00 75.69 589 MET A O 1
ATOM 4649 N N . GLY A 1 590 ? 5.202 -16.610 -3.148 1.00 74.31 590 GLY A N 1
ATOM 4650 C CA . GLY A 1 590 ? 5.513 -15.751 -4.299 1.00 74.31 590 GLY A CA 1
ATOM 4651 C C . GLY A 1 590 ? 6.211 -14.441 -3.916 1.00 74.31 590 GLY A C 1
ATOM 4652 O O . GLY A 1 590 ? 7.151 -14.023 -4.592 1.00 74.31 590 GLY A O 1
ATOM 4653 N N . GLY A 1 591 ? 5.809 -13.826 -2.802 1.00 76.00 591 GLY A N 1
ATOM 4654 C CA . GLY A 1 591 ? 6.477 -12.669 -2.206 1.00 76.00 591 GLY A CA 1
ATOM 4655 C C . GLY A 1 591 ? 7.891 -12.993 -1.710 1.00 76.00 591 GLY A C 1
ATOM 4656 O O . GLY A 1 591 ? 8.840 -12.326 -2.121 1.00 76.00 591 GLY A O 1
ATOM 4657 N N . ALA A 1 592 ? 8.054 -14.048 -0.902 1.00 80.25 592 ALA A N 1
ATOM 4658 C CA . ALA A 1 592 ? 9.367 -14.488 -0.413 1.00 80.25 592 ALA A CA 1
ATOM 4659 C C . ALA A 1 592 ? 10.303 -14.906 -1.556 1.00 80.25 592 ALA A C 1
ATOM 4661 O O . ALA A 1 592 ? 11.455 -14.485 -1.591 1.00 80.25 592 ALA A O 1
ATOM 4662 N N . ARG A 1 593 ? 9.817 -15.675 -2.539 1.00 79.06 593 ARG A N 1
ATOM 4663 C CA . ARG A 1 593 ? 10.586 -16.087 -3.726 1.00 79.06 593 ARG A CA 1
ATOM 4664 C C . ARG A 1 593 ? 11.069 -14.884 -4.531 1.00 79.06 593 ARG A C 1
ATOM 4666 O O . ARG A 1 593 ? 12.197 -14.889 -5.015 1.00 79.06 593 ARG A O 1
ATOM 4673 N N . ASN A 1 594 ? 10.257 -13.837 -4.631 1.00 79.25 594 ASN A N 1
ATOM 4674 C CA . ASN A 1 594 ? 10.652 -12.584 -5.265 1.00 79.25 594 ASN A CA 1
ATOM 4675 C C . ASN A 1 594 ? 11.708 -11.818 -4.446 1.00 79.25 594 ASN A C 1
ATOM 4677 O O . ASN A 1 594 ? 12.661 -11.301 -5.027 1.00 79.25 594 ASN A O 1
ATOM 4681 N N . ASP A 1 595 ? 11.584 -11.763 -3.118 1.00 76.12 595 ASP A N 1
ATOM 4682 C CA . ASP A 1 595 ? 12.559 -11.085 -2.249 1.00 76.12 595 ASP A CA 1
ATOM 4683 C C . ASP A 1 595 ? 13.905 -11.834 -2.183 1.00 76.12 595 ASP A C 1
ATOM 4685 O O . ASP A 1 595 ? 14.957 -11.215 -2.359 1.00 76.12 595 ASP A O 1
ATOM 4689 N N . ILE A 1 596 ? 13.888 -13.165 -2.042 1.00 78.56 596 ILE A N 1
ATOM 4690 C CA . ILE A 1 596 ? 15.073 -14.040 -2.144 1.00 78.56 596 ILE A CA 1
ATOM 4691 C C . ILE A 1 596 ? 15.676 -13.937 -3.545 1.00 78.56 596 ILE A C 1
ATOM 4693 O O . ILE A 1 596 ? 16.890 -13.812 -3.698 1.00 78.56 596 ILE A O 1
ATOM 4697 N N . GLY A 1 597 ? 14.827 -13.929 -4.574 1.00 70.62 597 GLY A N 1
ATOM 4698 C CA . GLY A 1 597 ? 15.237 -13.723 -5.954 1.00 70.62 597 GLY A CA 1
ATOM 4699 C C . GLY A 1 597 ? 16.032 -12.433 -6.119 1.00 70.62 597 GLY A C 1
ATOM 4700 O O . GLY A 1 597 ? 17.116 -12.470 -6.679 1.00 70.62 597 GLY A O 1
ATOM 4701 N N . LYS A 1 598 ? 15.560 -11.312 -5.566 1.00 73.56 598 LYS A N 1
ATOM 4702 C CA . LYS A 1 598 ? 16.286 -10.030 -5.587 1.00 73.56 598 LYS A CA 1
ATOM 4703 C C . LYS A 1 598 ? 17.551 -10.024 -4.728 1.00 73.56 598 LYS A C 1
ATOM 4705 O O . LYS A 1 598 ? 18.471 -9.266 -5.018 1.00 73.56 598 LYS A O 1
ATOM 4710 N N . LEU A 1 599 ? 17.612 -10.828 -3.668 1.00 72.38 599 LEU A N 1
ATOM 4711 C CA . LEU A 1 599 ? 18.814 -10.961 -2.843 1.00 72.38 599 LEU A CA 1
ATOM 4712 C C . LEU A 1 599 ? 19.934 -11.695 -3.597 1.00 72.38 599 LEU A C 1
ATOM 4714 O O . LEU A 1 599 ? 21.073 -11.227 -3.616 1.00 72.38 599 LEU A O 1
ATOM 4718 N N . LEU A 1 600 ? 19.596 -12.825 -4.223 1.00 73.62 600 LEU A N 1
ATOM 4719 C CA . LEU A 1 600 ? 20.523 -13.653 -5.003 1.00 73.62 600 LEU A CA 1
ATOM 4720 C C . LEU A 1 600 ? 20.857 -13.018 -6.356 1.00 73.62 600 LEU A C 1
ATOM 4722 O O . LEU A 1 600 ? 21.967 -13.153 -6.866 1.00 73.62 600 LEU A O 1
ATOM 4726 N N . ASN A 1 601 ? 19.888 -12.308 -6.927 1.00 75.25 601 ASN A N 1
ATOM 4727 C CA . ASN A 1 601 ? 19.965 -11.659 -8.218 1.00 75.25 601 ASN A CA 1
ATOM 4728 C C . ASN A 1 601 ? 19.704 -10.151 -8.060 1.00 75.25 601 ASN A C 1
ATOM 4730 O O . ASN A 1 601 ? 18.579 -9.680 -8.244 1.00 75.25 601 ASN A O 1
ATOM 4734 N N . PRO A 1 602 ? 20.743 -9.387 -7.687 1.00 71.19 602 PRO A N 1
ATOM 4735 C CA . PRO A 1 602 ? 20.588 -8.009 -7.231 1.00 71.19 602 PRO A CA 1
ATOM 4736 C C . PRO A 1 602 ? 20.346 -7.013 -8.362 1.00 71.19 602 PRO A C 1
ATOM 4738 O O . PRO A 1 602 ? 19.930 -5.883 -8.117 1.00 71.19 602 PRO A O 1
ATOM 4741 N N . TYR A 1 603 ? 20.634 -7.411 -9.598 1.00 80.25 603 TYR A N 1
ATOM 4742 C CA . TYR A 1 603 ? 20.594 -6.507 -10.731 1.00 80.25 603 TYR A CA 1
ATOM 4743 C C . TYR A 1 603 ? 19.205 -6.470 -11.355 1.00 80.25 603 TYR A C 1
ATOM 4745 O O . TYR A 1 603 ? 18.581 -7.509 -11.585 1.00 80.25 603 TYR A O 1
ATOM 4753 N N . MET A 1 604 ? 18.737 -5.263 -11.670 1.00 78.50 604 MET A N 1
ATOM 4754 C CA . MET A 1 604 ? 17.501 -5.088 -12.428 1.00 78.50 604 MET A CA 1
ATOM 4755 C C . MET A 1 604 ? 17.613 -5.801 -13.779 1.00 78.50 604 MET A C 1
ATOM 4757 O O . MET A 1 604 ? 18.678 -5.801 -14.397 1.00 78.50 604 MET A O 1
ATOM 4761 N N . ARG A 1 605 ? 16.515 -6.403 -14.246 1.00 83.31 605 ARG A N 1
ATOM 4762 C CA . ARG A 1 605 ? 16.466 -7.147 -15.510 1.00 83.31 605 ARG A CA 1
ATOM 4763 C C . ARG A 1 605 ? 15.718 -6.365 -16.590 1.00 83.31 605 ARG A C 1
ATOM 4765 O O . ARG A 1 605 ? 14.745 -5.671 -16.301 1.00 83.31 605 ARG A O 1
ATOM 4772 N N . GLU A 1 606 ? 16.180 -6.476 -17.830 1.00 78.81 606 GLU A N 1
ATOM 4773 C CA . GLU A 1 606 ? 15.485 -5.954 -19.008 1.00 78.81 606 GLU A CA 1
ATOM 4774 C C . GLU A 1 606 ? 14.383 -6.931 -19.430 1.00 78.81 606 GLU A C 1
ATOM 4776 O O . GLU A 1 606 ? 14.638 -8.110 -19.672 1.00 78.81 606 GLU A O 1
ATOM 4781 N N . LEU A 1 607 ? 13.145 -6.440 -19.523 1.00 79.69 607 LEU A N 1
ATOM 4782 C CA . LEU A 1 607 ? 11.972 -7.257 -19.850 1.00 79.69 607 LEU A CA 1
ATOM 4783 C C . LEU A 1 607 ? 11.471 -6.940 -21.260 1.00 79.69 607 LEU A C 1
ATOM 4785 O O . LEU A 1 607 ? 11.430 -5.773 -21.658 1.00 79.69 607 LEU A O 1
ATOM 4789 N N . SER A 1 608 ? 11.066 -7.961 -22.014 1.00 73.25 608 SER A N 1
ATOM 4790 C CA . SER A 1 608 ? 10.284 -7.769 -23.241 1.00 73.25 608 SER A CA 1
ATOM 4791 C C . SER A 1 608 ? 8.791 -7.578 -22.910 1.00 73.25 608 SER A C 1
ATOM 4793 O O . SER A 1 608 ? 8.383 -7.573 -21.744 1.00 73.25 608 SER A O 1
ATOM 4795 N N . LYS A 1 609 ? 7.935 -7.449 -23.932 1.00 66.69 609 LYS A N 1
ATOM 4796 C CA . LYS A 1 609 ? 6.469 -7.490 -23.753 1.00 66.69 609 LYS A CA 1
ATOM 4797 C C . LYS A 1 609 ? 5.939 -8.891 -23.396 1.00 66.69 609 LYS A C 1
ATOM 4799 O O . LYS A 1 609 ? 4.736 -9.042 -23.180 1.00 66.69 609 LYS A O 1
ATOM 4804 N N . SER A 1 610 ? 6.802 -9.909 -23.339 1.00 68.88 610 SER A N 1
ATOM 4805 C CA . SER A 1 610 ? 6.418 -11.291 -23.055 1.00 68.88 610 SER A CA 1
ATOM 4806 C C . SER A 1 610 ? 5.856 -11.469 -21.642 1.00 68.88 610 SER A C 1
ATOM 4808 O O . SER A 1 610 ? 6.414 -11.007 -20.645 1.00 68.88 610 SER A O 1
ATOM 4810 N N . THR A 1 611 ? 4.762 -12.228 -21.549 1.00 63.22 611 THR A N 1
ATOM 4811 C CA . THR A 1 611 ? 4.169 -12.654 -20.270 1.00 63.22 611 THR A CA 1
ATOM 4812 C C . THR A 1 611 ? 5.130 -13.538 -19.474 1.00 63.22 611 THR A C 1
ATOM 4814 O O . THR A 1 611 ? 5.155 -13.483 -18.245 1.00 63.22 611 THR A O 1
ATOM 4817 N N . TRP A 1 612 ? 5.947 -14.332 -20.170 1.00 72.94 612 TRP A N 1
ATOM 4818 C CA . TRP A 1 612 ? 6.884 -15.259 -19.545 1.00 72.94 612 TRP A CA 1
ATOM 4819 C C . TRP A 1 612 ? 8.037 -14.529 -18.850 1.00 72.94 612 TRP A C 1
ATOM 4821 O O . TRP A 1 612 ? 8.366 -14.854 -17.711 1.00 72.94 612 TRP A O 1
ATOM 4831 N N . ASP A 1 613 ? 8.565 -13.465 -19.461 1.00 71.88 613 ASP A N 1
ATOM 4832 C CA . ASP A 1 613 ? 9.596 -12.618 -18.847 1.00 71.88 613 ASP A CA 1
ATOM 4833 C C . ASP A 1 613 ? 9.094 -11.977 -17.547 1.00 71.88 613 ASP A C 1
ATOM 4835 O O . ASP A 1 613 ? 9.831 -11.887 -16.566 1.00 71.88 613 ASP A O 1
ATOM 4839 N N . ALA A 1 614 ? 7.817 -11.580 -17.500 1.00 68.25 614 ALA A N 1
ATOM 4840 C CA . ALA A 1 614 ? 7.209 -11.019 -16.296 1.00 68.25 614 ALA A CA 1
ATOM 4841 C C . ALA A 1 614 ? 7.112 -12.043 -15.147 1.00 68.25 614 ALA A C 1
ATOM 4843 O O . ALA A 1 614 ? 7.308 -11.672 -13.987 1.00 68.25 614 ALA A O 1
ATOM 4844 N N . ILE A 1 615 ? 6.839 -13.317 -15.457 1.00 72.62 615 ILE A N 1
ATOM 4845 C CA . ILE A 1 615 ? 6.815 -14.417 -14.477 1.00 72.62 615 ILE A CA 1
ATOM 4846 C C . ILE A 1 615 ? 8.237 -14.728 -13.995 1.00 72.62 615 ILE A C 1
ATOM 4848 O O . ILE A 1 615 ? 8.477 -14.811 -12.790 1.00 72.62 615 ILE A O 1
ATOM 4852 N N . ARG A 1 616 ? 9.196 -14.838 -14.919 1.00 76.50 616 ARG A N 1
ATOM 4853 C CA . ARG A 1 616 ? 10.615 -15.081 -14.620 1.00 76.50 616 ARG A CA 1
ATOM 4854 C C . ARG A 1 616 ? 11.224 -13.986 -13.746 1.00 76.50 616 ARG A C 1
ATOM 4856 O O . ARG A 1 616 ? 11.889 -14.278 -12.759 1.00 76.50 616 ARG A O 1
ATOM 4863 N N . ASN A 1 617 ? 10.901 -12.723 -14.016 1.00 76.38 617 ASN A N 1
ATOM 4864 C CA . ASN A 1 617 ? 11.367 -11.586 -13.219 1.00 76.38 617 ASN A CA 1
ATOM 4865 C C . ASN A 1 617 ? 10.803 -11.554 -11.788 1.00 76.38 617 ASN A C 1
ATOM 4867 O O . ASN A 1 617 ? 11.381 -10.916 -10.914 1.00 76.38 617 ASN A O 1
ATOM 4871 N N . ARG A 1 618 ? 9.676 -12.227 -11.527 1.00 70.19 618 ARG A N 1
ATOM 4872 C CA . ARG A 1 618 ? 9.170 -12.438 -10.160 1.00 70.19 618 ARG A CA 1
ATOM 4873 C C . ARG A 1 618 ? 9.807 -13.646 -9.471 1.00 70.19 618 ARG A C 1
ATOM 4875 O O . ARG A 1 618 ? 9.759 -13.736 -8.251 1.00 70.19 618 ARG A O 1
ATOM 4882 N N . ASN A 1 619 ? 10.428 -14.540 -10.235 1.00 75.50 619 ASN A N 1
ATOM 4883 C CA . ASN A 1 619 ? 11.077 -15.759 -9.763 1.00 75.50 619 ASN A CA 1
ATOM 4884 C C . ASN A 1 619 ? 12.573 -15.745 -10.084 1.00 75.50 619 ASN A C 1
ATOM 4886 O O . ASN A 1 619 ? 13.108 -16.733 -10.566 1.00 75.50 619 ASN A O 1
ATOM 4890 N N . LEU A 1 620 ? 13.275 -14.642 -9.804 1.00 74.62 620 LEU A N 1
ATOM 4891 C CA . LEU A 1 620 ? 14.684 -14.474 -10.199 1.00 74.62 620 LEU A CA 1
ATOM 4892 C C . LEU A 1 620 ? 15.633 -15.581 -9.702 1.00 74.62 620 LEU A C 1
ATOM 4894 O O . LEU A 1 620 ? 16.725 -15.723 -10.244 1.00 74.62 620 LEU A O 1
ATOM 4898 N N . ILE A 1 621 ? 15.224 -16.374 -8.708 1.00 72.31 621 ILE A N 1
ATOM 4899 C CA . ILE A 1 621 ? 15.930 -17.584 -8.263 1.00 72.31 621 ILE A CA 1
ATOM 4900 C C . ILE A 1 621 ? 16.127 -18.568 -9.428 1.00 72.31 621 ILE A C 1
ATOM 4902 O O . ILE A 1 621 ? 17.205 -19.140 -9.577 1.00 72.31 621 ILE A O 1
ATOM 4906 N N . THR A 1 622 ? 15.121 -18.739 -10.294 1.00 73.50 622 THR A N 1
ATOM 4907 C CA . THR A 1 622 ? 15.189 -19.679 -11.425 1.00 73.50 622 THR A CA 1
ATOM 4908 C C . THR A 1 622 ? 16.179 -19.236 -12.497 1.00 73.50 622 THR A C 1
ATOM 4910 O O . THR A 1 622 ? 16.626 -20.054 -13.293 1.00 73.50 622 THR A O 1
ATOM 4913 N N . GLU A 1 623 ? 16.573 -17.962 -12.503 1.00 77.81 623 GLU A N 1
ATOM 4914 C CA . GLU A 1 623 ? 17.533 -17.418 -13.465 1.00 77.81 623 GLU A CA 1
ATOM 4915 C C . GLU A 1 623 ? 18.961 -17.931 -13.245 1.00 77.81 623 GLU A C 1
ATOM 4917 O O . GLU A 1 623 ? 19.770 -17.845 -14.160 1.00 77.81 623 GLU A O 1
ATOM 4922 N N . HIS A 1 624 ? 19.283 -18.497 -12.075 1.00 68.50 624 HIS A N 1
ATOM 4923 C CA . HIS A 1 624 ? 20.606 -19.085 -11.824 1.00 68.50 624 HIS A CA 1
ATOM 4924 C C . HIS A 1 624 ? 20.822 -20.412 -12.569 1.00 68.50 624 HIS A C 1
ATOM 4926 O O . HIS A 1 624 ? 21.948 -20.771 -12.894 1.00 68.50 624 HIS A O 1
ATOM 4932 N N . ILE A 1 625 ? 19.733 -21.131 -12.846 1.00 69.69 625 ILE A N 1
ATOM 4933 C CA . ILE A 1 625 ? 19.732 -22.433 -13.532 1.00 69.69 625 ILE A CA 1
ATOM 4934 C C . ILE A 1 625 ? 19.139 -22.348 -14.945 1.00 69.69 625 ILE A C 1
ATOM 4936 O O . ILE A 1 625 ? 19.086 -23.344 -15.667 1.00 69.69 625 ILE A O 1
ATOM 4940 N N . ALA A 1 626 ? 18.666 -21.166 -15.347 1.00 75.50 626 ALA A N 1
ATOM 4941 C CA . ALA A 1 626 ? 18.123 -20.940 -16.674 1.00 75.50 626 ALA A CA 1
ATOM 4942 C C . ALA A 1 626 ? 19.246 -20.976 -17.719 1.00 75.50 626 ALA A C 1
ATOM 4944 O O . ALA A 1 626 ? 20.269 -20.312 -17.570 1.00 75.50 626 ALA A O 1
ATOM 4945 N N . ARG A 1 627 ? 19.028 -21.716 -18.814 1.00 70.56 627 ARG A N 1
ATOM 4946 C CA . ARG A 1 627 ? 19.974 -21.773 -19.945 1.00 70.56 627 ARG A CA 1
ATOM 4947 C C . ARG A 1 627 ? 20.154 -20.420 -20.638 1.00 70.56 627 ARG A C 1
ATOM 4949 O O . ARG A 1 627 ? 21.223 -20.154 -21.168 1.00 70.56 627 ARG A O 1
ATOM 4956 N N . ASP A 1 628 ? 19.110 -19.598 -20.629 1.00 75.88 628 ASP A N 1
ATOM 4957 C CA . ASP A 1 628 ? 19.105 -18.256 -21.208 1.00 75.88 628 ASP A CA 1
ATOM 4958 C C . ASP A 1 628 ? 18.535 -17.261 -20.185 1.00 75.88 628 ASP A C 1
ATOM 4960 O O . ASP A 1 628 ? 17.315 -17.070 -20.143 1.00 75.88 628 ASP A O 1
ATOM 4964 N N . PRO A 1 629 ? 19.362 -16.727 -19.265 1.00 80.44 629 PRO A N 1
ATOM 4965 C CA . PRO A 1 629 ? 18.903 -15.864 -18.183 1.00 80.44 629 PRO A CA 1
ATOM 4966 C C . PRO A 1 629 ? 18.461 -14.486 -18.694 1.00 80.44 629 PRO A C 1
ATOM 4968 O O . PRO A 1 629 ? 19.043 -13.937 -19.627 1.00 80.44 629 PRO A O 1
ATOM 4971 N N . LEU A 1 630 ? 17.470 -13.881 -18.033 1.00 84.19 630 LEU A N 1
ATOM 4972 C CA . LEU A 1 630 ? 16.967 -12.548 -18.368 1.00 84.19 630 LEU A CA 1
ATOM 4973 C C . LEU A 1 630 ? 18.120 -11.530 -18.425 1.00 84.19 630 LEU A C 1
ATOM 4975 O O . LEU A 1 630 ? 18.919 -11.491 -17.489 1.00 84.19 630 LEU A O 1
ATOM 4979 N N . PRO A 1 631 ? 18.222 -10.664 -19.443 1.00 85.19 631 PRO A N 1
ATOM 4980 C CA . PRO A 1 631 ? 19.347 -9.737 -19.561 1.00 85.19 631 PRO A CA 1
ATOM 4981 C C . PRO A 1 631 ? 19.420 -8.730 -18.404 1.00 85.19 631 PRO A C 1
ATOM 4983 O O . PRO A 1 631 ? 18.397 -8.263 -17.899 1.00 85.19 631 PRO A O 1
ATOM 4986 N N . VAL A 1 632 ? 20.634 -8.381 -17.966 1.00 85.62 632 VAL A N 1
ATOM 4987 C CA . VAL A 1 632 ? 20.857 -7.365 -16.921 1.00 85.62 632 VAL A CA 1
ATOM 4988 C C . VAL A 1 632 ? 20.643 -5.970 -17.496 1.00 85.62 632 VAL A C 1
ATOM 4990 O O . VAL A 1 632 ? 21.091 -5.669 -18.597 1.00 85.62 632 VAL A O 1
ATOM 4993 N N . SER A 1 633 ? 19.996 -5.099 -16.739 1.00 82.81 633 SER A N 1
ATOM 4994 C CA . SER A 1 633 ? 19.854 -3.697 -17.091 1.00 82.81 633 SER A CA 1
ATOM 4995 C C . SER A 1 633 ? 21.025 -2.870 -16.561 1.00 82.81 633 SER A C 1
ATOM 4997 O O . SER A 1 633 ? 21.390 -2.977 -15.385 1.00 82.81 633 SER A O 1
ATOM 4999 N N . TYR A 1 634 ? 21.597 -2.026 -17.416 1.00 82.75 634 TYR A N 1
ATOM 5000 C CA . TYR A 1 634 ? 22.793 -1.236 -17.114 1.00 82.75 634 TYR A CA 1
ATOM 5001 C C . TYR A 1 634 ? 22.478 0.258 -17.080 1.00 82.75 634 TYR A C 1
ATOM 5003 O O . TYR A 1 634 ? 21.616 0.734 -17.818 1.00 82.75 634 TYR A O 1
ATOM 5011 N N . ASN A 1 635 ? 23.174 0.992 -16.210 1.00 80.56 635 ASN A N 1
ATOM 5012 C CA . ASN A 1 635 ? 23.107 2.445 -16.192 1.00 80.56 635 ASN A CA 1
ATOM 5013 C C . ASN A 1 635 ? 23.850 2.994 -17.417 1.00 80.56 635 ASN A C 1
ATOM 5015 O O . ASN A 1 635 ? 25.031 2.703 -17.616 1.00 80.56 635 ASN A O 1
ATOM 5019 N N . ILE A 1 636 ? 23.160 3.789 -18.231 1.00 80.06 636 ILE A N 1
ATOM 5020 C CA . ILE A 1 636 ? 23.713 4.327 -19.480 1.00 80.06 636 ILE A CA 1
ATOM 5021 C C . ILE A 1 636 ? 24.819 5.362 -19.251 1.00 80.06 636 ILE A C 1
ATOM 5023 O O . ILE A 1 636 ? 25.620 5.580 -20.149 1.00 80.06 636 ILE A O 1
ATOM 5027 N N . LEU A 1 637 ? 24.893 5.990 -18.074 1.00 79.81 637 LEU A N 1
ATOM 5028 C CA . LEU A 1 637 ? 25.869 7.042 -17.775 1.00 79.81 637 LEU A CA 1
ATOM 5029 C C . LEU A 1 637 ? 27.238 6.482 -17.365 1.00 79.81 637 LEU A C 1
ATOM 5031 O O . LEU A 1 637 ? 28.264 7.098 -17.646 1.00 79.81 637 LEU A O 1
ATOM 5035 N N . ASN A 1 638 ? 27.275 5.313 -16.722 1.00 77.25 638 ASN A N 1
ATOM 5036 C CA . ASN A 1 638 ? 28.514 4.772 -16.148 1.00 77.25 638 ASN A CA 1
ATOM 5037 C C . ASN A 1 638 ? 28.757 3.275 -16.380 1.00 77.25 638 ASN A C 1
ATOM 5039 O O . ASN A 1 638 ? 29.789 2.756 -15.957 1.00 77.25 638 ASN A O 1
ATOM 5043 N N . GLY A 1 639 ? 27.826 2.569 -17.026 1.00 76.88 639 GLY A N 1
ATOM 5044 C CA . GLY A 1 639 ? 27.974 1.154 -17.383 1.00 76.88 639 GLY A CA 1
ATOM 5045 C C . GLY A 1 639 ? 27.812 0.193 -16.207 1.00 76.88 639 GLY A C 1
ATOM 5046 O O . GLY A 1 639 ? 27.937 -1.020 -16.380 1.00 76.88 639 GLY A O 1
ATOM 5047 N N . LYS A 1 640 ? 27.501 0.691 -15.003 1.00 82.62 640 LYS A N 1
ATOM 5048 C CA . LYS A 1 640 ? 27.287 -0.163 -13.831 1.00 82.62 640 LYS A CA 1
ATOM 5049 C C . LYS A 1 640 ? 25.925 -0.866 -13.921 1.00 82.62 640 LYS A C 1
ATOM 5051 O O . LYS A 1 640 ? 24.946 -0.255 -14.359 1.00 82.62 640 LYS A O 1
ATOM 5056 N N . PRO A 1 641 ? 25.817 -2.140 -13.499 1.00 80.81 641 PRO A N 1
ATOM 5057 C CA . PRO A 1 641 ? 24.527 -2.810 -13.366 1.00 80.81 641 PRO A CA 1
ATOM 5058 C C . PRO A 1 641 ? 23.582 -2.031 -12.444 1.00 80.81 641 PRO A C 1
ATOM 5060 O O . PRO A 1 641 ? 23.965 -1.646 -11.336 1.00 80.81 641 PRO A O 1
ATOM 5063 N N . ARG A 1 642 ? 22.328 -1.833 -12.859 1.00 75.00 642 ARG A N 1
ATOM 5064 C CA . ARG A 1 642 ? 21.335 -1.137 -12.028 1.00 75.00 642 ARG A CA 1
ATOM 5065 C C . ARG A 1 642 ? 20.887 -2.008 -10.858 1.00 75.00 642 ARG A C 1
ATOM 5067 O O . ARG A 1 642 ? 20.701 -3.213 -11.015 1.00 75.00 642 ARG A O 1
ATOM 5074 N N . GLY A 1 643 ? 20.671 -1.394 -9.694 1.00 67.50 643 GLY A N 1
ATOM 5075 C CA . GLY A 1 643 ? 20.234 -2.086 -8.472 1.00 67.50 643 GLY A CA 1
ATOM 5076 C C . GLY A 1 643 ? 21.353 -2.788 -7.690 1.00 67.50 643 GLY A C 1
ATOM 5077 O O . GLY A 1 643 ? 21.084 -3.441 -6.682 1.00 67.50 643 GLY A O 1
ATOM 5078 N N . GLY A 1 644 ? 22.612 -2.637 -8.117 1.00 62.09 644 GLY A N 1
ATOM 5079 C CA . GLY A 1 644 ? 23.790 -3.267 -7.521 1.00 62.09 644 GLY A CA 1
ATOM 5080 C C . GLY A 1 644 ? 24.238 -2.672 -6.183 1.00 62.09 644 GLY A C 1
ATOM 5081 O O . GLY A 1 644 ? 25.396 -2.303 -6.054 1.00 62.09 644 GLY A O 1
ATOM 5082 N N . ALA A 1 645 ? 23.363 -2.620 -5.177 1.00 63.69 645 ALA A N 1
ATOM 5083 C CA . ALA A 1 645 ? 23.765 -2.238 -3.825 1.00 63.69 645 ALA A CA 1
ATOM 5084 C C . ALA A 1 645 ? 24.781 -3.245 -3.231 1.00 63.69 645 ALA A C 1
ATOM 5086 O O . ALA A 1 645 ? 24.779 -4.436 -3.575 1.00 63.69 645 ALA A O 1
ATOM 5087 N N . ASN A 1 646 ? 25.621 -2.779 -2.298 1.00 69.69 646 ASN A N 1
ATOM 5088 C CA . ASN A 1 646 ? 26.567 -3.620 -1.550 1.00 69.69 646 ASN A CA 1
ATOM 5089 C C . ASN A 1 646 ? 25.862 -4.796 -0.838 1.00 69.69 646 ASN A C 1
ATOM 5091 O O . ASN A 1 646 ? 24.743 -4.612 -0.355 1.00 69.69 646 ASN A O 1
ATOM 5095 N N . PRO A 1 647 ? 26.497 -5.980 -0.690 1.00 70.50 647 PRO A N 1
ATOM 5096 C CA . PRO A 1 647 ? 25.854 -7.184 -0.145 1.00 70.50 647 PRO A CA 1
ATOM 5097 C C . PRO A 1 647 ? 25.131 -6.981 1.193 1.00 70.50 647 PRO A C 1
ATOM 5099 O O . PRO A 1 647 ? 23.966 -7.353 1.311 1.00 70.50 647 PRO A O 1
ATOM 5102 N N . LEU A 1 648 ? 25.768 -6.307 2.157 1.00 67.38 648 LEU A N 1
ATOM 5103 C CA . LEU A 1 648 ? 25.165 -5.998 3.462 1.00 67.38 648 LEU A CA 1
ATOM 5104 C C . LEU A 1 648 ? 23.924 -5.108 3.331 1.00 67.38 648 LEU A C 1
ATOM 5106 O O . LEU A 1 648 ? 22.895 -5.359 3.950 1.00 67.38 648 LEU A O 1
ATOM 5110 N N . ARG A 1 649 ? 23.984 -4.102 2.456 1.00 72.00 649 ARG A N 1
ATOM 5111 C CA . ARG A 1 649 ? 22.856 -3.211 2.171 1.00 72.00 649 ARG A CA 1
ATOM 5112 C C . ARG A 1 649 ? 21.727 -3.929 1.439 1.00 72.00 649 ARG A C 1
ATOM 5114 O O . ARG A 1 649 ? 20.567 -3.593 1.637 1.00 72.00 649 ARG A O 1
ATOM 5121 N N . ARG A 1 650 ? 22.036 -4.920 0.601 1.00 70.94 650 ARG A N 1
ATOM 5122 C CA . ARG A 1 650 ? 21.022 -5.761 -0.049 1.00 70.94 650 ARG A CA 1
ATOM 5123 C C . ARG A 1 650 ? 20.320 -6.661 0.942 1.00 70.94 650 ARG A C 1
ATOM 5125 O O . ARG A 1 650 ? 19.103 -6.753 0.871 1.00 70.94 650 ARG A O 1
ATOM 5132 N N . MET A 1 651 ? 21.070 -7.279 1.852 1.00 68.88 651 MET A N 1
ATOM 5133 C CA . MET A 1 651 ? 20.499 -8.056 2.950 1.00 68.88 651 MET A CA 1
ATOM 5134 C C . MET A 1 651 ? 19.608 -7.173 3.816 1.00 68.88 651 MET A C 1
ATOM 5136 O O . MET A 1 651 ? 18.454 -7.524 4.030 1.00 68.88 651 MET A O 1
ATOM 5140 N N . PHE A 1 652 ? 20.094 -5.990 4.205 1.00 71.44 652 PHE A N 1
ATOM 5141 C CA . PHE A 1 652 ? 19.304 -5.013 4.948 1.00 71.44 652 PHE A CA 1
ATOM 5142 C C . PHE A 1 652 ? 18.034 -4.630 4.186 1.00 71.44 652 PHE A C 1
ATOM 5144 O O . PHE A 1 652 ? 16.930 -4.824 4.677 1.00 71.44 652 PHE A O 1
ATOM 5151 N N . ASN A 1 653 ? 18.167 -4.181 2.937 1.00 72.75 653 ASN A N 1
ATOM 5152 C CA . ASN A 1 653 ? 17.016 -3.813 2.130 1.00 72.75 653 ASN A CA 1
ATOM 5153 C C . ASN A 1 653 ? 16.065 -5.004 1.975 1.00 72.75 653 ASN A C 1
ATOM 5155 O O . ASN A 1 653 ? 14.875 -4.787 2.035 1.00 72.75 653 ASN A O 1
ATOM 5159 N N . ALA A 1 654 ? 16.521 -6.242 1.742 1.00 67.25 654 ALA A N 1
ATOM 5160 C CA . ALA A 1 654 ? 15.683 -7.447 1.621 1.00 67.25 654 ALA A CA 1
ATOM 5161 C C . ALA A 1 654 ? 14.927 -7.784 2.911 1.00 67.25 654 ALA A C 1
ATOM 5163 O O . ALA A 1 654 ? 13.739 -8.087 2.836 1.00 67.25 654 ALA A O 1
ATOM 5164 N N . ALA A 1 655 ? 15.594 -7.681 4.057 1.00 64.81 655 ALA A N 1
ATOM 5165 C CA . ALA A 1 655 ? 15.044 -8.031 5.358 1.00 64.81 655 ALA A CA 1
ATOM 5166 C C . ALA A 1 655 ? 14.132 -6.947 5.944 1.00 64.81 655 ALA A C 1
ATOM 5168 O O . ALA A 1 655 ? 13.211 -7.291 6.678 1.00 64.81 655 ALA A O 1
ATOM 5169 N N . TYR A 1 656 ? 14.372 -5.671 5.625 1.00 67.19 656 TYR A N 1
ATOM 5170 C CA . TYR A 1 656 ? 13.707 -4.541 6.269 1.00 67.19 656 TYR A CA 1
ATOM 5171 C C . TYR A 1 656 ? 12.782 -3.757 5.334 1.00 67.19 656 TYR A C 1
ATOM 5173 O O . TYR A 1 656 ? 13.030 -3.583 4.139 1.00 67.19 656 TYR A O 1
ATOM 5181 N N . ALA A 1 657 ? 11.698 -3.239 5.912 1.00 62.56 657 ALA A N 1
ATOM 5182 C CA . ALA A 1 657 ? 10.756 -2.337 5.252 1.00 62.56 657 ALA A CA 1
ATOM 5183 C C . ALA A 1 657 ? 11.411 -1.036 4.744 1.00 62.56 657 ALA A C 1
ATOM 5185 O O . ALA A 1 657 ? 11.060 -0.551 3.665 1.00 62.56 657 ALA A O 1
ATOM 5186 N N . PHE A 1 658 ? 12.370 -0.493 5.499 1.00 66.88 658 PHE A N 1
ATOM 5187 C CA . PHE A 1 658 ? 13.084 0.734 5.159 1.00 66.88 658 PHE A CA 1
ATOM 5188 C C . PHE A 1 658 ? 14.202 0.443 4.167 1.00 66.88 658 PHE A C 1
ATOM 5190 O O . PHE A 1 658 ? 15.162 -0.264 4.469 1.00 66.88 658 PHE A O 1
ATOM 5197 N N . ARG A 1 659 ? 14.083 1.006 2.965 1.00 68.56 659 ARG A N 1
ATOM 5198 C CA . ARG A 1 659 ? 15.103 0.855 1.931 1.00 68.56 659 ARG A CA 1
ATOM 5199 C C . ARG A 1 659 ? 16.037 2.044 1.948 1.00 68.56 659 ARG A C 1
ATOM 5201 O O . ARG A 1 659 ? 15.589 3.180 1.834 1.00 68.56 659 ARG A O 1
ATOM 5208 N N . ILE A 1 660 ? 17.329 1.755 1.983 1.00 65.75 660 ILE A N 1
ATOM 5209 C CA . ILE A 1 660 ? 18.365 2.751 1.754 1.00 65.75 660 ILE A CA 1
ATOM 5210 C C . ILE A 1 660 ? 18.761 2.658 0.282 1.00 65.75 660 ILE A C 1
ATOM 5212 O O . ILE A 1 660 ? 19.200 1.595 -0.173 1.00 65.75 660 ILE A O 1
ATOM 5216 N N . LEU A 1 661 ? 18.684 3.775 -0.441 1.00 67.12 661 LEU A N 1
ATOM 5217 C CA . LEU A 1 661 ? 18.897 3.872 -1.896 1.00 67.12 661 LEU A CA 1
ATOM 5218 C C . LEU A 1 661 ? 20.128 4.719 -2.257 1.00 67.12 661 LEU A C 1
ATOM 5220 O O . LEU A 1 661 ? 20.565 5.562 -1.465 1.00 67.12 661 LEU A O 1
ATOM 5224 N N . GLU A 1 662 ? 20.783 4.411 -3.377 1.00 62.31 662 GLU A N 1
ATOM 5225 C CA . GLU A 1 662 ? 21.979 5.151 -3.805 1.00 62.31 662 GLU A CA 1
ATOM 5226 C C . GLU A 1 662 ? 21.619 6.595 -4.176 1.00 62.31 662 GLU A C 1
ATOM 5228 O O . GLU A 1 662 ? 20.510 6.889 -4.618 1.00 62.31 662 GLU A O 1
ATOM 5233 N N . GLY A 1 663 ? 22.541 7.523 -3.911 1.00 55.03 663 GLY A N 1
ATOM 5234 C CA . GLY A 1 663 ? 22.373 8.918 -4.304 1.00 55.03 663 GLY A CA 1
ATOM 5235 C C . GLY A 1 663 ? 22.409 9.058 -5.825 1.00 55.03 663 GLY A C 1
ATOM 5236 O O . GLY A 1 663 ? 23.201 8.389 -6.482 1.00 55.03 663 GLY A O 1
ATOM 5237 N N . ASN A 1 664 ? 21.581 9.945 -6.382 1.00 58.47 664 ASN A N 1
ATOM 5238 C CA . ASN A 1 664 ? 21.714 10.347 -7.783 1.00 58.47 664 ASN A CA 1
ATOM 5239 C C . ASN A 1 664 ? 23.029 11.117 -7.969 1.00 58.47 664 ASN A C 1
ATOM 5241 O O . ASN A 1 664 ? 23.408 11.896 -7.092 1.00 58.47 664 ASN A O 1
ATOM 5245 N N . SER A 1 665 ? 23.684 10.955 -9.114 1.00 60.94 665 SER A N 1
ATOM 5246 C CA . SER A 1 665 ? 24.864 11.744 -9.462 1.00 60.94 665 SER A CA 1
ATOM 5247 C C . SER A 1 665 ? 24.517 13.153 -9.945 1.00 60.94 665 SER A C 1
ATOM 5249 O O . SER A 1 665 ? 23.418 13.410 -10.442 1.00 60.94 665 SER A O 1
ATOM 5251 N N . GLU A 1 666 ? 25.481 14.073 -9.834 1.00 65.62 666 GLU A N 1
ATOM 5252 C CA . GLU A 1 666 ? 25.384 15.448 -10.356 1.00 65.62 666 GLU A CA 1
ATOM 5253 C C . GLU A 1 666 ? 25.067 15.473 -11.871 1.00 65.62 666 GLU A C 1
ATOM 5255 O O . GLU A 1 666 ? 24.375 16.371 -12.347 1.00 65.62 666 GLU A O 1
ATOM 5260 N N . ALA A 1 667 ? 25.466 14.442 -12.628 1.00 65.81 667 ALA A N 1
ATOM 5261 C CA . ALA A 1 667 ? 25.127 14.289 -14.046 1.00 65.81 667 ALA A CA 1
ATOM 5262 C C . ALA A 1 667 ? 23.613 14.176 -14.288 1.00 65.81 667 ALA A C 1
ATOM 5264 O O . ALA A 1 667 ? 23.079 14.763 -15.229 1.00 65.81 667 ALA A O 1
ATOM 5265 N N . LEU A 1 668 ? 22.900 13.455 -13.417 1.00 69.31 668 LEU A N 1
ATOM 5266 C CA . LEU A 1 668 ? 21.449 13.315 -13.510 1.00 69.31 668 LEU A CA 1
ATOM 5267 C C . LEU A 1 668 ? 20.740 14.645 -13.207 1.00 69.31 668 LEU A C 1
ATOM 5269 O O . LEU A 1 668 ? 19.692 14.930 -13.783 1.00 69.31 668 LEU A O 1
ATOM 5273 N N . TRP A 1 669 ? 21.312 15.481 -12.332 1.00 70.00 669 TRP A N 1
ATOM 5274 C CA . TRP A 1 669 ? 20.808 16.837 -12.099 1.00 70.00 669 TRP A CA 1
ATOM 5275 C C . TRP A 1 669 ? 20.901 17.687 -13.371 1.00 70.00 669 TRP A C 1
ATOM 5277 O O . TRP A 1 669 ? 19.935 18.374 -13.701 1.00 70.00 669 TRP A O 1
ATOM 5287 N N . LEU A 1 670 ? 22.009 17.607 -14.116 1.00 72.44 670 LEU A N 1
ATOM 5288 C CA . LEU A 1 670 ? 22.164 18.345 -15.372 1.00 72.44 670 LEU A CA 1
ATOM 5289 C C . LEU A 1 670 ? 21.123 17.912 -16.410 1.00 72.44 670 LEU A C 1
ATOM 5291 O O . LEU A 1 670 ? 20.463 18.768 -16.992 1.00 72.44 670 LEU A O 1
ATOM 5295 N N . LEU A 1 671 ? 20.933 16.605 -16.609 1.00 74.12 671 LEU A N 1
ATOM 5296 C CA . LEU A 1 671 ? 19.947 16.072 -17.563 1.00 74.12 671 LEU A CA 1
ATOM 5297 C C . LEU A 1 671 ? 18.516 16.517 -17.219 1.00 74.12 671 LEU A C 1
ATOM 5299 O O . LEU A 1 671 ? 17.768 16.949 -18.089 1.00 74.12 671 LEU A O 1
ATOM 5303 N N . LYS A 1 672 ? 18.167 16.536 -15.930 1.00 70.88 672 LYS A N 1
ATOM 5304 C CA . LYS A 1 672 ? 16.858 17.011 -15.457 1.00 70.88 672 LYS A CA 1
ATOM 5305 C C . LYS A 1 672 ? 16.637 18.507 -15.664 1.00 70.88 672 LYS A C 1
ATOM 5307 O O . LYS A 1 672 ? 15.539 18.923 -16.012 1.00 70.88 672 LYS A O 1
ATOM 5312 N N . ASN A 1 673 ? 17.664 19.321 -15.424 1.00 69.50 673 ASN A N 1
ATOM 5313 C CA . ASN A 1 673 ? 17.552 20.782 -15.470 1.00 69.50 673 ASN A CA 1
ATOM 5314 C C . ASN A 1 673 ? 17.815 21.385 -16.855 1.00 69.50 673 ASN A C 1
ATOM 5316 O O . ASN A 1 673 ? 17.593 22.579 -17.039 1.00 69.50 673 ASN A O 1
ATOM 5320 N N . SER A 1 674 ? 18.287 20.580 -17.807 1.00 67.12 674 SER A N 1
ATOM 5321 C CA . SER A 1 674 ? 18.575 20.997 -19.183 1.00 67.12 674 SER A CA 1
ATOM 5322 C C . SER A 1 674 ? 17.371 20.890 -20.120 1.00 67.12 674 SER A C 1
ATOM 5324 O O . SER A 1 674 ? 17.431 21.396 -21.232 1.00 67.12 674 SER A O 1
ATOM 5326 N N . ASN A 1 675 ? 16.253 20.294 -19.688 1.00 63.44 675 ASN A N 1
ATOM 5327 C CA . ASN A 1 675 ? 15.090 20.049 -20.552 1.00 63.44 675 ASN A CA 1
ATOM 5328 C C . ASN A 1 675 ? 15.473 19.289 -21.836 1.00 63.44 675 ASN A C 1
ATOM 5330 O O . ASN A 1 675 ? 14.968 19.574 -22.919 1.00 63.44 675 ASN A O 1
ATOM 5334 N N . PHE A 1 676 ? 16.424 18.363 -21.713 1.00 67.69 676 PHE A N 1
ATOM 5335 C CA . PHE A 1 676 ? 16.920 17.563 -22.818 1.00 67.69 676 PHE A CA 1
ATOM 5336 C C . PHE A 1 676 ? 15.787 16.677 -23.388 1.00 67.69 676 PHE A C 1
ATOM 5338 O O . PHE A 1 676 ? 15.129 15.971 -22.631 1.00 67.69 676 PHE A O 1
ATOM 5345 N N . ASP A 1 677 ? 15.506 16.730 -24.702 1.00 58.53 677 ASP A N 1
ATOM 5346 C CA . ASP A 1 677 ? 14.520 15.858 -25.371 1.00 58.53 677 ASP A CA 1
ATOM 5347 C C . ASP A 1 677 ? 15.160 14.481 -25.575 1.00 58.53 677 ASP A C 1
ATOM 5349 O O . ASP A 1 677 ? 15.990 14.241 -26.458 1.00 58.53 677 ASP A O 1
ATOM 5353 N N . GLU A 1 678 ? 14.776 13.563 -24.698 1.00 56.84 678 GLU A N 1
ATOM 5354 C CA . GLU A 1 678 ? 15.387 12.252 -24.504 1.00 56.84 678 GLU A CA 1
ATOM 5355 C C . GLU A 1 678 ? 14.794 11.160 -25.404 1.00 56.84 678 GLU A C 1
ATOM 5357 O O . GLU A 1 678 ? 14.900 9.963 -25.112 1.00 56.84 678 GLU A O 1
ATOM 5362 N N . ARG A 1 679 ? 14.259 11.517 -26.580 1.00 49.59 679 ARG A N 1
ATOM 5363 C CA . ARG A 1 679 ? 13.895 10.544 -27.639 1.00 49.59 679 ARG A CA 1
ATOM 5364 C C . ARG A 1 679 ? 15.041 9.604 -28.066 1.00 49.59 679 ARG A C 1
ATOM 5366 O O . ARG A 1 679 ? 14.823 8.662 -28.825 1.00 49.59 679 ARG A O 1
ATOM 5373 N N . LEU A 1 680 ? 16.241 9.789 -27.520 1.00 51.12 680 LEU A N 1
ATOM 5374 C CA . LEU A 1 680 ? 17.408 8.906 -27.570 1.00 51.12 680 LEU A CA 1
ATOM 5375 C C . LEU A 1 680 ? 17.325 7.683 -26.624 1.00 51.12 680 LEU A C 1
ATOM 5377 O O . LEU A 1 680 ? 18.359 7.084 -26.322 1.00 51.12 680 LEU A O 1
ATOM 5381 N N . SER A 1 681 ? 16.131 7.296 -26.155 1.00 58.09 681 SER A N 1
ATOM 5382 C CA . SER A 1 681 ? 15.934 6.080 -25.353 1.00 58.09 681 SER A CA 1
ATOM 5383 C C . SER A 1 681 ? 16.576 4.843 -26.006 1.00 58.09 681 SER A C 1
ATOM 5385 O O . SER A 1 681 ? 16.620 4.703 -27.232 1.00 58.09 681 SER A O 1
ATOM 5387 N N . THR A 1 682 ? 17.027 3.891 -25.187 1.00 62.78 682 THR A N 1
ATOM 5388 C CA . THR A 1 682 ? 17.621 2.617 -25.646 1.00 62.78 682 THR A CA 1
ATOM 5389 C C . THR A 1 682 ? 16.627 1.713 -26.388 1.00 62.78 682 THR A C 1
ATOM 5391 O O . THR A 1 682 ? 17.003 0.648 -26.870 1.00 62.78 682 THR A O 1
ATOM 5394 N N . TYR A 1 683 ? 15.369 2.145 -26.534 1.00 71.31 683 TYR A N 1
ATOM 5395 C CA . TYR A 1 683 ? 14.356 1.498 -27.363 1.00 71.31 683 TYR A CA 1
ATOM 5396 C C . TYR A 1 683 ? 14.493 1.770 -28.856 1.00 71.31 683 TYR A C 1
ATOM 5398 O O . TYR A 1 683 ? 13.780 1.133 -29.630 1.00 71.31 683 TYR A O 1
ATOM 5406 N N . THR A 1 684 ? 15.382 2.671 -29.267 1.00 74.06 684 THR A N 1
ATOM 5407 C CA . THR A 1 684 ? 15.652 2.920 -30.683 1.00 74.06 684 THR A CA 1
ATOM 5408 C C . THR A 1 684 ? 17.157 2.992 -30.911 1.00 74.06 684 THR A C 1
ATOM 5410 O O . THR A 1 684 ? 17.877 3.615 -30.125 1.00 74.06 684 THR A O 1
ATOM 5413 N N . SER A 1 685 ? 17.658 2.369 -31.978 1.00 79.00 685 SER A N 1
ATOM 5414 C CA . SER A 1 685 ? 19.056 2.531 -32.389 1.00 79.00 685 SER A CA 1
ATOM 5415 C C . SER A 1 685 ? 19.306 3.932 -32.978 1.00 79.00 685 SER A C 1
ATOM 5417 O O . SER A 1 685 ? 18.354 4.629 -33.343 1.00 79.00 685 SER A O 1
ATOM 5419 N N . PRO A 1 686 ? 20.568 4.381 -33.104 1.00 77.50 686 PRO A N 1
ATOM 5420 C CA . PRO A 1 686 ? 20.903 5.598 -33.849 1.00 77.50 686 PRO A CA 1
ATOM 5421 C C . PRO A 1 686 ? 20.421 5.583 -35.309 1.00 77.50 686 PRO A C 1
ATOM 5423 O O . PRO A 1 686 ? 20.159 6.644 -35.862 1.00 77.50 686 PRO A O 1
ATOM 5426 N N . ASP A 1 687 ? 20.250 4.392 -35.889 1.00 73.31 687 ASP A N 1
ATOM 5427 C CA . ASP A 1 687 ? 19.806 4.181 -37.272 1.00 73.31 687 ASP A CA 1
ATOM 5428 C C . ASP A 1 687 ? 18.270 4.083 -37.406 1.00 73.31 687 ASP A C 1
ATOM 5430 O O . ASP A 1 687 ? 17.756 3.832 -38.492 1.00 73.31 687 ASP A O 1
ATOM 5434 N N . GLY A 1 688 ? 17.515 4.249 -36.310 1.00 72.94 688 GLY A N 1
ATOM 5435 C CA . GLY A 1 688 ? 16.043 4.214 -36.314 1.00 72.94 688 GLY A CA 1
ATOM 5436 C C . GLY A 1 688 ? 15.410 2.829 -36.110 1.00 72.94 688 GLY A C 1
ATOM 5437 O O . GLY A 1 688 ? 14.193 2.684 -36.227 1.00 72.94 688 GLY A O 1
ATOM 5438 N N . ILE A 1 689 ? 16.202 1.808 -35.771 1.00 77.12 689 ILE A N 1
ATOM 5439 C CA . ILE A 1 689 ? 15.728 0.434 -35.520 1.00 77.12 689 ILE A CA 1
ATOM 5440 C C . ILE A 1 689 ? 15.009 0.377 -34.174 1.00 77.12 689 ILE A C 1
ATOM 5442 O O . ILE A 1 689 ? 15.548 0.842 -33.170 1.00 77.12 689 ILE A O 1
ATOM 5446 N N . LYS A 1 690 ? 13.806 -0.208 -34.131 1.00 76.94 690 LYS A N 1
ATOM 5447 C CA . LYS A 1 690 ? 13.028 -0.351 -32.889 1.00 76.94 690 LYS A CA 1
ATOM 5448 C C . LYS A 1 690 ? 13.538 -1.550 -32.086 1.00 76.94 690 LYS A C 1
ATOM 5450 O O . LYS A 1 690 ? 13.486 -2.677 -32.550 1.00 76.94 690 LYS A O 1
ATOM 5455 N N . LEU A 1 691 ? 13.952 -1.309 -30.847 1.00 75.69 691 LEU A N 1
ATOM 5456 C CA . LEU A 1 691 ? 14.509 -2.295 -29.911 1.00 75.69 691 LEU A CA 1
ATOM 5457 C C . LEU A 1 691 ? 13.534 -2.648 -28.773 1.00 75.69 691 LEU A C 1
ATOM 5459 O O . LEU A 1 691 ? 13.939 -3.194 -27.752 1.00 75.69 691 LEU A O 1
ATOM 5463 N N . GLN A 1 692 ? 12.246 -2.308 -28.895 1.00 73.00 692 GLN A N 1
ATOM 5464 C CA . GLN A 1 692 ? 11.243 -2.449 -27.823 1.00 73.00 692 GLN A CA 1
ATOM 5465 C C . GLN A 1 692 ? 11.016 -3.889 -27.354 1.00 73.00 692 GLN A C 1
ATOM 5467 O O . GLN A 1 692 ? 10.750 -4.111 -26.172 1.00 73.00 692 GLN A O 1
ATOM 5472 N N . ASP A 1 693 ? 11.143 -4.858 -28.253 1.00 71.62 693 ASP A N 1
ATOM 5473 C CA . ASP A 1 693 ? 10.900 -6.270 -27.949 1.00 71.62 693 ASP A CA 1
ATOM 5474 C C . ASP A 1 693 ? 12.215 -7.050 -27.718 1.00 71.62 693 ASP A C 1
ATOM 5476 O O . ASP A 1 693 ? 12.196 -8.138 -27.154 1.00 71.62 693 ASP A O 1
ATOM 5480 N N . GLU A 1 694 ? 13.363 -6.409 -27.976 1.00 81.00 694 GLU A N 1
ATOM 5481 C CA . GLU A 1 694 ? 14.710 -6.997 -27.944 1.00 81.00 694 GLU A CA 1
ATOM 5482 C C . GLU A 1 694 ? 15.459 -6.711 -26.637 1.00 81.00 694 GLU A C 1
ATOM 5484 O O . GLU A 1 694 ? 16.358 -5.867 -26.563 1.00 81.00 694 GLU A O 1
ATOM 5489 N N . ASN A 1 695 ? 15.080 -7.396 -25.561 1.00 83.00 695 ASN A N 1
ATOM 5490 C CA . ASN A 1 695 ? 15.688 -7.208 -24.238 1.00 83.00 695 ASN A CA 1
ATOM 5491 C C . ASN A 1 695 ? 17.214 -7.470 -24.215 1.00 83.00 695 ASN A C 1
ATOM 5493 O O . ASN A 1 695 ? 17.947 -6.714 -23.570 1.00 83.00 695 ASN A O 1
ATOM 5497 N N . GLY A 1 696 ? 17.703 -8.482 -24.941 1.00 83.31 696 GLY A N 1
ATOM 5498 C CA . GLY A 1 696 ? 19.125 -8.836 -25.032 1.00 83.31 696 GLY A CA 1
ATOM 5499 C C . GLY A 1 696 ? 19.960 -7.753 -25.712 1.00 83.31 696 GLY A C 1
ATOM 5500 O O . GLY A 1 696 ? 20.965 -7.288 -25.162 1.00 83.31 696 GLY A O 1
ATOM 5501 N N . VAL A 1 697 ? 19.498 -7.276 -26.870 1.00 84.19 697 VAL A N 1
ATOM 5502 C CA . VAL A 1 697 ? 20.149 -6.192 -27.619 1.00 84.19 697 VAL A CA 1
ATOM 5503 C C . VAL A 1 697 ? 20.142 -4.889 -26.822 1.00 84.19 697 VAL A C 1
ATOM 5505 O O . VAL A 1 697 ? 21.168 -4.211 -26.765 1.00 84.19 697 VAL A O 1
ATOM 5508 N N . ARG A 1 698 ? 19.039 -4.552 -26.137 1.00 84.94 698 ARG A N 1
ATOM 5509 C CA . ARG A 1 698 ? 18.978 -3.351 -25.286 1.00 84.94 698 ARG A CA 1
ATOM 5510 C C . ARG A 1 698 ? 19.951 -3.395 -24.121 1.00 84.94 698 ARG A C 1
ATOM 5512 O O . ARG A 1 698 ? 20.616 -2.398 -23.867 1.00 84.94 698 ARG A O 1
ATOM 5519 N N . SER A 1 699 ? 20.056 -4.532 -23.438 1.00 85.88 699 SER A N 1
ATOM 5520 C CA . SER A 1 699 ? 21.018 -4.725 -22.348 1.00 85.88 699 SER A CA 1
ATOM 5521 C C . SER A 1 699 ? 22.456 -4.487 -22.824 1.00 85.88 699 SER A C 1
ATOM 5523 O O . SER A 1 699 ? 23.197 -3.704 -22.223 1.00 85.88 699 SER A O 1
ATOM 5525 N N . LYS A 1 700 ? 22.830 -5.083 -23.965 1.00 86.94 700 LYS A N 1
ATOM 5526 C CA . LYS A 1 700 ? 24.145 -4.878 -24.595 1.00 86.94 700 LYS A CA 1
ATOM 5527 C C . LYS A 1 700 ? 24.356 -3.425 -25.012 1.00 86.94 700 LYS A C 1
ATOM 5529 O O . LYS A 1 700 ? 25.446 -2.893 -24.818 1.00 86.94 700 LYS A O 1
ATOM 5534 N N . PHE A 1 701 ? 23.324 -2.779 -25.548 1.00 86.38 701 PHE A N 1
ATOM 5535 C CA . PHE A 1 701 ? 23.391 -1.387 -25.975 1.00 86.38 701 PHE A CA 1
ATOM 5536 C C . PHE A 1 701 ? 23.557 -0.428 -24.791 1.00 86.38 701 PHE A C 1
ATOM 5538 O O . PHE A 1 701 ? 24.447 0.414 -24.823 1.00 86.38 701 PHE A O 1
ATOM 5545 N N . GLN A 1 702 ? 22.782 -0.602 -23.715 1.00 84.56 702 GLN A N 1
ATOM 5546 C CA . GLN A 1 702 ? 22.922 0.155 -22.465 1.00 84.56 702 GLN A CA 1
ATOM 5547 C C . GLN A 1 702 ? 24.342 0.051 -21.906 1.00 84.56 702 GLN A C 1
ATOM 5549 O O . GLN A 1 702 ? 24.965 1.068 -21.603 1.00 84.56 702 GLN A O 1
ATOM 5554 N N . LYS A 1 703 ? 24.871 -1.176 -21.823 1.00 87.69 703 LYS A N 1
ATOM 5555 C CA . LYS A 1 703 ? 26.237 -1.422 -21.360 1.00 87.69 703 LYS A CA 1
ATOM 5556 C C . LYS A 1 703 ? 27.269 -0.744 -22.261 1.00 87.69 703 LYS A C 1
ATOM 5558 O O . LYS A 1 703 ? 28.147 -0.053 -21.764 1.00 87.69 703 LYS A O 1
ATOM 5563 N N . ALA A 1 704 ? 27.136 -0.883 -23.580 1.00 86.38 704 ALA A N 1
ATOM 5564 C CA . ALA A 1 704 ? 28.060 -0.280 -24.536 1.00 86.38 704 ALA A CA 1
ATOM 5565 C C . ALA A 1 704 ? 28.063 1.259 -24.481 1.00 86.38 704 ALA A C 1
ATOM 5567 O O . ALA A 1 704 ? 29.117 1.860 -24.691 1.00 86.38 704 ALA A O 1
ATOM 5568 N N . ILE A 1 705 ? 26.917 1.888 -24.184 1.00 85.38 705 ILE A N 1
ATOM 5569 C CA . ILE A 1 705 ? 26.826 3.337 -23.944 1.00 85.38 705 ILE A CA 1
ATOM 5570 C C . ILE A 1 705 ? 27.538 3.699 -22.636 1.00 85.38 705 ILE A C 1
ATOM 5572 O O . ILE A 1 705 ? 28.365 4.603 -22.632 1.00 85.38 705 ILE A O 1
ATOM 5576 N N . GLY A 1 706 ? 27.283 2.976 -21.544 1.00 83.62 706 GLY A N 1
ATOM 5577 C CA . GLY A 1 706 ? 27.917 3.254 -20.252 1.00 83.62 706 GLY A CA 1
ATOM 5578 C C . GLY A 1 706 ? 29.427 2.967 -20.200 1.00 83.62 706 GLY A C 1
ATOM 5579 O O . GLY A 1 706 ? 30.174 3.631 -19.478 1.00 83.62 706 GLY A O 1
ATOM 5580 N N . ASP A 1 707 ? 29.904 2.026 -21.016 1.00 87.12 707 ASP A N 1
ATOM 5581 C CA . ASP A 1 707 ? 31.325 1.712 -21.214 1.00 87.12 707 ASP A CA 1
ATOM 5582 C C . ASP A 1 707 ? 32.016 2.695 -22.181 1.00 87.12 707 ASP A C 1
ATOM 5584 O O . ASP A 1 707 ? 33.224 2.601 -22.424 1.00 87.12 707 ASP A O 1
ATOM 5588 N N . TRP A 1 708 ? 31.279 3.651 -22.757 1.00 87.69 708 TRP A N 1
ATOM 5589 C CA . TRP A 1 708 ? 31.868 4.697 -23.582 1.00 87.69 708 TRP A CA 1
ATOM 5590 C C . TRP A 1 708 ? 32.811 5.570 -22.753 1.00 87.69 708 TRP A C 1
ATOM 5592 O O . TRP A 1 708 ? 32.546 5.896 -21.593 1.00 87.69 708 TRP A O 1
ATOM 5602 N N . ARG A 1 709 ? 33.930 5.949 -23.367 1.00 86.50 709 ARG A N 1
ATOM 5603 C CA . ARG A 1 709 ? 34.903 6.876 -22.797 1.00 86.50 709 ARG A CA 1
ATOM 5604 C C . ARG A 1 709 ? 35.230 7.942 -23.830 1.00 86.50 709 ARG A C 1
ATOM 5606 O O . ARG A 1 709 ? 35.366 7.625 -25.014 1.00 86.50 709 ARG A O 1
ATOM 5613 N N . ASN A 1 710 ? 35.344 9.189 -23.386 1.00 83.94 710 ASN A N 1
ATOM 5614 C CA . ASN A 1 710 ? 35.784 10.285 -24.244 1.00 83.94 710 ASN A CA 1
ATOM 5615 C C . ASN A 1 710 ? 37.308 10.226 -24.494 1.00 83.94 710 ASN A C 1
ATOM 5617 O O . ASN A 1 710 ? 38.008 9.353 -23.978 1.00 83.94 710 ASN A O 1
ATOM 5621 N N . SER A 1 711 ? 37.847 11.180 -25.259 1.00 79.44 711 SER A N 1
ATOM 5622 C CA . SER A 1 711 ? 39.290 11.277 -25.551 1.00 79.44 711 SER A CA 1
ATOM 5623 C C . SER A 1 711 ? 40.179 11.482 -24.315 1.00 79.44 711 SER A C 1
ATOM 5625 O O . SER A 1 711 ? 41.386 11.282 -24.403 1.00 79.44 711 SER A O 1
ATOM 5627 N N . ARG A 1 712 ? 39.598 11.856 -23.169 1.00 79.81 712 ARG A N 1
ATOM 5628 C CA . ARG A 1 712 ? 40.275 12.022 -21.874 1.00 79.81 712 ARG A CA 1
ATOM 5629 C C . ARG A 1 712 ? 40.103 10.807 -20.950 1.00 79.81 712 ARG A C 1
ATOM 5631 O O . ARG A 1 712 ? 40.523 10.860 -19.801 1.00 79.81 712 ARG A O 1
ATOM 5638 N N . GLY A 1 713 ? 39.465 9.730 -21.415 1.00 79.94 713 GLY A N 1
ATOM 5639 C CA . GLY A 1 713 ? 39.199 8.536 -20.607 1.00 79.94 713 GLY A CA 1
ATOM 5640 C C . GLY A 1 713 ? 38.056 8.686 -19.593 1.00 79.94 713 GLY A C 1
ATOM 5641 O O . GLY A 1 713 ? 37.889 7.813 -18.747 1.00 79.94 713 GLY A O 1
ATOM 5642 N N . GLN A 1 714 ? 37.260 9.754 -19.672 1.00 82.56 714 GLN A N 1
ATOM 5643 C CA . GLN A 1 714 ? 36.135 10.017 -18.768 1.00 82.56 714 GLN A CA 1
ATOM 5644 C C . GLN A 1 714 ? 34.876 9.274 -19.225 1.00 82.56 714 GLN A C 1
ATOM 5646 O O . GLN A 1 714 ? 34.652 9.118 -20.432 1.00 82.56 714 GLN A O 1
ATOM 5651 N N . SER A 1 715 ? 34.054 8.820 -18.274 1.00 84.25 715 SER A N 1
ATOM 5652 C CA . SER A 1 715 ? 32.739 8.237 -18.568 1.00 84.25 715 SER A CA 1
ATOM 5653 C C . SER A 1 715 ? 31.733 9.300 -19.024 1.00 84.25 715 SER A C 1
ATOM 5655 O O . SER A 1 715 ? 31.994 10.503 -18.955 1.00 84.25 715 SER A O 1
ATOM 5657 N N . LEU A 1 716 ? 30.568 8.858 -19.506 1.00 82.69 716 LEU A N 1
ATOM 5658 C CA . LEU A 1 716 ? 29.481 9.764 -19.873 1.00 82.69 716 LEU A CA 1
ATOM 5659 C C . LEU A 1 716 ? 28.990 10.562 -18.651 1.00 82.69 716 LEU A C 1
ATOM 5661 O O . LEU A 1 716 ? 28.746 11.759 -18.763 1.00 82.69 716 LEU A O 1
ATOM 5665 N N . GLU A 1 717 ? 28.921 9.921 -17.484 1.00 81.62 717 GLU A N 1
ATOM 5666 C CA . GLU A 1 717 ? 28.640 10.561 -16.197 1.00 81.62 717 GLU A CA 1
ATOM 5667 C C . GLU A 1 717 ? 29.658 11.662 -15.877 1.00 81.62 717 GLU A C 1
ATOM 5669 O O . GLU A 1 717 ? 29.272 12.812 -15.686 1.00 81.62 717 GLU A O 1
ATOM 5674 N N . ASP A 1 718 ? 30.954 11.345 -15.898 1.00 83.06 718 ASP A N 1
ATOM 5675 C CA . ASP A 1 718 ? 32.019 12.302 -15.568 1.00 83.06 718 ASP A CA 1
ATOM 5676 C C . ASP A 1 718 ? 32.032 13.502 -16.525 1.00 83.06 718 ASP A C 1
ATOM 5678 O O . ASP A 1 718 ? 32.186 14.646 -16.096 1.00 83.06 718 ASP A O 1
ATOM 5682 N N . ALA A 1 719 ? 31.820 13.252 -17.821 1.00 83.50 719 ALA A N 1
ATOM 5683 C CA . ALA A 1 719 ? 31.749 14.298 -18.835 1.00 83.50 719 ALA A CA 1
ATOM 5684 C C . ALA A 1 719 ? 30.557 15.243 -18.605 1.00 83.50 719 ALA A C 1
ATOM 5686 O O . ALA A 1 719 ? 30.682 16.452 -18.797 1.00 83.50 719 ALA A O 1
ATOM 5687 N N . LEU A 1 720 ? 29.410 14.715 -18.166 1.00 82.88 720 LEU A N 1
ATOM 5688 C CA . LEU A 1 720 ? 28.239 15.524 -17.821 1.00 82.88 720 LEU A CA 1
ATOM 5689 C C . LEU A 1 720 ? 28.427 16.278 -16.496 1.00 82.88 720 LEU A C 1
ATOM 5691 O O . LEU A 1 720 ? 27.977 17.416 -16.382 1.00 82.88 720 LEU A O 1
ATOM 5695 N N . VAL A 1 721 ? 29.118 15.696 -15.510 1.00 83.25 721 VAL A N 1
ATOM 5696 C CA . VAL A 1 721 ? 29.469 16.392 -14.260 1.00 83.25 721 VAL A CA 1
ATOM 5697 C C . VAL A 1 721 ? 30.408 17.565 -14.536 1.00 83.25 721 VAL A C 1
ATOM 5699 O O . VAL A 1 721 ? 30.177 18.658 -14.022 1.00 83.25 721 VAL A O 1
ATOM 5702 N N . GLU A 1 722 ? 31.430 17.382 -15.373 1.00 84.38 722 GLU A N 1
ATOM 5703 C CA . GLU A 1 722 ? 32.323 18.471 -15.791 1.00 84.38 722 GLU A CA 1
ATOM 5704 C C . GLU A 1 722 ? 31.527 19.573 -16.506 1.00 84.38 722 GLU A C 1
ATOM 5706 O O . GLU A 1 722 ? 31.612 20.740 -16.122 1.00 84.38 722 GLU A O 1
ATOM 5711 N N . LEU A 1 723 ? 30.656 19.189 -17.447 1.00 83.44 723 LEU A N 1
ATOM 5712 C CA . LEU A 1 723 ? 29.793 20.120 -18.176 1.00 83.44 723 LEU A CA 1
ATOM 5713 C C . LEU A 1 723 ? 28.858 20.905 -17.241 1.00 83.44 723 LEU A C 1
ATOM 5715 O O . LEU A 1 723 ? 28.649 22.098 -17.441 1.00 83.44 723 LEU A O 1
ATOM 5719 N N . SER A 1 724 ? 28.329 20.276 -16.187 1.00 79.19 724 SER A N 1
ATOM 5720 C CA . SER A 1 724 ? 27.443 20.948 -15.223 1.00 79.19 724 SER A CA 1
ATOM 5721 C C . SER A 1 724 ? 28.130 22.043 -14.400 1.00 79.19 724 SER A C 1
ATOM 5723 O O . SER A 1 724 ? 27.452 22.914 -13.857 1.00 79.19 724 SER A O 1
ATOM 5725 N N . LYS A 1 725 ? 29.467 22.017 -14.322 1.00 82.62 725 LYS A N 1
ATOM 5726 C CA . LYS A 1 725 ? 30.279 22.991 -13.578 1.00 82.62 725 LYS A CA 1
ATOM 5727 C C . LYS A 1 725 ? 30.722 24.163 -14.454 1.00 82.62 725 LYS A C 1
ATOM 5729 O O . LYS A 1 725 ? 31.210 25.166 -13.935 1.00 82.62 725 LYS A O 1
ATOM 5734 N N . GLU A 1 726 ? 30.548 24.076 -15.773 1.00 85.56 726 GLU A N 1
ATOM 5735 C CA . GLU A 1 726 ? 30.918 25.150 -16.689 1.00 85.56 726 GLU A CA 1
ATOM 5736 C C . GLU A 1 726 ? 29.982 26.359 -16.547 1.00 85.56 726 GLU A C 1
ATOM 5738 O O . GLU A 1 726 ? 28.766 26.267 -16.725 1.00 85.56 726 GLU A O 1
ATOM 5743 N N . LYS A 1 727 ? 30.563 27.545 -16.320 1.00 87.06 727 LYS A N 1
ATOM 5744 C CA . LYS A 1 727 ? 29.804 28.795 -16.152 1.00 87.06 727 LYS A CA 1
ATOM 5745 C C . LYS A 1 727 ? 28.856 29.078 -17.325 1.00 87.06 727 LYS A C 1
ATOM 5747 O O . LYS A 1 727 ? 27.703 29.428 -17.104 1.00 87.06 727 LYS A O 1
ATOM 5752 N N . ARG A 1 728 ? 29.316 28.855 -18.561 1.00 85.06 728 ARG A N 1
ATOM 5753 C CA . ARG A 1 728 ? 28.520 29.050 -19.789 1.00 85.06 728 ARG A CA 1
ATOM 5754 C C . ARG A 1 728 ? 27.310 28.118 -19.876 1.00 85.06 728 ARG A C 1
ATOM 5756 O O . ARG A 1 728 ? 26.288 28.491 -20.440 1.00 85.06 728 ARG A O 1
ATOM 5763 N N . ILE A 1 729 ? 27.418 26.909 -19.327 1.00 84.25 729 ILE A N 1
ATOM 5764 C CA . ILE A 1 729 ? 26.319 25.939 -19.293 1.00 84.25 729 ILE A CA 1
ATOM 5765 C C . ILE A 1 729 ? 25.270 26.389 -18.281 1.00 84.25 729 ILE A C 1
ATOM 5767 O O . ILE A 1 729 ? 24.088 26.429 -18.609 1.00 84.25 729 ILE A O 1
ATOM 5771 N N . ILE A 1 730 ? 25.704 26.821 -17.097 1.00 81.50 730 ILE A N 1
ATOM 5772 C CA . ILE A 1 730 ? 24.821 27.375 -16.063 1.00 81.50 730 ILE A CA 1
ATOM 5773 C C . ILE A 1 730 ? 24.116 28.644 -16.568 1.00 81.50 730 ILE A C 1
ATOM 5775 O O . ILE A 1 730 ? 22.905 28.782 -16.400 1.00 81.50 730 ILE A O 1
ATOM 5779 N N . GLU A 1 731 ? 24.848 29.549 -17.223 1.00 84.62 731 GLU A N 1
ATOM 5780 C CA . GLU A 1 731 ? 24.295 30.756 -17.852 1.00 84.62 731 GLU A CA 1
ATOM 5781 C C . GLU A 1 731 ? 23.242 30.396 -18.911 1.00 84.62 731 GLU A C 1
ATOM 5783 O O . GLU A 1 731 ? 22.137 30.929 -18.865 1.00 84.62 731 GLU A O 1
ATOM 5788 N N . SER A 1 732 ? 23.524 29.419 -19.779 1.00 83.75 732 SER A N 1
ATOM 5789 C CA . SER A 1 732 ? 22.578 28.950 -20.799 1.00 83.75 732 SER A CA 1
ATOM 5790 C C . SER A 1 732 ? 21.327 28.276 -20.212 1.00 83.75 732 SER A C 1
ATOM 5792 O O . SER A 1 732 ? 20.238 28.428 -20.761 1.00 83.75 732 SER A O 1
ATOM 5794 N N . ILE A 1 733 ? 21.444 27.548 -19.096 1.00 80.88 733 ILE A N 1
ATOM 5795 C CA . ILE A 1 733 ? 20.290 26.971 -18.379 1.00 80.88 733 ILE A CA 1
ATOM 5796 C C . ILE A 1 733 ? 19.440 28.082 -17.751 1.00 80.88 733 ILE A C 1
ATOM 5798 O O . ILE A 1 733 ? 18.211 28.026 -17.780 1.00 80.88 733 ILE A O 1
ATOM 5802 N N . ASN A 1 734 ? 20.079 29.106 -17.184 1.00 81.69 734 ASN A N 1
ATOM 5803 C CA . ASN A 1 734 ? 19.375 30.246 -16.602 1.00 81.69 734 ASN A CA 1
ATOM 5804 C C . ASN A 1 734 ? 18.680 31.098 -17.670 1.00 81.69 734 ASN A C 1
ATOM 5806 O O . ASN A 1 734 ? 17.571 31.569 -17.431 1.00 81.69 734 ASN A O 1
ATOM 5810 N N . GLU A 1 735 ? 19.296 31.260 -18.840 1.00 83.06 735 GLU A N 1
ATOM 5811 C CA . GLU A 1 735 ? 18.695 31.913 -20.004 1.00 83.06 735 GLU A CA 1
ATOM 5812 C C . GLU A 1 735 ? 17.468 31.142 -20.495 1.00 83.06 735 GLU A C 1
ATOM 5814 O O . GLU A 1 735 ? 16.393 31.724 -20.590 1.00 83.06 735 GLU A O 1
ATOM 5819 N N . MET A 1 736 ? 17.571 29.816 -20.638 1.00 80.62 736 MET A N 1
ATOM 5820 C CA . MET A 1 736 ? 16.417 28.965 -20.940 1.00 80.62 736 MET A CA 1
ATOM 5821 C C . MET A 1 736 ? 15.292 29.135 -19.920 1.00 80.62 736 MET A C 1
ATOM 5823 O O . MET A 1 736 ? 14.142 29.349 -20.288 1.00 80.62 736 MET A O 1
ATOM 5827 N N . ARG A 1 737 ? 15.601 29.102 -18.620 1.00 75.19 737 ARG A N 1
ATOM 5828 C CA . ARG A 1 737 ? 14.592 29.319 -17.570 1.00 75.19 737 ARG A CA 1
ATOM 5829 C C . ARG A 1 737 ? 13.953 30.705 -17.655 1.00 75.19 737 ARG A C 1
ATOM 5831 O O . ARG A 1 737 ? 12.770 30.842 -17.356 1.00 75.19 737 ARG A O 1
ATOM 5838 N N . LYS A 1 738 ? 14.722 31.724 -18.040 1.00 78.50 738 LYS A N 1
ATOM 5839 C CA . LYS A 1 738 ? 14.238 33.096 -18.212 1.00 78.50 738 LYS A CA 1
ATOM 5840 C C . LYS A 1 738 ? 13.309 33.210 -19.420 1.00 78.50 738 LYS A C 1
ATOM 5842 O O . LYS A 1 738 ? 12.237 33.787 -19.280 1.00 78.50 738 LYS A O 1
ATOM 5847 N N . ASP A 1 739 ? 13.677 32.634 -20.558 1.00 76.88 739 ASP A N 1
ATOM 5848 C CA . ASP A 1 739 ? 12.838 32.607 -21.760 1.00 76.88 739 ASP A CA 1
ATOM 5849 C C . ASP A 1 739 ? 11.527 31.864 -21.512 1.00 76.88 739 ASP A C 1
ATOM 5851 O O . ASP A 1 739 ? 10.458 32.352 -21.873 1.00 76.88 739 ASP A O 1
ATOM 5855 N N . MET A 1 740 ? 11.596 30.734 -20.805 1.00 65.19 740 MET A N 1
ATOM 5856 C CA . MET A 1 740 ? 10.409 29.994 -20.386 1.00 65.19 740 MET A CA 1
ATOM 5857 C C . MET A 1 740 ? 9.527 30.819 -19.446 1.00 65.19 740 MET A C 1
ATOM 5859 O O . MET A 1 740 ? 8.313 30.825 -19.611 1.00 65.19 740 MET A O 1
ATOM 5863 N N . LYS A 1 741 ? 10.112 31.555 -18.490 1.00 68.31 741 LYS A N 1
ATOM 5864 C CA . LYS A 1 741 ? 9.359 32.456 -17.601 1.00 68.31 741 LYS A CA 1
ATOM 5865 C C . LYS A 1 741 ? 8.670 33.594 -18.364 1.00 68.31 741 LYS A C 1
ATOM 5867 O O . LYS A 1 741 ? 7.643 34.089 -17.917 1.00 68.31 741 LYS A O 1
ATOM 5872 N N . ASN A 1 742 ? 9.229 34.005 -19.497 1.00 75.81 742 ASN A N 1
ATOM 5873 C CA . ASN A 1 742 ? 8.671 35.056 -20.343 1.00 75.81 742 ASN A CA 1
ATOM 5874 C C . ASN A 1 742 ? 7.615 34.538 -21.339 1.00 75.81 742 ASN A C 1
ATOM 5876 O O . ASN A 1 742 ? 7.160 35.314 -22.174 1.00 75.81 742 ASN A O 1
ATOM 5880 N N . GLY A 1 743 ? 7.239 33.254 -21.277 1.00 64.69 743 GLY A N 1
ATOM 5881 C CA . GLY A 1 743 ? 6.232 32.661 -22.161 1.00 64.69 743 GLY A CA 1
ATOM 5882 C C . GLY A 1 743 ? 6.744 32.276 -23.555 1.00 64.69 743 GLY A C 1
ATOM 5883 O O . GLY A 1 743 ? 5.944 31.961 -24.433 1.00 64.69 743 GLY A O 1
ATOM 5884 N N . ASN A 1 744 ? 8.063 32.270 -23.788 1.00 72.94 744 ASN A N 1
ATOM 5885 C CA . ASN A 1 744 ? 8.658 31.982 -25.100 1.00 72.94 744 ASN A CA 1
ATOM 5886 C C . ASN A 1 744 ? 8.779 30.467 -25.369 1.00 72.94 744 ASN A C 1
ATOM 5888 O O . ASN A 1 744 ? 9.871 29.952 -25.614 1.00 72.94 744 ASN A O 1
ATOM 5892 N N . TYR A 1 745 ? 7.665 29.731 -25.314 1.00 63.94 745 TYR A N 1
ATOM 5893 C CA . TYR A 1 745 ? 7.650 28.265 -25.463 1.00 63.94 745 TYR A CA 1
ATOM 5894 C C . TYR A 1 745 ? 7.908 27.769 -26.893 1.00 63.94 745 TYR A C 1
ATOM 5896 O O . TYR A 1 745 ? 8.214 26.594 -27.087 1.00 63.94 745 TYR A O 1
ATOM 5904 N N . ASP A 1 746 ? 7.828 28.654 -27.888 1.00 66.81 746 ASP A N 1
ATOM 5905 C CA . ASP A 1 746 ? 8.087 28.332 -29.299 1.00 66.81 746 ASP A CA 1
ATOM 5906 C C . ASP A 1 746 ? 9.579 28.096 -29.596 1.00 66.81 746 ASP A C 1
ATOM 5908 O O . ASP A 1 746 ? 9.954 27.604 -30.665 1.00 66.81 746 ASP A O 1
ATOM 5912 N N . ILE A 1 747 ? 10.453 28.451 -28.650 1.00 71.12 747 ILE A N 1
ATOM 5913 C CA . ILE A 1 747 ? 11.895 28.273 -28.763 1.00 71.12 747 ILE A CA 1
ATOM 5914 C C . ILE A 1 747 ? 12.233 26.796 -28.525 1.00 71.12 747 ILE A C 1
ATOM 5916 O O . ILE A 1 747 ? 12.182 26.314 -27.397 1.00 71.12 747 ILE A O 1
ATOM 5920 N N . ASP A 1 748 ? 12.620 26.083 -29.590 1.00 68.88 748 ASP A N 1
ATOM 5921 C CA . ASP A 1 748 ? 13.040 24.675 -29.522 1.00 68.88 748 ASP A CA 1
ATOM 5922 C C . ASP A 1 748 ? 14.243 24.516 -28.570 1.00 68.88 748 ASP A C 1
ATOM 5924 O O . ASP A 1 748 ? 15.369 24.901 -28.933 1.00 68.88 748 ASP A O 1
ATOM 5928 N N . PRO A 1 749 ? 14.062 23.896 -27.386 1.00 69.69 749 PRO A N 1
ATOM 5929 C CA . PRO A 1 749 ? 15.114 23.828 -26.384 1.00 69.69 749 PRO A CA 1
ATOM 5930 C C . PRO A 1 749 ? 16.340 23.054 -26.873 1.00 69.69 749 PRO A C 1
ATOM 5932 O O . PRO A 1 749 ? 17.451 23.294 -26.398 1.00 69.69 749 PRO A O 1
ATOM 5935 N N . MET A 1 750 ? 16.166 22.139 -27.838 1.00 68.31 750 MET A N 1
ATOM 5936 C CA . MET A 1 750 ? 17.241 21.278 -28.345 1.00 68.31 750 MET A CA 1
ATOM 5937 C C . MET A 1 750 ? 18.171 21.989 -29.313 1.00 68.31 750 MET A C 1
ATOM 5939 O O . MET A 1 750 ? 19.258 21.484 -29.606 1.00 68.31 750 MET A O 1
ATOM 5943 N N . LYS A 1 751 ? 17.733 23.129 -29.843 1.00 73.06 751 LYS A N 1
ATOM 5944 C CA . LYS A 1 751 ? 18.467 23.891 -30.854 1.00 73.06 751 LYS A CA 1
ATOM 5945 C C . LYS A 1 751 ? 18.874 25.264 -30.353 1.00 73.06 751 LYS A C 1
ATOM 5947 O O . LYS A 1 751 ? 19.940 25.738 -30.730 1.00 73.06 751 LYS A O 1
ATOM 5952 N N . ALA A 1 752 ? 18.042 25.885 -29.525 1.00 75.88 752 ALA A N 1
ATOM 5953 C CA . ALA A 1 752 ? 18.234 27.262 -29.100 1.00 75.88 752 ALA A CA 1
ATOM 5954 C C . ALA A 1 752 ? 19.268 27.418 -27.982 1.00 75.88 752 ALA A C 1
ATOM 5956 O O . ALA A 1 752 ? 19.941 28.443 -27.918 1.00 75.88 752 ALA A O 1
ATOM 5957 N N . TYR A 1 753 ? 19.438 26.405 -27.127 1.00 82.94 753 TYR A N 1
ATOM 5958 C CA . TYR A 1 753 ? 20.296 26.529 -25.954 1.00 82.94 753 TYR A CA 1
ATOM 5959 C C . TYR A 1 753 ? 21.604 25.758 -26.085 1.00 82.94 753 TYR A C 1
ATOM 5961 O O . TYR A 1 753 ? 21.636 24.557 -26.368 1.00 82.94 753 TYR A O 1
ATOM 5969 N N . TYR A 1 754 ? 22.705 26.460 -25.809 1.00 84.06 754 TYR A N 1
ATOM 5970 C CA . TYR A 1 754 ? 24.063 25.931 -25.917 1.00 84.06 754 TYR A CA 1
ATOM 5971 C C . TYR A 1 754 ? 24.260 24.648 -25.102 1.00 84.06 754 TYR A C 1
ATOM 5973 O O . TYR A 1 754 ? 24.865 23.692 -25.589 1.00 84.06 754 TYR A O 1
ATOM 5981 N N . HIS A 1 755 ? 23.707 24.591 -23.889 1.00 83.69 755 HIS A N 1
ATOM 5982 C CA . HIS A 1 755 ? 23.836 23.417 -23.031 1.00 83.69 755 HIS A CA 1
ATOM 5983 C C . HIS A 1 755 ? 23.223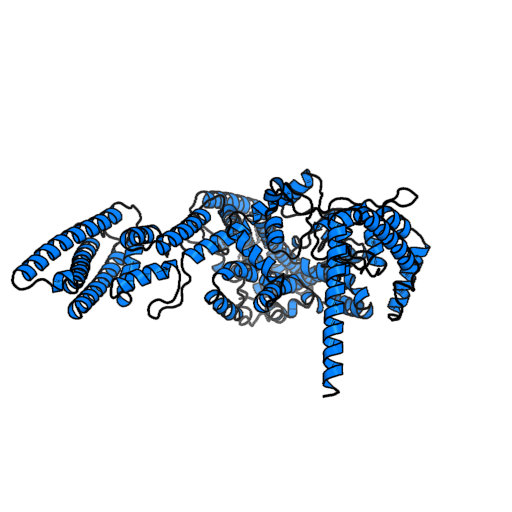 22.153 -23.657 1.00 83.69 755 HIS A C 1
ATOM 5985 O O . HIS A 1 755 ? 23.872 21.107 -23.663 1.00 83.69 755 HIS A O 1
ATOM 5991 N N . ASN A 1 756 ? 22.046 22.249 -24.280 1.00 82.69 756 ASN A N 1
ATOM 5992 C CA . ASN A 1 756 ? 21.388 21.111 -24.925 1.00 82.69 756 ASN A CA 1
ATOM 5993 C C . ASN A 1 756 ? 22.113 20.634 -26.176 1.00 82.69 756 ASN A C 1
ATOM 5995 O O . ASN A 1 756 ? 22.226 19.429 -26.398 1.00 82.69 756 ASN A O 1
ATOM 5999 N N . VAL A 1 757 ? 22.686 21.552 -26.955 1.00 83.38 757 VAL A N 1
ATOM 6000 C CA . VAL A 1 757 ? 23.521 21.190 -28.107 1.00 83.38 757 VAL A CA 1
ATOM 6001 C C . VAL A 1 757 ? 24.742 20.381 -27.657 1.00 83.38 757 VAL A C 1
ATOM 6003 O O . VAL A 1 757 ? 25.077 19.370 -28.277 1.00 83.38 757 VAL A O 1
ATOM 6006 N N . ARG A 1 758 ? 25.392 20.776 -26.555 1.00 85.50 758 ARG A N 1
ATOM 6007 C CA . ARG A 1 758 ? 26.568 20.069 -26.021 1.00 85.50 758 ARG A CA 1
ATOM 6008 C C . ARG A 1 758 ? 26.205 18.712 -25.426 1.00 85.50 758 ARG A C 1
ATOM 6010 O O . ARG A 1 758 ? 26.868 17.727 -25.750 1.00 85.50 758 ARG A O 1
ATOM 6017 N N . ILE A 1 759 ? 25.127 18.635 -24.645 1.00 83.12 759 ILE A N 1
ATOM 6018 C CA . ILE A 1 759 ? 24.608 17.365 -24.112 1.00 83.12 759 ILE A CA 1
ATOM 6019 C C . ILE A 1 759 ? 24.269 16.414 -25.269 1.00 83.12 759 ILE A C 1
ATOM 6021 O O . ILE A 1 759 ? 24.721 15.267 -25.275 1.00 83.12 759 ILE A O 1
ATOM 6025 N N . LYS A 1 760 ? 23.576 16.903 -26.309 1.00 83.19 760 LYS A N 1
ATOM 6026 C CA . LYS A 1 760 ? 23.229 16.120 -27.504 1.00 83.19 760 LYS A CA 1
ATOM 6027 C C . LYS A 1 760 ? 24.450 15.550 -28.205 1.00 83.19 760 LYS A C 1
ATOM 6029 O O . LYS A 1 760 ? 24.473 14.363 -28.516 1.00 83.19 760 LYS A O 1
ATOM 6034 N N . GLN A 1 761 ? 25.464 16.380 -28.437 1.00 84.50 761 GLN A N 1
ATOM 6035 C CA . GLN A 1 761 ? 26.701 15.964 -29.097 1.00 84.50 761 GLN A CA 1
ATOM 6036 C C . GLN A 1 761 ? 27.378 14.815 -28.349 1.00 84.50 761 GLN A C 1
ATOM 6038 O O . GLN A 1 761 ? 27.769 13.826 -28.970 1.00 84.50 761 GLN A O 1
ATOM 6043 N N . ILE A 1 762 ? 27.489 14.922 -27.022 1.00 84.81 762 ILE A N 1
ATOM 6044 C CA . ILE A 1 762 ? 28.119 13.892 -26.190 1.00 84.81 762 ILE A CA 1
ATOM 6045 C C . ILE A 1 762 ? 27.286 12.600 -26.229 1.00 84.81 762 ILE A C 1
ATOM 6047 O O . ILE A 1 762 ? 27.826 11.529 -26.515 1.00 84.81 762 ILE A O 1
ATOM 6051 N N . MET A 1 763 ? 25.969 12.701 -26.025 1.00 82.94 763 MET A N 1
ATOM 6052 C CA . MET A 1 763 ? 25.048 11.558 -25.994 1.00 82.94 763 MET A CA 1
ATOM 6053 C C . MET A 1 763 ? 24.962 10.827 -27.343 1.00 82.94 763 MET A C 1
ATOM 6055 O O . MET A 1 763 ? 25.018 9.598 -27.395 1.00 82.94 763 MET A O 1
ATOM 6059 N N . GLU A 1 764 ? 24.839 11.552 -28.457 1.00 85.00 764 GLU A N 1
ATOM 6060 C CA . GLU A 1 764 ? 24.775 10.951 -29.794 1.00 85.00 764 GLU A CA 1
ATOM 6061 C C . GLU A 1 764 ? 26.096 10.303 -30.197 1.00 85.00 764 GLU A C 1
ATOM 6063 O O . GLU A 1 764 ? 26.085 9.231 -30.804 1.00 85.00 764 GLU A O 1
ATOM 6068 N N . ASN A 1 765 ? 27.227 10.919 -29.848 1.00 85.94 765 ASN A N 1
ATOM 6069 C CA . ASN A 1 765 ? 28.538 10.341 -30.114 1.00 85.94 765 ASN A CA 1
ATOM 6070 C C . ASN A 1 765 ? 28.722 9.029 -29.335 1.00 85.94 765 ASN A C 1
ATOM 6072 O O . ASN A 1 765 ? 29.071 8.001 -29.922 1.00 85.94 765 ASN A O 1
ATOM 6076 N N . ALA A 1 766 ? 28.376 9.033 -28.043 1.00 86.25 766 ALA A N 1
ATOM 6077 C CA . ALA A 1 766 ? 28.387 7.832 -27.215 1.00 86.25 766 ALA A CA 1
ATOM 6078 C C . ALA A 1 766 ? 27.491 6.730 -27.802 1.00 86.25 766 ALA A C 1
ATOM 6080 O O . ALA A 1 766 ? 27.938 5.596 -27.969 1.00 86.25 766 ALA A O 1
ATOM 6081 N N . ARG A 1 767 ? 26.258 7.062 -28.212 1.00 85.50 767 ARG A N 1
ATOM 6082 C CA . ARG A 1 767 ? 25.317 6.105 -28.818 1.00 85.50 767 ARG A CA 1
ATOM 6083 C C . ARG A 1 767 ? 25.790 5.553 -30.161 1.00 85.50 767 ARG A C 1
ATOM 6085 O O . ARG A 1 767 ? 25.645 4.356 -30.384 1.00 85.50 767 ARG A O 1
ATOM 6092 N N . LYS A 1 768 ? 26.350 6.379 -31.050 1.00 86.25 768 LYS A N 1
ATOM 6093 C CA . LYS A 1 768 ? 26.862 5.935 -32.362 1.00 86.25 768 LYS A CA 1
ATOM 6094 C C . LYS A 1 768 ? 28.031 4.965 -32.205 1.00 86.25 768 LYS A C 1
ATOM 6096 O O . LYS A 1 768 ? 28.030 3.906 -32.827 1.00 86.25 768 LYS A O 1
ATOM 6101 N N . ILE A 1 769 ? 28.984 5.293 -31.331 1.00 86.38 769 ILE A N 1
ATOM 6102 C CA . ILE A 1 769 ? 30.131 4.425 -31.029 1.00 86.38 769 ILE A CA 1
ATOM 6103 C C . ILE A 1 769 ? 29.672 3.142 -30.323 1.00 86.38 769 ILE A C 1
ATOM 6105 O O . ILE A 1 769 ? 30.160 2.056 -30.623 1.00 86.38 769 ILE A O 1
ATOM 6109 N N . ALA A 1 770 ? 28.721 3.238 -29.395 1.00 86.62 770 ALA A N 1
ATOM 6110 C CA . ALA A 1 770 ? 28.161 2.070 -28.725 1.00 86.62 770 ALA A CA 1
ATOM 6111 C C . ALA A 1 770 ? 27.428 1.144 -29.706 1.00 86.62 770 ALA A C 1
ATOM 6113 O O . ALA A 1 770 ? 27.604 -0.072 -29.652 1.00 86.62 770 ALA A O 1
ATOM 6114 N N . TRP A 1 771 ? 26.641 1.712 -30.624 1.00 87.00 771 TRP A N 1
ATOM 6115 C CA . TRP A 1 771 ? 25.895 0.956 -31.625 1.00 87.00 771 TRP A CA 1
ATOM 6116 C C . TRP A 1 771 ? 26.820 0.239 -32.610 1.00 87.00 771 TRP A C 1
ATOM 6118 O O . TRP A 1 771 ? 26.635 -0.952 -32.844 1.00 87.00 771 TRP A O 1
ATOM 6128 N N . SER A 1 772 ? 27.869 0.909 -33.103 1.00 85.38 772 SER A N 1
ATOM 6129 C CA . SER A 1 772 ? 28.842 0.290 -34.015 1.00 85.38 772 SER A CA 1
ATOM 6130 C C . SER A 1 772 ? 29.614 -0.871 -33.378 1.00 85.38 772 SER A C 1
ATOM 6132 O O . SER A 1 772 ? 29.981 -1.827 -34.059 1.00 85.38 772 SER A O 1
ATOM 6134 N N . ARG A 1 773 ? 29.823 -0.835 -32.054 1.00 85.31 773 ARG A N 1
ATOM 6135 C CA . ARG A 1 773 ? 30.436 -1.944 -31.307 1.00 85.31 773 ARG A CA 1
ATOM 6136 C C . ARG A 1 773 ? 29.534 -3.174 -31.239 1.00 85.31 773 ARG A C 1
ATOM 6138 O O . ARG A 1 773 ? 30.036 -4.293 -31.299 1.00 85.31 773 ARG A O 1
ATOM 6145 N N . ILE A 1 774 ? 28.219 -2.991 -31.109 1.00 85.88 774 ILE A N 1
ATOM 6146 C CA . ILE A 1 774 ? 27.276 -4.113 -30.974 1.00 85.88 774 ILE A CA 1
ATOM 6147 C C . ILE A 1 774 ? 26.694 -4.585 -32.311 1.00 85.88 774 ILE A C 1
ATOM 6149 O O . ILE A 1 774 ? 26.256 -5.734 -32.405 1.00 85.88 774 ILE A O 1
ATOM 6153 N N . SER A 1 775 ? 26.734 -3.754 -33.357 1.00 79.25 775 SER A N 1
ATOM 6154 C CA . SER A 1 775 ? 26.206 -4.067 -34.692 1.00 79.25 775 SER A CA 1
ATOM 6155 C C . SER A 1 775 ? 26.936 -5.215 -35.392 1.00 79.25 775 SER A C 1
ATOM 6157 O O . SER A 1 775 ? 26.385 -5.830 -36.300 1.00 79.25 775 SER A O 1
ATOM 6159 N N . ALA A 1 776 ? 28.159 -5.535 -34.961 1.00 76.06 776 ALA A N 1
ATOM 6160 C CA . ALA A 1 776 ? 28.917 -6.687 -35.445 1.00 76.06 776 ALA A CA 1
ATOM 6161 C C . ALA A 1 776 ? 28.435 -8.031 -34.863 1.00 76.06 776 ALA A C 1
ATOM 6163 O O . ALA A 1 776 ? 28.844 -9.088 -35.337 1.00 76.06 776 ALA A O 1
ATOM 6164 N N . SER A 1 777 ? 27.578 -8.022 -33.835 1.00 79.19 777 SER A N 1
ATOM 6165 C CA . SER A 1 777 ? 27.073 -9.256 -33.231 1.00 79.19 777 SER A CA 1
ATOM 6166 C C . SER A 1 777 ? 26.010 -9.928 -34.110 1.00 79.19 777 SER A C 1
ATOM 6168 O O . SER A 1 777 ? 25.141 -9.264 -34.676 1.00 79.19 777 SER A O 1
ATOM 6170 N N . GLY A 1 778 ? 26.039 -11.264 -34.192 1.00 76.94 778 GLY A N 1
ATOM 6171 C CA . GLY A 1 778 ? 25.115 -12.029 -35.042 1.00 76.94 778 GLY A CA 1
ATOM 6172 C C . GLY A 1 778 ? 23.630 -11.846 -34.691 1.00 76.94 778 GLY A C 1
ATOM 6173 O O . GLY A 1 778 ? 22.775 -11.964 -35.560 1.00 76.94 778 GLY A O 1
ATOM 6174 N N . GLU A 1 779 ? 23.315 -11.512 -33.438 1.00 77.12 779 GLU A N 1
ATOM 6175 C CA . GLU A 1 779 ? 21.955 -11.197 -32.974 1.00 77.12 779 GLU A CA 1
ATOM 6176 C C . GLU A 1 779 ? 21.458 -9.856 -33.542 1.00 77.12 779 GLU A C 1
ATOM 6178 O O . GLU A 1 779 ? 20.363 -9.781 -34.094 1.00 77.12 779 GLU A O 1
ATOM 6183 N N . VAL A 1 780 ? 22.300 -8.815 -33.514 1.00 78.75 780 VAL A N 1
ATOM 6184 C CA . VAL A 1 780 ? 21.959 -7.497 -34.075 1.00 78.75 780 VAL A CA 1
ATOM 6185 C C . VAL A 1 780 ? 21.903 -7.544 -35.604 1.00 78.75 780 VAL A C 1
ATOM 6187 O O . VAL A 1 780 ? 21.044 -6.906 -36.206 1.00 78.75 780 VAL A O 1
ATOM 6190 N N . GLN A 1 781 ? 22.753 -8.342 -36.254 1.00 79.94 781 GLN A N 1
ATOM 6191 C CA . GLN A 1 781 ? 22.693 -8.533 -37.708 1.00 79.94 781 GLN A CA 1
ATOM 6192 C C . GLN A 1 781 ? 21.399 -9.221 -38.161 1.00 79.94 781 GLN A C 1
ATOM 6194 O O . GLN A 1 781 ? 20.810 -8.804 -39.161 1.00 79.94 781 GLN A O 1
ATOM 6199 N N . LYS A 1 782 ? 20.929 -10.231 -37.415 1.00 80.38 782 LYS A N 1
ATOM 6200 C CA . LYS A 1 782 ? 19.623 -10.865 -37.657 1.00 80.38 782 LYS A CA 1
ATOM 6201 C C . LYS A 1 782 ? 18.487 -9.858 -37.527 1.00 80.38 782 LYS A C 1
ATOM 6203 O O . LYS A 1 782 ? 17.676 -9.755 -38.440 1.00 80.38 782 LYS A O 1
ATOM 6208 N N . LEU A 1 783 ? 18.502 -9.047 -36.470 1.00 80.75 783 LEU A N 1
ATOM 6209 C CA . LEU A 1 783 ? 17.516 -7.989 -36.266 1.00 80.75 783 LEU A CA 1
ATOM 6210 C C . LEU A 1 783 ? 17.479 -6.988 -37.434 1.00 80.75 783 LEU A C 1
ATOM 6212 O O . LEU A 1 783 ? 16.414 -6.654 -37.951 1.00 80.75 783 LEU A O 1
ATOM 6216 N N . ILE A 1 784 ? 18.652 -6.526 -37.879 1.00 79.56 784 ILE A N 1
ATOM 6217 C CA . ILE A 1 784 ? 18.773 -5.602 -39.014 1.00 79.56 784 ILE A CA 1
ATOM 6218 C C . ILE A 1 784 ? 18.191 -6.235 -40.287 1.00 79.56 784 ILE A C 1
ATOM 6220 O O . ILE A 1 784 ? 17.487 -5.565 -41.044 1.00 79.56 784 ILE A O 1
ATOM 6224 N N . ALA A 1 785 ? 18.467 -7.518 -40.534 1.00 78.69 785 ALA A N 1
ATOM 6225 C CA . ALA A 1 785 ? 17.934 -8.240 -41.688 1.00 78.69 785 ALA A CA 1
ATOM 6226 C C . ALA A 1 785 ? 16.405 -8.410 -41.612 1.00 78.69 785 ALA A C 1
ATOM 6228 O O . ALA A 1 785 ? 15.704 -8.175 -42.600 1.00 78.69 785 ALA A O 1
ATOM 6229 N N . GLU A 1 786 ? 15.874 -8.757 -40.439 1.00 79.62 786 GLU A N 1
ATOM 6230 C CA . GLU A 1 786 ? 14.437 -8.899 -40.201 1.00 79.62 786 GLU A CA 1
ATOM 6231 C C . GLU A 1 786 ? 13.694 -7.577 -40.391 1.00 79.62 786 GLU A C 1
ATOM 6233 O O . GLU A 1 786 ? 12.676 -7.544 -41.089 1.00 79.62 786 GLU A O 1
ATOM 6238 N N . GLN A 1 787 ? 14.223 -6.471 -39.866 1.00 76.38 787 GLN A N 1
ATOM 6239 C CA . GLN A 1 787 ? 13.600 -5.162 -40.033 1.00 76.38 787 GLN A CA 1
ATOM 6240 C C . GLN A 1 787 ? 13.631 -4.699 -41.496 1.00 76.38 787 GLN A C 1
ATOM 6242 O O . GLN A 1 787 ? 12.601 -4.262 -42.010 1.00 76.38 787 GLN A O 1
ATOM 6247 N N . LYS A 1 788 ? 14.747 -4.900 -42.213 1.00 79.19 788 LYS A N 1
ATOM 6248 C CA . LYS A 1 788 ? 14.809 -4.655 -43.666 1.00 79.19 788 LYS A CA 1
ATOM 6249 C C . LYS A 1 788 ? 13.766 -5.478 -44.426 1.00 79.19 788 LYS A C 1
ATOM 6251 O O . LYS A 1 788 ? 13.103 -4.960 -45.320 1.00 79.19 788 LYS A O 1
ATOM 6256 N N . SER A 1 789 ? 13.558 -6.742 -44.048 1.00 80.12 789 SER A N 1
ATOM 6257 C CA . SER A 1 789 ? 12.514 -7.585 -44.651 1.00 80.12 789 SER A CA 1
ATOM 6258 C C . SER A 1 789 ? 11.095 -7.062 -44.378 1.00 80.12 789 SER A C 1
ATOM 6260 O O . SER A 1 789 ? 10.205 -7.191 -45.220 1.00 80.12 789 SER A O 1
ATOM 6262 N N . LEU A 1 790 ? 10.858 -6.487 -43.195 1.00 80.31 790 LEU A N 1
ATOM 6263 C CA . LEU A 1 790 ? 9.571 -5.920 -42.801 1.00 80.31 790 LEU A CA 1
ATOM 6264 C C . LEU A 1 790 ? 9.295 -4.615 -43.554 1.00 80.31 790 LEU A C 1
ATOM 6266 O O . LEU A 1 790 ? 8.181 -4.408 -44.031 1.00 80.31 790 LEU A O 1
ATOM 6270 N N . GLU A 1 791 ? 10.303 -3.758 -43.698 1.00 77.44 791 GLU A N 1
ATOM 6271 C CA . GLU A 1 791 ? 10.227 -2.521 -44.480 1.00 77.44 791 GLU A CA 1
ATOM 6272 C C . GLU A 1 791 ? 9.940 -2.820 -45.952 1.00 77.44 791 GLU A C 1
ATOM 6274 O O . GLU A 1 791 ? 9.044 -2.209 -46.535 1.00 77.44 791 GLU A O 1
ATOM 6279 N N . LEU A 1 792 ? 10.605 -3.829 -46.524 1.00 77.69 792 LEU A N 1
ATOM 6280 C CA . LEU A 1 792 ? 10.317 -4.314 -47.875 1.00 77.69 792 LEU A CA 1
ATOM 6281 C C . LEU A 1 792 ? 8.874 -4.813 -48.002 1.00 77.69 792 LEU A C 1
ATOM 6283 O O . LEU A 1 792 ? 8.170 -4.384 -48.911 1.00 77.69 792 LEU A O 1
ATOM 6287 N N . ARG A 1 793 ? 8.393 -5.646 -47.068 1.00 81.06 793 ARG A N 1
ATOM 6288 C CA . ARG A 1 793 ? 6.997 -6.127 -47.057 1.00 81.06 793 ARG A CA 1
ATOM 6289 C C . ARG A 1 793 ? 5.982 -4.996 -46.894 1.00 81.06 793 ARG A C 1
ATOM 6291 O O . ARG A 1 793 ? 4.944 -5.005 -47.545 1.00 81.06 793 ARG A O 1
ATOM 6298 N N . THR A 1 794 ? 6.278 -4.010 -46.051 1.00 79.50 794 THR A N 1
ATOM 6299 C CA . THR A 1 794 ? 5.412 -2.843 -45.824 1.00 79.50 794 THR A CA 1
ATOM 6300 C C . THR A 1 794 ? 5.364 -1.957 -47.065 1.00 79.50 794 THR A C 1
ATOM 6302 O O . THR A 1 794 ? 4.289 -1.528 -47.472 1.00 79.50 794 THR A O 1
ATOM 6305 N N . SER A 1 795 ? 6.513 -1.730 -47.706 1.00 76.75 795 SER A N 1
ATOM 6306 C CA . SER A 1 795 ? 6.620 -1.004 -48.973 1.00 76.75 795 SER A CA 1
ATOM 6307 C C . SER A 1 795 ? 5.887 -1.731 -50.105 1.00 76.75 795 SER A C 1
ATOM 6309 O O . SER A 1 795 ? 5.118 -1.112 -50.834 1.00 76.75 795 SER A O 1
ATOM 6311 N N . GLN A 1 796 ? 6.031 -3.057 -50.198 1.00 80.75 796 GLN A N 1
ATOM 6312 C CA . GLN A 1 796 ? 5.296 -3.895 -51.149 1.00 80.75 796 GLN A CA 1
ATOM 6313 C C . GLN A 1 796 ? 3.785 -3.851 -50.901 1.00 80.75 796 GLN A C 1
ATOM 6315 O O . GLN A 1 796 ? 3.030 -3.634 -51.841 1.00 80.75 796 GLN A O 1
ATOM 6320 N N . SER A 1 797 ? 3.335 -3.979 -49.651 1.00 80.69 797 SER A N 1
ATOM 6321 C CA . SER A 1 797 ? 1.917 -3.862 -49.281 1.00 80.69 797 SER A CA 1
ATOM 6322 C C . SER A 1 797 ? 1.356 -2.473 -49.605 1.00 80.69 797 SER A C 1
ATOM 6324 O O . SER A 1 797 ? 0.288 -2.354 -50.208 1.00 80.69 797 SER A O 1
ATOM 6326 N N . ARG A 1 798 ? 2.108 -1.406 -49.299 1.00 73.12 798 ARG A N 1
ATOM 6327 C CA . ARG A 1 798 ? 1.756 -0.030 -49.677 1.00 73.12 798 ARG A CA 1
ATOM 6328 C C . ARG A 1 798 ? 1.672 0.124 -51.192 1.00 73.12 798 ARG A C 1
ATOM 6330 O O . ARG A 1 798 ? 0.727 0.731 -51.670 1.00 73.12 798 ARG A O 1
ATOM 6337 N N . SER A 1 799 ? 2.620 -0.442 -51.935 1.00 75.00 799 SER A N 1
ATOM 6338 C CA . SER A 1 799 ? 2.630 -0.423 -53.399 1.00 75.00 799 SER A CA 1
ATOM 6339 C C . SER A 1 799 ? 1.429 -1.174 -53.982 1.00 75.00 799 SER A C 1
ATOM 6341 O O . SER A 1 799 ? 0.761 -0.650 -54.870 1.00 75.00 799 SER A O 1
ATOM 6343 N N . GLN A 1 800 ? 1.091 -2.350 -53.448 1.00 74.38 800 GLN A N 1
ATOM 6344 C CA . GLN A 1 800 ? -0.067 -3.154 -53.859 1.00 74.38 800 GLN A CA 1
ATOM 6345 C C . GLN A 1 800 ? -1.399 -2.449 -53.565 1.00 74.38 800 GLN A C 1
ATOM 6347 O O . GLN A 1 800 ? -2.278 -2.397 -54.422 1.00 74.38 800 GLN A O 1
ATOM 6352 N N . THR A 1 801 ? -1.541 -1.846 -52.384 1.00 69.19 801 THR A N 1
ATOM 6353 C CA . THR A 1 801 ? -2.756 -1.105 -51.997 1.00 69.19 801 THR A CA 1
ATOM 6354 C C . THR A 1 801 ? -2.870 0.254 -52.689 1.00 69.19 801 THR A C 1
ATOM 6356 O O . THR A 1 801 ? -3.978 0.691 -52.992 1.00 69.19 801 THR A O 1
ATOM 6359 N N . SER A 1 802 ? -1.752 0.911 -53.020 1.00 65.06 802 SER A N 1
ATOM 6360 C CA . SER A 1 802 ? -1.768 2.149 -53.809 1.00 65.06 802 SER A CA 1
ATOM 6361 C C . SER A 1 802 ? -2.051 1.904 -55.292 1.00 65.06 802 SER A C 1
ATOM 6363 O O . SER A 1 802 ? -2.638 2.759 -55.946 1.00 65.06 802 SER A O 1
ATOM 6365 N N . THR A 1 803 ? -1.647 0.752 -55.839 1.00 57.12 803 THR A N 1
ATOM 6366 C CA . THR A 1 803 ? -1.879 0.403 -57.254 1.00 57.12 803 THR A CA 1
ATOM 6367 C C . THR A 1 803 ? -3.262 -0.199 -57.503 1.00 57.12 803 THR A C 1
ATOM 6369 O O . THR A 1 803 ? -3.849 0.081 -58.548 1.00 57.12 803 THR A O 1
ATOM 6372 N N . GLN A 1 804 ? -3.846 -0.932 -56.545 1.00 52.25 804 GLN A N 1
ATOM 6373 C CA . GLN A 1 804 ? -5.221 -1.440 -56.677 1.00 52.25 804 GLN A CA 1
ATOM 6374 C C . GLN A 1 804 ? -6.287 -0.332 -56.756 1.00 52.25 804 GLN A C 1
ATOM 6376 O O . GLN A 1 804 ? -7.322 -0.552 -57.377 1.00 52.25 804 GLN A O 1
ATOM 6381 N N . ASN A 1 805 ? -6.019 0.867 -56.223 1.00 46.44 805 ASN A N 1
ATOM 6382 C CA . ASN A 1 805 ? -6.930 2.015 -56.328 1.00 46.44 805 ASN A CA 1
ATOM 6383 C C . ASN A 1 805 ? -6.765 2.855 -57.605 1.00 46.44 805 ASN A C 1
ATOM 6385 O O . ASN A 1 805 ? -7.620 3.683 -57.886 1.00 46.44 805 ASN A O 1
ATOM 6389 N N . LEU A 1 806 ? -5.705 2.664 -58.396 1.00 48.28 806 LEU A N 1
ATOM 6390 C CA . LEU A 1 806 ? -5.557 3.365 -59.682 1.00 48.28 806 LEU A CA 1
ATOM 6391 C C . LEU A 1 806 ? -6.216 2.601 -60.839 1.00 48.28 806 LEU A C 1
ATOM 6393 O O . LEU A 1 806 ? -6.703 3.218 -61.781 1.00 48.28 806 LEU A O 1
ATOM 6397 N N . LEU A 1 807 ? -6.295 1.269 -60.750 1.00 49.25 807 LEU A N 1
ATOM 6398 C CA . LEU A 1 807 ? -6.981 0.430 -61.743 1.00 49.25 807 LEU A CA 1
ATOM 6399 C C . LEU A 1 807 ? -8.501 0.330 -61.524 1.00 49.25 807 LEU A C 1
ATOM 6401 O O . LEU A 1 807 ? -9.209 -0.062 -62.447 1.00 49.25 807 LEU A O 1
ATOM 6405 N N . SER A 1 808 ? -9.013 0.701 -60.346 1.00 48.66 808 SER A N 1
ATOM 6406 C CA . SER A 1 808 ? -10.458 0.797 -60.074 1.00 48.66 808 SER A CA 1
ATOM 6407 C C . SER A 1 808 ? -11.068 2.159 -60.429 1.00 48.66 808 SER A C 1
ATOM 6409 O O . SER A 1 808 ? -12.283 2.288 -60.404 1.00 48.66 808 SER A O 1
ATOM 6411 N N . ILE A 1 809 ? -10.246 3.156 -60.779 1.00 50.59 809 ILE A N 1
ATOM 6412 C CA . ILE A 1 809 ? -10.698 4.464 -61.295 1.00 50.59 809 ILE A CA 1
ATOM 6413 C C . ILE A 1 809 ? -10.859 4.437 -62.834 1.00 50.59 809 ILE A C 1
ATOM 6415 O O . ILE A 1 809 ? -11.501 5.314 -63.401 1.00 50.59 809 ILE A O 1
ATOM 6419 N N . TYR A 1 810 ? -10.318 3.415 -63.514 1.00 48.03 810 TYR A N 1
ATOM 6420 C CA . TYR A 1 810 ? -10.415 3.217 -64.973 1.00 48.03 810 TYR A CA 1
ATOM 6421 C C . TYR A 1 810 ? -11.277 2.005 -65.393 1.00 48.03 810 TYR A C 1
ATOM 6423 O O . TYR A 1 810 ? -11.220 1.574 -66.546 1.00 48.03 810 TYR A O 1
ATOM 6431 N N . LYS A 1 811 ? -12.085 1.462 -64.479 1.00 42.28 811 LYS A N 1
ATOM 6432 C CA . LYS A 1 811 ? -13.231 0.590 -64.780 1.00 42.28 811 LYS A CA 1
ATOM 6433 C C . LYS A 1 811 ? -14.495 1.295 -64.331 1.00 42.28 811 LYS A C 1
ATOM 6435 O O . LYS A 1 811 ? -15.510 1.130 -65.039 1.00 42.28 811 LYS A O 1
#